Protein AF-0000000074647109 (afdb_homodimer)

Organism: NCBI:txid231223

pLDDT: mean 79.15, std 16.97, range [21.38, 97.0]

InterPro domains:
  IPR001054 Adenylyl cyclase class-3/4/guanylyl cyclase [PF00211] (406-588)
  IPR001054 Adenylyl cyclase class-3/4/guanylyl cyclase [PS50125] (413-542)
  IPR001054 Adenylyl cyclase class-3/4/guanylyl cyclase [SM00044] (377-570)
  IPR001054 Adenylyl cyclase class-3/4/guanylyl cyclase [cd07302] (411-587)
  IPR013587 Nitrate/nitrite sensing protein [PF08376] (88-318)
  IPR029787 Nucleotide cyclase [G3DSA:3.30.70.1230] (369-592)
  IPR029787 Nucleotide cyclase [SSF55073] (400-587)
  IPR050401 Cyclic nucleotide synthase [PTHR11920] (299-588)

Nearest PDB structures (foldseek):
  9bcv-assembly1_B  TM=9.354E-01  e=9.096E-21  Homo sapiens
  9bcs-assembly1_A  TM=8.540E-01  e=3.146E-21  Homo sapiens
  9bcs-assembly1_B  TM=8.545E-01  e=1.631E-20  Homo sapiens
  9bco-assembly1_B  TM=7.193E-01  e=1.409E-18  Homo sapiens
  9bco-assembly1_A  TM=6.436E-01  e=1.962E-16  Homo sapiens

Radius of gyration: 66.72 Å; Cα contacts (8 Å, |Δi|>4): 1628; chains: 2; bounding box: 81×179×122 Å

Secondary structure (DSSP, 8-state):
-HHHHHHHHHHHHHHHHHHHHTSHHHHHHHT-TTSHHHHHHHHHHHHHHHHHHHHHHHHHHHHHHHHHHHHHHHHHHHHHHHHHHHHHHHHHHHHHHHHHHHHHS-GGGHHHHHHHHHHHHHHHHHHHHT-SS--HHHHHHH--HHHHHHHHHHHHHHHHHT-S-HHHHHHHHHHHHHHHHHHHHHHHHT--S-TTHHHHHHHHHHHHHHHHHHHHHHHHHHHHHHSS--HHHHHHHHHHHHHHHHHHHHHHHH-HHHHHHHTSHHHHHHHHHHHHHHHHHHH------HHHHHHHHHHHHHHHHHHHHHHHHHHHHHHHHHHHHHHHHHHHHHHHHHHHHHHHHHHHHHHHHHHHHHHHHHHHHHHHHHHHHHHHHHHHHHHHHHHHHS-HHHHHHHHTT-----EEEEEEEEEEEEEETHHHHHTTS-HHHHHHHHHHHHHHHHHHHTTTT-EEEEE-SSEEEEEESSSS--TTHHHHHHHHHHHHHHHHHH---TTS-S-PPEEEEEEEEEEEEEEEE-SSS-EEEEESHHHHHHHHHHHTS-TT-EEE-HHHHHHHHHH--EEEEEPPPEEETTTEEE--EEEEEE---SS----------/-HHHHHHHHHHHHHHHHHHHHTTHHHHHHHT-TTSHHHHHHHHHHHHHHHHHHHHHHHHHHHHHHHHHHHHHHHHHHHHHHHHHHHHHHHHHHHHHHHHHHHHHS-GGGHHHHHHHHHHHHHHHHHHHHT-S---HHHHHHH-SHHHHHHHHHHHHHHHHHT-S-HHHHHHHHHHHHHHHHHHHHHHHHT--S-TTHHHHHHHHHHHHHHHHHHHHHHHHHHHHHHS---HHHHHHHHHHHHHHHHHHHHHHHH-HHHHHHHTSHHHHHHHHHHHHHHHHHHH------HHHHHHHHHHHHHHHHHHHHHHHHHHHHHHHHHHHHHHHHHHHHHHHHHHHHHHHHHHHHHHHHHHHHHHHHHHHHHHHHHHHHHHHHHHHHHHHHHHHHS-HHHHHHHHTT-----EEEEEEEEEEEEEETHHHHHTTS-HHHHHHHHHHHHHHHHHHHTTTT-EEEEE-SSEEEEEESSSS--TTHHHHHHHHHHHHHHHHHH---TTS-S-PPEEEEEEEEEEEEEEEE-SSS-EEEEESHHHHHHHHHHHTS-TT-EEE-HHHHHHHHHH--EEEEEPPPEEETTTEEE--EEEEEE---SS----------

Solvent-accessible surface area (backbone atoms only — not comparable to full-atom values): 62370 Å² total; per-residue (Å²): 118,74,64,60,58,51,49,57,54,48,52,61,48,49,66,48,42,64,49,43,70,77,61,47,25,58,55,40,60,57,35,23,77,86,41,72,64,10,46,47,47,51,52,47,46,51,46,44,64,54,42,45,56,42,49,51,52,50,50,52,49,48,53,53,38,51,53,52,47,51,54,40,54,50,46,49,50,49,53,52,51,46,52,44,50,49,49,30,44,51,34,43,46,49,36,40,44,37,51,44,45,45,73,68,48,55,82,86,53,36,64,64,36,45,55,55,34,54,54,36,51,51,50,30,50,52,39,56,68,66,46,90,69,82,57,71,71,36,32,76,78,52,39,51,71,71,56,33,53,51,53,52,52,54,50,51,50,32,56,74,71,58,78,52,53,63,69,56,50,51,51,53,46,50,48,54,43,49,46,54,50,51,48,45,48,50,51,53,55,64,53,65,74,44,85,52,55,42,48,48,50,14,52,50,26,38,52,51,12,46,51,24,42,42,52,26,33,48,47,49,28,51,28,26,51,63,12,44,56,56,74,67,52,45,52,52,40,48,42,24,45,40,42,13,53,52,27,38,53,50,14,31,64,36,17,69,66,41,39,55,53,60,65,30,68,69,42,48,54,46,49,52,55,49,50,53,51,50,55,57,57,71,65,50,72,50,74,57,28,66,66,57,16,49,50,50,38,49,53,46,48,52,50,46,48,51,52,48,53,39,49,51,52,45,48,51,50,50,48,51,51,51,51,51,52,42,52,51,44,51,49,54,40,52,52,54,51,51,45,49,51,51,49,59,55,44,46,60,51,47,53,48,52,52,47,50,52,52,49,51,53,46,51,54,44,49,54,39,51,53,54,37,51,53,35,48,53,51,35,52,53,37,50,52,54,47,39,47,64,31,62,60,76,54,28,54,35,54,73,72,66,49,84,70,70,67,46,78,36,74,55,27,21,27,32,28,37,33,45,44,71,42,65,67,56,40,68,73,41,53,62,67,54,30,52,53,51,48,35,50,51,47,48,53,50,47,60,56,42,66,76,42,76,50,34,78,60,44,76,52,97,54,34,38,36,36,25,11,18,48,94,55,78,43,96,58,14,58,57,38,52,52,53,45,53,56,48,49,44,56,52,35,46,66,42,77,57,85,88,50,68,100,62,38,52,38,39,18,24,5,25,18,45,29,42,34,26,35,33,65,42,55,87,72,42,61,38,67,46,78,41,50,67,26,52,54,50,4,47,49,27,26,71,73,32,51,63,68,28,36,21,28,30,51,61,36,41,54,54,45,54,72,69,63,44,50,44,69,43,80,46,70,77,39,82,37,91,96,70,44,73,39,62,33,28,34,58,73,49,68,61,69,67,89,78,76,74,83,80,77,81,69,70,89,114,118,73,65,62,58,50,48,57,53,47,51,60,47,49,68,47,41,62,48,41,69,76,61,45,24,60,56,40,59,55,36,23,77,85,41,73,67,10,46,46,47,50,52,47,46,50,45,44,66,53,43,46,54,41,50,51,52,49,50,52,50,48,53,54,38,53,53,52,46,50,54,40,54,51,47,49,50,50,53,51,52,47,52,44,50,50,49,29,45,51,35,44,47,49,37,40,45,36,50,45,47,45,74,66,48,54,80,86,54,36,64,64,37,45,54,54,36,55,54,35,52,51,49,29,53,52,40,56,67,67,46,90,67,81,57,70,71,38,31,76,78,53,39,52,72,71,57,33,53,52,52,52,52,54,50,52,51,34,56,74,70,58,77,51,52,65,68,56,48,51,51,53,46,49,50,56,41,50,45,54,50,53,48,46,48,48,51,54,55,63,51,64,74,45,84,52,56,42,48,48,52,16,51,52,26,37,51,50,12,48,50,26,42,44,53,26,33,48,50,50,27,52,29,26,52,63,13,44,56,55,74,65,54,45,51,53,40,47,44,25,45,41,41,12,53,50,28,38,52,50,13,31,63,36,18,70,64,42,37,55,54,60,65,31,68,69,44,49,54,45,49,51,54,49,50,53,51,51,56,56,56,71,65,50,73,52,71,57,28,67,65,59,15,52,50,49,37,50,53,47,48,53,47,47,48,51,50,48,54,38,48,50,51,46,49,50,50,50,49,50,51,50,50,52,54,41,51,50,44,50,49,53,42,50,52,54,51,51,46,48,51,52,50,60,54,43,47,61,51,48,53,48,52,51,45,51,51,51,49,51,52,47,51,54,44,48,53,39,50,53,54,37,51,53,35,49,54,52,35,52,52,37,50,52,55,47,39,44,64,30,61,60,76,56,28,53,36,56,72,71,65,51,83,68,71,67,44,78,36,74,57,25,20,29,33,29,37,33,46,46,70,41,65,68,57,40,70,75,40,52,63,67,54,32,50,51,50,47,36,49,52,48,48,53,50,48,61,56,42,67,77,40,76,51,34,79,60,44,77,53,98,52,35,36,37,36,24,11,18,48,94,56,77,44,94,58,14,58,58,38,50,52,53,44,51,56,48,48,45,56,52,34,45,65,42,77,57,86,88,50,70,99,63,38,51,37,40,17,25,6,26,18,45,29,44,35,26,36,34,66,42,53,87,73,45,60,38,68,45,80,40,51,67,27,51,54,51,4,47,48,27,24,72,72,33,50,65,68,30,36,20,28,29,53,62,35,42,53,55,45,54,73,67,64,45,48,42,70,43,80,46,70,76,39,82,37,90,96,71,44,73,41,63,34,30,35,58,74,49,66,63,70,68,90,75,78,71,85,80,77,80,68,70,90,114

Structure (mmCIF, N/CA/C/O backbone):
data_AF-0000000074647109-model_v1
#
loop_
_entity.id
_entity.type
_entity.pdbx_description
1 polymer 'Guanylate cyclase domain-containing protein'
#
loop_
_atom_site.group_PDB
_atom_site.id
_atom_site.type_symbol
_atom_site.label_atom_id
_atom_site.label_alt_id
_atom_site.label_comp_id
_atom_site.label_asym_id
_atom_site.label_entity_id
_atom_site.label_seq_id
_atom_site.pdbx_PDB_ins_code
_atom_site.Cartn_x
_atom_site.Cartn_y
_atom_site.Cartn_z
_atom_site.occupancy
_atom_site.B_iso_or_equiv
_atom_site.auth_seq_id
_atom_site.auth_comp_id
_atom_site.auth_asym_id
_atom_site.auth_atom_id
_atom_site.pdbx_PDB_model_num
ATOM 1 N N . MET A 1 1 ? -15.461 57.188 13.109 1 23.77 1 MET A N 1
ATOM 2 C CA . MET A 1 1 ? -14.594 56.094 12.641 1 23.77 1 MET A CA 1
ATOM 3 C C . MET A 1 1 ? -14.773 54.844 13.5 1 23.77 1 MET A C 1
ATOM 5 O O . MET A 1 1 ? -14.578 53.75 13.016 1 23.77 1 MET A O 1
ATOM 9 N N . LEU A 1 2 ? -15.258 55.031 14.758 1 28.77 2 LEU A N 1
ATOM 10 C CA . LEU A 1 2 ? -15.562 53.906 15.656 1 28.77 2 LEU A CA 1
ATOM 11 C C . LEU A 1 2 ? -16.812 53.188 15.195 1 28.77 2 LEU A C 1
ATOM 13 O O . LEU A 1 2 ? -16.938 51.969 15.406 1 28.77 2 LEU A O 1
ATOM 17 N N . ARG A 1 3 ? -17.734 53.812 14.547 1 34.69 3 ARG A N 1
ATOM 18 C CA . ARG A 1 3 ? -18.984 53.156 14.133 1 34.69 3 ARG A CA 1
ATOM 19 C C . ARG A 1 3 ? -18.734 52.156 13.016 1 34.69 3 ARG A C 1
ATOM 21 O O . ARG A 1 3 ? -19.328 51.094 13 1 34.69 3 ARG A O 1
ATOM 28 N N . ARG A 1 4 ? -17.922 52.469 12.078 1 37.5 4 ARG A N 1
ATOM 29 C CA . ARG A 1 4 ? -17.766 51.625 10.898 1 37.5 4 ARG A CA 1
ATOM 30 C C . ARG A 1 4 ? -17 50.344 11.242 1 37.5 4 ARG A C 1
ATOM 32 O O . ARG A 1 4 ? -17.188 49.312 10.586 1 37.5 4 ARG A O 1
ATOM 39 N N . ALA A 1 5 ? -16.172 50.375 12.195 1 35.12 5 ALA A N 1
ATOM 40 C CA . ALA A 1 5 ? -15.477 49.156 12.609 1 35.12 5 ALA A CA 1
ATOM 41 C C . ALA A 1 5 ? -16.422 48.188 13.305 1 35.12 5 ALA A C 1
ATOM 43 O O . ALA A 1 5 ? -16.297 46.969 13.164 1 35.12 5 ALA A O 1
ATOM 44 N N . SER A 1 6 ? -17.531 48.719 13.898 1 33.69 6 SER A N 1
ATOM 45 C CA . SER A 1 6 ? -18.516 47.844 14.523 1 33.69 6 SER A CA 1
ATOM 46 C C . SER A 1 6 ? -19.328 47.094 13.469 1 33.69 6 SER A C 1
ATOM 48 O O . SER A 1 6 ? -19.672 45.938 13.656 1 33.69 6 SER A O 1
ATOM 50 N N . GLU A 1 7 ? -19.562 47.781 12.414 1 39.75 7 GLU A N 1
ATOM 51 C CA . GLU A 1 7 ? -20.438 47.156 11.414 1 39.75 7 GLU A CA 1
ATOM 52 C C . GLU A 1 7 ? -19.703 46.031 10.664 1 39.75 7 GLU A C 1
ATOM 54 O O . GLU A 1 7 ? -20.297 45 10.336 1 39.75 7 GLU A O 1
ATOM 59 N N . MET A 1 8 ? -18.484 46.219 10.391 1 35.53 8 MET A N 1
ATOM 60 C CA . MET A 1 8 ? -17.766 45.156 9.688 1 35.53 8 MET A CA 1
ATOM 61 C C . MET A 1 8 ? -17.609 43.906 10.586 1 35.53 8 MET A C 1
ATOM 63 O O . MET A 1 8 ? -17.656 42.781 10.102 1 35.53 8 MET A O 1
ATOM 67 N N . THR A 1 9 ? -17.578 44.188 11.945 1 33.75 9 THR A N 1
ATOM 68 C CA . THR A 1 9 ? -17.594 43.062 12.859 1 33.75 9 THR A CA 1
ATOM 69 C C . THR A 1 9 ? -18.953 42.375 12.859 1 33.75 9 THR A C 1
ATOM 71 O O . THR A 1 9 ? -19.031 41.125 12.922 1 33.75 9 THR A O 1
ATOM 74 N N . SER A 1 10 ? -19.938 43.156 12.656 1 37.31 10 SER A N 1
ATOM 75 C CA . SER A 1 10 ? -21.25 42.531 12.648 1 37.31 10 SER A CA 1
ATOM 76 C C . SER A 1 10 ? -21.453 41.688 11.391 1 37.31 10 SER A C 1
ATOM 78 O O . SER A 1 10 ? -22.109 40.656 11.422 1 37.31 10 SER A O 1
ATOM 80 N N . ARG A 1 11 ? -21.062 42.125 10.297 1 40.47 11 ARG A N 1
ATOM 81 C CA . ARG A 1 11 ? -21.281 41.406 9.062 1 40.47 11 ARG A CA 1
ATOM 82 C C . ARG A 1 11 ? -20.453 40.125 9.016 1 40.47 11 ARG A C 1
ATOM 84 O O . ARG A 1 11 ? -20.875 39.094 8.469 1 40.47 11 ARG A O 1
ATOM 91 N N . THR A 1 12 ? -19.281 40.188 9.484 1 34.88 12 THR A N 1
ATOM 92 C CA . THR A 1 12 ? -18.547 38.938 9.594 1 34.88 12 THR A CA 1
ATOM 93 C C . THR A 1 12 ? -19.234 37.969 10.57 1 34.88 12 THR A C 1
ATOM 95 O O . THR A 1 12 ? -19.25 36.75 10.352 1 34.88 12 THR A O 1
ATOM 98 N N . LEU A 1 13 ? -20.031 38.594 11.5 1 31.7 13 LEU A N 1
ATOM 99 C CA . LEU A 1 13 ? -20.812 37.75 12.383 1 31.7 13 LEU A CA 1
ATOM 100 C C . LEU A 1 13 ? -22 37.125 11.641 1 31.7 13 LEU A C 1
ATOM 102 O O . LEU A 1 13 ? -22.359 35.969 11.898 1 31.7 13 LEU A O 1
ATOM 106 N N . SER A 1 14 ? -22.516 37.875 10.781 1 36.59 14 SER A N 1
ATOM 107 C CA . SER A 1 14 ? -23.672 37.281 10.094 1 36.59 14 SER A CA 1
ATOM 108 C C . SER A 1 14 ? -23.25 36.156 9.195 1 36.59 14 SER A C 1
ATOM 110 O O . SER A 1 14 ? -23.984 35.156 9.039 1 36.59 14 SER A O 1
ATOM 112 N N . ARG A 1 15 ? -22.297 36.219 8.398 1 35.88 15 ARG A N 1
ATOM 113 C CA . ARG A 1 15 ? -21.859 35.094 7.57 1 35.88 15 ARG A CA 1
ATOM 114 C C . ARG A 1 15 ? -21.438 33.906 8.438 1 35.88 15 ARG A C 1
ATOM 116 O O . ARG A 1 15 ? -21.453 32.781 7.98 1 35.88 15 ARG A O 1
ATOM 123 N N . LEU A 1 16 ? -21.281 34.219 9.688 1 32.5 16 LEU A N 1
ATOM 124 C CA . LEU A 1 16 ? -21.156 33.156 10.672 1 32.5 16 LEU A CA 1
ATOM 125 C C . LEU A 1 16 ? -22.516 32.531 10.992 1 32.5 16 LEU A C 1
ATOM 127 O O . LEU A 1 16 ? -22.594 31.438 11.531 1 32.5 16 LEU A O 1
ATOM 131 N N . SER A 1 17 ? -23.531 33.188 10.594 1 32.94 17 SER A N 1
ATOM 132 C CA . SER A 1 17 ? -24.844 32.625 10.844 1 32.94 17 SER A CA 1
ATOM 133 C C . SER A 1 17 ? -25.078 31.391 9.984 1 32.94 17 SER A C 1
ATOM 135 O O . SER A 1 17 ? -25.734 30.438 10.422 1 32.94 17 SER A O 1
ATOM 137 N N . ILE A 1 18 ? -24.812 31.391 8.742 1 31.98 18 ILE A N 1
ATOM 138 C CA . ILE A 1 18 ? -25.094 30.219 7.93 1 31.98 18 ILE A CA 1
ATOM 139 C C . ILE A 1 18 ? -24.359 29 8.492 1 31.98 18 ILE A C 1
ATOM 141 O O . ILE A 1 18 ? -24.891 27.891 8.508 1 31.98 18 ILE A O 1
ATOM 145 N N . LEU A 1 19 ? -23.203 29.125 8.992 1 31.59 19 LEU A N 1
ATOM 146 C CA . LEU A 1 19 ? -22.594 28.016 9.711 1 31.59 19 LEU A CA 1
ATOM 147 C C . LEU A 1 19 ? -23.375 27.688 10.977 1 31.59 19 LEU A C 1
ATOM 149 O O . LEU A 1 19 ? -23.312 26.562 11.477 1 31.59 19 LEU A O 1
ATOM 153 N N . GLN A 1 20 ? -24.203 28.562 11.477 1 34.06 20 GLN A N 1
ATOM 154 C CA . GLN A 1 20 ? -25.141 28.312 12.562 1 34.06 20 GLN A CA 1
ATOM 155 C C . GLN A 1 20 ? -26.156 27.25 12.172 1 34.06 20 GLN A C 1
ATOM 157 O O . GLN A 1 20 ? -26.5 26.375 12.977 1 34.06 20 GLN A O 1
ATOM 162 N N . HIS A 1 21 ? -26.766 27.297 11.102 1 34.94 21 HIS A N 1
ATOM 163 C CA . HIS A 1 21 ? -27.859 26.391 10.812 1 34.94 21 HIS A CA 1
ATOM 164 C C . HIS A 1 21 ? -27.359 24.969 10.555 1 34.94 21 HIS A C 1
ATOM 166 O O . HIS A 1 21 ? -28.141 24.016 10.602 1 34.94 21 HIS A O 1
ATOM 172 N N . MET A 1 22 ? -26.406 24.703 9.727 1 32.34 22 MET A N 1
ATOM 173 C CA . MET A 1 22 ? -26.062 23.328 9.391 1 32.34 22 MET A CA 1
ATOM 174 C C . MET A 1 22 ? -25.484 22.594 10.594 1 32.34 22 MET A C 1
ATOM 176 O O . MET A 1 22 ? -24.984 21.469 10.461 1 32.34 22 MET A O 1
ATOM 180 N N . GLY A 1 23 ? -25.969 22.766 11.859 1 35.16 23 GLY A N 1
ATOM 181 C CA . GLY A 1 23 ? -25.609 22.188 13.141 1 35.16 23 GLY A CA 1
ATOM 182 C C . GLY A 1 23 ? -24.125 22.312 13.461 1 35.16 23 GLY A C 1
ATOM 183 O O . GLY A 1 23 ? -23.641 21.719 14.43 1 35.16 23 GLY A O 1
ATOM 184 N N . LEU A 1 24 ? -23.422 22.469 12.562 1 33.03 24 LEU A N 1
ATOM 185 C CA . LEU A 1 24 ? -22 22.734 12.75 1 33.03 24 LEU A CA 1
ATOM 186 C C . LEU A 1 24 ? -21.781 23.938 13.656 1 33.03 24 LEU A C 1
ATOM 188 O O . LEU A 1 24 ? -20.641 24.359 13.883 1 33.03 24 LEU A O 1
ATOM 192 N N . ASP A 1 25 ? -22.75 24.594 14.109 1 35.84 25 ASP A N 1
ATOM 193 C CA . ASP A 1 25 ? -22.719 25.75 14.992 1 35.84 25 ASP A CA 1
ATOM 194 C C . ASP A 1 25 ? -22.156 25.375 16.359 1 35.84 25 ASP A C 1
ATOM 196 O O . ASP A 1 25 ? -21.375 26.125 16.953 1 35.84 25 ASP A O 1
ATOM 200 N N . THR A 1 26 ? -22.766 24.266 16.875 1 37.16 26 THR A N 1
ATOM 201 C CA . THR A 1 26 ? -22.234 23.812 18.156 1 37.16 26 THR A CA 1
ATOM 202 C C . THR A 1 26 ? -20.766 23.391 18.016 1 37.16 26 THR A C 1
ATOM 204 O O . THR A 1 26 ? -19.969 23.625 18.922 1 37.16 26 THR A O 1
ATOM 207 N N . PHE A 1 27 ? -20.516 22.547 17.016 1 36.62 27 PHE A N 1
ATOM 208 C CA . PHE A 1 27 ? -19.109 22.266 16.75 1 36.62 27 PHE A CA 1
ATOM 209 C C . PHE A 1 27 ? -18.344 23.547 16.453 1 36.62 27 PHE A C 1
ATOM 211 O O . PHE A 1 27 ? -17.219 23.719 16.922 1 36.62 27 PHE A O 1
ATOM 218 N N . TYR A 1 28 ? -18.844 24.438 15.727 1 37.44 28 TYR A N 1
ATOM 219 C CA . TYR A 1 28 ? -18.266 25.75 15.5 1 37.44 28 TYR A CA 1
ATOM 220 C C . TYR A 1 28 ? -18.203 26.562 16.797 1 37.44 28 TYR A C 1
ATOM 222 O O . TYR A 1 28 ? -17.219 27.25 17.062 1 37.44 28 TYR A O 1
ATOM 230 N N . ASN A 1 29 ? -19.281 26.672 17.516 1 40.53 29 ASN A N 1
ATOM 231 C CA . ASN A 1 29 ? -19.281 27.375 18.781 1 40.53 29 ASN A CA 1
ATOM 232 C C . ASN A 1 29 ? -18.328 26.734 19.781 1 40.53 29 ASN A C 1
ATOM 234 O O . ASN A 1 29 ? -17.703 27.422 20.594 1 40.53 29 ASN A O 1
ATOM 238 N N . ARG A 1 30 ? -18.375 25.453 19.797 1 41.72 30 ARG A N 1
ATOM 239 C CA . ARG A 1 30 ? -17.422 24.734 20.625 1 41.72 30 ARG A CA 1
ATOM 240 C C . ARG A 1 30 ? -16.031 24.766 20 1 41.72 30 ARG A C 1
ATOM 242 O O . ARG A 1 30 ? -15.016 24.703 20.719 1 41.72 30 ARG A O 1
ATOM 249 N N . CYS A 1 31 ? -15.906 24.625 18.75 1 40.91 31 CYS A N 1
ATOM 250 C CA . CYS A 1 31 ? -14.695 24.922 18 1 40.91 31 CYS A CA 1
ATOM 251 C C . CYS A 1 31 ? -14.477 26.422 17.891 1 40.91 31 CYS A C 1
ATOM 253 O O . CYS A 1 31 ? -14.172 26.938 16.812 1 40.91 31 CYS A O 1
ATOM 255 N N . ASN A 1 32 ? -15.156 27.25 18.5 1 38.47 32 ASN A N 1
ATOM 256 C CA . ASN A 1 32 ? -14.922 28.688 18.594 1 38.47 32 ASN A CA 1
ATOM 257 C C . ASN A 1 32 ? -13.438 29.016 18.656 1 38.47 32 ASN A C 1
ATOM 259 O O . ASN A 1 32 ? -12.742 28.578 19.578 1 38.47 32 ASN A O 1
ATOM 263 N N . PHE A 1 33 ? -12.922 29.344 17.469 1 44.5 33 PHE A N 1
ATOM 264 C CA . PHE A 1 33 ? -11.547 29.781 17.297 1 44.5 33 PHE A CA 1
ATOM 265 C C . PHE A 1 33 ? -11.086 30.625 18.484 1 44.5 33 PHE A C 1
ATOM 267 O O . PHE A 1 33 ? -9.898 30.906 18.625 1 44.5 33 PHE A O 1
ATOM 274 N N . GLY A 1 34 ? -12.117 31.094 19.172 1 44.75 34 GLY A N 1
ATOM 275 C CA . GLY A 1 34 ? -11.75 31.938 20.297 1 44.75 34 GLY A CA 1
ATOM 276 C C . GLY A 1 34 ? -11.258 31.156 21.5 1 44.75 34 GLY A C 1
ATOM 277 O O . GLY A 1 34 ? -10.516 31.688 22.328 1 44.75 34 GLY A O 1
ATOM 278 N N . THR A 1 35 ? -11.828 29.828 21.484 1 46.91 35 THR A N 1
ATOM 279 C CA . THR A 1 35 ? -11.406 29.078 22.656 1 46.91 35 THR A CA 1
ATOM 280 C C . THR A 1 35 ? -10.25 28.141 22.328 1 46.91 35 THR A C 1
ATOM 282 O O . THR A 1 35 ? -10.055 27.781 21.156 1 46.91 35 THR A O 1
ATOM 285 N N . ARG A 1 36 ? -9.391 27.828 23.219 1 52.31 36 ARG A N 1
ATOM 286 C CA . ARG A 1 36 ? -8.25 26.906 23.141 1 52.31 36 ARG A CA 1
ATOM 287 C C . ARG A 1 36 ? -8.664 25.562 22.594 1 52.31 36 ARG A C 1
ATOM 289 O O . ARG A 1 36 ? -7.961 24.969 21.766 1 52.31 36 ARG A O 1
ATOM 296 N N . PHE A 1 37 ? -9.711 25.109 23.047 1 53.22 37 PHE A N 1
ATOM 297 C CA . PHE A 1 37 ? -10.156 23.766 22.703 1 53.22 37 PHE A CA 1
ATOM 298 C C . PHE A 1 37 ? -10.562 23.688 21.234 1 53.22 37 PHE A C 1
ATOM 300 O O . PHE A 1 37 ? -10.25 22.703 20.547 1 53.22 37 PHE A O 1
ATOM 307 N N . GLY A 1 38 ? -11.148 24.656 20.828 1 50.62 38 GLY A N 1
ATOM 308 C CA . GLY A 1 38 ? -11.562 24.656 19.438 1 50.62 38 GLY A CA 1
ATOM 309 C C . GLY A 1 38 ? -10.398 24.688 18.469 1 50.62 38 GLY A C 1
ATOM 310 O O . GLY A 1 38 ? -10.422 24 17.438 1 50.62 38 GLY A O 1
ATOM 311 N N . GLN A 1 39 ? -9.43 25.406 18.812 1 53.94 39 GLN A N 1
ATOM 312 C CA . GLN A 1 39 ? -8.242 25.469 17.969 1 53.94 39 GLN A CA 1
ATOM 313 C C . GLN A 1 39 ? -7.543 24.125 17.906 1 53.94 39 GLN A C 1
ATOM 315 O O . GLN A 1 39 ? -7.121 23.688 16.828 1 53.94 39 GLN A O 1
ATOM 320 N N . ILE A 1 40 ? -7.531 23.547 18.984 1 56.59 40 ILE A N 1
ATOM 321 C CA . ILE A 1 40 ? -6.902 22.234 19.047 1 56.59 40 ILE A CA 1
ATOM 322 C C . ILE A 1 40 ? -7.699 21.234 18.203 1 56.59 40 ILE A C 1
ATOM 324 O O . ILE A 1 40 ? -7.121 20.422 17.484 1 56.59 40 ILE A O 1
ATOM 328 N N . LEU A 1 41 ? -8.883 21.375 18.297 1 55.28 41 LEU A N 1
ATOM 329 C CA . LEU A 1 41 ? -9.742 20.453 17.578 1 55.28 41 LEU A CA 1
ATOM 330 C C . LEU A 1 41 ? -9.586 20.609 16.062 1 55.28 41 LEU A C 1
ATOM 332 O O . LEU A 1 41 ? -9.539 19.609 15.336 1 55.28 41 LEU A O 1
ATOM 336 N N . ILE A 1 42 ? -9.477 21.812 15.68 1 55.88 42 ILE A N 1
ATOM 337 C CA . ILE A 1 42 ? -9.344 22.031 14.242 1 55.88 42 ILE A CA 1
ATOM 338 C C . ILE A 1 42 ? -7.992 21.516 13.758 1 55.88 42 ILE A C 1
ATOM 340 O O . ILE A 1 42 ? -7.906 20.891 12.695 1 55.88 42 ILE A O 1
ATOM 344 N N . LEU A 1 43 ? -7.113 21.781 14.633 1 57.25 43 LEU A N 1
ATOM 345 C CA . LEU A 1 43 ? -5.797 21.281 14.242 1 57.25 43 LEU A CA 1
ATOM 346 C C . LEU A 1 43 ? -5.785 19.75 14.195 1 57.25 43 LEU A C 1
ATOM 348 O O . LEU A 1 43 ? -5.184 19.156 13.297 1 57.25 43 LEU A O 1
ATOM 352 N N . SER A 1 44 ? -6.453 19.312 15.172 1 55.5 44 SER A N 1
ATOM 353 C CA . SER A 1 44 ? -6.512 17.844 15.219 1 55.5 44 SER A CA 1
ATOM 354 C C . SER A 1 44 ? -7.281 17.297 14.023 1 55.5 44 SER A C 1
ATOM 356 O O . SER A 1 44 ? -6.895 16.281 13.453 1 55.5 44 SER A O 1
ATOM 358 N N . MET A 1 45 ? -8.281 17.953 13.742 1 55.53 45 MET A N 1
ATOM 359 C CA . MET A 1 45 ? -9.086 17.484 12.617 1 55.53 45 MET A CA 1
ATOM 360 C C . MET A 1 45 ? -8.297 17.562 11.312 1 55.53 45 MET A C 1
ATOM 362 O O . MET A 1 45 ? -8.406 16.672 10.461 1 55.53 45 MET A O 1
ATOM 366 N N . LEU A 1 46 ? -7.578 18.609 11.273 1 57.22 46 LEU A N 1
ATOM 367 C CA . LEU A 1 46 ? -6.766 18.75 10.062 1 57.22 46 LEU A CA 1
ATOM 368 C C . LEU A 1 46 ? -5.75 17.609 9.969 1 57.22 46 LEU A C 1
ATOM 370 O O . LEU A 1 46 ? -5.496 17.094 8.875 1 57.22 46 LEU A O 1
ATOM 374 N N . LEU A 1 47 ? -5.355 17.328 11.109 1 57.84 47 LEU A N 1
ATOM 375 C CA . LEU A 1 47 ? -4.375 16.25 11.141 1 57.84 47 LEU A CA 1
ATOM 376 C C . LEU A 1 47 ? -5.027 14.906 10.797 1 57.84 47 LEU A C 1
ATOM 378 O O . LEU A 1 47 ? -4.453 14.102 10.07 1 57.84 47 LEU A O 1
ATOM 382 N N . VAL A 1 48 ? -6.145 14.828 11.344 1 58.78 48 VAL A N 1
ATOM 383 C CA . VAL A 1 48 ? -6.848 13.562 11.117 1 58.78 48 VAL A CA 1
ATOM 384 C C . VAL A 1 48 ? -7.199 13.43 9.633 1 58.78 48 VAL A C 1
ATOM 386 O O . VAL A 1 48 ? -7.051 12.359 9.055 1 58.78 48 VAL A O 1
ATOM 389 N N . VAL A 1 49 ? -7.633 14.477 9.109 1 58.81 49 VAL A N 1
ATOM 390 C CA . VAL A 1 49 ? -8.039 14.422 7.711 1 58.81 49 VAL A CA 1
ATOM 391 C C . VAL A 1 49 ? -6.816 14.148 6.836 1 58.81 49 VAL A C 1
ATOM 393 O O . VAL A 1 49 ? -6.914 13.43 5.836 1 58.81 49 VAL A O 1
ATOM 396 N N . GLY A 1 50 ? -5.691 14.703 7.293 1 59.03 50 GLY A N 1
ATOM 397 C CA . GLY A 1 50 ? -4.496 14.477 6.496 1 59.03 50 GLY A CA 1
ATOM 398 C C . GLY A 1 50 ? -3.914 13.086 6.664 1 59.03 50 GLY A C 1
ATOM 399 O O . GLY A 1 50 ? -3.465 12.477 5.695 1 59.03 50 GLY A O 1
ATOM 400 N N . PHE A 1 51 ? -4.168 12.57 7.898 1 63.09 51 PHE A N 1
ATOM 401 C CA . PHE A 1 51 ? -3.436 11.344 8.203 1 63.09 51 PHE A CA 1
ATOM 402 C C . PHE A 1 51 ? -4.32 10.117 8.008 1 63.09 51 PHE A C 1
ATOM 404 O O . PHE A 1 51 ? -3.82 9 7.855 1 63.09 51 PHE A O 1
ATOM 411 N N . LEU A 1 52 ? -5.586 10.383 7.914 1 65.44 52 LEU A N 1
ATOM 412 C CA . LEU A 1 52 ? -6.496 9.25 7.891 1 65.44 52 LEU A CA 1
ATOM 413 C C . LEU A 1 52 ? -6.324 8.438 6.613 1 65.44 52 LEU A C 1
ATOM 415 O O . LEU A 1 52 ? -6.203 7.211 6.664 1 65.44 52 LEU A O 1
ATOM 419 N N . PRO A 1 53 ? -6.262 9.078 5.461 1 65.06 53 PRO A N 1
ATOM 420 C CA . PRO A 1 53 ? -6.094 8.266 4.254 1 65.06 53 PRO A CA 1
ATOM 421 C C . PRO A 1 53 ? -4.766 7.512 4.227 1 65.06 53 PRO A C 1
ATOM 423 O O . PRO A 1 53 ? -4.707 6.367 3.77 1 65.06 53 PRO A O 1
ATOM 426 N N . SER A 1 54 ? -3.799 8.117 4.812 1 66.31 54 SER A N 1
ATOM 427 C CA . SER A 1 54 ? -2.496 7.465 4.836 1 66.31 54 SER A CA 1
ATOM 428 C C . SER A 1 54 ? -2.494 6.27 5.781 1 66.31 54 SER A C 1
ATOM 430 O O . SER A 1 54 ? -1.882 5.238 5.492 1 66.31 54 SER A O 1
ATOM 432 N N . SER A 1 55 ? -3.238 6.48 6.801 1 67.38 55 SER A N 1
ATOM 433 C CA . SER A 1 55 ? -3.311 5.383 7.758 1 67.38 55 SER A CA 1
ATOM 434 C C . SER A 1 55 ? -4.086 4.199 7.184 1 67.38 55 SER A C 1
ATOM 436 O O . SER A 1 55 ? -3.721 3.043 7.414 1 67.38 55 SER A O 1
ATOM 438 N N . ILE A 1 56 ? -5.012 4.523 6.426 1 69.5 56 ILE A N 1
ATOM 439 C CA . ILE A 1 56 ? -5.82 3.465 5.828 1 69.5 56 ILE A CA 1
ATOM 440 C C . ILE A 1 56 ? -4.992 2.701 4.801 1 69.5 56 ILE A C 1
ATOM 442 O O . ILE A 1 56 ? -5.031 1.47 4.754 1 69.5 56 ILE A O 1
ATOM 446 N N . LEU A 1 57 ? -4.207 3.406 4.082 1 70.44 57 LEU A N 1
ATOM 447 C CA . LEU A 1 57 ? -3.363 2.779 3.07 1 70.44 57 LEU A CA 1
ATOM 448 C C . LEU A 1 57 ? -2.293 1.909 3.717 1 70.44 57 LEU A C 1
ATOM 450 O O . LEU A 1 57 ? -1.971 0.833 3.209 1 70.44 57 LEU A O 1
ATOM 454 N N . THR A 1 58 ? -1.893 2.322 4.828 1 70.19 58 THR A N 1
ATOM 455 C CA . THR A 1 58 ? -0.859 1.561 5.52 1 70.19 58 THR A CA 1
ATOM 456 C C . THR A 1 58 ? -1.437 0.278 6.109 1 70.19 58 THR A C 1
ATOM 458 O O . THR A 1 58 ? -0.81 -0.782 6.035 1 70.19 58 THR A O 1
ATOM 461 N N . VAL A 1 59 ? -2.607 0.451 6.547 1 69 59 VAL A N 1
ATOM 462 C CA . VAL A 1 59 ? -3.236 -0.727 7.133 1 69 59 VAL A CA 1
ATOM 463 C C . VAL A 1 59 ? -3.539 -1.752 6.043 1 69 59 VAL A C 1
ATOM 465 O O . VAL A 1 59 ? -3.326 -2.951 6.234 1 69 59 VAL A O 1
ATOM 468 N N . GLN A 1 60 ? -3.957 -1.324 4.938 1 72 60 GLN A N 1
ATOM 469 C CA . GLN A 1 60 ? -4.234 -2.219 3.818 1 72 60 GLN A CA 1
ATOM 470 C C . GLN A 1 60 ? -2.961 -2.912 3.34 1 72 60 GLN A C 1
ATOM 472 O O . GLN A 1 60 ? -2.979 -4.105 3.025 1 72 60 GLN A O 1
ATOM 477 N N . ASN A 1 61 ? -1.914 -2.148 3.381 1 72.81 61 ASN A N 1
ATOM 478 C CA . ASN A 1 61 ? -0.636 -2.717 2.965 1 72.81 61 ASN A CA 1
ATOM 479 C C . ASN A 1 61 ? -0.14 -3.764 3.957 1 72.81 61 ASN A C 1
ATOM 481 O O . ASN A 1 61 ? 0.402 -4.797 3.557 1 72.81 61 ASN A O 1
ATOM 485 N N . ILE A 1 62 ? -0.447 -3.477 5.125 1 70.69 62 ILE A N 1
ATOM 486 C CA . ILE A 1 62 ? -0.025 -4.426 6.152 1 70.69 62 ILE A CA 1
ATOM 487 C C . ILE A 1 62 ? -0.823 -5.719 6.02 1 70.69 62 ILE A C 1
ATOM 489 O O . ILE A 1 62 ? -0.259 -6.812 6.094 1 70.69 62 ILE A O 1
ATOM 493 N N . LEU A 1 63 ? -2.027 -5.613 5.766 1 74.75 63 LEU A N 1
ATOM 494 C CA . LEU A 1 63 ? -2.873 -6.797 5.648 1 74.75 63 LEU A CA 1
ATOM 495 C C . LEU A 1 63 ? -2.484 -7.625 4.426 1 74.75 63 LEU A C 1
ATOM 497 O O . LEU A 1 63 ? -2.457 -8.852 4.492 1 74.75 63 LEU A O 1
ATOM 501 N N . LYS A 1 64 ? -2.127 -6.961 3.369 1 75.56 64 LYS A N 1
ATOM 502 C CA . LYS A 1 64 ? -1.701 -7.652 2.154 1 75.56 64 LYS A CA 1
ATOM 503 C C . LYS A 1 64 ? -0.368 -8.359 2.365 1 75.56 64 LYS A C 1
ATOM 505 O O . LYS A 1 64 ? -0.178 -9.484 1.898 1 75.56 64 LYS A O 1
ATOM 510 N N . VAL A 1 65 ? 0.447 -7.699 3.145 1 73.62 65 VAL A N 1
ATOM 511 C CA . VAL A 1 65 ? 1.765 -8.273 3.387 1 73.62 65 VAL A CA 1
ATOM 512 C C . VAL A 1 65 ? 1.642 -9.461 4.34 1 73.62 65 VAL A C 1
ATOM 514 O O . VAL A 1 65 ? 2.326 -10.477 4.176 1 73.62 65 VAL A O 1
ATOM 517 N N . LEU A 1 66 ? 0.73 -9.352 5.238 1 74.88 66 LEU A N 1
ATOM 518 C CA . LEU A 1 66 ? 0.506 -10.461 6.164 1 74.88 66 LEU A CA 1
ATOM 519 C C . LEU A 1 66 ? -0.082 -11.664 5.438 1 74.88 66 LEU A C 1
ATOM 521 O O . LEU A 1 66 ? 0.327 -12.805 5.676 1 74.88 66 LEU A O 1
ATOM 525 N N . ALA A 1 67 ? -0.972 -11.453 4.57 1 76.19 67 ALA A N 1
ATOM 526 C CA . ALA A 1 67 ? -1.568 -12.531 3.785 1 76.19 67 ALA A CA 1
ATOM 527 C C . ALA A 1 67 ? -0.528 -13.203 2.891 1 76.19 67 ALA A C 1
ATOM 529 O O . ALA A 1 67 ? -0.5 -14.43 2.771 1 76.19 67 ALA A O 1
ATOM 530 N N . SER A 1 68 ? 0.332 -12.391 2.332 1 75.06 68 SER A N 1
ATOM 531 C CA . SER A 1 68 ? 1.377 -12.93 1.467 1 75.06 68 SER A CA 1
ATOM 532 C C . SER A 1 68 ? 2.393 -13.742 2.264 1 75.06 68 SER A C 1
ATOM 534 O O . SER A 1 68 ? 2.92 -14.742 1.771 1 75.06 68 SER A O 1
ATOM 536 N N . SER A 1 69 ? 2.619 -13.344 3.484 1 75.75 69 SER A N 1
ATOM 537 C CA . SER A 1 69 ? 3.559 -14.07 4.336 1 75.75 69 SER A CA 1
ATOM 538 C C . SER A 1 69 ? 3.014 -15.445 4.719 1 75.75 69 SER A C 1
ATOM 540 O O . SER A 1 69 ? 3.768 -16.406 4.805 1 75.75 69 SER A O 1
ATOM 542 N N . LYS A 1 70 ? 1.765 -15.547 4.922 1 78.25 70 LYS A N 1
ATOM 543 C CA . LYS A 1 70 ? 1.152 -16.828 5.238 1 78.25 70 LYS A CA 1
ATOM 544 C C . LYS A 1 70 ? 1.224 -17.781 4.047 1 78.25 70 LYS A C 1
ATOM 546 O O . LYS A 1 70 ? 1.53 -18.969 4.207 1 78.25 70 LYS A O 1
ATOM 551 N N . VAL A 1 71 ? 0.905 -17.234 2.912 1 77.12 71 VAL A N 1
ATOM 552 C CA . VAL A 1 71 ? 0.969 -18.047 1.696 1 77.12 71 VAL A CA 1
ATOM 553 C C . VAL A 1 71 ? 2.393 -18.562 1.493 1 77.12 71 VAL A C 1
ATOM 555 O O . VAL A 1 71 ? 2.592 -19.719 1.13 1 77.12 71 VAL A O 1
ATOM 558 N N . TYR A 1 72 ? 3.344 -17.812 1.81 1 78.38 72 TYR A N 1
ATOM 559 C CA . TYR A 1 72 ? 4.742 -18.203 1.653 1 78.38 72 TYR A CA 1
ATOM 560 C C . TYR A 1 72 ? 5.113 -19.297 2.643 1 78.38 72 TYR A C 1
ATOM 562 O O . TYR A 1 72 ? 5.801 -20.25 2.285 1 78.38 72 TYR A O 1
ATOM 570 N N . SER A 1 73 ? 4.668 -19.094 3.814 1 79.12 73 SER A N 1
ATOM 571 C CA . SER A 1 73 ? 4.953 -20.125 4.812 1 79.12 73 SER A CA 1
ATOM 572 C C . SER A 1 73 ? 4.328 -21.453 4.426 1 79.12 73 SER A C 1
ATOM 574 O O . SER A 1 73 ? 4.953 -22.516 4.582 1 79.12 73 SER A O 1
ATOM 576 N N . ASP A 1 74 ? 3.18 -21.406 3.885 1 81.69 74 ASP A N 1
ATOM 577 C CA . ASP A 1 74 ? 2.502 -22.625 3.43 1 81.69 74 ASP A CA 1
ATOM 578 C C . ASP A 1 74 ? 3.248 -23.266 2.26 1 81.69 74 ASP A C 1
ATOM 580 O O . ASP A 1 74 ? 3.361 -24.484 2.186 1 81.69 74 ASP A O 1
ATOM 584 N N . ASN A 1 75 ? 3.779 -22.453 1.398 1 81.94 75 ASN A N 1
ATOM 585 C CA . ASN A 1 75 ? 4.52 -22.953 0.246 1 81.94 75 ASN A CA 1
ATOM 586 C C . ASN A 1 75 ? 5.812 -23.641 0.667 1 81.94 75 ASN A C 1
ATOM 588 O O . ASN A 1 75 ? 6.211 -24.641 0.072 1 81.94 75 ASN A O 1
ATOM 592 N N . VAL A 1 76 ? 6.457 -23.109 1.659 1 82.19 76 VAL A N 1
ATOM 593 C CA . VAL A 1 76 ? 7.676 -23.734 2.166 1 82.19 76 VAL A CA 1
ATOM 594 C C . VAL A 1 76 ? 7.352 -25.094 2.752 1 82.19 76 VAL A C 1
ATOM 596 O O . VAL A 1 76 ? 8.078 -26.062 2.525 1 82.19 76 VAL A O 1
ATOM 599 N N . TRP A 1 77 ? 6.238 -25.125 3.379 1 83.56 77 TRP A N 1
ATOM 600 C CA . TRP A 1 77 ? 5.812 -26.375 3.998 1 83.56 77 TRP A CA 1
ATOM 601 C C . TRP A 1 77 ? 5.473 -27.422 2.939 1 83.56 77 TRP A C 1
ATOM 603 O O . TRP A 1 77 ? 5.863 -28.578 3.059 1 83.56 77 TRP A O 1
ATOM 613 N N . VAL A 1 78 ? 4.789 -27.031 1.938 1 84.62 78 VAL A N 1
ATOM 614 C CA . VAL A 1 78 ? 4.434 -27.938 0.851 1 84.62 78 VAL A CA 1
ATOM 615 C C . VAL A 1 78 ? 5.703 -28.453 0.168 1 84.62 78 VAL A C 1
ATOM 617 O O . VAL A 1 78 ? 5.824 -29.641 -0.118 1 84.62 78 VAL A O 1
ATOM 620 N N . THR A 1 79 ? 6.645 -27.594 -0.078 1 84.75 79 THR A N 1
ATOM 621 C CA . THR A 1 79 ? 7.891 -27.969 -0.743 1 84.75 79 THR A CA 1
ATOM 622 C C . THR A 1 79 ? 8.68 -28.969 0.106 1 84.75 79 THR A C 1
ATOM 624 O O . THR A 1 79 ? 9.227 -29.938 -0.417 1 84.75 79 THR A O 1
ATOM 627 N N . GLN A 1 80 ? 8.719 -28.719 1.351 1 86.62 80 GLN A N 1
ATOM 628 C CA . GLN A 1 80 ? 9.422 -29.625 2.254 1 86.62 80 GLN A CA 1
ATOM 629 C C . GLN A 1 80 ? 8.758 -31 2.285 1 86.62 80 GLN A C 1
ATOM 631 O O . GLN A 1 80 ? 9.43 -32.031 2.197 1 86.62 80 GLN A O 1
ATOM 636 N N . LYS A 1 81 ? 7.465 -31.047 2.359 1 88.12 81 LYS A N 1
ATOM 637 C CA . LYS A 1 81 ? 6.727 -32.312 2.383 1 88.12 81 LYS A CA 1
ATOM 638 C C . LYS A 1 81 ? 6.957 -33.094 1.102 1 88.12 81 LYS A C 1
ATOM 640 O O . LYS A 1 81 ? 7.152 -34.312 1.146 1 88.12 81 LYS A O 1
ATOM 645 N N . LEU A 1 82 ? 6.91 -32.406 0.023 1 87.75 82 LEU A N 1
ATOM 646 C CA . LEU A 1 82 ? 7.082 -33.062 -1.269 1 87.75 82 LEU A CA 1
ATOM 647 C C . LEU A 1 82 ? 8.477 -33.688 -1.393 1 87.75 82 LEU A C 1
ATOM 649 O O . LEU A 1 82 ? 8.633 -34.812 -1.874 1 87.75 82 LEU A O 1
ATOM 653 N N . THR A 1 83 ? 9.453 -32.969 -0.926 1 87.69 83 THR A N 1
ATOM 654 C CA . THR A 1 83 ? 10.82 -33.438 -1.021 1 87.69 83 THR A CA 1
ATOM 655 C C . THR A 1 83 ? 11.031 -34.656 -0.115 1 87.69 83 THR A C 1
ATOM 657 O O . THR A 1 83 ? 11.703 -35.625 -0.5 1 87.69 83 THR A O 1
ATOM 660 N N . GLU A 1 84 ? 10.445 -34.594 1.016 1 90.81 84 GLU A N 1
ATOM 661 C CA . GLU A 1 84 ? 10.562 -35.719 1.944 1 90.81 84 GLU A CA 1
ATOM 662 C C . GLU A 1 84 ? 9.867 -36.969 1.404 1 90.81 84 GLU A C 1
ATOM 664 O O . GLU A 1 84 ? 10.422 -38.062 1.441 1 90.81 84 GLU A O 1
ATOM 669 N N . ILE A 1 85 ? 8.711 -36.75 0.924 1 90.69 85 ILE A N 1
ATOM 670 C CA . ILE A 1 85 ? 7.961 -37.875 0.38 1 90.69 85 ILE A CA 1
ATOM 671 C C . ILE A 1 85 ? 8.664 -38.406 -0.867 1 90.69 85 ILE A C 1
ATOM 673 O O . ILE A 1 85 ? 8.672 -39.594 -1.113 1 90.69 85 ILE A O 1
ATOM 677 N N . GLY A 1 86 ? 9.188 -37.5 -1.686 1 89.25 86 GLY A N 1
ATOM 678 C CA . GLY A 1 86 ? 9.969 -37.906 -2.842 1 89.25 86 GLY A CA 1
ATOM 679 C C . GLY A 1 86 ? 11.125 -38.812 -2.486 1 89.25 86 GLY A C 1
ATOM 680 O O . GLY A 1 86 ? 11.398 -39.781 -3.195 1 89.25 86 GLY A O 1
ATOM 681 N N . ARG A 1 87 ? 11.742 -38.562 -1.419 1 89.94 87 ARG A N 1
ATOM 682 C CA . ARG A 1 87 ? 12.852 -39.406 -0.956 1 89.94 87 ARG A CA 1
ATOM 683 C C . ARG A 1 87 ? 12.367 -40.781 -0.539 1 89.94 87 ARG A C 1
ATOM 685 O O . ARG A 1 87 ? 13.008 -41.781 -0.85 1 89.94 87 ARG A O 1
ATOM 692 N N . VAL A 1 88 ? 11.297 -40.781 0.182 1 93.25 88 VAL A N 1
ATOM 693 C CA . VAL A 1 88 ? 10.734 -42.062 0.621 1 93.25 88 VAL A CA 1
ATOM 694 C C . VAL A 1 88 ? 10.352 -42.906 -0.594 1 93.25 88 VAL A C 1
ATOM 696 O O . VAL A 1 88 ? 10.664 -44.094 -0.655 1 93.25 88 VAL A O 1
ATOM 699 N N . VAL A 1 89 ? 9.672 -42.312 -1.527 1 93 89 VAL A N 1
ATOM 700 C CA . VAL A 1 89 ? 9.25 -43 -2.74 1 93 89 VAL A CA 1
ATOM 701 C C . VAL A 1 89 ? 10.469 -43.562 -3.463 1 93 89 VAL A C 1
ATOM 703 O O . VAL A 1 89 ? 10.453 -44.719 -3.908 1 93 89 VAL A O 1
ATOM 706 N N . HIS A 1 90 ? 11.484 -42.812 -3.539 1 90.12 90 HIS A N 1
ATOM 707 C CA . HIS A 1 90 ? 12.711 -43.25 -4.211 1 90.12 90 HIS A CA 1
ATOM 708 C C . HIS A 1 90 ? 13.305 -44.5 -3.527 1 90.12 90 HIS A C 1
ATOM 710 O O . HIS A 1 90 ? 13.68 -45.469 -4.195 1 90.12 90 HIS A O 1
ATOM 716 N N . GLU A 1 91 ? 13.406 -44.438 -2.258 1 91.69 91 GLU A N 1
ATOM 717 C CA . GLU A 1 91 ? 13.984 -45.531 -1.512 1 91.69 91 GLU A CA 1
ATOM 718 C C . GLU A 1 91 ? 13.133 -46.812 -1.648 1 91.69 91 GLU A C 1
ATOM 720 O O . GLU A 1 91 ? 13.664 -47.906 -1.735 1 91.69 91 GLU A O 1
ATOM 725 N N . ILE A 1 92 ? 11.859 -46.625 -1.633 1 93.69 92 ILE A N 1
ATOM 726 C CA . ILE A 1 92 ? 10.961 -47.781 -1.793 1 93.69 92 ILE A CA 1
ATOM 727 C C . ILE A 1 92 ? 11.125 -48.375 -3.188 1 93.69 92 ILE A C 1
ATOM 729 O O . ILE A 1 92 ? 11.062 -49.594 -3.359 1 93.69 92 ILE A O 1
ATOM 733 N N . GLN A 1 93 ? 11.305 -47.531 -4.133 1 90.75 93 GLN A N 1
ATOM 734 C CA . GLN A 1 93 ? 11.539 -48 -5.492 1 90.75 93 GLN A CA 1
ATOM 735 C C . GLN A 1 93 ? 12.766 -48.906 -5.559 1 90.75 93 GLN A C 1
ATOM 737 O O . GLN A 1 93 ? 12.75 -49.938 -6.238 1 90.75 93 GLN A O 1
ATOM 742 N N . ILE A 1 94 ? 13.781 -48.531 -4.879 1 87.56 94 ILE A N 1
ATOM 743 C CA . ILE A 1 94 ? 15.008 -49.312 -4.875 1 87.56 94 ILE A CA 1
ATOM 744 C C . ILE A 1 94 ? 14.766 -50.625 -4.125 1 87.56 94 ILE A C 1
ATOM 746 O O . ILE A 1 94 ? 15.211 -51.688 -4.57 1 87.56 94 ILE A O 1
ATOM 750 N N . GLU A 1 95 ? 14.094 -50.531 -3.025 1 91.81 95 GLU A N 1
ATOM 751 C CA . GLU A 1 95 ? 13.812 -51.75 -2.289 1 91.81 95 GLU A CA 1
ATOM 752 C C . GLU A 1 95 ? 13.008 -52.75 -3.133 1 91.81 95 GLU A C 1
ATOM 754 O O . GLU A 1 95 ? 13.219 -53.938 -3.066 1 91.81 95 GLU A O 1
ATOM 759 N N . ARG A 1 96 ? 12.055 -52.188 -3.807 1 91.56 96 ARG A N 1
ATOM 760 C CA . ARG A 1 96 ? 11.297 -53.031 -4.719 1 91.56 96 ARG A CA 1
ATOM 761 C C . ARG A 1 96 ? 12.219 -53.781 -5.68 1 91.56 96 ARG A C 1
ATOM 763 O O . ARG A 1 96 ? 12.109 -55 -5.84 1 91.56 96 ARG A O 1
ATOM 770 N N . GLY A 1 97 ? 13.117 -53.031 -6.316 1 84.44 97 GLY A N 1
ATOM 771 C CA . GLY A 1 97 ? 14.047 -53.625 -7.266 1 84.44 97 GLY A CA 1
ATOM 772 C C . GLY A 1 97 ? 14.953 -54.688 -6.645 1 84.44 97 GLY A C 1
ATOM 773 O O . GLY A 1 97 ? 15.141 -55.75 -7.207 1 84.44 97 GLY A O 1
ATOM 774 N N . ARG A 1 98 ? 15.461 -54.406 -5.5 1 84.44 98 ARG A N 1
ATOM 775 C CA . ARG A 1 98 ? 16.375 -55.312 -4.812 1 84.44 98 ARG A CA 1
ATOM 776 C C . ARG A 1 98 ? 15.648 -56.562 -4.332 1 84.44 98 ARG A C 1
ATOM 778 O O . ARG A 1 98 ? 16.203 -57.656 -4.34 1 84.44 98 ARG A O 1
ATOM 785 N N . SER A 1 99 ? 14.438 -56.406 -3.893 1 89.44 99 SER A N 1
ATOM 786 C CA . SER A 1 99 ? 13.641 -57.531 -3.465 1 89.44 99 SER A CA 1
ATOM 787 C C . SER A 1 99 ? 13.359 -58.5 -4.625 1 89.44 99 SER A C 1
ATOM 789 O O . SER A 1 99 ? 13.453 -59.719 -4.477 1 89.44 99 SER A O 1
ATOM 791 N N . THR A 1 100 ? 12.984 -57.938 -5.695 1 84.06 100 THR A N 1
ATOM 792 C CA . THR A 1 100 ? 12.711 -58.75 -6.875 1 84.06 100 THR A CA 1
ATOM 793 C C . THR A 1 100 ? 13.977 -59.438 -7.348 1 84.06 100 THR A C 1
ATOM 795 O O . THR A 1 100 ? 13.93 -60.594 -7.77 1 84.06 100 THR A O 1
ATOM 798 N N . LEU A 1 101 ? 15.07 -58.719 -7.316 1 78 101 LEU A N 1
ATOM 799 C CA . LEU A 1 101 ? 16.344 -59.312 -7.691 1 78 101 LEU A CA 1
ATOM 800 C C . LEU A 1 101 ? 16.703 -60.469 -6.758 1 78 101 LEU A C 1
ATOM 802 O O . LEU A 1 101 ? 17.188 -61.531 -7.203 1 78 101 LEU A O 1
ATOM 806 N N . PHE A 1 102 ? 16.5 -60.312 -5.516 1 83.25 102 PHE A N 1
ATOM 807 C CA . PHE A 1 102 ? 16.797 -61.344 -4.516 1 83.25 102 PHE A CA 1
ATOM 808 C C . PHE A 1 102 ? 15.984 -62.594 -4.77 1 83.25 102 PHE A C 1
ATOM 810 O O . PHE A 1 102 ? 16.5 -63.719 -4.602 1 83.25 102 PHE A O 1
ATOM 817 N N . LEU A 1 103 ? 14.773 -62.469 -5.18 1 83.12 103 LEU A N 1
ATOM 818 C CA . LEU A 1 103 ? 13.883 -63.594 -5.398 1 83.12 103 LEU A CA 1
ATOM 819 C C . LEU A 1 103 ? 14.258 -64.312 -6.68 1 83.12 103 LEU A C 1
ATOM 821 O O . LEU A 1 103 ? 13.906 -65.5 -6.844 1 83.12 103 LEU A O 1
ATOM 825 N N . THR A 1 104 ? 14.938 -63.656 -7.609 1 73.56 104 THR A N 1
ATOM 826 C CA . THR A 1 104 ? 15.148 -64.25 -8.922 1 73.56 104 THR A CA 1
ATOM 827 C C . THR A 1 104 ? 16.594 -64.688 -9.086 1 73.56 104 THR A C 1
ATOM 829 O O . THR A 1 104 ? 16.922 -65.438 -10.039 1 73.56 104 THR A O 1
ATOM 832 N N . VAL A 1 105 ? 17.484 -64.25 -8.266 1 71.75 105 VAL A N 1
ATOM 833 C CA . VAL A 1 105 ? 18.906 -64.562 -8.445 1 71.75 105 VAL A CA 1
ATOM 834 C C . VAL A 1 105 ? 19.188 -66 -8.102 1 71.75 105 VAL A C 1
ATOM 836 O O . VAL A 1 105 ? 18.469 -66.625 -7.312 1 71.75 105 VAL A O 1
ATOM 839 N N . SER A 1 106 ? 20.203 -66.438 -8.883 1 64.06 106 SER A N 1
ATOM 840 C CA . SER A 1 106 ? 20.672 -67.812 -8.672 1 64.06 106 SER A CA 1
ATOM 841 C C . SER A 1 106 ? 21.312 -68 -7.301 1 64.06 106 SER A C 1
ATOM 843 O O . SER A 1 106 ? 21.734 -67 -6.691 1 64.06 106 SER A O 1
ATOM 845 N N . SER A 1 107 ? 21.359 -69.188 -6.785 1 64.62 107 SER A N 1
ATOM 846 C CA . SER A 1 107 ? 21.828 -69.562 -5.457 1 64.62 107 SER A CA 1
ATOM 847 C C . SER A 1 107 ? 23.219 -69 -5.18 1 64.62 107 SER A C 1
ATOM 849 O O . SER A 1 107 ? 23.516 -68.562 -4.055 1 64.62 107 SER A O 1
ATOM 851 N N . GLY A 1 108 ? 24.047 -68.875 -6.148 1 63.5 108 GLY A N 1
ATOM 852 C CA . GLY A 1 108 ? 25.406 -68.375 -5.922 1 63.5 108 GLY A CA 1
ATOM 853 C C . GLY A 1 108 ? 25.469 -66.875 -5.586 1 63.5 108 GLY A C 1
ATOM 854 O O . GLY A 1 108 ? 26.344 -66.438 -4.836 1 63.5 108 GLY A O 1
ATOM 855 N N . ASP A 1 109 ? 24.625 -66.062 -6.039 1 72.44 109 ASP A N 1
ATOM 856 C CA . ASP A 1 109 ? 24.656 -64.625 -5.859 1 72.44 109 ASP A CA 1
ATOM 857 C C . ASP A 1 109 ? 23.625 -64.125 -4.812 1 72.44 109 ASP A C 1
ATOM 859 O O . ASP A 1 109 ? 23.422 -62.969 -4.609 1 72.44 109 ASP A O 1
ATOM 863 N N . ALA A 1 110 ? 23.078 -65.125 -4.145 1 77.81 110 ALA A N 1
ATOM 864 C CA . ALA A 1 110 ? 21.984 -64.812 -3.217 1 77.81 110 ALA A CA 1
ATOM 865 C C . ALA A 1 110 ? 22.5 -64.062 -1.988 1 77.81 110 ALA A C 1
ATOM 867 O O . ALA A 1 110 ? 21.812 -63.219 -1.454 1 77.81 110 ALA A O 1
ATOM 868 N N . GLY A 1 111 ? 23.719 -64.438 -1.594 1 81.31 111 GLY A N 1
ATOM 869 C CA . GLY A 1 111 ? 24.281 -63.781 -0.423 1 81.31 111 GLY A CA 1
ATOM 870 C C . GLY A 1 111 ? 24.5 -62.281 -0.617 1 81.31 111 GLY A C 1
ATOM 871 O O . GLY A 1 111 ? 24.109 -61.469 0.23 1 81.31 111 GLY A O 1
ATOM 872 N N . ASP A 1 112 ? 25.141 -61.906 -1.668 1 82.44 112 ASP A N 1
ATOM 873 C CA . ASP A 1 112 ? 25.391 -60.5 -1.972 1 82.44 112 ASP A CA 1
ATOM 874 C C . ASP A 1 112 ? 24.078 -59.75 -2.172 1 82.44 112 ASP A C 1
ATOM 876 O O . ASP A 1 112 ? 23.938 -58.594 -1.727 1 82.44 112 ASP A O 1
ATOM 880 N N . ALA A 1 113 ? 23.094 -60.344 -2.846 1 83.06 113 ALA A N 1
ATOM 881 C CA . ALA A 1 113 ? 21.797 -59.719 -3.07 1 83.06 113 ALA A CA 1
ATOM 882 C C . ALA A 1 113 ? 21.062 -59.5 -1.75 1 83.06 113 ALA A C 1
ATOM 884 O O . ALA A 1 113 ? 20.391 -58.469 -1.582 1 83.06 113 ALA A O 1
ATOM 885 N N . TRP A 1 114 ? 21.328 -60.438 -0.868 1 88.88 114 TRP A N 1
ATOM 886 C CA . TRP A 1 114 ? 20.688 -60.312 0.436 1 88.88 114 TRP A CA 1
ATOM 887 C C . TRP A 1 114 ? 21.266 -59.156 1.229 1 88.88 114 TRP A C 1
ATOM 889 O O . TRP A 1 114 ? 20.516 -58.375 1.819 1 88.88 114 TRP A O 1
ATOM 899 N N . GLN A 1 115 ? 22.531 -59 1.229 1 90.19 115 GLN A N 1
ATOM 900 C CA . GLN A 1 115 ? 23.172 -57.906 1.961 1 90.19 115 GLN A CA 1
ATOM 901 C C . GLN A 1 115 ? 22.75 -56.562 1.414 1 90.19 115 GLN A C 1
ATOM 903 O O . GLN A 1 115 ? 22.484 -55.625 2.182 1 90.19 115 GLN A O 1
ATOM 908 N N . GLN A 1 116 ? 22.656 -56.406 0.161 1 87.31 116 GLN A N 1
ATOM 909 C CA . GLN A 1 116 ? 22.234 -55.156 -0.461 1 87.31 116 GLN A CA 1
ATOM 910 C C . GLN A 1 116 ? 20.781 -54.875 -0.134 1 87.31 116 GLN A C 1
ATOM 912 O O . GLN A 1 116 ? 20.406 -53.719 0.052 1 87.31 116 GLN A O 1
ATOM 917 N N . LEU A 1 117 ? 19.969 -55.875 -0.113 1 91.44 117 LEU A N 1
ATOM 918 C CA . LEU A 1 117 ? 18.562 -55.719 0.224 1 91.44 117 LEU A CA 1
ATOM 919 C C . LEU A 1 117 ? 18.391 -55.25 1.662 1 91.44 117 LEU A C 1
ATOM 921 O O . LEU A 1 117 ? 17.594 -54.344 1.937 1 91.44 117 LEU A O 1
ATOM 925 N N . LEU A 1 118 ? 19.203 -55.812 2.543 1 93.5 118 LEU A N 1
ATOM 926 C CA . LEU A 1 118 ? 19.125 -55.438 3.947 1 93.5 118 LEU A CA 1
ATOM 927 C C . LEU A 1 118 ? 19.531 -53.969 4.125 1 93.5 118 LEU A C 1
ATOM 929 O O . LEU A 1 118 ? 18.922 -53.25 4.902 1 93.5 118 LEU A O 1
ATOM 933 N N . GLU A 1 119 ? 20.531 -53.562 3.439 1 93.25 119 GLU A N 1
ATOM 934 C CA . GLU A 1 119 ? 20.969 -52.188 3.498 1 93.25 119 GLU A CA 1
ATOM 935 C C . GLU A 1 119 ? 19.875 -51.219 2.98 1 93.25 119 GLU A C 1
ATOM 937 O O . GLU A 1 119 ? 19.656 -50.156 3.547 1 93.25 119 GLU A O 1
ATOM 942 N N . GLN A 1 120 ? 19.25 -51.625 1.927 1 92.19 120 GLN A N 1
ATOM 943 C CA . GLN A 1 120 ? 18.203 -50.812 1.339 1 92.19 120 GLN A CA 1
ATOM 944 C C . GLN A 1 120 ? 17 -50.688 2.273 1 92.19 120 GLN A C 1
ATOM 946 O O . GLN A 1 120 ? 16.375 -49.625 2.35 1 92.19 120 GLN A O 1
ATOM 951 N N . ARG A 1 121 ? 16.641 -51.812 2.928 1 95.69 121 ARG A N 1
ATOM 952 C CA . ARG A 1 121 ? 15.523 -51.781 3.869 1 95.69 121 ARG A CA 1
ATOM 953 C C . ARG A 1 121 ? 15.773 -50.781 4.996 1 95.69 121 ARG A C 1
ATOM 955 O O . ARG A 1 121 ? 14.852 -50.062 5.418 1 95.69 121 ARG A O 1
ATOM 962 N N . THR A 1 122 ? 17 -50.688 5.387 1 95.38 122 THR A N 1
ATOM 963 C CA . THR A 1 122 ? 17.375 -49.719 6.406 1 95.38 122 THR A CA 1
ATOM 964 C C . THR A 1 122 ? 17.219 -48.281 5.875 1 95.38 122 THR A C 1
ATOM 966 O O . THR A 1 122 ? 16.812 -47.375 6.602 1 95.38 122 THR A O 1
ATOM 969 N N . SER A 1 123 ? 17.594 -48.094 4.668 1 93.62 123 SER A N 1
ATOM 970 C CA . SER A 1 123 ? 17.469 -46.781 4.047 1 93.62 123 SER A CA 1
ATOM 971 C C . SER A 1 123 ? 16 -46.344 3.957 1 93.62 123 SER A C 1
ATOM 973 O O . SER A 1 123 ? 15.688 -45.156 4.102 1 93.62 123 SER A O 1
ATOM 975 N N . VAL A 1 124 ? 15.117 -47.25 3.588 1 95.25 124 VAL A N 1
ATOM 976 C CA . VAL A 1 124 ? 13.695 -46.938 3.512 1 95.25 124 VAL A CA 1
ATOM 977 C C . VAL A 1 124 ? 13.164 -46.562 4.898 1 95.25 124 VAL A C 1
ATOM 979 O O . VAL A 1 124 ? 12.406 -45.594 5.043 1 95.25 124 VAL A O 1
ATOM 982 N N . ASP A 1 125 ? 13.617 -47.375 5.879 1 95.31 125 ASP A N 1
ATOM 983 C CA . ASP A 1 125 ? 13.188 -47.094 7.246 1 95.31 125 ASP A CA 1
ATOM 984 C C . ASP A 1 125 ? 13.68 -45.719 7.711 1 95.31 125 ASP A C 1
ATOM 986 O O . ASP A 1 125 ? 12.938 -45 8.359 1 95.31 125 ASP A O 1
ATOM 990 N N . SER A 1 126 ? 14.859 -45.438 7.387 1 94.75 126 SER A N 1
ATOM 991 C CA . SER A 1 126 ? 15.414 -44.125 7.754 1 94.75 126 SER A CA 1
ATOM 992 C C . SER A 1 126 ? 14.656 -43 7.074 1 94.75 126 SER A C 1
ATOM 994 O O . SER A 1 126 ? 14.32 -42 7.715 1 94.75 126 SER A O 1
ATOM 996 N N . ALA A 1 127 ? 14.383 -43.094 5.801 1 93.44 127 ALA A N 1
ATOM 997 C CA . ALA A 1 127 ? 13.664 -42.062 5.059 1 93.44 127 ALA A CA 1
ATOM 998 C C . ALA A 1 127 ? 12.242 -41.906 5.59 1 93.44 127 ALA A C 1
ATOM 1000 O O . ALA A 1 127 ? 11.727 -40.781 5.684 1 93.44 127 ALA A O 1
ATOM 1001 N N . THR A 1 128 ? 11.617 -43 5.941 1 93.5 128 THR A N 1
ATOM 1002 C CA . THR A 1 128 ? 10.242 -42.969 6.441 1 93.5 128 THR A CA 1
ATOM 1003 C C . THR A 1 128 ? 10.18 -42.344 7.816 1 93.5 128 THR A C 1
ATOM 1005 O O . THR A 1 128 ? 9.234 -41.594 8.125 1 93.5 128 THR A O 1
ATOM 1008 N N . ASN A 1 129 ? 11.211 -42.531 8.594 1 91.56 129 ASN A N 1
ATOM 1009 C CA . ASN A 1 129 ? 11.258 -41.969 9.938 1 91.56 129 ASN A CA 1
ATOM 1010 C C . ASN A 1 129 ? 11.539 -40.469 9.898 1 91.56 129 ASN A C 1
ATOM 1012 O O . ASN A 1 129 ? 11.227 -39.75 10.852 1 91.56 129 ASN A O 1
ATOM 1016 N N . GLN A 1 130 ? 12.094 -39.969 8.867 1 90.31 130 GLN A N 1
ATOM 1017 C CA . GLN A 1 130 ? 12.445 -38.562 8.75 1 90.31 130 GLN A CA 1
ATOM 1018 C C . GLN A 1 130 ? 11.273 -37.75 8.227 1 90.31 130 GLN A C 1
ATOM 1020 O O . GLN A 1 130 ? 11.352 -36.531 8.148 1 90.31 130 GLN A O 1
ATOM 1025 N N . LEU A 1 131 ? 10.195 -38.469 7.934 1 89.38 131 LEU A N 1
ATOM 1026 C CA . LEU A 1 131 ? 9.016 -37.75 7.453 1 89.38 131 LEU A CA 1
ATOM 1027 C C . LEU A 1 131 ? 8.43 -36.844 8.547 1 89.38 131 LEU A C 1
ATOM 1029 O O . LEU A 1 131 ? 8.234 -37.312 9.68 1 89.38 131 LEU A O 1
ATOM 1033 N N . THR A 1 132 ? 8.211 -35.625 8.258 1 84.31 132 THR A N 1
ATOM 1034 C CA . THR A 1 132 ? 7.609 -34.656 9.188 1 84.31 132 THR A CA 1
ATOM 1035 C C . THR A 1 132 ? 6.141 -35.031 9.438 1 84.31 132 THR A C 1
ATOM 1037 O O . THR A 1 132 ? 5.645 -34.875 10.555 1 84.31 132 THR A O 1
ATOM 1040 N N . GLN A 1 133 ? 5.457 -35.438 8.336 1 85.25 133 GLN A N 1
ATOM 1041 C CA . GLN A 1 133 ? 4.043 -35.781 8.445 1 85.25 133 GLN A CA 1
ATOM 1042 C C . GLN A 1 133 ? 3.68 -36.938 7.5 1 85.25 133 GLN A C 1
ATOM 1044 O O . GLN A 1 133 ? 4.094 -36.938 6.336 1 85.25 133 GLN A O 1
ATOM 1049 N N . TRP A 1 134 ? 3.016 -37.875 8.133 1 87.75 134 TRP A N 1
ATOM 1050 C CA . TRP A 1 134 ? 2.453 -38.969 7.324 1 87.75 134 TRP A CA 1
ATOM 1051 C C . TRP A 1 134 ? 1.194 -38.5 6.598 1 87.75 134 TRP A C 1
ATOM 1053 O O . TRP A 1 134 ? 0.29 -37.938 7.211 1 87.75 134 TRP A O 1
ATOM 1063 N N . PRO A 1 135 ? 1.146 -38.688 5.254 1 83.12 135 PRO A N 1
ATOM 1064 C CA . PRO A 1 135 ? 0.033 -38.156 4.469 1 83.12 135 PRO A CA 1
ATOM 1065 C C . PRO A 1 135 ? -1.324 -38.688 4.922 1 83.12 135 PRO A C 1
ATOM 1067 O O . PRO A 1 135 ? -1.462 -39.875 5.188 1 83.12 135 PRO A O 1
ATOM 1070 N N . ASP A 1 136 ? -2.307 -37.812 4.945 1 76.88 136 ASP A N 1
ATOM 1071 C CA . ASP A 1 136 ? -3.65 -38.156 5.395 1 76.88 136 ASP A CA 1
ATOM 1072 C C . ASP A 1 136 ? -4.316 -39.156 4.434 1 76.88 136 ASP A C 1
ATOM 1074 O O . ASP A 1 136 ? -4.949 -40.125 4.863 1 76.88 136 ASP A O 1
ATOM 1078 N N . GLN A 1 137 ? -4.164 -38.906 3.217 1 75.06 137 GLN A N 1
ATOM 1079 C CA . GLN A 1 137 ? -4.766 -39.781 2.227 1 75.06 137 GLN A CA 1
ATOM 1080 C C . GLN A 1 137 ? -4.129 -41.188 2.275 1 75.06 137 GLN A C 1
ATOM 1082 O O . GLN A 1 137 ? -4.797 -42.188 2.016 1 75.06 137 GLN A O 1
ATOM 1087 N N . ALA A 1 138 ? -2.844 -41.156 2.6 1 72.5 138 ALA A N 1
ATOM 1088 C CA . ALA A 1 138 ? -2.141 -42.438 2.73 1 72.5 138 ALA A CA 1
ATOM 1089 C C . ALA A 1 138 ? -2.68 -43.25 3.908 1 72.5 138 ALA A C 1
ATOM 1091 O O . ALA A 1 138 ? -2.707 -44.469 3.865 1 72.5 138 ALA A O 1
ATOM 1092 N N . ARG A 1 139 ? -3.219 -42.562 4.812 1 78.31 139 ARG A N 1
ATOM 1093 C CA . ARG A 1 139 ? -3.768 -43.219 5.996 1 78.31 139 ARG A CA 1
ATOM 1094 C C . ARG A 1 139 ? -4.973 -44.062 5.633 1 78.31 139 ARG A C 1
ATOM 1096 O O . ARG A 1 139 ? -5.168 -45.156 6.203 1 78.31 139 ARG A O 1
ATOM 1103 N N . LEU A 1 140 ? -5.641 -43.688 4.645 1 78.12 140 LEU A N 1
ATOM 1104 C CA . LEU A 1 140 ? -6.855 -44.375 4.25 1 78.12 140 LEU A CA 1
ATOM 1105 C C . LEU A 1 140 ? -6.527 -45.688 3.547 1 78.12 140 LEU A C 1
ATOM 1107 O O . LEU A 1 140 ? -7.195 -46.688 3.768 1 78.12 140 LEU A O 1
ATOM 1111 N N . GLU A 1 141 ? -5.465 -45.625 2.812 1 84.69 141 GLU A N 1
ATOM 1112 C CA . GLU A 1 141 ? -5.156 -46.812 2.02 1 84.69 141 GLU A CA 1
ATOM 1113 C C . GLU A 1 141 ? -4.039 -47.625 2.658 1 84.69 141 GLU A C 1
ATOM 1115 O O . GLU A 1 141 ? -4.016 -48.875 2.547 1 84.69 141 GLU A O 1
ATOM 1120 N N . LEU A 1 142 ? -3.078 -46.969 3.385 1 87.44 142 LEU A N 1
ATOM 1121 C CA . LEU A 1 142 ? -1.913 -47.656 3.922 1 87.44 142 LEU A CA 1
ATOM 1122 C C . LEU A 1 142 ? -1.988 -47.75 5.441 1 87.44 142 LEU A C 1
ATOM 1124 O O . LEU A 1 142 ? -1.17 -48.438 6.07 1 87.44 142 LEU A O 1
ATOM 1128 N N . GLY A 1 143 ? -3.016 -47.125 5.984 1 86.75 143 GLY A N 1
ATOM 1129 C CA . GLY A 1 143 ? -3.133 -47.094 7.434 1 86.75 143 GLY A CA 1
ATOM 1130 C C . GLY A 1 143 ? -2.227 -46.062 8.078 1 86.75 143 GLY A C 1
ATOM 1131 O O . GLY A 1 143 ? -1.611 -45.25 7.387 1 86.75 143 GLY A O 1
ATOM 1132 N N . THR A 1 144 ? -2.193 -46.125 9.461 1 89.19 144 THR A N 1
ATOM 1133 C CA . THR A 1 144 ? -1.291 -45.25 10.195 1 89.19 144 THR A CA 1
ATOM 1134 C C . THR A 1 144 ? 0.162 -45.656 9.977 1 89.19 144 THR A C 1
ATOM 1136 O O . THR A 1 144 ? 0.435 -46.781 9.539 1 89.19 144 THR A O 1
ATOM 1139 N N . LEU A 1 145 ? 1.094 -44.719 10.25 1 90 145 LEU A N 1
ATOM 1140 C CA . LEU A 1 145 ? 2.504 -45 9.984 1 90 145 LEU A CA 1
ATOM 1141 C C . LEU A 1 145 ? 2.967 -46.219 10.742 1 90 145 LEU A C 1
ATOM 1143 O O . LEU A 1 145 ? 3.627 -47.094 10.172 1 90 145 LEU A O 1
ATOM 1147 N N . PRO A 1 146 ? 2.58 -46.375 12.016 1 89.69 146 PRO A N 1
ATOM 1148 C CA . PRO A 1 146 ? 2.99 -47.594 12.711 1 89.69 146 PRO A CA 1
ATOM 1149 C C . PRO A 1 146 ? 2.373 -48.875 12.102 1 89.69 146 PRO A C 1
ATOM 1151 O O . PRO A 1 146 ? 3.045 -49.875 11.984 1 89.69 146 PRO A O 1
ATOM 1154 N N . ASP A 1 147 ? 1.124 -48.812 11.695 1 91.44 147 ASP A N 1
ATOM 1155 C CA . ASP A 1 147 ? 0.475 -49.938 11.047 1 91.44 147 ASP A CA 1
ATOM 1156 C C . ASP A 1 147 ? 1.164 -50.281 9.727 1 91.44 147 ASP A C 1
ATOM 1158 O O . ASP A 1 147 ? 1.324 -51.469 9.391 1 91.44 147 ASP A O 1
ATOM 1162 N N . HIS A 1 148 ? 1.476 -49.25 9.039 1 92.44 148 HIS A N 1
ATOM 1163 C CA . HIS A 1 148 ? 2.152 -49.438 7.758 1 92.44 148 HIS A CA 1
ATOM 1164 C C . HIS A 1 148 ? 3.51 -50.094 7.945 1 92.44 148 HIS A C 1
ATOM 1166 O O . HIS A 1 148 ? 3.885 -50.969 7.168 1 92.44 148 HIS A O 1
ATOM 1172 N N . LYS A 1 149 ? 4.281 -49.781 8.953 1 92.31 149 LYS A N 1
ATOM 1173 C CA . LYS A 1 149 ? 5.59 -50.344 9.227 1 92.31 149 LYS A CA 1
ATOM 1174 C C . LYS A 1 149 ? 5.469 -51.844 9.547 1 92.31 149 LYS A C 1
ATOM 1176 O O . LYS A 1 149 ? 6.301 -52.656 9.117 1 92.31 149 LYS A O 1
ATOM 1181 N N . VAL A 1 150 ? 4.418 -52.188 10.219 1 93.44 150 VAL A N 1
ATOM 1182 C CA . VAL A 1 150 ? 4.176 -53.594 10.57 1 93.44 150 VAL A CA 1
ATOM 1183 C C . VAL A 1 150 ? 3.879 -54.375 9.305 1 93.44 150 VAL A C 1
ATOM 1185 O O . VAL A 1 150 ? 4.375 -55.5 9.133 1 93.44 150 VAL A O 1
ATOM 1188 N N . LYS A 1 151 ? 3.072 -53.812 8.484 1 93.88 151 LYS A N 1
ATOM 1189 C CA . LYS A 1 151 ? 2.717 -54.469 7.234 1 93.88 151 LYS A CA 1
ATOM 1190 C C . LYS A 1 151 ? 3.943 -54.688 6.352 1 93.88 151 LYS A C 1
ATOM 1192 O O . LYS A 1 151 ? 4.094 -55.719 5.715 1 93.88 151 LYS A O 1
ATOM 1197 N N . VAL A 1 152 ? 4.773 -53.656 6.293 1 95.44 152 VAL A N 1
ATOM 1198 C CA . VAL A 1 152 ? 5.977 -53.75 5.469 1 95.44 152 VAL A CA 1
ATOM 1199 C C . VAL A 1 152 ? 6.918 -54.812 6.027 1 95.44 152 VAL A C 1
ATOM 1201 O O . VAL A 1 152 ? 7.496 -55.594 5.273 1 95.44 152 VAL A O 1
ATOM 1204 N N . GLU A 1 153 ? 7.035 -54.875 7.305 1 95.12 153 GLU A N 1
ATOM 1205 C CA . GLU A 1 153 ? 7.898 -55.875 7.934 1 95.12 153 GLU A CA 1
ATOM 1206 C C . GLU A 1 153 ? 7.375 -57.312 7.699 1 95.12 153 GLU A C 1
ATOM 1208 O O . GLU A 1 153 ? 8.156 -58.219 7.488 1 95.12 153 GLU A O 1
ATOM 1213 N N . ALA A 1 154 ? 6.102 -57.406 7.781 1 95.31 154 ALA A N 1
ATOM 1214 C CA . ALA A 1 154 ? 5.5 -58.719 7.512 1 95.31 154 ALA A CA 1
ATOM 1215 C C . ALA A 1 154 ? 5.773 -59.156 6.082 1 95.31 154 ALA A C 1
ATOM 1217 O O . ALA A 1 154 ? 6.062 -60.344 5.836 1 95.31 154 ALA A O 1
ATOM 1218 N N . PHE A 1 155 ? 5.66 -58.25 5.215 1 96.12 155 PHE A N 1
ATOM 1219 C CA . PHE A 1 155 ? 5.902 -58.594 3.816 1 96.12 155 PHE A CA 1
ATOM 1220 C C . PHE A 1 155 ? 7.371 -58.906 3.582 1 96.12 155 PHE A C 1
ATOM 1222 O O . PHE A 1 155 ? 7.695 -59.812 2.816 1 96.12 155 PHE A O 1
ATOM 1229 N N . ARG A 1 156 ? 8.273 -58.156 4.195 1 96 156 ARG A N 1
ATOM 1230 C CA . ARG A 1 156 ? 9.703 -58.406 4.105 1 96 156 ARG A CA 1
ATOM 1231 C C . ARG A 1 156 ? 10.055 -59.812 4.562 1 96 156 ARG A C 1
ATOM 1233 O O . ARG A 1 156 ? 10.914 -60.469 3.969 1 96 156 ARG A O 1
ATOM 1240 N N . ARG A 1 157 ? 9.383 -60.312 5.535 1 94.5 157 ARG A N 1
ATOM 1241 C CA . ARG A 1 157 ? 9.594 -61.656 6.008 1 94.5 157 ARG A CA 1
ATOM 1242 C C . ARG A 1 157 ? 9.164 -62.688 4.957 1 94.5 157 ARG A C 1
ATOM 1244 O O . ARG A 1 157 ? 9.82 -63.719 4.781 1 94.5 157 ARG A O 1
ATOM 1251 N N . ASN A 1 158 ? 8.102 -62.344 4.316 1 94.88 158 ASN A N 1
ATOM 1252 C CA . ASN A 1 158 ? 7.641 -63.25 3.244 1 94.88 158 ASN A CA 1
ATOM 1253 C C . ASN A 1 158 ? 8.641 -63.281 2.094 1 94.88 158 ASN A C 1
ATOM 1255 O O . ASN A 1 158 ? 8.805 -64.312 1.453 1 94.88 158 ASN A O 1
ATOM 1259 N N . VAL A 1 159 ? 9.273 -62.188 1.813 1 92.81 159 VAL A N 1
ATOM 1260 C CA . VAL A 1 159 ? 10.289 -62.125 0.763 1 92.81 159 VAL A CA 1
ATOM 1261 C C . VAL A 1 159 ? 11.5 -62.969 1.173 1 92.81 159 VAL A C 1
ATOM 1263 O O . VAL A 1 159 ? 12.055 -63.719 0.359 1 92.81 159 VAL A O 1
ATOM 1266 N N . GLU A 1 160 ? 11.875 -62.906 2.441 1 89.88 160 GLU A N 1
ATOM 1267 C CA . GLU A 1 160 ? 13.023 -63.625 2.969 1 89.88 160 GLU A CA 1
ATOM 1268 C C . GLU A 1 160 ? 12.805 -65.125 2.879 1 89.88 160 GLU A C 1
ATOM 1270 O O . GLU A 1 160 ? 13.734 -65.875 2.564 1 89.88 160 GLU A O 1
ATOM 1275 N N . THR A 1 161 ? 11.555 -65.562 3.107 1 88.81 161 THR A N 1
ATOM 1276 C CA . THR A 1 161 ? 11.258 -67 3.146 1 88.81 161 THR A CA 1
ATOM 1277 C C . THR A 1 161 ? 10.938 -67.5 1.749 1 88.81 161 THR A C 1
ATOM 1279 O O . THR A 1 161 ? 10.828 -68.688 1.543 1 88.81 161 THR A O 1
ATOM 1282 N N . GLY A 1 162 ? 10.805 -66.625 0.778 1 85.56 162 GLY A N 1
ATOM 1283 C CA . GLY A 1 162 ? 10.461 -67.062 -0.576 1 85.56 162 GLY A CA 1
ATOM 1284 C C . GLY A 1 162 ? 9 -67.375 -0.741 1 85.56 162 GLY A C 1
ATOM 1285 O O . GLY A 1 162 ? 8.633 -68.125 -1.677 1 85.56 162 GLY A O 1
ATOM 1286 N N . SER A 1 163 ? 8.141 -66.938 0.146 1 89.5 163 SER A N 1
ATOM 1287 C CA . SER A 1 163 ? 6.723 -67.312 0.136 1 89.5 163 SER A CA 1
ATOM 1288 C C . SER A 1 163 ? 5.965 -66.438 -0.879 1 89.5 163 SER A C 1
ATOM 1290 O O . SER A 1 163 ? 4.797 -66.688 -1.165 1 89.5 163 SER A O 1
ATO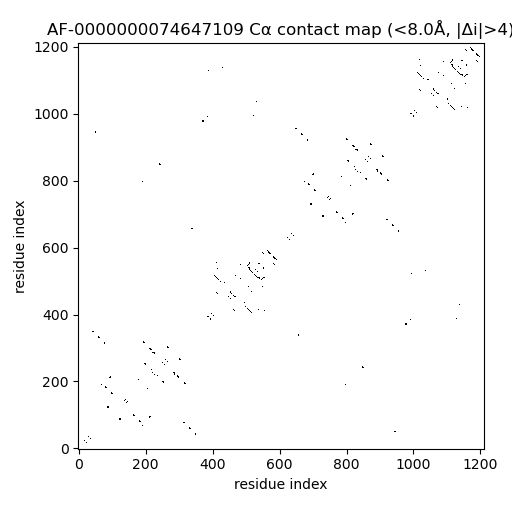M 1292 N N . VAL A 1 164 ? 6.598 -65.375 -1.338 1 90.69 164 VAL A N 1
ATOM 1293 C CA . VAL A 1 164 ? 5.965 -64.5 -2.32 1 90.69 164 VAL A CA 1
ATOM 1294 C C . VAL A 1 164 ? 6.719 -64.562 -3.646 1 90.69 164 VAL A C 1
ATOM 1296 O O . VAL A 1 164 ? 7.918 -64.875 -3.67 1 90.69 164 VAL A O 1
ATOM 1299 N N . ASN A 1 165 ? 5.91 -64.438 -4.652 1 86.25 165 ASN A N 1
ATOM 1300 C CA . ASN A 1 165 ? 6.527 -64.5 -5.973 1 86.25 165 ASN A CA 1
ATOM 1301 C C . ASN A 1 165 ? 6.898 -63.062 -6.461 1 86.25 165 ASN A C 1
ATOM 1303 O O . ASN A 1 165 ? 6.633 -62.094 -5.777 1 86.25 165 ASN A O 1
ATOM 1307 N N . TYR A 1 166 ? 7.582 -63.062 -7.539 1 82.69 166 TYR A N 1
ATOM 1308 C CA . TYR A 1 166 ? 8.078 -61.844 -8.172 1 82.69 166 TYR A CA 1
ATOM 1309 C C . TYR A 1 166 ? 6.945 -60.875 -8.406 1 82.69 166 TYR A C 1
ATOM 1311 O O . TYR A 1 166 ? 7.07 -59.688 -8.102 1 82.69 166 TYR A O 1
ATOM 1319 N N . SER A 1 167 ? 5.801 -61.281 -8.93 1 84.44 167 SER A N 1
ATOM 1320 C CA . SER A 1 167 ? 4.668 -60.438 -9.281 1 84.44 167 SER A CA 1
ATOM 1321 C C . SER A 1 167 ? 4.027 -59.812 -8.047 1 84.44 167 SER A C 1
ATOM 1323 O O . SER A 1 167 ? 3.615 -58.656 -8.062 1 84.44 167 SER A O 1
ATOM 1325 N N . ASP A 1 168 ? 3.996 -60.625 -7.035 1 89.94 168 ASP A N 1
ATOM 1326 C CA . ASP A 1 168 ? 3.422 -60.125 -5.785 1 89.94 168 ASP A CA 1
ATOM 1327 C C . ASP A 1 168 ? 4.305 -59.062 -5.164 1 89.94 168 ASP A C 1
ATOM 1329 O O . ASP A 1 168 ? 3.801 -58.094 -4.609 1 89.94 168 ASP A O 1
ATOM 1333 N N . THR A 1 169 ? 5.547 -59.281 -5.203 1 91.44 169 THR A N 1
ATOM 1334 C CA . THR A 1 169 ? 6.496 -58.312 -4.648 1 91.44 169 THR A CA 1
ATOM 1335 C C . THR A 1 169 ? 6.43 -57 -5.402 1 91.44 169 THR A C 1
ATOM 1337 O O . THR A 1 169 ? 6.398 -55.906 -4.789 1 91.44 169 THR A O 1
ATOM 1340 N N . LEU A 1 170 ? 6.359 -57.031 -6.656 1 90.88 170 LEU A N 1
ATOM 1341 C CA . LEU A 1 170 ? 6.223 -55.844 -7.477 1 90.88 170 LEU A CA 1
ATOM 1342 C C . LEU A 1 170 ? 4.938 -55.094 -7.137 1 90.88 170 LEU A C 1
ATOM 1344 O O . LEU A 1 170 ? 4.945 -53.844 -6.992 1 90.88 170 LEU A O 1
ATOM 1348 N N . ALA A 1 171 ? 3.891 -55.781 -7.02 1 91.62 171 ALA A N 1
ATOM 1349 C CA . ALA A 1 171 ? 2.582 -55.188 -6.77 1 91.62 171 ALA A CA 1
ATOM 1350 C C . ALA A 1 171 ? 2.539 -54.531 -5.402 1 91.62 171 ALA A C 1
ATOM 1352 O O . ALA A 1 171 ? 1.95 -53.438 -5.246 1 91.62 171 ALA A O 1
ATOM 1353 N N . PHE A 1 172 ? 3.172 -55.156 -4.469 1 94.25 172 PHE A N 1
ATOM 1354 C CA . PHE A 1 172 ? 3.145 -54.625 -3.104 1 94.25 172 PHE A CA 1
ATOM 1355 C C . PHE A 1 172 ? 3.824 -53.281 -3.027 1 94.25 172 PHE A C 1
ATOM 1357 O O . PHE A 1 172 ? 3.221 -52.281 -2.578 1 94.25 172 PHE A O 1
ATOM 1364 N N . TYR A 1 173 ? 5.023 -53.188 -3.418 1 94.81 173 TYR A N 1
ATOM 1365 C CA . TYR A 1 173 ? 5.789 -51.938 -3.324 1 94.81 173 TYR A CA 1
ATOM 1366 C C . TYR A 1 173 ? 5.227 -50.875 -4.266 1 94.81 173 TYR A C 1
ATOM 1368 O O . TYR A 1 173 ? 5.211 -49.688 -3.932 1 94.81 173 TYR A O 1
ATOM 1376 N N . SER A 1 174 ? 4.789 -51.25 -5.438 1 94.19 174 SER A N 1
ATOM 1377 C CA . SER A 1 174 ? 4.219 -50.281 -6.387 1 94.19 174 SER A CA 1
ATOM 1378 C C . SER A 1 174 ? 2.941 -49.656 -5.84 1 94.19 174 SER A C 1
ATOM 1380 O O . SER A 1 174 ? 2.65 -48.5 -6.113 1 94.19 174 SER A O 1
ATOM 1382 N N . ASN A 1 175 ? 2.209 -50.469 -5.113 1 93.06 175 ASN A N 1
ATOM 1383 C CA . ASN A 1 175 ? 0.996 -49.906 -4.512 1 93.06 175 ASN A CA 1
ATOM 1384 C C . ASN A 1 175 ? 1.318 -48.844 -3.475 1 93.06 175 ASN A C 1
ATOM 1386 O O . ASN A 1 175 ? 0.636 -47.812 -3.404 1 93.06 175 ASN A O 1
ATOM 1390 N N . ILE A 1 176 ? 2.275 -49.094 -2.652 1 93.81 176 ILE A N 1
ATOM 1391 C CA . ILE A 1 176 ? 2.693 -48.094 -1.666 1 93.81 176 ILE A CA 1
ATOM 1392 C C . ILE A 1 176 ? 3.09 -46.812 -2.371 1 93.81 176 ILE A C 1
ATOM 1394 O O . ILE A 1 176 ? 2.631 -45.719 -2.002 1 93.81 176 ILE A O 1
ATOM 1398 N N . ASN A 1 177 ? 3.938 -46.938 -3.379 1 94.81 177 ASN A N 1
ATOM 1399 C CA . ASN A 1 177 ? 4.402 -45.75 -4.113 1 94.81 177 ASN A CA 1
ATOM 1400 C C . ASN A 1 177 ? 3.25 -45.062 -4.824 1 94.81 177 ASN A C 1
ATOM 1402 O O . ASN A 1 177 ? 3.24 -43.844 -4.926 1 94.81 177 ASN A O 1
ATOM 1406 N N . ARG A 1 178 ? 2.303 -45.844 -5.348 1 91.88 178 ARG A N 1
ATOM 1407 C CA . ARG A 1 178 ? 1.137 -45.25 -5.996 1 91.88 178 ARG A CA 1
ATOM 1408 C C . ARG A 1 178 ? 0.395 -44.312 -5.039 1 91.88 178 ARG A C 1
ATOM 1410 O O . ARG A 1 178 ? 0.041 -43.188 -5.406 1 91.88 178 ARG A O 1
ATOM 1417 N N . VAL A 1 179 ? 0.189 -44.719 -3.871 1 92.44 179 VAL A N 1
ATOM 1418 C CA . VAL A 1 179 ? -0.551 -43.969 -2.877 1 92.44 179 VAL A CA 1
ATOM 1419 C C . VAL A 1 179 ? 0.23 -42.688 -2.514 1 92.44 179 VAL A C 1
ATOM 1421 O O . VAL A 1 179 ? -0.336 -41.594 -2.455 1 92.44 179 VAL A O 1
ATOM 1424 N N . LEU A 1 180 ? 1.493 -42.844 -2.27 1 93.19 180 LEU A N 1
ATOM 1425 C CA . LEU A 1 180 ? 2.328 -41.719 -1.872 1 93.19 180 LEU A CA 1
ATOM 1426 C C . LEU A 1 180 ? 2.443 -40.688 -3.004 1 93.19 180 LEU A C 1
ATOM 1428 O O . LEU A 1 180 ? 2.396 -39.5 -2.766 1 93.19 180 LEU A O 1
ATOM 1432 N N . ILE A 1 181 ? 2.557 -41.125 -4.215 1 93.25 181 ILE A N 1
ATOM 1433 C CA . ILE A 1 181 ? 2.697 -40.25 -5.363 1 93.25 181 ILE A CA 1
ATOM 1434 C C . ILE A 1 181 ? 1.377 -39.531 -5.621 1 93.25 181 ILE A C 1
ATOM 1436 O O . ILE A 1 181 ? 1.366 -38.344 -5.988 1 93.25 181 ILE A O 1
ATOM 1440 N N . ASN A 1 182 ? 0.284 -40.25 -5.488 1 89.06 182 ASN A N 1
ATOM 1441 C CA . ASN A 1 182 ? -1.015 -39.594 -5.609 1 89.06 182 ASN A CA 1
ATOM 1442 C C . ASN A 1 182 ? -1.173 -38.469 -4.598 1 89.06 182 ASN A C 1
ATOM 1444 O O . ASN A 1 182 ? -1.722 -37.406 -4.918 1 89.06 182 ASN A O 1
ATOM 1448 N N . TRP A 1 183 ? -0.791 -38.75 -3.426 1 90.12 183 TRP A N 1
ATOM 1449 C CA . TRP A 1 183 ? -0.815 -37.688 -2.408 1 90.12 183 TRP A CA 1
ATOM 1450 C C . TRP A 1 183 ? 0.05 -36.5 -2.822 1 90.12 183 TRP A C 1
ATOM 1452 O O . TRP A 1 183 ? -0.333 -35.344 -2.625 1 90.12 183 TRP A O 1
ATOM 1462 N N . MET A 1 184 ? 1.234 -36.812 -3.324 1 90.56 184 MET A N 1
ATOM 1463 C CA . MET A 1 184 ? 2.129 -35.75 -3.807 1 90.56 184 MET A CA 1
ATOM 1464 C C . MET A 1 184 ? 1.432 -34.875 -4.84 1 90.56 184 MET A C 1
ATOM 1466 O O . MET A 1 184 ? 1.542 -33.656 -4.793 1 90.56 184 MET A O 1
ATOM 1470 N N . GLY A 1 185 ? 0.77 -35.5 -5.754 1 87.5 185 GLY A N 1
ATOM 1471 C CA . GLY A 1 185 ? 0.037 -34.781 -6.766 1 87.5 185 GLY A CA 1
ATOM 1472 C C . GLY A 1 185 ? -1.007 -33.844 -6.18 1 87.5 185 GLY A C 1
ATOM 1473 O O . GLY A 1 185 ? -1.139 -32.688 -6.617 1 87.5 185 GLY A O 1
ATOM 1474 N N . ASN A 1 186 ? -1.697 -34.281 -5.199 1 86 186 ASN A N 1
ATOM 1475 C CA . ASN A 1 186 ? -2.707 -33.469 -4.531 1 86 186 ASN A CA 1
ATOM 1476 C C . ASN A 1 186 ? -2.078 -32.281 -3.803 1 86 186 ASN A C 1
ATOM 1478 O O . ASN A 1 186 ? -2.676 -31.219 -3.729 1 86 186 ASN A O 1
ATOM 1482 N N . GLU A 1 187 ? -0.961 -32.594 -3.223 1 86 187 GLU A N 1
ATOM 1483 C CA . GLU A 1 187 ? -0.266 -31.531 -2.506 1 86 187 GLU A CA 1
ATOM 1484 C C . GLU A 1 187 ? 0.236 -30.453 -3.467 1 86 187 GLU A C 1
ATOM 1486 O O . GLU A 1 187 ? 0.236 -29.266 -3.135 1 86 187 GLU A O 1
ATOM 1491 N N . VAL A 1 188 ? 0.746 -30.844 -4.578 1 86.94 188 VAL A N 1
ATOM 1492 C CA . VAL A 1 188 ? 1.18 -29.891 -5.594 1 86.94 188 VAL A CA 1
ATOM 1493 C C . VAL A 1 188 ? 0.003 -29.016 -6.016 1 86.94 188 VAL A C 1
ATOM 1495 O O . VAL A 1 188 ? 0.151 -27.797 -6.172 1 86.94 188 VAL A O 1
ATOM 1498 N N . ASN A 1 189 ? -1.136 -29.625 -6.121 1 81.69 189 ASN A N 1
ATOM 1499 C CA . ASN A 1 189 ? -2.352 -28.922 -6.512 1 81.69 189 ASN A CA 1
ATOM 1500 C C . ASN A 1 189 ? -2.744 -27.875 -5.473 1 81.69 189 ASN A C 1
ATOM 1502 O O . ASN A 1 189 ? -3.375 -26.875 -5.809 1 81.69 189 ASN A O 1
ATOM 1506 N N . SER A 1 190 ? -2.373 -28.078 -4.277 1 77.94 190 SER A N 1
ATOM 1507 C CA . SER A 1 190 ? -2.742 -27.172 -3.201 1 77.94 190 SER A CA 1
ATOM 1508 C C . SER A 1 190 ? -1.773 -26 -3.113 1 77.94 190 SER A C 1
ATOM 1510 O O . SER A 1 190 ? -1.985 -25.062 -2.336 1 77.94 190 SER A O 1
ATOM 1512 N N . PHE A 1 191 ? -0.718 -26.109 -3.924 1 77.31 191 PHE A N 1
ATOM 1513 C CA . PHE A 1 191 ? 0.249 -25.016 -3.953 1 77.31 191 PHE A CA 1
ATOM 1514 C C . PHE A 1 191 ? -0.406 -23.734 -4.434 1 77.31 191 PHE A C 1
ATOM 1516 O O . PHE A 1 191 ? -1.017 -23.703 -5.504 1 77.31 191 PHE A O 1
ATOM 1523 N N . ALA A 1 192 ? -0.508 -22.844 -3.492 1 69.12 192 ALA A N 1
ATOM 1524 C CA . ALA A 1 192 ? -1.224 -21.594 -3.744 1 69.12 192 ALA A CA 1
ATOM 1525 C C . ALA A 1 192 ? -0.512 -20.766 -4.805 1 69.12 192 ALA A C 1
ATOM 1527 O O . ALA A 1 192 ? 0.111 -21.297 -5.719 1 69.12 192 ALA A O 1
ATOM 1528 N N . THR A 1 193 ? -0.337 -19.438 -4.586 1 67.5 193 THR A N 1
ATOM 1529 C CA . THR A 1 193 ? 0.185 -18.453 -5.523 1 67.5 193 THR A CA 1
ATOM 1530 C C . THR A 1 193 ? 1.704 -18.359 -5.418 1 67.5 193 THR A C 1
ATOM 1532 O O . THR A 1 193 ? 2.264 -18.469 -4.324 1 67.5 193 THR A O 1
ATOM 1535 N N . GLY A 1 194 ? 2.463 -18.781 -6.543 1 70.12 194 GLY A N 1
ATOM 1536 C CA . GLY A 1 194 ? 3.91 -18.641 -6.57 1 70.12 194 GLY A CA 1
ATOM 1537 C C . GLY A 1 194 ? 4.52 -18.984 -7.914 1 70.12 194 GLY A C 1
ATOM 1538 O O . GLY A 1 194 ? 3.844 -19.562 -8.781 1 70.12 194 GLY A O 1
ATOM 1539 N N . ASP A 1 195 ? 5.801 -18.656 -8.055 1 74.25 195 ASP A N 1
ATOM 1540 C CA . ASP A 1 195 ? 6.48 -18.875 -9.328 1 74.25 195 ASP A CA 1
ATOM 1541 C C . ASP A 1 195 ? 7.125 -20.25 -9.391 1 74.25 195 ASP A C 1
ATOM 1543 O O . ASP A 1 195 ? 7.691 -20.625 -10.414 1 74.25 195 ASP A O 1
ATOM 1547 N N . ALA A 1 196 ? 6.883 -21.016 -8.297 1 83 196 ALA A N 1
ATOM 1548 C CA . ALA A 1 196 ? 7.586 -22.297 -8.273 1 83 196 ALA A CA 1
ATOM 1549 C C . ALA A 1 196 ? 6.637 -23.438 -8.625 1 83 196 ALA A C 1
ATOM 1551 O O . ALA A 1 196 ? 7.012 -24.609 -8.531 1 83 196 ALA A O 1
ATOM 1552 N N . TRP A 1 197 ? 5.449 -23.188 -9.039 1 85.94 197 TRP A N 1
ATOM 1553 C CA . TRP A 1 197 ? 4.453 -24.234 -9.266 1 85.94 197 TRP A CA 1
ATOM 1554 C C . TRP A 1 197 ? 4.875 -25.141 -10.414 1 85.94 197 TRP A C 1
ATOM 1556 O O . TRP A 1 197 ? 4.672 -26.359 -10.352 1 85.94 197 TRP A O 1
ATOM 1566 N N . ALA A 1 198 ? 5.461 -24.578 -11.43 1 88.69 198 ALA A N 1
ATOM 1567 C CA . ALA A 1 198 ? 5.867 -25.375 -12.586 1 88.69 198 ALA A CA 1
ATOM 1568 C C . ALA A 1 198 ? 6.941 -26.391 -12.211 1 88.69 198 ALA A C 1
ATOM 1570 O O . ALA A 1 198 ? 6.867 -27.562 -12.594 1 88.69 198 ALA A O 1
ATOM 1571 N N . ASP A 1 199 ? 7.879 -25.953 -11.438 1 90.69 199 ASP A N 1
ATOM 1572 C CA . ASP A 1 199 ? 8.945 -26.844 -10.969 1 90.69 199 ASP A CA 1
ATOM 1573 C C . ASP A 1 199 ? 8.398 -27.906 -10.031 1 90.69 199 ASP A C 1
ATOM 1575 O O . ASP A 1 199 ? 8.875 -29.047 -10.031 1 90.69 199 ASP A O 1
ATOM 1579 N N . LEU A 1 200 ? 7.434 -27.578 -9.25 1 90.25 200 LEU A N 1
ATOM 1580 C CA . LEU A 1 200 ? 6.812 -28.547 -8.359 1 90.25 200 LEU A CA 1
ATOM 1581 C C . LEU A 1 200 ? 6.059 -29.609 -9.164 1 90.25 200 LEU A C 1
ATOM 1583 O O . LEU A 1 200 ? 6.078 -30.797 -8.812 1 90.25 200 LEU A O 1
ATOM 1587 N N . THR A 1 201 ? 5.391 -29.188 -10.172 1 90.94 201 THR A N 1
ATOM 1588 C CA . THR A 1 201 ? 4.707 -30.109 -11.062 1 90.94 201 THR A CA 1
ATOM 1589 C C . THR A 1 201 ? 5.711 -31.031 -11.75 1 90.94 201 THR A C 1
ATOM 1591 O O . THR A 1 201 ? 5.477 -32.25 -11.859 1 90.94 201 THR A O 1
ATOM 1594 N N . ALA A 1 202 ? 6.746 -30.375 -12.18 1 93.94 202 ALA A N 1
ATOM 1595 C CA . ALA A 1 202 ? 7.805 -31.172 -12.797 1 93.94 202 ALA A CA 1
ATOM 1596 C C . ALA A 1 202 ? 8.352 -32.219 -11.812 1 93.94 202 ALA A C 1
ATOM 1598 O O . ALA A 1 202 ? 8.656 -33.344 -12.203 1 93.94 202 ALA A O 1
ATOM 1599 N N . PHE A 1 203 ? 8.5 -31.828 -10.57 1 94.19 203 PHE A N 1
ATOM 1600 C CA . PHE A 1 203 ? 8.961 -32.719 -9.516 1 94.19 203 PHE A CA 1
ATOM 1601 C C . PHE A 1 203 ? 8.031 -33.938 -9.383 1 94.19 203 PHE A C 1
ATOM 1603 O O . PHE A 1 203 ? 8.492 -35.062 -9.281 1 94.19 203 PHE A O 1
ATOM 1610 N N . HIS A 1 204 ? 6.809 -33.688 -9.414 1 92.75 204 HIS A N 1
ATOM 1611 C CA . HIS A 1 204 ? 5.801 -34.75 -9.328 1 92.75 204 HIS A CA 1
ATOM 1612 C C . HIS A 1 204 ? 5.883 -35.656 -10.531 1 92.75 204 HIS A C 1
ATOM 1614 O O . HIS A 1 204 ? 5.879 -36.906 -10.375 1 92.75 204 HIS A O 1
ATOM 1620 N N . PHE A 1 205 ? 6.043 -35.156 -11.672 1 94.5 205 PHE A N 1
ATOM 1621 C CA . PHE A 1 205 ? 6.082 -35.969 -12.891 1 94.5 205 PHE A CA 1
ATOM 1622 C C . PHE A 1 205 ? 7.367 -36.781 -12.953 1 94.5 205 PHE A C 1
ATOM 1624 O O . PHE A 1 205 ? 7.367 -37.906 -13.453 1 94.5 205 PHE A O 1
ATOM 1631 N N . LEU A 1 206 ? 8.406 -36.188 -12.523 1 96.31 206 LEU A N 1
ATOM 1632 C CA . LEU A 1 206 ? 9.648 -36.969 -12.508 1 96.31 206 LEU A CA 1
ATOM 1633 C C . LEU A 1 206 ? 9.531 -38.156 -11.555 1 96.31 206 LEU A C 1
ATOM 1635 O O . LEU A 1 206 ? 10.078 -39.219 -11.828 1 96.31 206 LEU A O 1
ATOM 1639 N N . THR A 1 207 ? 8.859 -37.906 -10.461 1 95.06 207 THR A N 1
ATOM 1640 C CA . THR A 1 207 ? 8.633 -38.969 -9.516 1 95.06 207 THR A CA 1
ATOM 1641 C C . THR A 1 207 ? 7.832 -40.094 -10.164 1 95.06 207 THR A C 1
ATOM 1643 O O . THR A 1 207 ? 8.125 -41.281 -9.961 1 95.06 207 THR A O 1
ATOM 1646 N N . LEU A 1 208 ? 6.852 -39.75 -10.922 1 94.31 208 LEU A N 1
ATOM 1647 C CA . LEU A 1 208 ? 6.066 -40.75 -11.648 1 94.31 208 LEU A CA 1
ATOM 1648 C C . LEU A 1 208 ? 6.922 -41.469 -12.68 1 94.31 208 LEU A C 1
ATOM 1650 O O . LEU A 1 208 ? 6.801 -42.688 -12.852 1 94.31 208 LEU A O 1
ATOM 1654 N N . ALA A 1 209 ? 7.715 -40.688 -13.336 1 96.56 209 ALA A N 1
ATOM 1655 C CA . ALA A 1 209 ? 8.602 -41.281 -14.328 1 96.56 209 ALA A CA 1
ATOM 1656 C C . ALA A 1 209 ? 9.531 -42.312 -13.688 1 96.56 209 ALA A C 1
ATOM 1658 O O . ALA A 1 209 ? 9.68 -43.438 -14.188 1 96.56 209 ALA A O 1
ATOM 1659 N N . LYS A 1 210 ? 10.148 -41.969 -12.609 1 96 210 LYS A N 1
ATOM 1660 C CA . LYS A 1 210 ? 11.055 -42.844 -11.898 1 96 210 LYS A CA 1
ATOM 1661 C C . LYS A 1 210 ? 10.328 -44.125 -11.438 1 96 210 LYS A C 1
ATOM 1663 O O . LYS A 1 210 ? 10.891 -45.219 -11.5 1 96 210 LYS A O 1
ATOM 1668 N N . GLU A 1 211 ? 9.117 -43.906 -11 1 95.12 211 GLU A N 1
ATOM 1669 C CA . GLU A 1 211 ? 8.328 -45.031 -10.539 1 95.12 211 GLU A CA 1
ATOM 1670 C C . GLU A 1 211 ? 8.086 -46.031 -11.672 1 95.12 211 GLU A C 1
ATOM 1672 O O . GLU A 1 211 ? 8.312 -47.219 -11.516 1 95.12 211 GLU A O 1
ATOM 1677 N N . ASN A 1 212 ? 7.605 -45.594 -12.75 1 95.31 212 ASN A N 1
ATOM 1678 C CA . ASN A 1 212 ? 7.305 -46.469 -13.875 1 95.31 212 ASN A CA 1
ATOM 1679 C C . ASN A 1 212 ? 8.57 -47.094 -14.445 1 95.31 212 ASN A C 1
ATOM 1681 O O . ASN A 1 212 ? 8.562 -48.25 -14.844 1 95.31 212 ASN A O 1
ATOM 1685 N N . MET A 1 213 ? 9.617 -46.375 -14.469 1 95.12 213 MET A N 1
ATOM 1686 C CA . MET A 1 213 ? 10.875 -46.938 -14.984 1 95.12 213 MET A CA 1
ATOM 1687 C C . MET A 1 213 ? 11.469 -47.938 -14.016 1 95.12 213 MET A C 1
ATOM 1689 O O . MET A 1 213 ? 12.148 -48.875 -14.43 1 95.12 213 MET A O 1
ATOM 1693 N N . GLY A 1 214 ? 11.219 -47.719 -12.742 1 92.25 214 GLY A N 1
ATOM 1694 C CA . GLY A 1 214 ? 11.602 -48.719 -11.773 1 92.25 214 GLY A CA 1
ATOM 1695 C C . GLY A 1 214 ? 10.898 -50.062 -11.992 1 92.25 214 GLY A C 1
ATOM 1696 O O . GLY A 1 214 ? 11.516 -51.125 -11.883 1 92.25 214 GLY A O 1
ATOM 1697 N N . VAL A 1 215 ? 9.633 -50 -12.234 1 93.56 215 VAL A N 1
ATOM 1698 C CA . VAL A 1 215 ? 8.867 -51.188 -12.531 1 93.56 215 VAL A CA 1
ATOM 1699 C C . VAL A 1 215 ? 9.367 -51.812 -13.836 1 93.56 215 VAL A C 1
ATOM 1701 O O . VAL A 1 215 ? 9.484 -53.031 -13.945 1 93.56 215 VAL A O 1
ATOM 1704 N N . GLU A 1 216 ? 9.648 -50.906 -14.766 1 94.62 216 GLU A N 1
ATOM 1705 C CA . GLU A 1 216 ? 10.211 -51.375 -16.031 1 94.62 216 GLU A CA 1
ATOM 1706 C C . GLU A 1 216 ? 11.516 -52.156 -15.797 1 94.62 216 GLU A C 1
ATOM 1708 O O . GLU A 1 216 ? 11.75 -53.188 -16.438 1 94.62 216 GLU A O 1
ATOM 1713 N N . ARG A 1 217 ? 12.305 -51.625 -15 1 91.69 217 ARG A N 1
ATOM 1714 C CA . ARG A 1 217 ? 13.578 -52.25 -14.672 1 91.69 217 ARG A CA 1
ATOM 1715 C C . ARG A 1 217 ? 13.367 -53.688 -14.164 1 91.69 217 ARG A C 1
ATOM 1717 O O . ARG A 1 217 ? 14.055 -54.594 -14.594 1 91.69 217 ARG A O 1
ATOM 1724 N N . ALA A 1 218 ? 12.438 -53.812 -13.258 1 87.12 218 ALA A N 1
ATOM 1725 C CA . ALA A 1 218 ? 12.164 -55.125 -12.672 1 87.12 218 ALA A CA 1
ATOM 1726 C C . ALA A 1 218 ? 11.633 -56.094 -13.727 1 87.12 218 ALA A C 1
ATOM 1728 O O . ALA A 1 218 ? 12.078 -57.25 -13.805 1 87.12 218 ALA A O 1
ATOM 1729 N N . ARG A 1 219 ? 10.742 -55.625 -14.492 1 90.06 219 ARG A N 1
ATOM 1730 C CA . ARG A 1 219 ? 10.133 -56.5 -15.508 1 90.06 219 ARG A CA 1
ATOM 1731 C C . ARG A 1 219 ? 11.133 -56.844 -16.594 1 90.06 219 ARG A C 1
ATOM 1733 O O . ARG A 1 219 ? 11.109 -57.969 -17.125 1 90.06 219 ARG A O 1
ATOM 1740 N N . GLY A 1 220 ? 11.969 -55.875 -16.969 1 91.12 220 GLY A N 1
ATOM 1741 C CA . GLY A 1 220 ? 12.992 -56.156 -17.953 1 91.12 220 GLY A CA 1
ATOM 1742 C C . GLY A 1 220 ? 13.977 -57.219 -17.5 1 91.12 220 GLY A C 1
ATOM 1743 O O . GLY A 1 220 ? 14.391 -58.062 -18.281 1 91.12 220 GLY A O 1
ATOM 1744 N N . SER A 1 221 ? 14.352 -57.156 -16.297 1 87 221 SER A N 1
ATOM 1745 C CA . SER A 1 221 ? 15.234 -58.188 -15.742 1 87 221 SER A CA 1
ATOM 1746 C C . SER A 1 221 ? 14.586 -59.562 -15.812 1 87 221 SER A C 1
ATOM 1748 O O . SER A 1 221 ? 15.25 -60.562 -16.125 1 87 221 SER A O 1
ATOM 1750 N N . ALA A 1 222 ? 13.281 -59.594 -15.477 1 85.31 222 ALA A N 1
ATOM 1751 C CA . ALA A 1 222 ? 12.547 -60.844 -15.547 1 85.31 222 ALA A CA 1
ATOM 1752 C C . ALA A 1 222 ? 12.523 -61.375 -16.984 1 85.31 222 ALA A C 1
ATOM 1754 O O . ALA A 1 222 ? 12.578 -62.594 -17.188 1 85.31 222 ALA A O 1
ATOM 1755 N N . PHE A 1 223 ? 12.484 -60.531 -17.938 1 90.81 223 PHE A N 1
ATOM 1756 C CA . PHE A 1 223 ? 12.508 -60.938 -19.344 1 90.81 223 PHE A CA 1
ATOM 1757 C C . PHE A 1 223 ? 13.812 -61.656 -19.688 1 90.81 223 PHE A C 1
ATOM 1759 O O . PHE A 1 223 ? 13.805 -62.719 -20.281 1 90.81 223 PHE A O 1
ATOM 1766 N N . TRP A 1 224 ? 14.883 -61.031 -19.344 1 89.44 224 TRP A N 1
ATOM 1767 C CA . TRP A 1 224 ? 16.188 -61.562 -19.719 1 89.44 224 TRP A CA 1
ATOM 1768 C C . TRP A 1 224 ? 16.469 -62.875 -19.016 1 89.44 224 TRP A C 1
ATOM 1770 O O . TRP A 1 224 ? 17.156 -63.75 -19.547 1 89.44 224 TRP A O 1
ATOM 1780 N N . ASN A 1 225 ? 15.852 -63.062 -17.875 1 83.38 225 ASN A N 1
ATOM 1781 C CA . ASN A 1 225 ? 16.016 -64.312 -17.156 1 83.38 225 ASN A CA 1
ATOM 1782 C C . ASN A 1 225 ? 15.203 -65.438 -17.781 1 83.38 225 ASN A C 1
ATOM 1784 O O . ASN A 1 225 ? 15.625 -66.562 -17.797 1 83.38 225 ASN A O 1
ATOM 1788 N N . ALA A 1 226 ? 14.031 -65.125 -18.25 1 86.69 226 ALA A N 1
ATOM 1789 C CA . ALA A 1 226 ? 13.125 -66.125 -18.812 1 86.69 226 ALA A CA 1
ATOM 1790 C C . ALA A 1 226 ? 13.367 -66.312 -20.312 1 86.69 226 ALA A C 1
ATOM 1792 O O . ALA A 1 226 ? 13.156 -67.375 -20.859 1 86.69 226 ALA A O 1
ATOM 1793 N N . GLY A 1 227 ? 13.719 -65.25 -20.938 1 90.31 227 GLY A N 1
ATOM 1794 C CA . GLY A 1 227 ? 13.945 -65.25 -22.375 1 90.31 227 GLY A CA 1
ATOM 1795 C C . GLY A 1 227 ? 12.719 -64.812 -23.172 1 90.31 227 GLY A C 1
ATOM 1796 O O . GLY A 1 227 ? 12.805 -64.625 -24.375 1 90.31 227 GLY A O 1
ATOM 1797 N N . TYR A 1 228 ? 11.57 -64.812 -22.516 1 91.88 228 TYR A N 1
ATOM 1798 C CA . TYR A 1 228 ? 10.352 -64.375 -23.203 1 91.88 228 TYR A CA 1
ATOM 1799 C C . TYR A 1 228 ? 9.336 -63.844 -22.219 1 91.88 228 TYR A C 1
ATOM 1801 O O . TYR A 1 228 ? 9.43 -64.062 -21.016 1 91.88 228 TYR A O 1
ATOM 1809 N N . PHE A 1 229 ? 8.469 -62.969 -22.766 1 90.44 229 PHE A N 1
ATOM 1810 C CA . PHE A 1 229 ? 7.305 -62.5 -22.031 1 90.44 229 PHE A CA 1
ATOM 1811 C C . PHE A 1 229 ? 6.047 -63.25 -22.469 1 90.44 229 PHE A C 1
ATOM 1813 O O . PHE A 1 229 ? 5.867 -63.531 -23.656 1 90.44 229 PHE A O 1
ATOM 1820 N N . SER A 1 230 ? 5.289 -63.656 -21.422 1 87.94 230 SER A N 1
ATOM 1821 C CA . SER A 1 230 ? 3.914 -63.969 -21.781 1 87.94 230 SER A CA 1
ATOM 1822 C C . SER A 1 230 ? 3.211 -62.75 -22.375 1 87.94 230 SER A C 1
ATOM 1824 O O . SER A 1 230 ? 3.719 -61.625 -22.281 1 87.94 230 SER A O 1
ATOM 1826 N N . LYS A 1 231 ? 2.17 -62.875 -23.047 1 83.88 231 LYS A N 1
ATOM 1827 C CA . LYS A 1 231 ? 1.442 -61.75 -23.672 1 83.88 231 LYS A CA 1
ATOM 1828 C C . LYS A 1 231 ? 1.135 -60.656 -22.656 1 83.88 231 LYS A C 1
ATOM 1830 O O . LYS A 1 231 ? 1.347 -59.469 -22.938 1 83.88 231 LYS A O 1
ATOM 1835 N N . ARG A 1 232 ? 0.713 -61.062 -21.531 1 83.56 232 ARG A N 1
ATOM 1836 C CA . ARG A 1 232 ? 0.363 -60.094 -20.5 1 83.56 232 ARG A CA 1
ATOM 1837 C C . ARG A 1 232 ? 1.605 -59.375 -19.969 1 83.56 232 ARG A C 1
ATOM 1839 O O . ARG A 1 232 ? 1.589 -58.156 -19.766 1 83.56 232 ARG A O 1
ATOM 1846 N N . GLU A 1 233 ? 2.639 -60.125 -19.766 1 88.25 233 GLU A N 1
ATOM 1847 C CA . GLU A 1 233 ? 3.881 -59.531 -19.281 1 88.25 233 GLU A CA 1
ATOM 1848 C C . GLU A 1 233 ? 4.453 -58.531 -20.281 1 88.25 233 GLU A C 1
ATOM 1850 O O . GLU A 1 233 ? 5.035 -57.531 -19.891 1 88.25 233 GLU A O 1
ATOM 1855 N N . PHE A 1 234 ? 4.273 -58.938 -21.484 1 90 234 PHE A N 1
ATOM 1856 C CA . PHE A 1 234 ? 4.742 -58.062 -22.562 1 90 234 PHE A CA 1
ATOM 1857 C C . PHE A 1 234 ? 4.004 -56.719 -22.547 1 90 234 PHE A C 1
ATOM 1859 O O . PHE A 1 234 ? 4.629 -55.656 -22.609 1 90 234 PHE A O 1
ATOM 1866 N N . ILE A 1 235 ? 2.732 -56.781 -22.375 1 86.19 235 ILE A N 1
ATOM 1867 C CA . ILE A 1 235 ? 1.898 -55.594 -22.344 1 86.19 235 ILE A CA 1
ATOM 1868 C C . ILE A 1 235 ? 2.252 -54.75 -21.109 1 86.19 235 ILE A C 1
ATOM 1870 O O . ILE A 1 235 ? 2.391 -53.531 -21.203 1 86.19 235 ILE A O 1
ATOM 1874 N N . ASP A 1 236 ? 2.451 -55.375 -20.031 1 88.19 236 ASP A N 1
ATOM 1875 C CA . ASP A 1 236 ? 2.771 -54.688 -18.781 1 88.19 236 ASP A CA 1
ATOM 1876 C C . ASP A 1 236 ? 4.109 -53.969 -18.891 1 88.19 236 ASP A C 1
ATOM 1878 O O . ASP A 1 236 ? 4.258 -52.844 -18.391 1 88.19 236 ASP A O 1
ATOM 1882 N N . PHE A 1 237 ? 5.082 -54.594 -19.484 1 90.75 237 PHE A N 1
ATOM 1883 C CA . PHE A 1 237 ? 6.398 -54 -19.672 1 90.75 237 PHE A CA 1
ATOM 1884 C C . PHE A 1 237 ? 6.309 -52.719 -20.5 1 90.75 237 PHE A C 1
ATOM 1886 O O . PHE A 1 237 ? 6.855 -51.688 -20.141 1 90.75 237 PHE A O 1
ATOM 1893 N N . PHE A 1 238 ? 5.562 -52.844 -21.531 1 88.88 238 PHE A N 1
ATOM 1894 C CA . PHE A 1 238 ? 5.453 -51.688 -22.438 1 88.88 238 PHE A CA 1
ATOM 1895 C C . PHE A 1 238 ? 4.652 -50.562 -21.797 1 88.88 238 PHE A C 1
ATOM 1897 O O . PHE A 1 238 ? 4.926 -49.375 -22.047 1 88.88 238 PHE A O 1
ATOM 1904 N N . GLU A 1 239 ? 3.68 -50.906 -21.062 1 89.75 239 GLU A N 1
ATOM 1905 C CA . GLU A 1 239 ? 2.877 -49.906 -20.391 1 89.75 239 GLU A CA 1
ATOM 1906 C C . GLU A 1 239 ? 3.736 -49.062 -19.453 1 89.75 239 GLU A C 1
ATOM 1908 O O . GLU A 1 239 ? 3.629 -47.844 -19.453 1 89.75 239 GLU A O 1
ATOM 1913 N N . CYS A 1 240 ? 4.555 -49.656 -18.719 1 91.94 240 CYS A N 1
ATOM 1914 C CA . CYS A 1 240 ? 5.41 -48.938 -17.781 1 91.94 240 CYS A CA 1
ATOM 1915 C C . CYS A 1 240 ? 6.434 -48.062 -18.516 1 91.94 240 CYS A C 1
ATOM 1917 O O . CYS A 1 240 ? 6.719 -46.938 -18.125 1 91.94 240 CYS A O 1
ATOM 1919 N N . GLN A 1 241 ? 6.941 -48.688 -19.578 1 93.69 241 GLN A N 1
ATOM 1920 C CA . GLN A 1 241 ? 7.902 -47.969 -20.391 1 93.69 241 GLN A CA 1
ATOM 1921 C C . GLN A 1 241 ? 7.277 -46.688 -20.969 1 93.69 241 GLN A C 1
ATOM 1923 O O . GLN A 1 241 ? 7.875 -45.625 -20.891 1 93.69 241 GLN A O 1
ATOM 1928 N N . THR A 1 242 ? 6.113 -46.812 -21.469 1 92.62 242 THR A N 1
ATOM 1929 C CA . THR A 1 242 ? 5.426 -45.688 -22.109 1 92.62 242 THR A CA 1
ATOM 1930 C C . THR A 1 242 ? 5.055 -44.625 -21.094 1 92.62 242 THR A C 1
ATOM 1932 O O . THR A 1 242 ? 5.246 -43.438 -21.344 1 92.62 242 THR A O 1
ATOM 1935 N N . ARG A 1 243 ? 4.547 -45.062 -20 1 91.69 243 ARG A N 1
ATOM 1936 C CA . ARG A 1 243 ? 4.195 -44.094 -18.953 1 91.69 243 ARG A CA 1
ATOM 1937 C C . ARG A 1 243 ? 5.434 -43.375 -18.438 1 91.69 243 ARG A C 1
ATOM 1939 O O . ARG A 1 243 ? 5.414 -42.156 -18.281 1 91.69 243 ARG A O 1
ATOM 1946 N N . GLY A 1 244 ? 6.441 -44.125 -18.188 1 94.75 244 GLY A N 1
ATOM 1947 C CA . GLY A 1 244 ? 7.676 -43.531 -17.719 1 94.75 244 GLY A CA 1
ATOM 1948 C C . GLY A 1 244 ? 8.242 -42.469 -18.656 1 94.75 244 GLY A C 1
ATOM 1949 O O . GLY A 1 244 ? 8.562 -41.375 -18.25 1 94.75 244 GLY A O 1
ATOM 1950 N N . ASN A 1 245 ? 8.266 -42.812 -19.953 1 93.38 245 ASN A N 1
ATOM 1951 C CA . ASN A 1 245 ? 8.766 -41.875 -20.953 1 93.38 245 ASN A CA 1
ATOM 1952 C C . ASN A 1 245 ? 7.855 -40.656 -21.078 1 93.38 245 ASN A C 1
ATOM 1954 O O . ASN A 1 245 ? 8.336 -39.562 -21.281 1 93.38 245 ASN A O 1
ATOM 1958 N N . GLY A 1 246 ? 6.582 -40.906 -21.016 1 90.12 246 GLY A N 1
ATOM 1959 C CA . GLY A 1 246 ? 5.633 -39.781 -21.109 1 90.12 246 GLY A CA 1
ATOM 1960 C C . GLY A 1 246 ? 5.777 -38.781 -19.969 1 90.12 246 GLY A C 1
ATOM 1961 O O . GLY A 1 246 ? 5.84 -37.594 -20.203 1 90.12 246 GLY A O 1
ATOM 1962 N N . PHE A 1 247 ? 5.852 -39.281 -18.797 1 94.44 247 PHE A N 1
ATOM 1963 C CA . PHE A 1 247 ? 5.969 -38.438 -17.641 1 94.44 247 PHE A CA 1
ATOM 1964 C C . PHE A 1 247 ? 7.32 -37.719 -17.625 1 94.44 247 PHE A C 1
ATOM 1966 O O . PHE A 1 247 ? 7.426 -36.562 -17.188 1 94.44 247 PHE A O 1
ATOM 1973 N N . LEU A 1 248 ? 8.359 -38.438 -18.047 1 95.62 248 LEU A N 1
ATOM 1974 C CA . LEU A 1 248 ? 9.672 -37.812 -18.109 1 95.62 248 LEU A CA 1
ATOM 1975 C C . LEU A 1 248 ? 9.672 -36.625 -19.078 1 95.62 248 LEU A C 1
ATOM 1977 O O . LEU A 1 248 ? 10.234 -35.562 -18.781 1 95.62 248 LEU A O 1
ATOM 1981 N N . LYS A 1 249 ? 9.039 -36.781 -20.188 1 92.06 249 LYS A N 1
ATOM 1982 C CA . LYS A 1 249 ? 8.961 -35.719 -21.172 1 92.06 249 LYS A CA 1
ATOM 1983 C C . LYS A 1 249 ? 8.25 -34.5 -20.609 1 92.06 249 LYS A C 1
ATOM 1985 O O . LYS A 1 249 ? 8.68 -33.344 -20.828 1 92.06 249 LYS A O 1
ATOM 1990 N N . GLU A 1 250 ? 7.203 -34.75 -19.922 1 90.94 250 GLU A N 1
ATOM 1991 C CA . GLU A 1 250 ? 6.461 -33.656 -19.328 1 90.94 250 GLU A CA 1
ATOM 1992 C C . GLU A 1 250 ? 7.27 -32.969 -18.219 1 90.94 250 GLU A C 1
ATOM 1994 O O . GLU A 1 250 ? 7.238 -31.766 -18.078 1 90.94 250 GLU A O 1
ATOM 1999 N N . ALA A 1 251 ? 7.934 -33.75 -17.406 1 94.88 251 ALA A N 1
ATOM 2000 C CA . ALA A 1 251 ? 8.766 -33.188 -16.344 1 94.88 251 ALA A CA 1
ATOM 2001 C C . ALA A 1 251 ? 9.812 -32.25 -16.922 1 94.88 251 ALA A C 1
ATOM 2003 O O . ALA A 1 251 ? 10.016 -31.141 -16.406 1 94.88 251 ALA A O 1
ATOM 2004 N N . VAL A 1 252 ? 10.438 -32.656 -17.984 1 94.62 252 VAL A N 1
ATOM 2005 C CA . VAL A 1 252 ? 11.484 -31.875 -18.625 1 94.62 252 VAL A CA 1
ATOM 2006 C C . VAL A 1 252 ? 10.883 -30.625 -19.25 1 94.62 252 VAL A C 1
ATOM 2008 O O . VAL A 1 252 ? 11.508 -29.562 -19.266 1 94.62 252 VAL A O 1
ATOM 2011 N N . LEU A 1 253 ? 9.672 -30.688 -19.703 1 89.81 253 LEU A N 1
ATOM 2012 C CA . LEU A 1 253 ? 8.984 -29.547 -20.312 1 89.81 253 LEU A CA 1
ATOM 2013 C C . LEU A 1 253 ? 8.664 -28.484 -19.281 1 89.81 253 LEU A C 1
ATOM 2015 O O . LEU A 1 253 ? 8.75 -27.281 -19.562 1 89.81 253 LEU A O 1
ATOM 2019 N N . PHE A 1 254 ? 8.391 -28.906 -18.094 1 90.88 254 PHE A N 1
ATOM 2020 C CA . PHE A 1 254 ? 7.898 -27.969 -17.078 1 90.88 254 PHE A CA 1
ATOM 2021 C C . PHE A 1 254 ? 9.047 -27.406 -16.266 1 90.88 254 PHE A C 1
ATOM 2023 O O . PHE A 1 254 ? 8.859 -26.484 -15.469 1 90.88 254 PHE A O 1
ATOM 2030 N N . SER A 1 255 ? 10.25 -27.938 -16.438 1 93.25 255 SER A N 1
ATOM 2031 C CA . SER A 1 255 ? 11.359 -27.469 -15.609 1 93.25 255 SER A CA 1
ATOM 2032 C C . SER A 1 255 ? 12.625 -27.281 -16.438 1 93.25 255 SER A C 1
ATOM 2034 O O . SER A 1 255 ? 13.102 -28.234 -17.078 1 93.25 255 SER A O 1
ATOM 2036 N N . ASN A 1 256 ? 13.219 -26.188 -16.359 1 90.94 256 ASN A N 1
ATOM 2037 C CA . ASN A 1 256 ? 14.477 -25.922 -17.047 1 90.94 256 ASN A CA 1
ATOM 2038 C C . ASN A 1 256 ? 15.633 -26.688 -16.422 1 90.94 256 ASN A C 1
ATOM 2040 O O . ASN A 1 256 ? 16.562 -27.094 -17.109 1 90.94 256 ASN A O 1
ATOM 2044 N N . VAL A 1 257 ? 15.594 -26.875 -15.148 1 94 257 VAL A N 1
ATOM 2045 C CA . VAL A 1 257 ? 16.625 -27.609 -14.43 1 94 257 VAL A CA 1
ATOM 2046 C C . VAL A 1 257 ? 16.656 -29.047 -14.93 1 94 257 VAL A C 1
ATOM 2048 O O . VAL A 1 257 ? 17.734 -29.578 -15.242 1 94 257 VAL A O 1
ATOM 2051 N N . LEU A 1 258 ? 15.461 -29.656 -15.008 1 95.94 258 LEU A N 1
ATOM 2052 C CA . LEU A 1 258 ? 15.391 -31.047 -15.477 1 95.94 258 LEU A CA 1
ATOM 2053 C C . LEU A 1 258 ? 15.773 -31.141 -16.953 1 95.94 258 LEU A C 1
ATOM 2055 O O . LEU A 1 258 ? 16.391 -32.125 -17.359 1 95.94 258 LEU A O 1
ATOM 2059 N N . ASN A 1 259 ? 15.352 -30.141 -17.719 1 93.75 259 ASN A N 1
ATOM 2060 C CA . ASN A 1 259 ? 15.727 -30.125 -19.125 1 93.75 259 ASN A CA 1
ATOM 2061 C C . ASN A 1 259 ? 17.25 -30.109 -19.297 1 93.75 259 ASN A C 1
ATOM 2063 O O . ASN A 1 259 ? 17.781 -30.859 -20.125 1 93.75 259 ASN A O 1
ATOM 2067 N N . THR A 1 260 ? 17.891 -29.359 -18.5 1 94.44 260 THR A N 1
ATOM 2068 C CA . THR A 1 260 ? 19.344 -29.25 -18.578 1 94.44 260 THR A CA 1
ATOM 2069 C C . THR A 1 260 ? 20.016 -30.531 -18.094 1 94.44 260 THR A C 1
ATOM 2071 O O . THR A 1 260 ? 20.922 -31.047 -18.75 1 94.44 260 THR A O 1
ATOM 2074 N N . GLU A 1 261 ? 19.531 -31.109 -17 1 95.56 261 GLU A N 1
ATOM 2075 C CA . GLU A 1 261 ? 20.156 -32.281 -16.391 1 95.56 261 GLU A CA 1
ATOM 2076 C C . GLU A 1 261 ? 19.922 -33.531 -17.25 1 95.56 261 GLU A C 1
ATOM 2078 O O . GLU A 1 261 ? 20.812 -34.375 -17.391 1 95.56 261 GLU A O 1
ATOM 2083 N N . MET A 1 262 ? 18.734 -33.625 -17.844 1 95.5 262 MET A N 1
ATOM 2084 C CA . MET A 1 262 ? 18.391 -34.844 -18.578 1 95.5 262 MET A CA 1
ATOM 2085 C C . MET A 1 262 ? 18.891 -34.75 -20.016 1 95.5 262 MET A C 1
ATOM 2087 O O . MET A 1 262 ? 18.844 -35.719 -20.766 1 95.5 262 MET A O 1
ATOM 2091 N N . SER A 1 263 ? 19.344 -33.562 -20.406 1 93.31 263 SER A N 1
ATOM 2092 C CA . SER A 1 263 ? 19.969 -33.406 -21.719 1 93.31 263 SER A CA 1
ATOM 2093 C C . SER A 1 263 ? 21.484 -33.531 -21.641 1 93.31 263 SER A C 1
ATOM 2095 O O . SER A 1 263 ? 22.188 -33.281 -22.609 1 93.31 263 SER A O 1
ATOM 2097 N N . SER A 1 264 ? 21.984 -33.938 -20.531 1 94.31 264 SER A N 1
ATOM 2098 C CA . SER A 1 264 ? 23.422 -34.125 -20.344 1 94.31 264 SER A CA 1
ATOM 2099 C C . SER A 1 264 ? 23.938 -35.281 -21.188 1 94.31 264 SER A C 1
ATOM 2101 O O . SER A 1 264 ? 23.172 -36.156 -21.594 1 94.31 264 SER A O 1
ATOM 2103 N N . ARG A 1 265 ? 25.25 -35.375 -21.391 1 91.44 265 ARG A N 1
ATOM 2104 C CA . ARG A 1 265 ? 25.875 -36.438 -22.172 1 91.44 265 ARG A CA 1
ATOM 2105 C C . ARG A 1 265 ? 25.688 -37.781 -21.5 1 91.44 265 ARG A C 1
ATOM 2107 O O . ARG A 1 265 ? 25.375 -38.781 -22.172 1 91.44 265 ARG A O 1
ATOM 2114 N N . ALA A 1 266 ? 25.875 -37.75 -20.219 1 92.38 266 ALA A N 1
ATOM 2115 C CA . ALA A 1 266 ? 25.703 -38.969 -19.469 1 92.38 266 ALA A CA 1
ATOM 2116 C C . ALA A 1 266 ? 24.281 -39.531 -19.609 1 92.38 266 ALA A C 1
ATOM 2118 O O . ALA A 1 266 ? 24.094 -40.719 -19.812 1 92.38 266 ALA A O 1
ATOM 2119 N N . ALA A 1 267 ? 23.281 -38.688 -19.531 1 94.5 267 ALA A N 1
ATOM 2120 C CA . ALA A 1 267 ? 21.891 -39.094 -19.656 1 94.5 267 ALA A CA 1
ATOM 2121 C C . ALA A 1 267 ? 21.594 -39.625 -21.062 1 94.5 267 ALA A C 1
ATOM 2123 O O . ALA A 1 267 ? 20.891 -40.594 -21.234 1 94.5 267 ALA A O 1
ATOM 2124 N N . THR A 1 268 ? 22.156 -39 -22.031 1 94.19 268 THR A N 1
ATOM 2125 C CA . THR A 1 268 ? 21.922 -39.375 -23.422 1 94.19 268 THR A CA 1
ATOM 2126 C C . THR A 1 268 ? 22.531 -40.75 -23.734 1 94.19 268 THR A C 1
ATOM 2128 O O . THR A 1 268 ? 21.922 -41.562 -24.422 1 94.19 268 THR A O 1
ATOM 2131 N N . ILE A 1 269 ? 23.688 -40.969 -23.203 1 95.06 269 ILE A N 1
ATOM 2132 C CA . ILE A 1 269 ? 24.375 -42.25 -23.422 1 95.06 269 ILE A CA 1
ATOM 2133 C C . ILE A 1 269 ? 23.562 -43.375 -22.797 1 95.06 269 ILE A C 1
ATOM 2135 O O . ILE A 1 269 ? 23.344 -44.406 -23.438 1 95.06 269 ILE A O 1
ATOM 2139 N N . LEU A 1 270 ? 23.125 -43.156 -21.625 1 95.19 270 LEU A N 1
ATOM 2140 C CA . LEU A 1 270 ? 22.344 -44.156 -20.922 1 95.19 270 LEU A CA 1
ATOM 2141 C C . LEU A 1 270 ? 21 -44.375 -21.609 1 95.19 270 LEU A C 1
ATOM 2143 O O . LEU A 1 270 ? 20.547 -45.531 -21.719 1 95.19 270 LEU A O 1
ATOM 2147 N N . GLU A 1 271 ? 20.375 -43.344 -22.031 1 95.06 271 GLU A N 1
ATOM 2148 C CA . GLU A 1 271 ? 19.094 -43.438 -22.719 1 95.06 271 GLU A CA 1
ATOM 2149 C C . GLU A 1 271 ? 19.234 -44.281 -23.984 1 95.06 271 GLU A C 1
ATOM 2151 O O . GLU A 1 271 ? 18.359 -45.094 -24.297 1 95.06 271 GLU A O 1
ATOM 2156 N N . ASN A 1 272 ? 20.281 -44.062 -24.719 1 94.62 272 ASN A N 1
ATOM 2157 C CA . ASN A 1 272 ? 20.5 -44.812 -25.953 1 94.62 272 ASN A CA 1
ATOM 2158 C C . ASN A 1 272 ? 20.766 -46.312 -25.672 1 94.62 272 ASN A C 1
ATOM 2160 O O . ASN A 1 272 ? 20.266 -47.188 -26.391 1 94.62 272 ASN A O 1
ATOM 2164 N N . ALA A 1 273 ? 21.531 -46.5 -24.625 1 95.88 273 ALA A N 1
ATOM 2165 C CA . ALA A 1 273 ? 21.812 -47.906 -24.234 1 95.88 273 ALA A CA 1
ATOM 2166 C C . ALA A 1 273 ? 20.531 -48.625 -23.828 1 95.88 273 ALA A C 1
ATOM 2168 O O . ALA A 1 273 ? 20.344 -49.781 -24.172 1 95.88 273 ALA A O 1
ATOM 2169 N N . ILE A 1 274 ? 19.703 -47.938 -23.125 1 96.44 274 ILE A N 1
ATOM 2170 C CA . ILE A 1 274 ? 18.453 -48.531 -22.656 1 96.44 274 ILE A CA 1
ATOM 2171 C C . ILE A 1 274 ? 17.516 -48.75 -23.844 1 96.44 274 ILE A C 1
ATOM 2173 O O . ILE A 1 274 ? 16.859 -49.781 -23.953 1 96.44 274 ILE A O 1
ATOM 2177 N N . GLN A 1 275 ? 17.531 -47.75 -24.75 1 94.69 275 GLN A N 1
ATOM 2178 C CA . GLN A 1 275 ? 16.656 -47.844 -25.906 1 94.69 275 GLN A CA 1
ATOM 2179 C C . GLN A 1 275 ? 17.047 -49.062 -26.781 1 94.69 275 GLN A C 1
ATOM 2181 O O . GLN A 1 275 ? 16.172 -49.719 -27.328 1 94.69 275 GLN A O 1
ATOM 2186 N N . TYR A 1 276 ? 18.297 -49.281 -26.859 1 94.31 276 TYR A N 1
ATOM 2187 C CA . TYR A 1 276 ? 18.781 -50.438 -27.609 1 94.31 276 TYR A CA 1
ATOM 2188 C C . TYR A 1 276 ? 18.25 -51.719 -27.016 1 94.31 276 TYR A C 1
ATOM 2190 O O . TYR A 1 276 ? 17.734 -52.594 -27.734 1 94.31 276 TYR A O 1
ATOM 2198 N N . ARG A 1 277 ? 18.344 -51.812 -25.781 1 94.94 277 ARG A N 1
ATOM 2199 C CA . ARG A 1 277 ? 17.906 -53.031 -25.094 1 94.94 277 ARG A CA 1
ATOM 2200 C C . ARG A 1 277 ? 16.375 -53.156 -25.094 1 94.94 277 ARG A C 1
ATOM 2202 O O . ARG A 1 277 ? 15.836 -54.25 -25.141 1 94.94 277 ARG A O 1
ATOM 2209 N N . ARG A 1 278 ? 15.688 -52.031 -25 1 94.12 278 ARG A N 1
ATOM 2210 C CA . ARG A 1 278 ? 14.234 -52.031 -25.125 1 94.12 278 ARG A CA 1
ATOM 2211 C C . ARG A 1 278 ? 13.812 -52.625 -26.469 1 94.12 278 ARG A C 1
ATOM 2213 O O . ARG A 1 278 ? 12.859 -53.406 -26.516 1 94.12 278 ARG A O 1
ATOM 2220 N N . ASN A 1 279 ? 14.547 -52.281 -27.516 1 91.19 279 ASN A N 1
ATOM 2221 C CA . ASN A 1 279 ? 14.234 -52.781 -28.844 1 91.19 279 ASN A CA 1
ATOM 2222 C C . ASN A 1 279 ? 14.422 -54.312 -28.906 1 91.19 279 ASN A C 1
ATOM 2224 O O . ASN A 1 279 ? 13.656 -55 -29.578 1 91.19 279 ASN A O 1
ATOM 2228 N N . LEU A 1 280 ? 15.414 -54.781 -28.172 1 92.75 280 LEU A N 1
ATOM 2229 C CA . LEU A 1 280 ? 15.633 -56.219 -28.109 1 92.75 280 LEU A CA 1
ATOM 2230 C C . LEU A 1 280 ? 14.508 -56.938 -27.375 1 92.75 280 LEU A C 1
ATOM 2232 O O . LEU A 1 280 ? 14.062 -58 -27.766 1 92.75 280 LEU A O 1
ATOM 2236 N N . ILE A 1 281 ? 14.07 -56.312 -26.328 1 92.62 281 ILE A N 1
ATOM 2237 C CA . ILE A 1 281 ? 12.992 -56.875 -25.531 1 92.62 281 ILE A CA 1
ATOM 2238 C C . ILE A 1 281 ? 11.703 -56.906 -26.359 1 92.62 281 ILE A C 1
ATOM 2240 O O . ILE A 1 281 ? 10.898 -57.844 -26.234 1 92.62 281 ILE A O 1
ATOM 2244 N N . LEU A 1 282 ? 11.547 -56 -27.266 1 86.88 282 LEU A N 1
ATOM 2245 C CA . LEU A 1 282 ? 10.344 -55.875 -28.094 1 86.88 282 LEU A CA 1
ATOM 2246 C C . LEU A 1 282 ? 10.242 -57.062 -29.062 1 86.88 282 LEU A C 1
ATOM 2248 O O . LEU A 1 282 ? 9.148 -57.438 -29.484 1 86.88 282 LEU A O 1
ATOM 2252 N N . LEU A 1 283 ? 11.359 -57.688 -29.312 1 87.62 283 LEU A N 1
ATOM 2253 C CA . LEU A 1 283 ? 11.344 -58.844 -30.172 1 87.62 283 LEU A CA 1
ATOM 2254 C C . LEU A 1 283 ? 10.758 -60.062 -29.453 1 87.62 283 LEU A C 1
ATOM 2256 O O . LEU A 1 283 ? 10.219 -60.969 -30.078 1 87.62 283 LEU A O 1
ATOM 2260 N N . ASN A 1 284 ? 10.82 -60.062 -28.156 1 91.12 284 ASN A N 1
ATOM 2261 C CA . ASN A 1 284 ? 10.273 -61.062 -27.234 1 91.12 284 ASN A CA 1
ATOM 2262 C C . ASN A 1 284 ? 10.75 -62.469 -27.578 1 91.12 284 ASN A C 1
ATOM 2264 O O . ASN A 1 284 ? 9.945 -63.406 -27.641 1 91.12 284 ASN A O 1
ATOM 2268 N N . ASP A 1 285 ? 11.875 -62.562 -28.078 1 90.19 285 ASP A N 1
ATOM 2269 C CA . ASP A 1 285 ? 12.516 -63.812 -28.422 1 90.19 285 ASP A CA 1
ATOM 2270 C C . ASP A 1 285 ? 14.016 -63.781 -28.141 1 90.19 285 ASP A C 1
ATOM 2272 O O . ASP A 1 285 ? 14.812 -63.438 -29.016 1 90.19 285 ASP A O 1
ATOM 2276 N N . ALA A 1 286 ? 14.312 -64.125 -26.859 1 91.5 286 ALA A N 1
ATOM 2277 C CA . ALA A 1 286 ? 15.719 -64.125 -26.453 1 91.5 286 ALA A CA 1
ATOM 2278 C C . ALA A 1 286 ? 16.078 -65.375 -25.688 1 91.5 286 ALA A C 1
ATOM 2280 O O . ALA A 1 286 ? 15.188 -66.125 -25.25 1 91.5 286 ALA A O 1
ATOM 2281 N N . SER A 1 287 ? 17.375 -65.625 -25.656 1 93 287 SER A N 1
ATOM 2282 C CA . SER A 1 287 ? 17.859 -66.75 -24.797 1 93 287 SER A CA 1
ATOM 2283 C C . SER A 1 287 ? 18.016 -66.25 -23.344 1 93 287 SER A C 1
ATOM 2285 O O . SER A 1 287 ? 18.484 -65.125 -23.094 1 93 287 SER A O 1
ATOM 2287 N N . PRO A 1 288 ? 17.5 -67.125 -22.5 1 90.5 288 PRO A N 1
ATOM 2288 C CA . PRO A 1 288 ? 17.688 -66.75 -21.094 1 90.5 288 PRO A CA 1
ATOM 2289 C C . PRO A 1 288 ? 19.141 -66.438 -20.75 1 90.5 288 PRO A C 1
ATOM 2291 O O . PRO A 1 288 ? 20.031 -67.188 -21.125 1 90.5 288 PRO A O 1
ATOM 2294 N N . SER A 1 289 ? 19.391 -65.312 -20.141 1 89.06 289 SER A N 1
ATOM 2295 C CA . SER A 1 289 ? 20.75 -64.875 -19.797 1 89.06 289 SER A CA 1
ATOM 2296 C C . SER A 1 289 ? 20.766 -64.062 -18.516 1 89.06 289 SER A C 1
ATOM 2298 O O . SER A 1 289 ? 20.25 -62.938 -18.484 1 89.06 289 SER A O 1
ATOM 2300 N N . VAL A 1 290 ? 21.422 -64.562 -17.578 1 82.25 290 VAL A N 1
ATOM 2301 C CA . VAL A 1 290 ? 21.547 -63.844 -16.297 1 82.25 290 VAL A CA 1
ATOM 2302 C C . VAL A 1 290 ? 22.438 -62.625 -16.484 1 82.25 290 VAL A C 1
ATOM 2304 O O . VAL A 1 290 ? 22.219 -61.594 -15.836 1 82.25 290 VAL A O 1
ATOM 2307 N N . ASP A 1 291 ? 23.328 -62.719 -17.312 1 85 291 ASP A N 1
ATOM 2308 C CA . ASP A 1 291 ? 24.25 -61.625 -17.578 1 85 291 ASP A CA 1
ATOM 2309 C C . ASP A 1 291 ? 23.5 -60.438 -18.219 1 85 291 ASP A C 1
ATOM 2311 O O . ASP A 1 291 ? 23.703 -59.281 -17.812 1 85 291 ASP A O 1
ATOM 2315 N N . ASN A 1 292 ? 22.641 -60.75 -19.172 1 90.38 292 ASN A N 1
ATOM 2316 C CA . ASN A 1 292 ? 21.859 -59.688 -19.797 1 90.38 292 ASN A CA 1
ATOM 2317 C C . ASN A 1 292 ? 20.875 -59.062 -18.812 1 90.38 292 ASN A C 1
ATOM 2319 O O . ASN A 1 292 ? 20.594 -57.875 -18.891 1 90.38 292 ASN A O 1
ATOM 2323 N N . ALA A 1 293 ? 20.375 -59.875 -17.953 1 87.25 293 ALA A N 1
ATOM 2324 C CA . ALA A 1 293 ? 19.484 -59.375 -16.906 1 87.25 293 ALA A CA 1
ATOM 2325 C C . ALA A 1 293 ? 20.203 -58.406 -15.977 1 87.25 293 ALA A C 1
ATOM 2327 O O . ALA A 1 293 ? 19.672 -57.344 -15.633 1 87.25 293 ALA A O 1
ATOM 2328 N N . SER A 1 294 ? 21.391 -58.75 -15.664 1 83.38 294 SER A N 1
ATOM 2329 C CA . SER A 1 294 ? 22.188 -57.906 -14.781 1 83.38 294 SER A CA 1
ATOM 2330 C C . SER A 1 294 ? 22.594 -56.625 -15.469 1 83.38 294 SER A C 1
ATOM 2332 O O . SER A 1 294 ? 22.656 -55.562 -14.836 1 83.38 294 SER A O 1
ATOM 2334 N N . GLN A 1 295 ? 22.938 -56.688 -16.641 1 89.25 295 GLN A N 1
ATOM 2335 C CA . GLN A 1 295 ? 23.297 -55.5 -17.406 1 89.25 295 GLN A CA 1
ATOM 2336 C C . GLN A 1 295 ? 22.125 -54.562 -17.547 1 89.25 295 GLN A C 1
ATOM 2338 O O . GLN A 1 295 ? 22.266 -53.344 -17.375 1 89.25 295 GLN A O 1
ATOM 2343 N N . TRP A 1 296 ? 20.969 -55.094 -17.891 1 92.19 296 TRP A N 1
ATOM 2344 C CA . TRP A 1 296 ? 19.75 -54.312 -17.984 1 92.19 296 TRP A CA 1
ATOM 2345 C C . TRP A 1 296 ? 19.453 -53.594 -16.656 1 92.19 296 TRP A C 1
ATOM 2347 O O . TRP A 1 296 ? 19.188 -52.406 -16.625 1 92.19 296 TRP A O 1
ATOM 2357 N N . PHE A 1 297 ? 19.562 -54.312 -15.664 1 86.19 297 PHE A N 1
ATOM 2358 C CA . PHE A 1 297 ? 19.297 -53.781 -14.336 1 86.19 297 PHE A CA 1
ATOM 2359 C C . PHE A 1 297 ? 20.266 -52.656 -14.016 1 86.19 297 PHE A C 1
ATOM 2361 O O . PHE A 1 297 ? 19.844 -51.625 -13.484 1 86.19 297 PHE A O 1
ATOM 2368 N N . SER A 1 298 ? 21.438 -52.844 -14.336 1 87.56 298 SER A N 1
ATOM 2369 C CA . SER A 1 298 ? 22.453 -51.844 -14.047 1 87.56 298 SER A CA 1
ATOM 2370 C C . SER A 1 298 ? 22.234 -50.562 -14.852 1 87.56 298 SER A C 1
ATOM 2372 O O . SER A 1 298 ? 22.344 -49.469 -14.32 1 87.56 298 SER A O 1
ATOM 2374 N N . TYR A 1 299 ? 21.906 -50.688 -16.156 1 92.75 299 TYR A N 1
ATOM 2375 C CA . TYR A 1 299 ? 21.672 -49.5 -17 1 92.75 299 TYR A CA 1
ATOM 2376 C C . TYR A 1 299 ? 20.469 -48.719 -16.5 1 92.75 299 TYR A C 1
ATOM 2378 O O . TYR A 1 299 ? 20.516 -47.5 -16.391 1 92.75 299 TYR A O 1
ATOM 2386 N N . MET A 1 300 ? 19.406 -49.438 -16.172 1 93.5 300 MET A N 1
ATOM 2387 C CA . MET A 1 300 ? 18.203 -48.781 -15.703 1 93.5 300 MET A CA 1
ATOM 2388 C C . MET A 1 300 ? 18.453 -48.125 -14.352 1 93.5 300 MET A C 1
ATOM 2390 O O . MET A 1 300 ? 17.953 -47 -14.102 1 93.5 300 MET A O 1
ATOM 2394 N N . THR A 1 301 ? 19.188 -48.75 -13.523 1 88.5 301 THR A N 1
ATOM 2395 C CA . THR A 1 301 ? 19.5 -48.188 -12.211 1 88.5 301 THR A CA 1
ATOM 2396 C C . THR A 1 301 ? 20.312 -46.906 -12.344 1 88.5 301 THR A C 1
ATOM 2398 O O . THR A 1 301 ? 20.047 -45.906 -11.664 1 88.5 301 THR A O 1
ATOM 2401 N N . LEU A 1 302 ? 21.266 -46.969 -13.164 1 92.25 302 LEU A N 1
ATOM 2402 C CA . LEU A 1 302 ? 22.094 -45.812 -13.375 1 92.25 302 LEU A CA 1
ATOM 2403 C C . LEU A 1 302 ? 21.266 -44.625 -13.906 1 92.25 302 LEU A C 1
ATOM 2405 O O . LEU A 1 302 ? 21.484 -43.5 -13.516 1 92.25 302 LEU A O 1
ATOM 2409 N N . TYR A 1 303 ? 20.375 -44.875 -14.82 1 95.38 303 TYR A N 1
ATOM 2410 C CA . TYR A 1 303 ? 19.531 -43.844 -15.391 1 95.38 303 TYR A CA 1
ATOM 2411 C C . TYR A 1 303 ? 18.594 -43.281 -14.344 1 95.38 303 TYR A C 1
ATOM 2413 O O . TYR A 1 303 ? 18.406 -42.062 -14.258 1 95.38 303 TYR A O 1
ATOM 2421 N N . ILE A 1 304 ? 17.984 -44.094 -13.531 1 93.94 304 ILE A N 1
ATOM 2422 C CA . ILE A 1 304 ? 17.078 -43.688 -12.477 1 93.94 304 ILE A CA 1
ATOM 2423 C C . ILE A 1 304 ? 17.844 -42.875 -11.43 1 93.94 304 ILE A C 1
ATOM 2425 O O . ILE A 1 304 ? 17.328 -41.906 -10.875 1 93.94 304 ILE A O 1
ATOM 2429 N N . ASP A 1 305 ? 19.078 -43.312 -11.219 1 90.94 305 ASP A N 1
ATOM 2430 C CA . ASP A 1 305 ? 19.922 -42.562 -10.289 1 90.94 305 ASP A CA 1
ATOM 2431 C C . ASP A 1 305 ? 20.203 -41.156 -10.82 1 90.94 305 ASP A C 1
ATOM 2433 O O . ASP A 1 305 ? 20.25 -40.188 -10.047 1 90.94 305 ASP A O 1
ATOM 2437 N N . LEU A 1 306 ? 20.438 -41.094 -12.062 1 95.31 306 LEU A N 1
ATOM 2438 C CA . LEU A 1 306 ? 20.625 -39.781 -12.664 1 95.31 306 LEU A CA 1
ATOM 2439 C C . LEU A 1 306 ? 19.375 -38.906 -12.508 1 95.31 306 LEU A C 1
ATOM 2441 O O . LEU A 1 306 ? 19.469 -37.719 -12.242 1 95.31 306 LEU A O 1
ATOM 2445 N N . MET A 1 307 ? 18.219 -39.5 -12.711 1 96.38 307 MET A N 1
ATOM 2446 C CA . MET A 1 307 ? 16.953 -38.781 -12.516 1 96.38 307 MET A CA 1
ATOM 2447 C C . MET A 1 307 ? 16.812 -38.344 -11.062 1 96.38 307 MET A C 1
ATOM 2449 O O . MET A 1 307 ? 16.312 -37.25 -10.805 1 96.38 307 MET A O 1
ATOM 2453 N N . ASP A 1 308 ? 17.25 -39.156 -10.211 1 93.56 308 ASP A N 1
ATOM 2454 C CA . ASP A 1 308 ? 17.172 -38.844 -8.789 1 93.56 308 ASP A CA 1
ATOM 2455 C C . ASP A 1 308 ? 18.078 -37.656 -8.453 1 93.56 308 ASP A C 1
ATOM 2457 O O . ASP A 1 308 ? 17.688 -36.781 -7.668 1 93.56 308 ASP A O 1
ATOM 2461 N N . LYS A 1 309 ? 19.234 -37.656 -8.969 1 94.25 309 LYS A N 1
ATOM 2462 C CA . LYS A 1 309 ? 20.141 -36.531 -8.773 1 94.25 309 LYS A CA 1
ATOM 2463 C C . LYS A 1 309 ? 19.547 -35.25 -9.328 1 94.25 309 LYS A C 1
ATOM 2465 O O . LYS A 1 309 ? 19.641 -34.188 -8.703 1 94.25 309 LYS A O 1
ATOM 2470 N N . ALA A 1 310 ? 18.969 -35.312 -10.492 1 96.19 310 ALA A N 1
ATOM 2471 C CA . ALA A 1 310 ? 18.297 -34.188 -11.094 1 96.19 310 ALA A CA 1
ATOM 2472 C C . ALA A 1 310 ? 17.125 -33.719 -10.227 1 96.19 310 ALA A C 1
ATOM 2474 O O . ALA A 1 310 ? 16.875 -32.5 -10.094 1 96.19 310 ALA A O 1
ATOM 2475 N N . GLN A 1 311 ? 16.438 -34.656 -9.703 1 95.06 311 GLN A N 1
ATOM 2476 C CA . GLN A 1 311 ? 15.305 -34.375 -8.836 1 95.06 311 GLN A CA 1
ATOM 2477 C C . GLN A 1 311 ? 15.758 -33.625 -7.578 1 95.06 311 GLN A C 1
ATOM 2479 O O . GLN A 1 311 ? 15.086 -32.688 -7.129 1 95.06 311 GLN A O 1
ATOM 2484 N N . ASN A 1 312 ? 16.828 -34.062 -7 1 93.06 312 ASN A N 1
ATOM 2485 C CA . ASN A 1 312 ? 17.375 -33.375 -5.82 1 93.06 312 ASN A CA 1
ATOM 2486 C C . ASN A 1 312 ? 17.812 -31.953 -6.133 1 93.06 312 ASN A C 1
ATOM 2488 O O . ASN A 1 312 ? 17.609 -31.047 -5.336 1 93.06 312 ASN A O 1
ATOM 2492 N N . LYS A 1 313 ? 18.438 -31.844 -7.238 1 94.94 313 LYS A N 1
ATOM 2493 C CA . LYS A 1 313 ? 18.828 -30.5 -7.656 1 94.94 313 LYS A CA 1
ATOM 2494 C C . LYS A 1 313 ? 17.594 -29.594 -7.832 1 94.94 313 LYS A C 1
ATOM 2496 O O . LYS A 1 313 ? 17.625 -28.422 -7.473 1 94.94 313 LYS A O 1
ATOM 2501 N N . LEU A 1 314 ? 16.578 -30.156 -8.422 1 94.88 314 LEU A N 1
ATOM 2502 C CA . LEU A 1 314 ? 15.328 -29.422 -8.602 1 94.88 314 LEU A CA 1
ATOM 2503 C C . LEU A 1 314 ? 14.727 -29.047 -7.254 1 94.88 314 LEU A C 1
ATOM 2505 O O . LEU A 1 314 ? 14.25 -27.922 -7.074 1 94.88 314 LEU A O 1
ATOM 2509 N N . ALA A 1 315 ? 14.719 -29.953 -6.336 1 91.75 315 ALA A N 1
ATOM 2510 C CA . ALA A 1 315 ? 14.211 -29.688 -4.996 1 91.75 315 ALA A CA 1
ATOM 2511 C C . ALA A 1 315 ? 14.969 -28.531 -4.336 1 91.75 315 ALA A C 1
ATOM 2513 O O . ALA A 1 315 ? 14.359 -27.672 -3.695 1 91.75 315 ALA A O 1
ATOM 2514 N N . ASP A 1 316 ? 16.25 -28.547 -4.512 1 90.94 316 ASP A N 1
ATOM 2515 C CA . ASP A 1 316 ? 17.078 -27.484 -3.947 1 90.94 316 ASP A CA 1
ATOM 2516 C C . ASP A 1 316 ? 16.734 -26.125 -4.574 1 90.94 316 ASP A C 1
ATOM 2518 O O . ASP A 1 316 ? 16.672 -25.109 -3.879 1 90.94 316 ASP A O 1
ATOM 2522 N N . GLU A 1 317 ? 16.562 -26.156 -5.832 1 91.88 317 GLU A N 1
ATOM 2523 C CA . GLU A 1 317 ? 16.219 -24.922 -6.527 1 91.88 317 GLU A CA 1
ATOM 2524 C C . GLU A 1 317 ? 14.852 -24.406 -6.078 1 91.88 317 GLU A C 1
ATOM 2526 O O . GLU A 1 317 ? 14.664 -23.188 -5.91 1 91.88 317 GLU A O 1
ATOM 2531 N N . ILE A 1 318 ? 13.898 -25.281 -5.949 1 89.44 318 ILE A N 1
ATOM 2532 C CA . ILE A 1 318 ? 12.562 -24.906 -5.492 1 89.44 318 ILE A CA 1
ATOM 2533 C C . ILE A 1 318 ? 12.648 -24.312 -4.09 1 89.44 318 ILE A C 1
ATOM 2535 O O . ILE A 1 318 ? 12.039 -23.281 -3.811 1 89.44 318 ILE A O 1
ATOM 2539 N N . PHE A 1 319 ? 13.469 -24.938 -3.26 1 85.5 319 PHE A N 1
ATOM 2540 C CA . PHE A 1 319 ? 13.625 -24.469 -1.888 1 85.5 319 PHE A CA 1
ATOM 2541 C C . PHE A 1 319 ? 14.258 -23.078 -1.857 1 85.5 319 PHE A C 1
ATOM 2543 O O . PHE A 1 319 ? 13.82 -22.203 -1.117 1 85.5 319 PHE A O 1
ATOM 2550 N N . GLN A 1 320 ? 15.258 -22.922 -2.625 1 86.56 320 GLN A N 1
ATOM 2551 C CA . GLN A 1 320 ? 15.953 -21.641 -2.656 1 86.56 320 GLN A CA 1
ATOM 2552 C C . GLN A 1 320 ? 15.039 -20.531 -3.17 1 86.56 320 GLN A C 1
ATOM 2554 O O . GLN A 1 320 ? 15.031 -19.422 -2.629 1 86.56 320 GLN A O 1
ATOM 2559 N N . ARG A 1 321 ? 14.281 -20.812 -4.133 1 85 321 ARG A N 1
ATOM 2560 C CA . ARG A 1 321 ? 13.359 -19.828 -4.699 1 85 321 ARG A CA 1
ATOM 2561 C C . ARG A 1 321 ? 12.258 -19.484 -3.709 1 85 321 ARG A C 1
ATOM 2563 O O . ARG A 1 321 ? 11.859 -18.312 -3.588 1 85 321 ARG A O 1
ATOM 2570 N N . THR A 1 322 ? 11.75 -20.516 -3.086 1 81.62 322 THR A N 1
ATOM 2571 C CA . THR A 1 322 ? 10.688 -20.297 -2.105 1 81.62 322 THR A CA 1
ATOM 2572 C C . THR A 1 322 ? 11.211 -19.5 -0.915 1 81.62 322 THR A C 1
ATOM 2574 O O . THR A 1 322 ? 10.523 -18.594 -0.417 1 81.62 322 THR A O 1
ATOM 2577 N N . MET A 1 323 ? 12.469 -19.75 -0.522 1 79.81 323 MET A N 1
ATOM 2578 C CA . MET A 1 323 ? 13.07 -19.016 0.593 1 79.81 323 MET A CA 1
ATOM 2579 C C . MET A 1 323 ? 13.367 -17.578 0.202 1 79.81 323 MET A C 1
ATOM 2581 O O . MET A 1 323 ? 13.164 -16.656 1 1 79.81 323 MET A O 1
ATOM 2585 N N . SER A 1 324 ? 13.781 -17.391 -0.974 1 82.69 324 SER A N 1
ATOM 2586 C CA . SER A 1 324 ? 14.078 -16.047 -1.442 1 82.69 324 SER A CA 1
ATOM 2587 C C . SER A 1 324 ? 12.812 -15.195 -1.521 1 82.69 324 SER A C 1
ATOM 2589 O O . SER A 1 324 ? 12.836 -14.016 -1.183 1 82.69 324 SER A O 1
ATOM 2591 N N . THR A 1 325 ? 11.734 -15.789 -2.006 1 77.94 325 THR A N 1
ATOM 2592 C CA . THR A 1 325 ? 10.461 -15.094 -2.061 1 77.94 325 THR A CA 1
ATOM 2593 C C . THR A 1 325 ? 9.961 -14.758 -0.656 1 77.94 325 THR A C 1
ATOM 2595 O O . THR A 1 325 ? 9.391 -13.688 -0.43 1 77.94 325 THR A O 1
ATOM 2598 N N . GLY A 1 326 ? 10.172 -15.727 0.23 1 75.19 326 GLY A N 1
ATOM 2599 C CA . GLY A 1 326 ? 9.805 -15.484 1.619 1 75.19 326 GLY A CA 1
ATOM 2600 C C . GLY A 1 326 ? 10.602 -14.359 2.258 1 75.19 326 GLY A C 1
ATOM 2601 O O . GLY A 1 326 ? 10.039 -13.516 2.959 1 75.19 326 GLY A O 1
ATOM 2602 N N . ASP A 1 327 ? 11.852 -14.25 1.991 1 77.81 327 ASP A N 1
ATOM 2603 C CA . ASP A 1 327 ? 12.711 -13.195 2.531 1 77.81 327 ASP A CA 1
ATOM 2604 C C . ASP A 1 327 ? 12.305 -11.828 1.998 1 77.81 327 ASP A C 1
ATOM 2606 O O . ASP A 1 327 ? 12.32 -10.836 2.736 1 77.81 327 ASP A O 1
ATOM 2610 N N . ARG A 1 328 ? 11.914 -11.727 0.817 1 77.19 328 ARG A N 1
ATOM 2611 C CA . ARG A 1 328 ? 11.469 -10.477 0.219 1 77.19 328 ARG A CA 1
ATOM 2612 C C . ARG A 1 328 ? 10.148 -10.016 0.834 1 77.19 328 ARG A C 1
ATOM 2614 O O . ARG A 1 328 ? 9.961 -8.828 1.097 1 77.19 328 ARG A O 1
ATOM 2621 N N . ALA A 1 329 ? 9.32 -11.07 0.987 1 73.31 329 ALA A N 1
ATOM 2622 C CA . ALA A 1 329 ? 8.039 -10.742 1.608 1 73.31 329 ALA A CA 1
ATOM 2623 C C . ALA A 1 329 ? 8.234 -10.234 3.035 1 73.31 329 ALA A C 1
ATOM 2625 O O . ALA A 1 329 ? 7.582 -9.281 3.457 1 73.31 329 ALA A O 1
ATOM 2626 N N . ASP A 1 330 ? 9.172 -10.781 3.775 1 76.44 330 ASP A N 1
ATOM 2627 C CA . ASP A 1 330 ? 9.453 -10.359 5.145 1 76.44 330 ASP A CA 1
ATOM 2628 C C . ASP A 1 330 ? 10.094 -8.969 5.168 1 76.44 330 ASP A C 1
ATOM 2630 O O . ASP A 1 330 ? 9.781 -8.156 6.043 1 76.44 330 ASP A O 1
ATOM 2634 N N . SER A 1 331 ? 10.93 -8.719 4.25 1 79.75 331 SER A N 1
ATOM 2635 C CA . SER A 1 331 ? 11.555 -7.406 4.164 1 79.75 331 SER A CA 1
ATOM 2636 C C . SER A 1 331 ? 10.531 -6.328 3.834 1 79.75 331 SER A C 1
ATOM 2638 O O . SER A 1 331 ? 10.562 -5.238 4.414 1 79.75 331 SER A O 1
ATOM 2640 N N . ASP A 1 332 ? 9.648 -6.668 2.902 1 74.5 332 ASP A N 1
ATOM 2641 C CA . ASP A 1 332 ? 8.586 -5.734 2.555 1 74.5 332 ASP A CA 1
ATOM 2642 C C . ASP A 1 332 ? 7.695 -5.445 3.762 1 74.5 332 ASP A C 1
ATOM 2644 O O . ASP A 1 332 ? 7.27 -4.305 3.969 1 74.5 332 ASP A O 1
ATOM 2648 N N . MET A 1 333 ? 7.477 -6.441 4.531 1 74.31 333 MET A N 1
ATOM 2649 C CA . MET A 1 333 ? 6.68 -6.281 5.746 1 74.31 333 MET A CA 1
ATOM 2650 C C . MET A 1 333 ? 7.395 -5.395 6.758 1 74.31 333 MET A C 1
ATOM 2652 O O . MET A 1 333 ? 6.785 -4.496 7.344 1 74.31 333 MET A O 1
ATOM 2656 N N . MET A 1 334 ? 8.656 -5.551 6.934 1 80.12 334 MET A N 1
ATOM 2657 C CA . MET A 1 334 ? 9.43 -4.766 7.891 1 80.12 334 MET A CA 1
ATOM 2658 C C . MET A 1 334 ? 9.469 -3.299 7.484 1 80.12 334 MET A C 1
ATOM 2660 O O . MET A 1 334 ? 9.328 -2.412 8.328 1 80.12 334 MET A O 1
ATOM 2664 N N . ILE A 1 335 ? 9.609 -3.09 6.246 1 77.19 335 ILE A N 1
ATOM 2665 C CA . ILE A 1 335 ? 9.68 -1.722 5.746 1 77.19 335 ILE A CA 1
ATOM 2666 C C . ILE A 1 335 ? 8.328 -1.038 5.934 1 77.19 335 ILE A C 1
ATOM 2668 O O . ILE A 1 335 ? 8.258 0.113 6.371 1 77.19 335 ILE A O 1
ATOM 2672 N N . THR A 1 336 ? 7.23 -1.762 5.578 1 73.5 336 THR A N 1
ATOM 2673 C CA . THR A 1 336 ? 5.895 -1.195 5.719 1 73.5 336 THR A CA 1
ATOM 2674 C C . THR A 1 336 ? 5.586 -0.895 7.184 1 73.5 336 THR A C 1
ATOM 2676 O O . THR A 1 336 ? 5.02 0.154 7.504 1 73.5 336 THR A O 1
ATOM 2679 N N . CYS A 1 337 ? 6.012 -1.724 8.094 1 72.12 337 CYS A N 1
ATOM 2680 C CA . CYS A 1 337 ? 5.805 -1.52 9.523 1 72.12 337 CYS A CA 1
ATOM 2681 C C . CYS A 1 337 ? 6.633 -0.344 10.031 1 72.12 337 CYS A C 1
ATOM 2683 O O . CYS A 1 337 ? 6.152 0.455 10.836 1 72.12 337 CYS A O 1
ATOM 2685 N N . PHE A 1 338 ? 7.824 -0.175 9.539 1 80.19 338 PHE A N 1
ATOM 2686 C CA . PHE A 1 338 ? 8.703 0.92 9.93 1 80.19 338 PHE A CA 1
ATOM 2687 C C . PHE A 1 338 ? 8.109 2.264 9.523 1 80.19 338 PHE A C 1
ATOM 2689 O O . PHE A 1 338 ? 8.125 3.219 10.297 1 80.19 338 PHE A O 1
ATOM 2696 N N . LEU A 1 339 ? 7.605 2.258 8.367 1 73.06 339 LEU A N 1
ATOM 2697 C CA . LEU A 1 339 ? 7.012 3.492 7.867 1 73.06 339 LEU A CA 1
ATOM 2698 C C . LEU A 1 339 ? 5.746 3.842 8.641 1 73.06 339 LEU A C 1
ATOM 2700 O O . LEU A 1 339 ? 5.465 5.02 8.883 1 73.06 339 LEU A O 1
ATOM 2704 N N . LEU A 1 340 ? 5.02 2.824 9.055 1 71.62 340 LEU A N 1
ATOM 2705 C CA . LEU A 1 340 ? 3.832 3.047 9.875 1 71.62 340 LEU A CA 1
ATOM 2706 C C . LEU A 1 340 ? 4.211 3.641 11.227 1 71.62 340 LEU A C 1
ATOM 2708 O O . LEU A 1 340 ? 3.541 4.555 11.711 1 71.62 340 LEU A O 1
ATOM 2712 N N . VAL A 1 341 ? 5.254 3.16 11.82 1 72.06 341 VAL A N 1
ATOM 2713 C CA . VAL A 1 341 ? 5.703 3.645 13.125 1 72.06 341 VAL A CA 1
ATOM 2714 C C . VAL A 1 341 ? 6.156 5.098 13.008 1 72.06 341 VAL A C 1
ATOM 2716 O O . VAL A 1 341 ? 5.855 5.922 13.875 1 72.06 341 VAL A O 1
ATOM 2719 N N . ILE A 1 342 ? 6.809 5.363 11.945 1 72.81 342 ILE A N 1
ATOM 2720 C CA . ILE A 1 342 ? 7.273 6.727 11.727 1 72.81 342 ILE A CA 1
ATOM 2721 C C . ILE A 1 342 ? 6.078 7.664 11.57 1 72.81 342 ILE A C 1
ATOM 2723 O O . ILE A 1 342 ? 6.074 8.773 12.117 1 72.81 342 ILE A O 1
ATOM 2727 N N . GLU A 1 343 ? 5.094 7.172 10.859 1 69.88 343 GLU A N 1
ATOM 2728 C CA . GLU A 1 343 ? 3.887 7.965 10.656 1 69.88 343 GLU A CA 1
ATOM 2729 C C . GLU A 1 343 ? 3.145 8.195 11.969 1 69.88 343 GLU A C 1
ATOM 2731 O O . GLU A 1 343 ? 2.662 9.297 12.234 1 69.88 343 GLU A O 1
ATOM 2736 N N . LEU A 1 344 ? 3.1 7.211 12.812 1 69 344 LEU A N 1
ATOM 2737 C CA . LEU A 1 344 ? 2.396 7.305 14.094 1 69 344 LEU A CA 1
ATOM 2738 C C . LEU A 1 344 ? 3.156 8.203 15.062 1 69 344 LEU A C 1
ATOM 2740 O O . LEU A 1 344 ? 2.549 8.859 15.906 1 69 344 LEU A O 1
ATOM 2744 N N . ALA A 1 345 ? 4.441 8.258 14.93 1 70.44 345 ALA A N 1
ATOM 2745 C CA . ALA A 1 345 ? 5.27 9.078 15.812 1 70.44 345 ALA A CA 1
ATOM 2746 C C . ALA A 1 345 ? 5.215 10.547 15.406 1 70.44 345 ALA A C 1
ATOM 2748 O O . ALA A 1 345 ? 5.285 11.438 16.25 1 70.44 345 ALA A O 1
ATOM 2749 N N . ILE A 1 346 ? 5.055 10.766 14.188 1 66.81 346 ILE A N 1
ATOM 2750 C CA . ILE A 1 346 ? 5.074 12.125 13.664 1 66.81 346 ILE A CA 1
ATOM 2751 C C . ILE A 1 346 ? 3.762 12.828 14.008 1 66.81 346 ILE A C 1
ATOM 2753 O O . ILE A 1 346 ? 3.744 14.039 14.25 1 66.81 346 ILE A O 1
ATOM 2757 N N . TYR A 1 347 ? 2.715 12.023 14.305 1 64.12 347 TYR A N 1
ATOM 2758 C CA . TYR A 1 347 ? 1.398 12.602 14.547 1 64.12 347 TYR A CA 1
ATOM 2759 C C . TYR A 1 347 ? 1.349 13.297 15.898 1 64.12 347 TYR A C 1
ATOM 2761 O O . TYR A 1 347 ? 0.939 14.453 15.992 1 64.12 347 TYR A O 1
ATOM 2769 N N . PRO A 1 348 ? 1.687 12.633 16.922 1 62.09 348 PRO A N 1
ATOM 2770 C CA . PRO A 1 348 ? 1.665 13.328 18.203 1 62.09 348 PRO A CA 1
ATOM 2771 C C . PRO A 1 348 ? 2.633 14.508 18.25 1 62.09 348 PRO A C 1
ATOM 2773 O O . PRO A 1 348 ? 2.338 15.531 18.891 1 62.09 348 PRO A O 1
ATOM 2776 N N . LEU A 1 349 ? 3.684 14.367 17.562 1 63.94 349 LEU A N 1
ATOM 2777 C CA . LEU A 1 349 ? 4.656 15.453 17.516 1 63.94 349 LEU A CA 1
ATOM 2778 C C . LEU A 1 349 ? 4.078 16.672 16.797 1 63.94 349 LEU A C 1
ATOM 2780 O O . LEU A 1 349 ? 4.258 17.797 17.234 1 63.94 349 LEU A O 1
ATOM 2784 N N . PHE A 1 350 ? 3.359 16.422 15.805 1 63.62 350 PHE A N 1
ATOM 2785 C CA . PHE A 1 350 ? 2.723 17.484 15.031 1 63.62 350 PHE A CA 1
ATOM 2786 C C . PHE A 1 350 ? 1.628 18.156 15.852 1 63.62 350 PHE A C 1
ATOM 2788 O O . PHE A 1 350 ? 1.496 19.375 15.82 1 63.62 350 PHE A O 1
ATOM 2795 N N . VAL A 1 351 ? 0.906 17.422 16.453 1 60.78 351 VAL A N 1
ATOM 2796 C CA . VAL A 1 351 ? -0.157 17.969 17.297 1 60.78 351 VAL A CA 1
ATOM 2797 C C . VAL A 1 351 ? 0.447 18.828 18.406 1 60.78 351 VAL A C 1
ATOM 2799 O O . VAL A 1 351 ? -0.042 19.922 18.672 1 60.78 351 VAL A O 1
ATOM 2802 N N . TYR A 1 352 ? 1.471 18.312 18.906 1 60.53 352 TYR A N 1
ATOM 2803 C CA . TYR A 1 352 ? 2.141 19.047 19.969 1 60.53 352 TYR A CA 1
ATOM 2804 C C . TYR A 1 352 ? 2.676 20.375 19.469 1 60.53 352 TYR A C 1
ATOM 2806 O O . TYR A 1 352 ? 2.471 21.422 20.109 1 60.53 352 TYR A O 1
ATOM 2814 N N . LEU A 1 353 ? 3.307 20.344 18.453 1 60.41 353 LEU A N 1
ATOM 2815 C CA . LEU A 1 353 ? 3.9 21.547 17.891 1 60.41 353 LEU A CA 1
ATOM 2816 C C . LEU A 1 353 ? 2.822 22.547 17.484 1 60.41 353 LEU A C 1
ATOM 2818 O O . LEU A 1 353 ? 2.99 23.766 17.672 1 60.41 353 LEU A O 1
ATOM 2822 N N . SER A 1 354 ? 1.779 22.016 16.953 1 58.75 354 SER A N 1
ATOM 2823 C CA . SER A 1 354 ? 0.682 22.891 16.531 1 58.75 354 SER A CA 1
ATOM 2824 C C . SER A 1 354 ? 0.021 23.562 17.734 1 58.75 354 SER A C 1
ATOM 2826 O O . SER A 1 354 ? -0.296 24.75 17.688 1 58.75 354 SER A O 1
ATOM 2828 N N . VAL A 1 355 ? -0.132 22.828 18.734 1 58.88 355 VAL A N 1
ATOM 2829 C CA . VAL A 1 355 ? -0.742 23.375 19.938 1 58.88 355 VAL A CA 1
ATOM 2830 C C . VAL A 1 355 ? 0.194 24.406 20.562 1 58.88 355 VAL A C 1
ATOM 2832 O O . VAL A 1 355 ? -0.247 25.484 21 1 58.88 355 VAL A O 1
ATOM 2835 N N . ARG A 1 356 ? 1.386 24.031 20.625 1 58.91 356 ARG A N 1
ATOM 2836 C CA . ARG A 1 356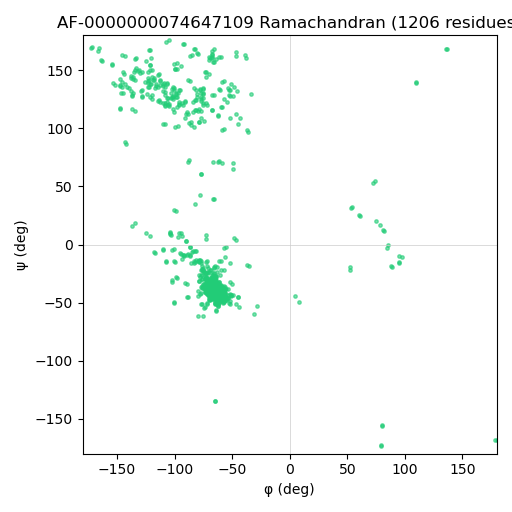 ? 2.369 24.938 21.203 1 58.91 356 ARG A CA 1
ATOM 2837 C C . ARG A 1 356 ? 2.432 26.25 20.422 1 58.91 356 ARG A C 1
ATOM 2839 O O . ARG A 1 356 ? 2.576 27.328 21.016 1 58.91 356 ARG A O 1
ATOM 2846 N N . LEU A 1 357 ? 2.326 26.094 19.203 1 56.91 357 LEU A N 1
ATOM 2847 C CA . LEU A 1 357 ? 2.348 27.281 18.359 1 56.91 357 LEU A CA 1
ATOM 2848 C C . LEU A 1 357 ? 1.122 28.156 18.609 1 56.91 357 LEU A C 1
ATOM 2850 O O . LEU A 1 357 ? 1.232 29.375 18.703 1 56.91 357 LEU A O 1
ATOM 2854 N N . VAL A 1 358 ? 0.014 27.531 18.797 1 56 358 VAL A N 1
ATOM 2855 C CA . VAL A 1 358 ? -1.23 28.266 19 1 56 358 VAL A CA 1
ATOM 2856 C C . VAL A 1 358 ? -1.206 28.938 20.375 1 56 358 VAL A C 1
ATOM 2858 O O . VAL A 1 358 ? -1.633 30.078 20.531 1 56 358 VAL A O 1
ATOM 2861 N N . THR A 1 359 ? -0.681 28.219 21.234 1 58.31 359 THR A N 1
ATOM 2862 C CA . THR A 1 359 ? -0.634 28.766 22.594 1 58.31 359 THR A CA 1
ATOM 2863 C C . THR A 1 359 ? 0.321 29.953 22.672 1 58.31 359 THR A C 1
ATOM 2865 O O . THR A 1 359 ? 0.044 30.922 23.359 1 58.31 359 THR A O 1
ATOM 2868 N N . ARG A 1 360 ? 1.429 29.75 22.016 1 57.69 360 ARG A N 1
ATOM 2869 C CA . ARG A 1 360 ? 2.4 30.844 22 1 57.69 360 ARG A CA 1
ATOM 2870 C C . ARG A 1 360 ? 1.806 32.094 21.375 1 57.69 360 ARG A C 1
ATOM 2872 O O . ARG A 1 360 ? 1.996 33.188 21.875 1 57.69 360 ARG A O 1
ATOM 2879 N N . ILE A 1 361 ? 1.107 31.922 20.453 1 56 361 ILE A N 1
ATOM 2880 C CA . ILE A 1 361 ? 0.494 33.062 19.75 1 56 361 ILE A CA 1
ATOM 2881 C C . ILE A 1 361 ? -0.563 33.688 20.656 1 56 361 ILE A C 1
ATOM 2883 O O . ILE A 1 361 ? -0.674 34.938 20.703 1 56 361 ILE A O 1
ATOM 2887 N N . LYS A 1 362 ? -1.188 32.906 21.391 1 57 362 LYS A N 1
ATOM 2888 C CA . LYS A 1 362 ? -2.219 33.406 22.281 1 57 362 LYS A CA 1
ATOM 2889 C C . LYS A 1 362 ? -1.604 34.188 23.438 1 57 362 LYS A C 1
ATOM 2891 O O . LYS A 1 362 ? -2.129 35.25 23.828 1 57 362 LYS A O 1
ATOM 2896 N N . THR A 1 363 ? -0.603 33.688 23.891 1 60.16 363 THR A N 1
ATOM 2897 C CA . THR A 1 363 ? 0.051 34.344 25 1 60.16 363 THR A CA 1
ATOM 2898 C C . THR A 1 363 ? 0.576 35.719 24.594 1 60.16 363 THR A C 1
ATOM 2900 O O . THR A 1 363 ? 0.469 36.688 25.344 1 60.16 363 THR A O 1
ATOM 2903 N N . ILE A 1 364 ? 1.136 35.688 23.422 1 58.97 364 ILE A N 1
ATOM 2904 C CA . ILE A 1 364 ? 1.639 36.969 22.922 1 58.97 364 ILE A CA 1
ATOM 2905 C C . ILE A 1 364 ? 0.478 37.938 22.719 1 58.97 364 ILE A C 1
ATOM 2907 O O . ILE A 1 364 ? 0.584 39.125 23.062 1 58.97 364 ILE A O 1
ATOM 2911 N N . GLY A 1 365 ? -0.577 37.375 22.266 1 58.31 365 GLY A N 1
ATOM 2912 C CA . GLY A 1 365 ? -1.759 38.219 22.078 1 58.31 365 GLY A CA 1
ATOM 2913 C C . GLY A 1 365 ? -2.332 38.75 23.359 1 58.31 365 GLY A C 1
ATOM 2914 O O . GLY A 1 365 ? -2.699 39.938 23.438 1 58.31 365 GLY A O 1
ATOM 2915 N N . SER A 1 366 ? -2.32 38 24.375 1 62.78 366 SER A N 1
ATOM 2916 C CA . SER A 1 366 ? -2.879 38.406 25.656 1 62.78 366 SER A CA 1
ATOM 2917 C C . SER A 1 366 ? -1.981 39.438 26.344 1 62.78 366 SER A C 1
ATOM 2919 O O . SER A 1 366 ? -2.473 40.375 26.984 1 62.78 366 SER A O 1
ATOM 2921 N N . SER A 1 367 ? -0.753 39.125 26.203 1 66.25 367 SER A N 1
ATOM 2922 C CA . SER A 1 367 ? 0.192 40.062 26.797 1 66.25 367 SER A CA 1
ATOM 2923 C C . SER A 1 367 ? 0.08 41.438 26.141 1 66.25 367 SER A C 1
ATOM 2925 O O . SER A 1 367 ? 0.147 42.469 26.828 1 66.25 367 SER A O 1
ATOM 2927 N N . LEU A 1 368 ? -0.174 41.438 24.938 1 65.5 368 LEU A N 1
ATOM 2928 C CA . LEU A 1 368 ? -0.323 42.688 24.219 1 65.5 368 LEU A CA 1
ATOM 2929 C C . LEU A 1 368 ? -1.622 43.406 24.594 1 65.5 368 LEU A C 1
ATOM 2931 O O . LEU A 1 368 ? -1.657 44.625 24.719 1 65.5 368 LEU A O 1
ATOM 2935 N N . ALA A 1 369 ? -2.605 42.656 24.891 1 64.81 369 ALA A N 1
ATOM 2936 C CA . ALA A 1 369 ? -3.896 43.219 25.281 1 64.81 369 ALA A CA 1
ATOM 2937 C C . ALA A 1 369 ? -3.824 43.844 26.688 1 64.81 369 ALA A C 1
ATOM 2939 O O . ALA A 1 369 ? -4.402 44.875 26.938 1 64.81 369 ALA A O 1
ATOM 2940 N N . SER A 1 370 ? -3.162 43.156 27.531 1 70.69 370 SER A N 1
ATOM 2941 C CA . SER A 1 370 ? -3.045 43.656 28.891 1 70.69 370 SER A CA 1
ATOM 2942 C C . SER A 1 370 ? -2.238 44.938 28.953 1 70.69 370 SER A C 1
ATOM 2944 O O . SER A 1 370 ? -2.582 45.875 29.688 1 70.69 370 SER A O 1
ATOM 2946 N N . LYS A 1 371 ? -1.198 44.969 28.219 1 71.5 371 LYS A N 1
ATOM 2947 C CA . LYS A 1 371 ? -0.376 46.188 28.172 1 71.5 371 LYS A CA 1
ATOM 2948 C C . LYS A 1 371 ? -1.154 47.344 27.594 1 71.5 371 LYS A C 1
ATOM 2950 O O . LYS A 1 371 ? -1.025 48.5 28.078 1 71.5 371 LYS A O 1
ATOM 2955 N N . SER A 1 372 ? -1.977 47.031 26.672 1 69.38 372 SER A N 1
ATOM 2956 C CA . SER A 1 372 ? -2.805 48.062 26.047 1 69.38 372 SER A CA 1
ATOM 2957 C C . SER A 1 372 ? -3.828 48.625 27.047 1 69.38 372 SER A C 1
ATOM 2959 O O . SER A 1 372 ? -4.098 49.812 27.062 1 69.38 372 SER A O 1
ATOM 2961 N N . ARG A 1 373 ? -4.336 47.781 27.875 1 70 373 ARG A N 1
ATOM 2962 C CA . ARG A 1 373 ? -5.324 48.219 28.859 1 70 373 ARG A CA 1
ATOM 2963 C C . ARG A 1 373 ? -4.691 49.125 29.922 1 70 373 ARG A C 1
ATOM 2965 O O . ARG A 1 373 ? -5.297 50.094 30.359 1 70 373 ARG A O 1
ATOM 2972 N N . HIS A 1 374 ? -3.539 48.719 30.266 1 73.19 374 HIS A N 1
ATOM 2973 C CA . HIS A 1 374 ? -2.822 49.5 31.234 1 73.19 374 HIS A CA 1
ATOM 2974 C C . HIS A 1 374 ? -2.498 50.906 30.688 1 73.19 374 HIS A C 1
ATOM 2976 O O . HIS A 1 374 ? -2.625 51.906 31.406 1 73.19 374 HIS A O 1
ATOM 2982 N N . LEU A 1 375 ? -2.176 50.938 29.453 1 71.44 375 LEU A N 1
ATOM 2983 C CA . LEU A 1 375 ? -1.826 52.219 28.828 1 71.44 375 LEU A CA 1
ATOM 2984 C C . LEU A 1 375 ? -3.051 53.125 28.703 1 71.44 375 LEU A C 1
ATOM 2986 O O . LEU A 1 375 ? -2.947 54.344 28.859 1 71.44 375 LEU A O 1
ATOM 2990 N N . PHE A 1 376 ? -4.152 52.469 28.594 1 70.56 376 PHE A N 1
ATOM 2991 C CA . PHE A 1 376 ? -5.391 53.219 28.469 1 70.56 376 PHE A CA 1
ATOM 2992 C C . PHE A 1 376 ? -5.797 53.844 29.812 1 70.56 376 PHE A C 1
ATOM 2994 O O . PHE A 1 376 ? -6.285 54.969 29.875 1 70.56 376 PHE A O 1
ATOM 3001 N N . LYS A 1 377 ? -5.602 53.188 30.828 1 73.56 377 LYS A N 1
ATOM 3002 C CA . LYS A 1 377 ? -5.941 53.688 32.156 1 73.56 377 LYS A CA 1
ATOM 3003 C C . LYS A 1 377 ? -5.059 54.875 32.562 1 73.56 377 LYS A C 1
ATOM 3005 O O . LYS A 1 377 ? -5.543 55.844 33.125 1 73.56 377 LYS A O 1
ATOM 3010 N N . GLU A 1 378 ? -3.852 54.625 32.156 1 72.44 378 GLU A N 1
ATOM 3011 C CA . GLU A 1 378 ? -2.908 55.688 32.469 1 72.44 378 GLU A CA 1
ATOM 3012 C C . GLU A 1 378 ? -3.217 56.969 31.672 1 72.44 378 GLU A C 1
ATOM 3014 O O . GLU A 1 378 ? -3.09 58.062 32.188 1 72.44 378 GLU A O 1
ATOM 3019 N N . GLN A 1 379 ? -3.623 56.781 30.5 1 73.94 379 GLN A N 1
ATOM 3020 C CA . GLN A 1 379 ? -3.998 57.906 29.656 1 73.94 379 GLN A CA 1
ATOM 3021 C C . GLN A 1 379 ? -5.219 58.656 30.203 1 73.94 379 GLN A C 1
ATOM 3023 O O . GLN A 1 379 ? -5.27 59.875 30.188 1 73.94 379 GLN A O 1
ATOM 3028 N N . ARG A 1 380 ? -6.129 57.906 30.703 1 71.25 380 ARG A N 1
ATOM 3029 C CA . ARG A 1 380 ? -7.34 58.5 31.25 1 71.25 380 ARG A CA 1
ATOM 3030 C C . ARG A 1 380 ? -7.023 59.312 32.5 1 71.25 380 ARG A C 1
ATOM 3032 O O . ARG A 1 380 ? -7.594 60.406 32.719 1 71.25 380 ARG A O 1
ATOM 3039 N N . ARG A 1 381 ? -6.113 58.844 33.25 1 73.06 381 ARG A N 1
ATOM 3040 C CA . ARG A 1 381 ? -5.719 59.531 34.469 1 73.06 381 ARG A CA 1
ATOM 3041 C C . ARG A 1 381 ? -5.031 60.875 34.156 1 73.06 381 ARG A C 1
ATOM 3043 O O . ARG A 1 381 ? -5.289 61.875 34.812 1 73.06 381 ARG A O 1
ATOM 3050 N N . ASN A 1 382 ? -4.188 60.781 33.156 1 71.19 382 ASN A N 1
ATOM 3051 C CA . ASN A 1 382 ? -3.461 61.969 32.781 1 71.19 382 ASN A CA 1
ATOM 3052 C C . ASN A 1 382 ? -4.398 63.031 32.219 1 71.19 382 ASN A C 1
ATOM 3054 O O . ASN A 1 382 ? -4.234 64.25 32.469 1 71.19 382 ASN A O 1
ATOM 3058 N N . THR A 1 383 ? -5.359 62.562 31.516 1 70.38 383 THR A N 1
ATOM 3059 C CA . THR A 1 383 ? -6.328 63.469 30.938 1 70.38 383 THR A CA 1
ATOM 3060 C C . THR A 1 383 ? -7.207 64.125 32 1 70.38 383 THR A C 1
ATOM 3062 O O . THR A 1 383 ? -7.547 65.312 31.922 1 70.38 383 THR A O 1
ATOM 3065 N N . GLU A 1 384 ? -7.535 63.438 33 1 72.75 384 GLU A N 1
ATOM 3066 C CA . GLU A 1 384 ? -8.344 63.938 34.125 1 72.75 384 GLU A CA 1
ATOM 3067 C C . GLU A 1 384 ? -7.602 65 34.906 1 72.75 384 GLU A C 1
ATOM 3069 O O . GLU A 1 384 ? -8.195 66 35.344 1 72.75 384 GLU A O 1
ATOM 3074 N N . MET A 1 385 ? -6.418 64.812 35 1 70.62 385 MET A N 1
ATOM 3075 C CA . MET A 1 385 ? -5.609 65.75 35.75 1 70.62 385 MET A CA 1
ATOM 3076 C C . MET A 1 385 ? -5.539 67.125 35.031 1 70.62 385 MET A C 1
ATOM 3078 O O . MET A 1 385 ? -5.668 68.188 35.625 1 70.62 385 MET A O 1
ATOM 3082 N N . VAL A 1 386 ? -5.41 67 33.719 1 71.94 386 VAL A N 1
ATOM 3083 C CA . VAL A 1 386 ? -5.355 68.25 32.906 1 71.94 386 VAL A CA 1
ATOM 3084 C C . VAL A 1 386 ? -6.707 68.938 32.938 1 71.94 386 VAL A C 1
ATOM 3086 O O . VAL A 1 386 ? -6.773 70.188 33.031 1 71.94 386 VAL A O 1
ATOM 3089 N N . SER A 1 387 ? -7.672 68.188 33.031 1 69.81 387 SER A N 1
ATOM 3090 C CA . SER A 1 387 ? -9.023 68.75 33 1 69.81 387 SER A CA 1
ATOM 3091 C C . SER A 1 387 ? -9.367 69.438 34.344 1 69.81 387 SER A C 1
ATOM 3093 O O . SER A 1 387 ? -10.266 70.25 34.406 1 69.81 387 SER A O 1
ATOM 3095 N N . GLN A 1 388 ? -8.695 69.062 35.344 1 67 388 GLN A N 1
ATOM 3096 C CA . GLN A 1 388 ? -8.914 69.625 36.656 1 67 388 GLN A CA 1
ATOM 3097 C C . GLN A 1 388 ? -8.219 71 36.75 1 67 388 GLN A C 1
ATOM 3099 O O . GLN A 1 388 ? -8.594 71.875 37.562 1 67 388 GLN A O 1
ATOM 3104 N N . MET A 1 389 ? -7.371 71.188 35.812 1 64.5 389 MET A N 1
ATOM 3105 C CA . MET A 1 389 ? -6.562 72.438 35.875 1 64.5 389 MET A CA 1
ATOM 3106 C C . MET A 1 389 ? -7.125 73.5 35 1 64.5 389 MET A C 1
ATOM 3108 O O . MET A 1 389 ? -6.93 74.688 35.25 1 64.5 389 MET A O 1
ATOM 3112 N N . TYR A 1 390 ? -7.824 73.062 33.875 1 67.44 390 TYR A N 1
ATOM 3113 C CA . TYR A 1 390 ? -8.383 74 32.906 1 67.44 390 TYR A CA 1
ATOM 3114 C C . TYR A 1 390 ? -9.859 73.688 32.656 1 67.44 390 TYR A C 1
ATOM 3116 O O . TYR A 1 390 ? -10.32 72.562 32.906 1 67.44 390 TYR A O 1
ATOM 3124 N N . PRO A 1 391 ? -10.539 74.812 32.375 1 64.81 391 PRO A N 1
ATOM 3125 C CA . PRO A 1 391 ? -11.867 74.5 31.875 1 64.81 391 PRO A CA 1
ATOM 3126 C C . PRO A 1 391 ? -11.828 73.438 30.766 1 64.81 391 PRO A C 1
ATOM 3128 O O . PRO A 1 391 ? -10.906 73.375 29.953 1 64.81 391 PRO A O 1
ATOM 3131 N N . LYS A 1 392 ? -12.742 72.5 30.875 1 70.69 392 LYS A N 1
ATOM 3132 C CA . LYS A 1 392 ? -12.797 71.312 30 1 70.69 392 LYS A CA 1
ATOM 3133 C C . LYS A 1 392 ? -12.578 71.75 28.547 1 70.69 392 LYS A C 1
ATOM 3135 O O . LYS A 1 392 ? -11.852 71.062 27.812 1 70.69 392 LYS A O 1
ATOM 3140 N N . SER A 1 393 ? -13.219 72.812 28.062 1 72 393 SER A N 1
ATOM 3141 C CA . SER A 1 393 ? -13.109 73.25 26.688 1 72 393 SER A CA 1
ATOM 3142 C C . SER A 1 393 ? -11.688 73.625 26.344 1 72 393 SER A C 1
ATOM 3144 O O . SER A 1 393 ? -11.195 73.375 25.25 1 72 393 SER A O 1
ATOM 3146 N N . ILE A 1 394 ? -11.031 74.25 27.328 1 72.81 394 ILE A N 1
ATOM 3147 C CA . ILE A 1 394 ? -9.672 74.75 27.125 1 72.81 394 ILE A CA 1
ATOM 3148 C C . ILE A 1 394 ? -8.68 73.625 27.25 1 72.81 394 ILE A C 1
ATOM 3150 O O . ILE A 1 394 ? -7.719 73.5 26.484 1 72.81 394 ILE A O 1
ATOM 3154 N N . ALA A 1 395 ? -8.953 72.75 28.234 1 73.38 395 ALA A N 1
ATOM 3155 C CA . ALA A 1 395 ? -8.094 71.625 28.453 1 73.38 395 ALA A CA 1
ATOM 3156 C C . ALA A 1 395 ? -8 70.75 27.203 1 73.38 395 ALA A C 1
ATOM 3158 O O . ALA A 1 395 ? -6.918 70.25 26.828 1 73.38 395 ALA A O 1
ATOM 3159 N N . LEU A 1 396 ? -9.133 70.5 26.547 1 73.38 396 LEU A N 1
ATOM 3160 C CA . LEU A 1 396 ? -9.203 69.688 25.344 1 73.38 396 LEU A CA 1
ATOM 3161 C C . LEU A 1 396 ? -8.398 70.312 24.219 1 73.38 396 LEU A C 1
ATOM 3163 O O . LEU A 1 396 ? -7.727 69.625 23.453 1 73.38 396 LEU A O 1
ATOM 3167 N N . LYS A 1 397 ? -8.43 71.625 24.203 1 73.19 397 LYS A N 1
ATOM 3168 C CA . LYS A 1 397 ? -7.699 72.375 23.172 1 73.19 397 LYS A CA 1
ATOM 3169 C C . LYS A 1 397 ? -6.195 72.312 23.406 1 73.19 397 LYS A C 1
ATOM 3171 O O . LYS A 1 397 ? -5.41 72.188 22.469 1 73.19 397 LYS A O 1
ATOM 3176 N N . LEU A 1 398 ? -5.871 72.312 24.656 1 70.75 398 LEU A N 1
ATOM 3177 C CA . LEU A 1 398 ? -4.461 72.312 25.031 1 70.75 398 LEU A CA 1
ATOM 3178 C C . LEU A 1 398 ? -3.871 70.938 24.766 1 70.75 398 LEU A C 1
ATOM 3180 O O . LEU A 1 398 ? -2.74 70.812 24.281 1 70.75 398 LEU A O 1
ATOM 3184 N N . LEU A 1 399 ? -4.711 69.938 25.062 1 70.69 399 LEU A N 1
ATOM 3185 C CA . LEU A 1 399 ? -4.273 68.562 24.891 1 70.69 399 LEU A CA 1
ATOM 3186 C C . LEU A 1 399 ? -4.129 68.188 23.406 1 70.69 399 LEU A C 1
ATOM 3188 O O . LEU A 1 399 ? -3.271 67.438 23.047 1 70.69 399 LEU A O 1
ATOM 3192 N N . SER A 1 400 ? -4.945 68.812 22.609 1 71.5 400 SER A N 1
ATOM 3193 C CA . SER A 1 400 ? -4.895 68.562 21.172 1 71.5 400 SER A CA 1
ATOM 3194 C C . SER A 1 400 ? -3.791 69.375 20.516 1 71.5 400 SER A C 1
ATOM 3196 O O . SER A 1 400 ? -3.465 69.125 19.344 1 71.5 400 SER A O 1
ATOM 3198 N N . GLY A 1 401 ? -3.133 70.25 21.281 1 67.38 401 GLY A N 1
ATOM 3199 C CA . GLY A 1 401 ? -2.039 71.062 20.766 1 67.38 401 GLY A CA 1
ATOM 3200 C C . GLY A 1 401 ? -2.51 72.312 20 1 67.38 401 GLY A C 1
ATOM 3201 O O . GLY A 1 401 ? -1.744 72.875 19.25 1 67.38 401 GLY A O 1
ATOM 3202 N N . GLU A 1 402 ? -3.768 72.625 20.109 1 69.69 402 GLU A N 1
ATOM 3203 C CA . GLU A 1 402 ? -4.316 73.75 19.375 1 69.69 402 GLU A CA 1
ATOM 3204 C C . GLU A 1 402 ? -3.941 75.062 20.047 1 69.69 402 GLU A C 1
ATOM 3206 O O . GLU A 1 402 ? -3.834 75.125 21.281 1 69.69 402 GLU A O 1
ATOM 3211 N N . ASN A 1 403 ? -3.484 76 19.219 1 66.88 403 ASN A N 1
ATOM 3212 C CA . ASN A 1 403 ? -3.211 77.312 19.719 1 66.88 403 ASN A CA 1
ATOM 3213 C C . ASN A 1 403 ? -4.492 78.062 20.141 1 66.88 403 ASN A C 1
ATOM 3215 O O . ASN A 1 403 ? -5.473 78.062 19.406 1 66.88 403 ASN A O 1
ATOM 3219 N N . ILE A 1 404 ? -4.652 78.375 21.375 1 69.62 404 ILE A N 1
ATOM 3220 C CA . ILE A 1 404 ? -5.852 79.062 21.859 1 69.62 404 ILE A CA 1
ATOM 3221 C C . ILE A 1 404 ? -5.699 80.562 21.688 1 69.62 404 ILE A C 1
ATOM 3223 O O . ILE A 1 404 ? -4.848 81.188 22.312 1 69.62 404 ILE A O 1
ATOM 3227 N N . GLU A 1 405 ? -6.387 81.125 20.703 1 74.38 405 GLU A N 1
ATOM 3228 C CA . GLU A 1 405 ? -6.418 82.562 20.469 1 74.38 405 GLU A CA 1
ATOM 3229 C C . GLU A 1 405 ? -7.25 83.312 21.516 1 74.38 405 GLU A C 1
ATOM 3231 O O . GLU A 1 405 ? -8.227 82.75 22.031 1 74.38 405 GLU A O 1
ATOM 3236 N N . PRO A 1 406 ? -6.789 84.5 21.844 1 78 406 PRO A N 1
ATOM 3237 C CA . PRO A 1 406 ? -7.586 85.312 22.781 1 78 406 PRO A CA 1
ATOM 3238 C C . PRO A 1 406 ? -8.992 85.625 22.25 1 78 406 PRO A C 1
ATOM 3240 O O . PRO A 1 406 ? -9.172 85.875 21.062 1 78 406 PRO A O 1
ATOM 3243 N N . GLU A 1 407 ? -9.922 85.438 23.062 1 82.88 407 GLU A N 1
ATOM 3244 C CA . GLU A 1 407 ? -11.312 85.688 22.719 1 82.88 407 GLU A CA 1
ATOM 3245 C C . GLU A 1 407 ? -11.867 86.938 23.484 1 82.88 407 GLU A C 1
ATOM 3247 O O . GLU A 1 407 ? -11.562 87.062 24.672 1 82.88 407 GLU A O 1
ATOM 3252 N N . ILE A 1 408 ? -12.633 87.812 22.734 1 84.81 408 ILE A N 1
ATOM 3253 C CA . ILE A 1 408 ? -13.281 88.938 23.359 1 84.81 408 ILE A CA 1
ATOM 3254 C C . ILE A 1 408 ? -14.734 88.625 23.672 1 84.81 408 ILE A C 1
ATOM 3256 O O . ILE A 1 408 ? -15.461 88.125 22.812 1 84.81 408 ILE A O 1
ATOM 3260 N N . PHE A 1 409 ? -15.086 88.812 24.844 1 89.5 409 PHE A N 1
ATOM 3261 C CA . PHE A 1 409 ? -16.469 88.625 25.297 1 89.5 409 PHE A CA 1
ATOM 3262 C C . PHE A 1 409 ? -17.125 90 25.516 1 89.5 409 PHE A C 1
ATOM 3264 O O . PHE A 1 409 ? -16.656 90.812 26.312 1 89.5 409 PHE A O 1
ATOM 3271 N N . GLU A 1 410 ? -18.125 90.188 24.812 1 89 410 GLU A N 1
ATOM 3272 C CA . GLU A 1 410 ? -18.797 91.5 24.828 1 89 410 GLU A CA 1
ATOM 3273 C C . GLU A 1 410 ? -19.375 91.812 26.203 1 89 410 GLU A C 1
ATOM 3275 O O . GLU A 1 410 ? -19.375 92.938 26.656 1 89 410 GLU A O 1
ATOM 3280 N N . GLN A 1 411 ? -19.984 90.875 26.844 1 93.56 411 GLN A N 1
ATOM 3281 C CA . GLN A 1 411 ? -20.578 91.062 28.156 1 93.56 411 GLN A CA 1
ATOM 3282 C C . GLN A 1 411 ? -20.25 89.938 29.094 1 93.56 411 GLN A C 1
ATOM 3284 O O . GLN A 1 411 ? -20.594 88.812 28.812 1 93.56 411 GLN A O 1
ATOM 3289 N N . ALA A 1 412 ? -19.5 90.25 30.141 1 94.94 412 ALA A N 1
ATOM 3290 C CA . ALA A 1 412 ? -19.172 89.375 31.219 1 94.94 412 ALA A CA 1
ATOM 3291 C C . ALA A 1 412 ? -19.109 90.062 32.562 1 94.94 412 ALA A C 1
ATOM 3293 O O . ALA A 1 412 ? -18.938 91.312 32.594 1 94.94 412 ALA A O 1
ATOM 3294 N N . THR A 1 413 ? -19.453 89.438 33.594 1 97 413 THR A N 1
ATOM 3295 C CA . THR A 1 413 ? -19.344 90 34.938 1 97 413 THR A CA 1
ATOM 3296 C C . THR A 1 413 ? -18.156 89.375 35.688 1 97 413 THR A C 1
ATOM 3298 O O . THR A 1 413 ? -18.016 88.188 35.781 1 97 413 THR A O 1
ATOM 3301 N N . VAL A 1 414 ? -17.25 90.25 36.094 1 95.88 414 VAL A N 1
ATOM 3302 C CA . VAL A 1 414 ? -16.047 89.812 36.812 1 95.88 414 VAL A CA 1
ATOM 3303 C C . VAL A 1 414 ? -16.188 90.25 38.281 1 95.88 414 VAL A C 1
ATOM 3305 O O . VAL A 1 414 ? -16.672 91.312 38.594 1 95.88 414 VAL A O 1
ATOM 3308 N N . CYS A 1 415 ? -15.82 89.25 39.094 1 96.81 415 CYS A N 1
ATOM 3309 C CA . CYS A 1 415 ? -15.969 89.5 40.531 1 96.81 415 CYS A CA 1
ATOM 3310 C C . CYS A 1 415 ? -14.672 89.188 41.281 1 96.81 415 CYS A C 1
ATOM 3312 O O . CYS A 1 415 ? -14.016 88.125 40.969 1 96.81 415 CYS A O 1
ATOM 3314 N N . PHE A 1 416 ? -14.266 90.062 42.125 1 93.75 416 PHE A N 1
ATOM 3315 C CA . PHE A 1 416 ? -13.188 89.75 43.062 1 93.75 416 PHE A CA 1
ATOM 3316 C C . PHE A 1 416 ? -13.742 89.562 44.469 1 93.75 416 PHE A C 1
ATOM 3318 O O . PHE A 1 416 ? -14.516 90.438 44.969 1 93.75 416 PHE A O 1
ATOM 3325 N N . SER A 1 417 ? -13.453 88.5 45.031 1 92.69 417 SER A N 1
ATOM 3326 C CA . SER A 1 417 ? -13.82 88.188 46.406 1 92.69 417 SER A CA 1
ATOM 3327 C C . SER A 1 417 ? -12.594 87.938 47.281 1 92.69 417 SER A C 1
ATOM 3329 O O . SER A 1 417 ? -11.742 87.125 46.906 1 92.69 417 SER A O 1
ATOM 3331 N N . VAL A 1 418 ? -12.469 88.625 48.344 1 87.25 418 VAL A N 1
ATOM 3332 C CA . VAL A 1 418 ? -11.297 88.562 49.219 1 87.25 418 VAL A CA 1
ATOM 3333 C C . VAL A 1 418 ? -11.734 88.188 50.625 1 87.25 418 VAL A C 1
ATOM 3335 O O . VAL A 1 418 ? -12.742 88.75 51.125 1 87.25 418 VAL A O 1
ATOM 3338 N N . LEU A 1 419 ? -10.945 87.375 51.219 1 85.69 419 LEU A N 1
ATOM 3339 C CA . LEU A 1 419 ? -11.125 87.125 52.656 1 85.69 419 LEU A CA 1
ATOM 3340 C C . LEU A 1 419 ? -10.547 88.25 53.5 1 85.69 419 LEU A C 1
ATOM 3342 O O . LEU A 1 419 ? -9.336 88.438 53.5 1 85.69 419 LEU A O 1
ATOM 3346 N N . THR A 1 420 ? -11.461 88.875 54.188 1 82.44 420 THR A N 1
ATOM 3347 C CA . THR A 1 420 ? -11.047 90 54.969 1 82.44 420 THR A CA 1
ATOM 3348 C C . THR A 1 420 ? -10.305 89.625 56.25 1 82.44 420 THR A C 1
ATOM 3350 O O . THR A 1 420 ? -10.789 88.75 57 1 82.44 420 THR A O 1
ATOM 3353 N N . ASP A 1 421 ? -9.133 90.188 56.531 1 73.56 421 ASP A N 1
ATOM 3354 C CA . ASP A 1 421 ? -8.305 90 57.719 1 73.56 421 ASP A CA 1
ATOM 3355 C C . ASP A 1 421 ? -7.887 88.5 57.844 1 73.56 421 ASP A C 1
ATOM 3357 O O . ASP A 1 421 ? -7.785 88 58.938 1 73.56 421 ASP A O 1
ATOM 3361 N N . PHE A 1 422 ? -7.852 87.812 56.719 1 75.25 422 PHE A N 1
ATOM 3362 C CA . PHE A 1 422 ? -7.512 86.438 56.719 1 75.25 422 PHE A CA 1
ATOM 3363 C C . PHE A 1 422 ? -6.035 86.188 57.062 1 75.25 422 PHE A C 1
ATOM 3365 O O . PHE A 1 422 ? -5.668 85.25 57.719 1 75.25 422 PHE A O 1
ATOM 3372 N N . ASP A 1 423 ? -5.309 87.125 56.562 1 69.12 423 ASP A N 1
ATOM 3373 C CA . ASP A 1 423 ? -3.879 87.062 56.844 1 69.12 423 ASP A CA 1
ATOM 3374 C C . ASP A 1 423 ? -3.623 87.062 58.375 1 69.12 423 ASP A C 1
ATOM 3376 O O . ASP A 1 423 ? -2.723 86.375 58.844 1 69.12 423 ASP A O 1
ATOM 3380 N N . ASP A 1 424 ? -4.418 87.875 58.938 1 69.69 424 ASP A N 1
ATOM 3381 C CA . ASP A 1 424 ? -4.281 88 60.406 1 69.69 424 ASP A CA 1
ATOM 3382 C C . ASP A 1 424 ? -4.633 86.688 61.094 1 69.69 424 ASP A C 1
ATOM 3384 O O . ASP A 1 424 ? -4.066 86.375 62.125 1 69.69 424 ASP A O 1
ATOM 3388 N N . ILE A 1 425 ? -5.488 86 60.469 1 71.06 425 ILE A N 1
ATOM 3389 C CA . ILE A 1 425 ? -5.945 84.688 61.031 1 71.06 425 ILE A CA 1
ATOM 3390 C C . ILE A 1 425 ? -4.887 83.625 60.781 1 71.06 425 ILE A C 1
ATOM 3392 O O . ILE A 1 425 ? -4.562 82.875 61.719 1 71.06 425 ILE A O 1
ATOM 3396 N N . ILE A 1 426 ? -4.312 83.625 59.625 1 71.06 426 ILE A N 1
ATOM 3397 C CA . ILE A 1 426 ? -3.414 82.562 59.219 1 71.06 426 ILE A CA 1
ATOM 3398 C C . ILE A 1 426 ? -2.043 82.75 59.875 1 71.06 426 ILE A C 1
ATOM 3400 O O . ILE A 1 426 ? -1.311 81.812 60.125 1 71.06 426 ILE A O 1
ATOM 3404 N N . ASN A 1 427 ? -1.724 83.938 60.156 1 66.5 427 ASN A N 1
ATOM 3405 C CA . ASN A 1 427 ? -0.393 84.25 60.688 1 66.5 427 ASN A CA 1
ATOM 3406 C C . ASN A 1 427 ? -0.208 83.75 62.125 1 66.5 427 ASN A C 1
ATOM 3408 O O . ASN A 1 427 ? 0.921 83.625 62.562 1 66.5 427 ASN A O 1
ATOM 3412 N N . VAL A 1 428 ? -1.331 83.562 62.656 1 68.56 428 VAL A N 1
ATOM 3413 C CA . VAL A 1 428 ? -1.222 83.125 64.062 1 68.56 428 VAL A CA 1
ATOM 3414 C C . VAL A 1 428 ? -1.199 81.562 64.062 1 68.56 428 VAL A C 1
ATOM 3416 O O . VAL A 1 428 ? -0.878 81 65.125 1 68.56 428 VAL A O 1
ATOM 3419 N N . LEU A 1 429 ? -1.433 81 63 1 74.44 429 LEU A N 1
ATOM 3420 C CA . LEU A 1 429 ? -1.503 79.562 62.906 1 74.44 429 LEU A CA 1
ATOM 3421 C C . LEU A 1 429 ? -0.189 78.938 62.406 1 74.44 429 LEU A C 1
ATOM 3423 O O . LEU A 1 429 ? 0.614 79.688 61.781 1 74.44 429 LEU A O 1
ATOM 3427 N N . SER A 1 430 ? 0.016 77.625 62.75 1 71.88 430 SER A N 1
ATOM 3428 C CA . SER A 1 430 ? 1.134 76.938 62.156 1 71.88 430 SER A CA 1
ATOM 3429 C C . SER A 1 430 ? 0.926 76.75 60.656 1 71.88 430 SER A C 1
ATOM 3431 O O . SER A 1 430 ? -0.195 76.875 60.156 1 71.88 430 SER A O 1
ATOM 3433 N N . ALA A 1 431 ? 1.949 76.5 59.969 1 69.25 431 ALA A N 1
ATOM 3434 C CA . ALA A 1 431 ? 1.86 76.25 58.531 1 69.25 431 ALA A CA 1
ATOM 3435 C C . ALA A 1 431 ? 0.847 75.188 58.188 1 69.25 431 ALA A C 1
ATOM 3437 O O . ALA A 1 431 ? 0.064 75.312 57.25 1 69.25 431 ALA A O 1
ATOM 3438 N N . GLU A 1 432 ? 0.923 74.062 58.906 1 73.81 432 GLU A N 1
ATOM 3439 C CA . GLU A 1 432 ? 0.02 72.938 58.688 1 73.81 432 GLU A CA 1
ATOM 3440 C C . GLU A 1 432 ? -1.434 73.375 58.906 1 73.81 432 GLU A C 1
ATOM 3442 O O . GLU A 1 432 ? -2.32 73 58.156 1 73.81 432 GLU A O 1
ATOM 3447 N N . GLU A 1 433 ? -1.521 74.062 60.062 1 76.12 433 GLU A N 1
ATOM 3448 C CA . GLU A 1 433 ? -2.865 74.562 60.406 1 76.12 433 GLU A CA 1
ATOM 3449 C C . GLU A 1 433 ? -3.391 75.562 59.406 1 76.12 433 GLU A C 1
ATOM 3451 O O . GLU A 1 433 ? -4.578 75.562 59.062 1 76.12 433 GLU A O 1
ATOM 3456 N N . ALA A 1 434 ? -2.527 76.438 58.969 1 74.38 434 ALA A N 1
ATOM 3457 C CA . ALA A 1 434 ? -2.906 77.438 57.969 1 74.38 434 ALA A CA 1
ATOM 3458 C C . ALA A 1 434 ? -3.395 76.75 56.688 1 74.38 434 ALA A C 1
ATOM 3460 O O . ALA A 1 434 ? -4.402 77.188 56.094 1 74.38 434 ALA A O 1
ATOM 3461 N N . ILE A 1 435 ? -2.695 75.75 56.281 1 73.69 435 ILE A N 1
ATOM 3462 C CA . ILE A 1 435 ? -3.035 75.062 55.031 1 73.69 435 ILE A CA 1
ATOM 3463 C C . ILE A 1 435 ? -4.383 74.375 55.188 1 73.69 435 ILE A C 1
ATOM 3465 O O . ILE A 1 435 ? -5.199 74.375 54.25 1 73.69 435 ILE A O 1
ATOM 3469 N N . THR A 1 436 ? -4.582 73.75 56.312 1 77.44 436 THR A N 1
ATOM 3470 C CA . THR A 1 436 ? -5.832 73.062 56.594 1 77.44 436 THR A CA 1
ATOM 3471 C C . THR A 1 436 ? -7.016 74 56.531 1 77.44 436 THR A C 1
ATOM 3473 O O . THR A 1 436 ? -8.055 73.688 55.938 1 77.44 436 THR A O 1
ATOM 3476 N N . VAL A 1 437 ? -6.766 75.125 57.188 1 78.12 437 VAL A N 1
ATOM 3477 C CA . VAL A 1 437 ? -7.824 76.125 57.25 1 78.12 437 VAL A CA 1
ATOM 3478 C C . VAL A 1 437 ? -8.078 76.688 55.844 1 78.12 437 VAL A C 1
ATOM 3480 O O . VAL A 1 437 ? -9.234 76.875 55.438 1 78.12 437 VAL A O 1
ATOM 3483 N N . LEU A 1 438 ? -7.059 76.938 55.188 1 77.38 438 LEU A N 1
ATOM 3484 C CA . LEU A 1 438 ? -7.195 77.438 53.812 1 77.38 438 LEU A CA 1
ATOM 3485 C C . LEU A 1 438 ? -7.918 76.5 52.938 1 77.38 438 LEU A C 1
ATOM 3487 O O . LEU A 1 438 ? -8.789 76.875 52.125 1 77.38 438 LEU A O 1
ATOM 3491 N N . ASN A 1 439 ? -7.57 75.25 53.031 1 76.31 439 ASN A N 1
ATOM 3492 C CA . ASN A 1 439 ? -8.203 74.25 52.219 1 76.31 439 ASN A CA 1
ATOM 3493 C C . ASN A 1 439 ? -9.688 74.125 52.5 1 76.31 439 ASN A C 1
ATOM 3495 O O . ASN A 1 439 ? -10.5 73.938 51.594 1 76.31 439 ASN A O 1
ATOM 3499 N N . ARG A 1 440 ? -9.93 74.25 53.719 1 81.12 440 ARG A N 1
ATOM 3500 C CA . ARG A 1 440 ? -11.328 74.125 54.125 1 81.12 440 ARG A CA 1
ATOM 3501 C C . ARG A 1 440 ? -12.133 75.312 53.562 1 81.12 440 ARG A C 1
ATOM 3503 O O . ARG A 1 440 ? -13.25 75.125 53.094 1 81.12 440 ARG A O 1
ATOM 3510 N N . VAL A 1 441 ? -11.57 76.438 53.719 1 82.12 441 VAL A N 1
ATOM 3511 C CA . VAL A 1 441 ? -12.234 77.625 53.25 1 82.12 441 VAL A CA 1
ATOM 3512 C C . VAL A 1 441 ? -12.414 77.562 51.75 1 82.12 441 VAL A C 1
ATOM 3514 O O . VAL A 1 441 ? -13.484 77.875 51.219 1 82.12 441 VAL A O 1
ATOM 3517 N N . LEU A 1 442 ? -11.391 77.125 51.125 1 79.44 442 LEU A N 1
ATOM 3518 C CA . LEU A 1 442 ? -11.453 77.062 49.656 1 79.44 442 LEU A CA 1
ATOM 3519 C C . LEU A 1 442 ? -12.453 76 49.219 1 79.44 442 LEU A C 1
ATOM 3521 O O . LEU A 1 442 ? -13.133 76.188 48.188 1 79.44 442 LEU A O 1
ATOM 3525 N N . GLU A 1 443 ? -12.477 75 49.875 1 81.38 443 GLU A N 1
ATOM 3526 C CA . GLU A 1 443 ? -13.438 73.938 49.594 1 81.38 443 GLU A CA 1
ATOM 3527 C C . GLU A 1 443 ? -14.875 74.5 49.688 1 81.38 443 GLU A C 1
ATOM 3529 O O . GLU A 1 443 ? -15.719 74.188 48.844 1 81.38 443 GLU A O 1
ATOM 3534 N N . ILE A 1 444 ? -15.055 75.125 50.75 1 84.94 444 ILE A N 1
ATOM 3535 C CA . ILE A 1 444 ? -16.391 75.688 50.969 1 84.94 444 ILE A CA 1
ATOM 3536 C C . ILE A 1 444 ? -16.734 76.625 49.844 1 84.94 444 ILE A C 1
ATOM 3538 O O . ILE A 1 444 ? -17.844 76.625 49.312 1 84.94 444 ILE A O 1
ATOM 3542 N N . MET A 1 445 ? -15.812 77.438 49.5 1 85.31 445 MET A N 1
ATOM 3543 C CA . MET A 1 445 ? -16.031 78.438 48.438 1 85.31 445 MET A CA 1
ATOM 3544 C C . MET A 1 445 ? -16.297 77.688 47.094 1 85.31 445 MET A C 1
ATOM 3546 O O . MET A 1 445 ? -17.203 78.062 46.375 1 85.31 445 MET A O 1
ATOM 3550 N N . GLU A 1 446 ? -15.516 76.75 46.906 1 81.5 446 GLU A N 1
ATOM 3551 C CA . GLU A 1 446 ? -15.648 76 45.656 1 81.5 446 GLU A CA 1
ATOM 3552 C C . GLU A 1 446 ? -17.016 75.312 45.562 1 81.5 446 GLU A C 1
ATOM 3554 O O . GLU A 1 446 ? -17.625 75.25 44.5 1 81.5 446 GLU A O 1
ATOM 3559 N N . ASP A 1 447 ? -17.375 74.688 46.562 1 86.62 447 ASP A N 1
ATOM 3560 C CA . ASP A 1 447 ? -18.688 74.062 46.625 1 86.62 447 ASP A CA 1
ATOM 3561 C C . ASP A 1 447 ? -19.797 75.062 46.281 1 86.62 447 ASP A C 1
ATOM 3563 O O . ASP A 1 447 ? -20.781 74.688 45.656 1 86.62 447 ASP A O 1
ATOM 3567 N N . GLU A 1 448 ? -19.625 76.188 46.812 1 89.19 448 GLU A N 1
ATOM 3568 C CA . GLU A 1 448 ? -20.625 77.188 46.562 1 89.19 448 GLU A CA 1
ATOM 3569 C C . GLU A 1 448 ? -20.578 77.688 45.094 1 89.19 448 GLU A C 1
ATOM 3571 O O . GLU A 1 448 ? -21.609 78 44.5 1 89.19 448 GLU A O 1
ATOM 3576 N N . ILE A 1 449 ? -19.438 77.875 44.625 1 88.38 449 ILE A N 1
ATOM 3577 C CA . ILE A 1 449 ? -19.234 78.375 43.25 1 88.38 449 ILE A CA 1
ATOM 3578 C C . ILE A 1 449 ? -19.859 77.375 42.25 1 88.38 449 ILE A C 1
ATOM 3580 O O . ILE A 1 449 ? -20.453 77.812 41.25 1 88.38 449 ILE A O 1
ATOM 3584 N N . LEU A 1 450 ? -19.766 76.188 42.531 1 85.31 450 LEU A N 1
ATOM 3585 C CA . LEU A 1 450 ? -20.219 75.125 41.625 1 85.31 450 LEU A CA 1
ATOM 3586 C C . LEU A 1 450 ? -21.734 75.188 41.469 1 85.31 450 LEU A C 1
ATOM 3588 O O . LEU A 1 450 ? -22.266 74.688 40.469 1 85.31 450 LEU A O 1
ATOM 3592 N N . LYS A 1 451 ? -22.375 75.75 42.281 1 90.94 451 LYS A N 1
ATOM 3593 C CA . LYS A 1 451 ? -23.828 75.812 42.25 1 90.94 451 LYS A CA 1
ATOM 3594 C C . LYS A 1 451 ? -24.297 76.812 41.219 1 90.94 451 LYS A C 1
ATOM 3596 O O . LYS A 1 451 ? -25.453 76.812 40.812 1 90.94 451 LYS A O 1
ATOM 3601 N N . TYR A 1 452 ? -23.422 77.688 40.75 1 89.69 452 TYR A N 1
ATOM 3602 C CA . TYR A 1 452 ? -23.766 78.75 39.812 1 89.69 452 TYR A CA 1
ATOM 3603 C C . TYR A 1 452 ? -22.969 78.625 38.531 1 89.69 452 TYR A C 1
ATOM 3605 O O . TYR A 1 452 ? -22.016 77.875 38.438 1 89.69 452 TYR A O 1
ATOM 3613 N N . ASP A 1 453 ? -23.438 79.25 37.469 1 91.06 453 ASP A N 1
ATOM 3614 C CA . ASP A 1 453 ? -22.703 79.312 36.219 1 91.06 453 ASP A CA 1
ATOM 3615 C C . ASP A 1 453 ? -21.578 80.312 36.25 1 91.06 453 ASP A C 1
ATOM 3617 O O . ASP A 1 453 ? -21.656 81.375 35.594 1 91.06 453 ASP A O 1
ATOM 3621 N N . VAL A 1 454 ? -20.688 80.062 37.156 1 90.31 454 VAL A N 1
ATOM 3622 C CA . VAL A 1 454 ? -19.547 80.938 37.406 1 90.31 454 VAL A CA 1
ATOM 3623 C C . VAL A 1 454 ? -18.25 80.188 37.25 1 90.31 454 VAL A C 1
ATOM 3625 O O . VAL A 1 454 ? -18.172 79 37.625 1 90.31 454 VAL A O 1
ATOM 3628 N N . PHE A 1 455 ? -17.344 80.812 36.594 1 86.75 455 PHE A N 1
ATOM 3629 C CA . PHE A 1 455 ? -16.031 80.188 36.344 1 86.75 455 PHE A CA 1
ATOM 3630 C C . PHE A 1 455 ? -15 80.812 37.312 1 86.75 455 PHE A C 1
ATOM 3632 O O . PHE A 1 455 ? -14.883 82 37.438 1 86.75 455 PHE A O 1
ATOM 3639 N N . LYS A 1 456 ? -14.359 79.875 38 1 84.75 456 LYS A N 1
ATOM 3640 C CA . LYS A 1 456 ? -13.25 80.312 38.844 1 84.75 456 LYS A CA 1
ATOM 3641 C C . LYS A 1 456 ? -11.984 80.562 38.031 1 84.75 456 LYS A C 1
ATOM 3643 O O . LYS A 1 456 ? -11.391 79.562 37.531 1 84.75 456 LYS A O 1
ATOM 3648 N N . VAL A 1 457 ? -11.641 81.75 37.812 1 80.56 457 VAL A N 1
ATOM 3649 C CA . VAL A 1 457 ? -10.523 82.125 36.938 1 80.56 457 VAL A CA 1
ATOM 3650 C C . VAL A 1 457 ? -9.203 81.875 37.688 1 80.56 457 VAL A C 1
ATOM 3652 O O . VAL A 1 457 ? -8.266 81.312 37.125 1 80.56 457 VAL A O 1
ATOM 3655 N N . GLU A 1 458 ? -9.133 82.375 38.844 1 75.81 458 GLU A N 1
ATOM 3656 C CA . GLU A 1 458 ? -7.891 82.312 39.594 1 75.81 458 GLU A CA 1
ATOM 3657 C C . GLU A 1 458 ? -8.156 82.312 41.094 1 75.81 458 GLU A C 1
ATOM 3659 O O . GLU A 1 458 ? -9.102 82.938 41.531 1 75.81 458 GLU A O 1
ATOM 3664 N N . THR A 1 459 ? -7.461 81.5 41.75 1 74 459 THR A N 1
ATOM 3665 C CA . THR A 1 459 ? -7.461 81.562 43.219 1 74 459 THR A CA 1
ATOM 3666 C C . THR A 1 459 ? -6.105 82 43.75 1 74 459 THR A C 1
ATOM 3668 O O . THR A 1 459 ? -5.062 81.5 43.281 1 74 459 THR A O 1
ATOM 3671 N N . ARG A 1 460 ? -6.164 83 44.438 1 69.31 460 ARG A N 1
ATOM 3672 C CA . ARG A 1 460 ? -4.977 83.438 45.156 1 69.31 460 ARG A CA 1
ATOM 3673 C C . ARG A 1 460 ? -5.082 83.125 46.625 1 69.31 460 ARG A C 1
ATOM 3675 O O . ARG A 1 460 ? -6.059 82.562 47.094 1 69.31 460 ARG A O 1
ATOM 3682 N N . GLU A 1 461 ? -4.059 83.375 47.438 1 64.5 461 GLU A N 1
ATOM 3683 C CA . GLU A 1 461 ? -4.023 83.062 48.844 1 64.5 461 GLU A CA 1
ATOM 3684 C C . GLU A 1 461 ? -5.309 83.5 49.531 1 64.5 461 GLU A C 1
ATOM 3686 O O . GLU A 1 461 ? -5.91 82.75 50.312 1 64.5 461 GLU A O 1
ATOM 3691 N N . ASP A 1 462 ? -5.703 84.812 49.312 1 71.75 462 ASP A N 1
ATOM 3692 C CA . ASP A 1 462 ? -6.867 85.312 50.062 1 71.75 462 ASP A CA 1
ATOM 3693 C C . ASP A 1 462 ? -7.93 85.875 49.094 1 71.75 462 ASP A C 1
ATOM 3695 O O . ASP A 1 462 ? -8.883 86.5 49.531 1 71.75 462 ASP A O 1
ATOM 3699 N N . MET A 1 463 ? -7.715 85.625 47.844 1 79.88 463 MET A N 1
ATOM 3700 C CA . MET A 1 463 ? -8.617 86.25 46.875 1 79.88 463 MET A CA 1
ATOM 3701 C C . MET A 1 463 ? -9 85.25 45.781 1 79.88 463 MET A C 1
ATOM 3703 O O . MET A 1 463 ? -8.188 84.438 45.375 1 79.88 463 MET A O 1
ATOM 3707 N N . VAL A 1 464 ? -10.266 85.375 45.375 1 85.12 464 VAL A N 1
ATOM 3708 C CA . VAL A 1 464 ? -10.727 84.5 44.25 1 85.12 464 VAL A CA 1
ATOM 3709 C C . VAL A 1 464 ? -11.281 85.438 43.156 1 85.12 464 VAL A C 1
ATOM 3711 O O . VAL A 1 464 ? -12.008 86.375 43.406 1 85.12 464 VAL A O 1
ATOM 3714 N N . LEU A 1 465 ? -10.773 85.188 41.969 1 89.44 465 LEU A N 1
ATOM 3715 C CA . LEU A 1 465 ? -11.312 85.875 40.812 1 89.44 465 LEU A CA 1
ATOM 3716 C C . LEU A 1 465 ? -12.352 85 40.125 1 89.44 465 LEU A C 1
ATOM 3718 O O . LEU A 1 465 ? -12.062 83.875 39.719 1 89.44 465 LEU A O 1
ATOM 3722 N N . LEU A 1 466 ? -13.547 85.5 40.031 1 92.69 466 LEU A N 1
ATOM 3723 C CA . LEU A 1 466 ? -14.672 84.75 39.438 1 92.69 466 LEU A CA 1
ATOM 3724 C C . LEU A 1 466 ? -15.227 85.5 38.219 1 92.69 466 LEU A C 1
ATOM 3726 O O . LEU A 1 466 ? -15.141 86.75 38.156 1 92.69 466 LEU A O 1
ATOM 3730 N N . ALA A 1 467 ? -15.711 84.75 37.375 1 94.12 467 ALA A N 1
ATOM 3731 C CA . ALA A 1 467 ? -16.312 85.375 36.188 1 94.12 467 ALA A CA 1
ATOM 3732 C C . ALA A 1 467 ? -17.484 84.562 35.688 1 94.12 467 ALA A C 1
ATOM 3734 O O . ALA A 1 467 ? -17.469 83.312 35.75 1 94.12 467 ALA A O 1
ATOM 3735 N N . SER A 1 468 ? -18.438 85.188 35.375 1 95.19 468 SER A N 1
ATOM 3736 C CA . SER A 1 468 ? -19.562 84.562 34.656 1 95.19 468 SER A CA 1
ATOM 3737 C C . SER A 1 468 ? -19.75 85.188 33.281 1 95.19 468 SER A C 1
ATOM 3739 O O . SER A 1 468 ? -19.562 86.375 33.094 1 95.19 468 SER A O 1
ATOM 3741 N N . GLY A 1 469 ? -20.094 84.438 32.312 1 92.12 469 GLY A N 1
ATOM 3742 C CA . GLY A 1 469 ? -20.141 84.875 30.922 1 92.12 469 GLY A CA 1
ATOM 3743 C C . GLY A 1 469 ? -18.875 84.562 30.141 1 92.12 469 GLY A C 1
ATOM 3744 O O . GLY A 1 469 ? -18.812 84.75 28.938 1 92.12 469 GLY A O 1
ATOM 3745 N N . VAL A 1 470 ? -17.828 84.125 30.812 1 88.62 470 VAL A N 1
ATOM 3746 C CA . VAL A 1 470 ? -16.547 83.688 30.266 1 88.62 470 VAL A CA 1
ATOM 3747 C C . VAL A 1 470 ? -16.109 82.375 31 1 88.62 470 VAL A C 1
ATOM 3749 O O . VAL A 1 470 ? -16.203 82.312 32.219 1 88.62 470 VAL A O 1
ATOM 3752 N N . PRO A 1 471 ? -15.727 81.312 30.391 1 82.94 471 PRO A N 1
ATOM 3753 C CA . PRO A 1 471 ? -15.516 81.125 28.953 1 82.94 471 PRO A CA 1
ATOM 3754 C C . PRO A 1 471 ? -16.812 80.812 28.203 1 82.94 471 PRO A C 1
ATOM 3756 O O . PRO A 1 471 ? -16.844 80.812 26.984 1 82.94 471 PRO A O 1
ATOM 3759 N N . ARG A 1 472 ? -17.75 80.5 28.953 1 85.75 472 ARG A N 1
ATOM 3760 C CA . ARG A 1 472 ? -19.047 80.188 28.359 1 85.75 472 ARG A CA 1
ATOM 3761 C C . ARG A 1 472 ? -19.953 81.438 28.406 1 85.75 472 ARG A C 1
ATOM 3763 O O . ARG A 1 472 ? -20.234 81.938 29.469 1 85.75 472 ARG A O 1
ATOM 3770 N N . ARG A 1 473 ? -20.531 81.75 27.312 1 90.81 473 ARG A N 1
ATOM 3771 C CA . ARG A 1 473 ? -21.391 82.938 27.203 1 90.81 473 ARG A CA 1
ATOM 3772 C C . ARG A 1 473 ? -22.75 82.688 27.828 1 90.81 473 ARG A C 1
ATOM 3774 O O . ARG A 1 473 ? -23.328 81.562 27.625 1 90.81 473 ARG A O 1
ATOM 3781 N N . THR A 1 474 ? -23.125 83.438 28.703 1 91.88 474 THR A N 1
ATOM 3782 C CA . THR A 1 474 ? -24.453 83.375 29.312 1 91.88 474 THR A CA 1
ATOM 3783 C C . THR A 1 474 ? -25.016 84.812 29.547 1 91.88 474 THR A C 1
ATOM 3785 O O . THR A 1 474 ? -24.297 85.688 29.984 1 91.88 474 THR A O 1
ATOM 3788 N N . PRO A 1 475 ? -26.297 84.938 29.156 1 90.12 475 PRO A N 1
ATOM 3789 C CA . PRO A 1 475 ? -26.922 86.25 29.344 1 90.12 475 PRO A CA 1
ATOM 3790 C C . PRO A 1 475 ? -27.203 86.562 30.812 1 90.12 475 PRO A C 1
ATOM 3792 O O . PRO A 1 475 ? -27.406 87.75 31.156 1 90.12 475 PRO A O 1
ATOM 3795 N N . ARG A 1 476 ? -27.172 85.688 31.734 1 94.25 476 ARG A N 1
ATOM 3796 C CA . ARG A 1 476 ? -27.484 85.875 33.156 1 94.25 476 ARG A CA 1
ATOM 3797 C C . ARG A 1 476 ? -26.203 86 33.969 1 94.25 476 ARG A C 1
ATOM 3799 O O . ARG A 1 476 ? -26.172 85.562 35.156 1 94.25 476 ARG A O 1
ATOM 3806 N N . ASN A 1 477 ? -25.172 86.5 33.375 1 95.25 477 ASN A N 1
ATOM 3807 C CA . ASN A 1 477 ? -23.875 86.562 34.031 1 95.25 477 ASN A CA 1
ATOM 3808 C C . ASN A 1 477 ? -23.906 87.438 35.281 1 95.25 477 ASN A C 1
ATOM 3810 O O . ASN A 1 477 ? -23.344 87.062 36.312 1 95.25 477 ASN A O 1
ATOM 3814 N N . CYS A 1 478 ? -24.562 88.5 35.25 1 96.44 478 CYS A N 1
ATOM 3815 C CA . CYS A 1 478 ? -24.609 89.438 36.375 1 96.44 478 CYS A CA 1
ATOM 3816 C C . CYS A 1 478 ? -25.406 88.875 37.531 1 96.44 478 CYS A C 1
ATOM 3818 O O . CYS A 1 478 ? -24.984 88.938 38.688 1 96.44 478 CYS A O 1
ATOM 3820 N N . GLU A 1 479 ? -26.453 88.25 37.219 1 95.88 479 GLU A N 1
ATOM 3821 C CA . GLU A 1 479 ? -27.297 87.625 38.25 1 95.88 479 GLU A CA 1
ATOM 3822 C C . GLU A 1 479 ? -26.562 86.5 38.938 1 95.88 479 GLU A C 1
ATOM 3824 O O . GLU A 1 479 ? -26.656 86.312 40.156 1 95.88 479 GLU A O 1
ATOM 3829 N N . GLU A 1 480 ? -25.922 85.75 38.125 1 95.69 480 GLU A N 1
ATOM 3830 C CA . GLU A 1 480 ? -25.188 84.625 38.656 1 95.69 480 GLU A CA 1
ATOM 3831 C C . GLU A 1 480 ? -24.141 85.062 39.688 1 95.69 480 GLU A C 1
ATOM 3833 O O . GLU A 1 480 ? -24 84.438 40.75 1 95.69 480 GLU A O 1
ATOM 3838 N N . ILE A 1 481 ? -23.406 86.062 39.344 1 97 481 ILE A N 1
ATOM 3839 C CA . ILE A 1 481 ? -22.359 86.562 40.25 1 97 481 ILE A CA 1
ATOM 3840 C C . ILE A 1 481 ? -22.984 87.188 41.469 1 97 481 ILE A C 1
ATOM 3842 O O . ILE A 1 481 ? -22.5 87 42.594 1 97 481 ILE A O 1
ATOM 3846 N N . ALA A 1 482 ? -24.016 87.938 41.281 1 96.62 482 ALA A N 1
ATOM 3847 C CA . ALA A 1 482 ? -24.703 88.562 42.406 1 96.62 482 ALA A CA 1
ATOM 3848 C C . ALA A 1 482 ? -25.219 87.562 43.406 1 96.62 482 ALA A C 1
ATOM 3850 O O . ALA A 1 482 ? -25.016 87.688 44.625 1 96.62 482 ALA A O 1
ATOM 3851 N N . ASP A 1 483 ? -25.844 86.562 42.844 1 96 483 ASP A N 1
ATOM 3852 C CA . ASP A 1 483 ? -26.375 85.5 43.719 1 96 483 ASP A CA 1
ATOM 3853 C C . ASP A 1 483 ? -25.266 84.75 44.438 1 96 483 ASP A C 1
ATOM 3855 O O . ASP A 1 483 ? -25.406 84.375 45.625 1 96 483 ASP A O 1
ATOM 3859 N N . LEU A 1 484 ? -24.203 84.5 43.75 1 96 484 LEU A N 1
ATOM 3860 C CA . LEU A 1 484 ? -23.062 83.812 44.344 1 96 484 LEU A CA 1
ATOM 3861 C C . LEU A 1 484 ? -22.469 84.625 45.5 1 96 484 LEU A C 1
ATOM 3863 O O . LEU A 1 484 ? -22.156 84.062 46.562 1 96 484 LEU A O 1
ATOM 3867 N N . CYS A 1 485 ? -22.281 85.875 45.25 1 95.62 485 CYS A N 1
ATOM 3868 C CA . CYS A 1 485 ? -21.688 86.75 46.281 1 95.62 485 CYS A CA 1
ATOM 3869 C C . CYS A 1 485 ? -22.531 86.75 47.531 1 95.62 485 CYS A C 1
ATOM 3871 O O . CYS A 1 485 ? -21.984 86.688 48.656 1 95.62 485 CYS A O 1
ATOM 3873 N N . LEU A 1 486 ? -23.812 86.875 47.375 1 95 486 LEU A N 1
ATOM 3874 C CA . LEU A 1 486 ? -24.719 86.875 48.5 1 95 486 LEU A CA 1
ATOM 3875 C C . LEU A 1 486 ? -24.641 85.562 49.25 1 95 486 LEU A C 1
ATOM 3877 O O . LEU A 1 486 ? -24.625 85.5 50.469 1 95 486 LEU A O 1
ATOM 3881 N N . SER A 1 487 ? -24.609 84.5 48.469 1 94 487 SER A N 1
ATOM 3882 C CA . SER A 1 487 ? -24.531 83.188 49.031 1 94 487 SER A CA 1
ATOM 3883 C C . SER A 1 487 ? -23.203 82.938 49.781 1 94 487 SER A C 1
ATOM 3885 O O . SER A 1 487 ? -23.188 82.375 50.875 1 94 487 SER A O 1
ATOM 3887 N N . LEU A 1 488 ? -22.109 83.375 49.188 1 93.12 488 LEU A N 1
ATOM 3888 C CA . LEU A 1 488 ? -20.781 83.25 49.781 1 93.12 488 LEU A CA 1
ATOM 3889 C C . LEU A 1 488 ? -20.703 84 51.094 1 93.12 488 LEU A C 1
ATOM 3891 O O . LEU A 1 488 ? -20.109 83.562 52.062 1 93.12 488 LEU A O 1
ATOM 3895 N N . ARG A 1 489 ? -21.219 85.125 51.094 1 90.62 489 ARG A N 1
ATOM 3896 C CA . ARG A 1 489 ? -21.203 85.938 52.281 1 90.62 489 ARG A CA 1
ATOM 3897 C C . ARG A 1 489 ? -21.922 85.25 53.438 1 90.62 489 ARG A C 1
ATOM 3899 O O . ARG A 1 489 ? -21.438 85.25 54.562 1 90.62 489 ARG A O 1
ATOM 3906 N N . THR A 1 490 ? -23.062 84.75 53.125 1 89 490 THR A N 1
ATOM 3907 C CA . THR A 1 490 ? -23.859 84.062 54.125 1 89 490 THR A CA 1
ATOM 3908 C C . THR A 1 490 ? -23.156 82.812 54.625 1 89 490 THR A C 1
ATOM 3910 O O . THR A 1 490 ? -23.078 82.562 55.812 1 89 490 THR A O 1
ATOM 3913 N N . ARG A 1 491 ? -22.656 82.062 53.688 1 88.44 491 ARG A N 1
ATOM 3914 C CA . ARG A 1 491 ? -22.047 80.75 54.031 1 88.44 491 ARG A CA 1
ATOM 3915 C C . ARG A 1 491 ? -20.75 81 54.812 1 88.44 491 ARG A C 1
ATOM 3917 O O . ARG A 1 491 ? -20.453 80.25 55.75 1 88.44 491 ARG A O 1
ATOM 3924 N N . MET A 1 492 ? -19.906 81.875 54.375 1 87.38 492 MET A N 1
ATOM 3925 C CA . MET A 1 492 ? -18.609 82.125 55 1 87.38 492 MET A CA 1
ATOM 3926 C C . MET A 1 492 ? -18.781 82.688 56.438 1 87.38 492 MET A C 1
ATOM 3928 O O . MET A 1 492 ? -17.969 82.375 57.312 1 87.38 492 MET A O 1
ATOM 3932 N N . ARG A 1 493 ? -19.797 83.312 56.625 1 81.5 493 ARG A N 1
ATOM 3933 C CA . ARG A 1 493 ? -20.062 83.875 57.938 1 81.5 493 ARG A CA 1
ATOM 3934 C C . ARG A 1 493 ? -20.438 82.75 58.938 1 81.5 493 ARG A C 1
ATOM 3936 O O . ARG A 1 493 ? -20.203 82.875 60.125 1 81.5 493 ARG A O 1
ATOM 3943 N N . SER A 1 494 ? -20.922 81.688 58.375 1 78.75 494 SER A N 1
ATOM 3944 C CA . SER A 1 494 ? -21.391 80.625 59.219 1 78.75 494 SER A CA 1
ATOM 3945 C C . SER A 1 494 ? -20.297 79.562 59.406 1 78.75 494 SER A C 1
ATOM 3947 O O . SER A 1 494 ? -20.469 78.625 60.219 1 78.75 494 SER A O 1
ATOM 3949 N N . VAL A 1 495 ? -19.266 79.688 58.719 1 76.25 495 VAL A N 1
ATOM 3950 C CA . VAL A 1 495 ? -18.219 78.625 58.781 1 76.25 495 VAL A CA 1
ATOM 3951 C C . VAL A 1 495 ? -17.438 78.75 60.094 1 76.25 495 VAL A C 1
ATOM 3953 O O . VAL A 1 495 ? -17.047 79.875 60.469 1 76.25 495 VAL A O 1
ATOM 3956 N N . CYS A 1 496 ? -17.469 77.75 60.875 1 70.5 496 CYS A N 1
ATOM 3957 C CA . CYS A 1 496 ? -16.672 77.625 62.094 1 70.5 496 CYS A CA 1
ATOM 3958 C C . CYS A 1 496 ? -15.398 76.812 61.844 1 70.5 496 CYS A C 1
ATOM 3960 O O . CYS A 1 496 ? -15.461 75.625 61.5 1 70.5 496 CYS A O 1
ATOM 3962 N N . LEU A 1 497 ? -14.242 77.562 61.719 1 69.44 497 LEU A N 1
ATOM 3963 C CA . LEU A 1 497 ? -12.977 76.875 61.5 1 69.44 497 LEU A CA 1
ATOM 3964 C C . LEU A 1 497 ? -12.328 76.5 62.812 1 69.44 497 LEU A C 1
ATOM 3966 O O . LEU A 1 497 ? -12.109 77.312 63.688 1 69.44 497 LEU A O 1
ATOM 3970 N N . GLY A 1 498 ? -12.836 75.562 63.531 1 62.81 498 GLY A N 1
ATOM 3971 C CA . GLY A 1 498 ? -12.398 75.062 64.812 1 62.81 498 GLY A CA 1
ATOM 3972 C C . GLY A 1 498 ? -11.234 75.812 65.438 1 62.81 498 GLY A C 1
ATOM 3973 O O . GLY A 1 498 ? -11.148 76 66.625 1 62.81 498 GLY A O 1
ATOM 3974 N N . LEU A 1 499 ? -10.242 76.125 64.688 1 62.88 499 LEU A N 1
ATOM 3975 C CA . LEU A 1 499 ? -9.016 76.688 65.188 1 62.88 499 LEU A CA 1
ATOM 3976 C C . LEU A 1 499 ? -9.148 78.25 65.312 1 62.88 499 LEU A C 1
ATOM 3978 O O . LEU A 1 499 ? -8.266 78.875 65.812 1 62.88 499 LEU A O 1
ATOM 3982 N N . LEU A 1 500 ? -10.117 78.812 64.688 1 58.31 500 LEU A N 1
ATOM 3983 C CA . LEU A 1 500 ? -10.305 80.25 64.688 1 58.31 500 LEU A CA 1
ATOM 3984 C C . LEU A 1 500 ? -11.391 80.688 65.688 1 58.31 500 LEU A C 1
ATOM 3986 O O . LEU A 1 500 ? -12.328 79.938 65.938 1 58.31 500 LEU A O 1
ATOM 3990 N N . PRO A 1 501 ? -11.047 81.75 66.5 1 56.41 501 PRO A N 1
ATOM 3991 C CA . PRO A 1 501 ? -12.086 82.25 67.375 1 56.41 501 PRO A CA 1
ATOM 3992 C C . PRO A 1 501 ? -13.469 82.25 66.75 1 56.41 501 PRO A C 1
ATOM 3994 O O . PRO A 1 501 ? -13.586 82.188 65.5 1 56.41 501 PRO A O 1
ATOM 3997 N N . SER A 1 502 ? -14.531 82.312 67.562 1 57.31 502 SER A N 1
ATOM 3998 C CA . SER A 1 502 ? -15.969 82.188 67.375 1 57.31 502 SER A CA 1
ATOM 3999 C C . SER A 1 502 ? -16.422 83.062 66.188 1 57.31 502 SER A C 1
ATOM 4001 O O . SER A 1 502 ? -17.609 83.188 65.875 1 57.31 502 SER A O 1
ATOM 4003 N N . ARG A 1 503 ? -15.469 83.688 65.438 1 62.25 503 ARG A N 1
ATOM 4004 C CA . ARG A 1 503 ? -15.969 84.625 64.438 1 62.25 503 ARG A CA 1
ATOM 4005 C C . ARG A 1 503 ? -15.797 84.062 63 1 62.25 503 ARG A C 1
ATOM 4007 O O . ARG A 1 503 ? -14.789 83.375 62.719 1 62.25 503 ARG A O 1
ATOM 4014 N N . GLY A 1 504 ? -16.781 83.875 62.25 1 74.69 504 GLY A N 1
ATOM 4015 C CA . GLY A 1 504 ? -16.828 83.438 60.844 1 74.69 504 GLY A CA 1
ATOM 4016 C C . GLY A 1 504 ? -15.836 84.188 59.969 1 74.69 504 GLY A C 1
ATOM 4017 O O . GLY A 1 504 ? -15.102 85.062 60.438 1 74.69 504 GLY A O 1
ATOM 4018 N N . VAL A 1 505 ? -15.523 83.812 58.812 1 81.62 505 VAL A N 1
ATOM 4019 C CA . VAL A 1 505 ? -14.641 84.438 57.844 1 81.62 505 VAL A CA 1
ATOM 4020 C C . VAL A 1 505 ? -15.414 85.5 57.062 1 81.62 505 VAL A C 1
ATOM 4022 O O . VAL A 1 505 ? -16.562 85.25 56.688 1 81.62 505 VAL A O 1
ATOM 4025 N N . ARG A 1 506 ? -14.891 86.625 57.156 1 87.06 506 ARG A N 1
ATOM 4026 C CA . ARG A 1 506 ? -15.516 87.75 56.406 1 87.06 506 ARG A CA 1
ATOM 4027 C C . ARG A 1 506 ? -14.969 87.812 55 1 87.06 506 ARG A C 1
ATOM 4029 O O . ARG A 1 506 ? -13.781 87.562 54.781 1 87.06 506 ARG A O 1
ATOM 4036 N N . ILE A 1 507 ? -16 88.125 54.125 1 89.12 507 ILE A N 1
ATOM 4037 C CA . ILE A 1 507 ? -15.641 88.188 52.719 1 89.12 507 ILE A CA 1
ATOM 4038 C C . ILE A 1 507 ? -16.125 89.5 52.156 1 89.12 507 ILE A C 1
ATOM 4040 O O . ILE A 1 507 ? -17.234 90 52.469 1 89.12 507 ILE A O 1
ATOM 4044 N N . LYS A 1 508 ? -15.328 90.188 51.562 1 92.88 508 LYS A N 1
ATOM 4045 C CA . LYS A 1 508 ? -15.711 91.375 50.781 1 92.88 508 LYS A CA 1
ATOM 4046 C C . LYS A 1 508 ? -15.617 91.125 49.281 1 92.88 508 LYS A C 1
ATOM 4048 O O . LYS A 1 508 ? -14.711 90.438 48.844 1 92.88 508 LYS A O 1
ATOM 4053 N N . SER A 1 509 ? -16.625 91.625 48.562 1 95.12 509 SER A N 1
ATOM 4054 C CA . SER A 1 509 ? -16.672 91.312 47.125 1 95.12 509 SER A CA 1
ATOM 4055 C C . SER A 1 509 ? -16.953 92.625 46.344 1 95.12 509 SER A C 1
ATOM 4057 O O . SER A 1 509 ? -17.5 93.562 46.875 1 95.12 509 SER A O 1
ATOM 4059 N N . GLY A 1 510 ? -16.484 92.625 45.188 1 95.81 510 GLY A N 1
ATOM 4060 C CA . GLY A 1 510 ? -16.75 93.625 44.219 1 95.81 510 GLY A CA 1
ATOM 4061 C C . GLY A 1 510 ? -16.828 93.125 42.812 1 95.81 510 GLY A C 1
ATOM 4062 O O . GLY A 1 510 ? -16.094 92.188 42.438 1 95.81 510 GLY A O 1
ATOM 4063 N N . PHE A 1 511 ? -17.812 93.562 42.062 1 96.31 511 PHE A N 1
ATOM 4064 C CA . PHE A 1 511 ? -17.891 93.062 40.719 1 96.31 511 PHE A CA 1
ATOM 4065 C C . PHE A 1 511 ? -18.344 94.125 39.75 1 96.31 511 PHE A C 1
ATOM 4067 O O . PHE A 1 511 ? -18.844 95.188 40.156 1 96.31 511 PHE A O 1
ATOM 4074 N N . CYS A 1 512 ? -18.094 93.875 38.5 1 96.19 512 CYS A N 1
ATOM 4075 C CA . CYS A 1 512 ? -18.375 94.75 37.406 1 96.19 512 CYS A CA 1
ATOM 4076 C C . CYS A 1 512 ? -18.766 94 36.125 1 96.19 512 CYS A C 1
ATOM 4078 O O . CYS A 1 512 ? -18.219 92.938 35.875 1 96.19 512 CYS A O 1
ATOM 4080 N N . THR A 1 513 ? -19.75 94.5 35.375 1 96.56 513 THR A N 1
ATOM 4081 C CA . THR A 1 513 ? -20.188 93.938 34.125 1 96.56 513 THR A CA 1
ATOM 4082 C C . THR A 1 513 ? -19.734 94.75 32.938 1 96.56 513 THR A C 1
ATOM 4084 O O . THR A 1 513 ? -19.859 96 32.938 1 96.56 513 THR A O 1
ATOM 4087 N N . GLY A 1 514 ? -19.094 94.062 32.062 1 93.19 514 GLY A N 1
ATOM 4088 C CA . GLY A 1 514 ? -18.641 94.75 30.844 1 93.19 514 GLY A CA 1
ATOM 4089 C C . GLY A 1 514 ? -17.891 93.812 29.906 1 93.19 514 GLY A C 1
ATOM 4090 O O . GLY A 1 514 ? -18 92.562 30 1 93.19 514 GLY A O 1
ATOM 4091 N N . SER A 1 515 ? -17.234 94.375 28.891 1 90.06 515 SER A N 1
ATOM 4092 C CA . SER A 1 515 ? -16.453 93.625 27.922 1 90.06 515 SER A CA 1
ATOM 4093 C C . SER A 1 515 ? -15.133 93.188 28.531 1 90.06 515 SER A C 1
ATOM 4095 O O . SER A 1 515 ? -14.5 93.938 29.297 1 90.06 515 SER A O 1
ATOM 4097 N N . VAL A 1 516 ? -14.789 91.875 28.312 1 87.88 516 VAL A N 1
ATOM 4098 C CA . VAL A 1 516 ? -13.539 91.312 28.828 1 87.88 516 VAL A CA 1
ATOM 4099 C C . VAL A 1 516 ? -12.844 90.5 27.75 1 87.88 516 VAL A C 1
ATOM 4101 O O . VAL A 1 516 ? -13.492 89.938 26.875 1 87.88 516 VAL A O 1
ATOM 4104 N N . ALA A 1 517 ? -11.602 90.562 27.688 1 83 517 ALA A N 1
ATOM 4105 C CA . ALA A 1 517 ? -10.781 89.688 26.828 1 83 517 ALA A CA 1
ATOM 4106 C C . ALA A 1 517 ? -10.156 88.562 27.641 1 83 517 ALA A C 1
ATOM 4108 O O . ALA A 1 517 ? -9.742 88.75 28.781 1 83 517 ALA A O 1
ATOM 4109 N N . ALA A 1 518 ? -10.367 87.375 27.156 1 83 518 ALA A N 1
ATOM 4110 C CA . ALA A 1 518 ? -9.812 86.188 27.844 1 83 518 ALA A CA 1
ATOM 4111 C C . ALA A 1 518 ? -8.836 85.438 26.938 1 83 518 ALA A C 1
ATOM 4113 O O . ALA A 1 518 ? -9.039 85.375 25.719 1 83 518 ALA A O 1
ATOM 4114 N N . GLY A 1 519 ? -7.777 84.938 27.438 1 77.38 519 GLY A N 1
ATOM 4115 C CA . GLY A 1 519 ? -6.797 84.125 26.688 1 77.38 519 GLY A CA 1
ATOM 4116 C C . GLY A 1 519 ? -5.82 83.375 27.562 1 77.38 519 GLY A C 1
ATOM 4117 O O . GLY A 1 519 ? -5.848 83.5 28.797 1 77.38 519 GLY A O 1
ATOM 4118 N N . ILE A 1 520 ? -5.109 82.5 26.938 1 76.38 520 ILE A N 1
ATOM 4119 C CA . ILE A 1 520 ? -4.074 81.75 27.625 1 76.38 520 ILE A CA 1
ATOM 4120 C C . ILE A 1 520 ? -2.736 82.5 27.516 1 76.38 520 ILE A C 1
ATOM 4122 O O . ILE A 1 520 ? -2.354 82.938 26.438 1 76.38 520 ILE A O 1
ATOM 4126 N N . VAL A 1 521 ? -2.229 82.75 28.641 1 72 521 VAL A N 1
ATOM 4127 C CA . VAL A 1 521 ? -0.956 83.438 28.656 1 72 521 VAL A CA 1
ATOM 4128 C C . VAL A 1 521 ? 0.125 82.562 29.266 1 72 521 VAL A C 1
ATOM 4130 O O . VAL A 1 521 ? -0.133 81.812 30.234 1 72 521 VAL A O 1
ATOM 4133 N N . GLY A 1 522 ? 1.278 82.5 28.719 1 67.88 522 GLY A N 1
ATOM 4134 C CA . GLY A 1 522 ? 2.418 81.812 29.266 1 67.88 522 GLY A CA 1
ATOM 4135 C C . GLY A 1 522 ? 2.793 80.562 28.484 1 67.88 522 GLY A C 1
ATOM 4136 O O . GLY A 1 522 ? 1.93 79.938 27.875 1 67.88 522 GLY A O 1
ATOM 4137 N N . VAL A 1 523 ? 4.066 80.312 28.297 1 63.91 523 VAL A N 1
ATOM 4138 C CA . VAL A 1 523 ? 4.559 79.125 27.609 1 63.91 523 VAL A CA 1
ATOM 4139 C C . VAL A 1 523 ? 4.738 78 28.625 1 63.91 523 VAL A C 1
ATOM 4141 O O . VAL A 1 523 ? 4.246 76.875 28.406 1 63.91 523 VAL A O 1
ATOM 4144 N N . LYS A 1 524 ? 5.363 78.438 29.75 1 63.72 524 LYS A N 1
ATOM 4145 C CA . LYS A 1 524 ? 5.496 77.5 30.859 1 63.72 524 LYS A CA 1
ATOM 4146 C C . LYS A 1 524 ? 4.445 77.75 31.938 1 63.72 524 LYS A C 1
ATOM 4148 O O . LYS A 1 524 ? 4.32 78.875 32.406 1 63.72 524 LYS A O 1
ATOM 4153 N N . MET A 1 525 ? 3.523 76.812 32.156 1 65.94 525 MET A N 1
ATOM 4154 C CA . MET A 1 525 ? 2.412 76.938 33.094 1 65.94 525 MET A CA 1
ATOM 4155 C C . MET A 1 525 ? 1.356 77.875 32.562 1 65.94 525 MET A C 1
ATOM 4157 O O . MET A 1 525 ? 1.07 78.875 33.188 1 65.94 525 MET A O 1
ATOM 4161 N N . PRO A 1 526 ? 0.949 77.5 31.344 1 69.25 526 PRO A N 1
ATOM 4162 C CA . PRO A 1 526 ? -0.036 78.375 30.734 1 69.25 526 PRO A CA 1
ATOM 4163 C C . PRO A 1 526 ? -1.24 78.625 31.641 1 69.25 526 PRO A C 1
ATOM 4165 O O . PRO A 1 526 ? -1.687 77.75 32.344 1 69.25 526 PRO A O 1
ATOM 4168 N N . ARG A 1 527 ? -1.648 79.938 31.766 1 71.88 527 ARG A N 1
ATOM 4169 C CA . ARG A 1 527 ? -2.787 80.312 32.594 1 71.88 527 ARG A CA 1
ATOM 4170 C C . ARG A 1 527 ? -3.855 81.062 31.797 1 71.88 527 ARG A C 1
ATOM 4172 O O . ARG A 1 527 ? -3.537 81.812 30.891 1 71.88 527 ARG A O 1
ATOM 4179 N N . TYR A 1 528 ? -5.043 80.688 32.125 1 77 528 TYR A N 1
ATOM 4180 C CA . TYR A 1 528 ? -6.188 81.375 31.562 1 77 528 TYR A CA 1
ATOM 4181 C C . TYR A 1 528 ? -6.43 82.688 32.312 1 77 528 TYR A C 1
ATOM 4183 O O . TYR A 1 528 ? -6.68 82.688 33.5 1 77 528 TYR A O 1
ATOM 4191 N N . LEU A 1 529 ? -6.258 83.812 31.609 1 77.75 529 LEU A N 1
ATOM 4192 C CA . LEU A 1 529 ? -6.352 85.125 32.25 1 77.75 529 LEU A CA 1
ATOM 4193 C C . LEU A 1 529 ? -7.434 86 31.609 1 77.75 529 LEU A C 1
ATOM 4195 O O . LEU A 1 529 ? -7.766 85.75 30.438 1 77.75 529 LEU A O 1
ATOM 4199 N N . LEU A 1 530 ? -7.969 86.938 32.375 1 82.25 530 LEU A N 1
ATOM 4200 C CA . LEU A 1 530 ? -8.93 87.938 31.906 1 82.25 530 LEU A CA 1
ATOM 4201 C C . LEU A 1 530 ? -8.305 89.312 31.844 1 82.25 530 LEU A C 1
ATOM 4203 O O . LEU A 1 530 ? -7.516 89.688 32.719 1 82.25 530 LEU A O 1
ATOM 4207 N N . PHE A 1 531 ? -8.672 90 30.734 1 75.88 531 PHE A N 1
ATOM 4208 C CA . PHE A 1 531 ? -8.148 91.312 30.531 1 75.88 531 PHE A CA 1
ATOM 4209 C C . PHE A 1 531 ? -9.273 92.312 30.188 1 75.88 531 PHE A C 1
ATOM 4211 O O . PHE A 1 531 ? -10.289 91.875 29.594 1 75.88 531 PHE A O 1
ATOM 4218 N N . GLY A 1 532 ? -8.984 93.562 30.609 1 77.56 532 GLY A N 1
ATOM 4219 C CA . GLY A 1 532 ? -9.93 94.562 30.234 1 77.56 532 GLY A CA 1
ATOM 4220 C C . GLY A 1 532 ? -10.273 95.562 31.375 1 77.56 532 GLY A C 1
ATOM 4221 O O . GLY A 1 532 ? -9.914 95.312 32.531 1 77.56 532 GLY A O 1
ATOM 4222 N N . ASP A 1 533 ? -10.914 96.562 31.016 1 78.88 533 ASP A N 1
ATOM 4223 C CA . ASP A 1 533 ? -11.328 97.625 31.969 1 78.88 533 ASP A CA 1
ATOM 4224 C C . ASP A 1 533 ? -12.312 97.062 33 1 78.88 533 ASP A C 1
ATOM 4226 O O . ASP A 1 533 ? -12.336 97.438 34.156 1 78.88 533 ASP A O 1
ATOM 4230 N N . THR A 1 534 ? -13.055 96.188 32.531 1 88.62 534 THR A N 1
ATOM 4231 C CA . THR A 1 534 ? -14.031 95.562 33.406 1 88.62 534 THR A CA 1
ATOM 4232 C C . THR A 1 534 ? -13.336 94.875 34.594 1 88.62 534 THR A C 1
ATOM 4234 O O . THR A 1 534 ? -13.812 94.938 35.719 1 88.62 534 THR A O 1
ATOM 4237 N N . VAL A 1 535 ? -12.242 94.25 34.375 1 87.25 535 VAL A N 1
ATOM 4238 C CA . VAL A 1 535 ? -11.492 93.5 35.406 1 87.25 535 VAL A CA 1
ATOM 4239 C C . VAL A 1 535 ? -10.914 94.5 36.406 1 87.25 535 VAL A C 1
ATOM 4241 O O . VAL A 1 535 ? -11 94.312 37.625 1 87.25 535 VAL A O 1
ATOM 4244 N N . ASN A 1 536 ? -10.43 95.562 35.938 1 79.75 536 ASN A N 1
ATOM 4245 C CA . ASN A 1 536 ? -9.828 96.562 36.781 1 79.75 536 ASN A CA 1
ATOM 4246 C C . ASN A 1 536 ? -10.883 97.25 37.656 1 79.75 536 ASN A C 1
ATOM 4248 O O . ASN A 1 536 ? -10.633 97.562 38.812 1 79.75 536 ASN A O 1
ATOM 4252 N N . THR A 1 537 ? -11.922 97.5 37 1 88.5 537 THR A N 1
ATOM 4253 C CA . THR A 1 537 ? -13.008 98.188 37.719 1 88.5 537 THR A CA 1
ATOM 4254 C C . THR A 1 537 ? -13.523 97.25 38.812 1 88.5 537 THR A C 1
ATOM 4256 O O . THR A 1 537 ? -13.82 97.688 39.938 1 88.5 537 THR A O 1
ATOM 4259 N N . ALA A 1 538 ? -13.641 96.062 38.531 1 93.31 538 ALA A N 1
ATOM 4260 C CA . ALA A 1 538 ? -14.078 95.062 39.531 1 93.31 538 ALA A CA 1
ATOM 4261 C C . ALA A 1 538 ? -13.109 95 40.688 1 93.31 538 ALA A C 1
ATOM 4263 O O . ALA A 1 538 ? -13.523 94.938 41.844 1 93.31 538 ALA A O 1
ATOM 4264 N N . ALA A 1 539 ? -11.852 94.938 40.406 1 87.25 539 ALA A N 1
ATOM 4265 C CA . ALA A 1 539 ? -10.828 94.938 41.438 1 87.25 539 ALA A CA 1
ATOM 4266 C C . ALA A 1 539 ? -10.953 96.188 42.344 1 87.25 539 ALA A C 1
ATOM 4268 O O . ALA A 1 539 ? -10.797 96.062 43.562 1 87.25 539 ALA A O 1
ATOM 4269 N N . ARG A 1 540 ? -11.273 97.25 41.75 1 86.31 540 ARG A N 1
ATOM 4270 C CA . ARG A 1 540 ? -11.422 98.5 42.5 1 86.31 540 ARG A CA 1
ATOM 4271 C C . ARG A 1 540 ? -12.688 98.438 43.344 1 86.31 540 ARG A C 1
ATOM 4273 O O . ARG A 1 540 ? -12.711 99 44.438 1 86.31 540 ARG A O 1
ATOM 4280 N N . MET A 1 541 ? -13.656 97.812 42.781 1 92.12 541 MET A N 1
ATOM 4281 C CA . MET A 1 541 ? -14.875 97.688 43.562 1 92.12 541 MET A CA 1
ATOM 4282 C C . MET A 1 541 ? -14.609 96.875 44.812 1 92.12 541 MET A C 1
ATOM 4284 O O . MET A 1 541 ? -15.148 97.188 45.906 1 92.12 541 MET A O 1
ATOM 4288 N N . GLN A 1 542 ? -13.828 95.875 44.656 1 90.94 542 GLN A N 1
ATOM 4289 C CA . GLN A 1 542 ? -13.492 95.062 45.781 1 90.94 542 GLN A CA 1
ATOM 4290 C C . GLN A 1 542 ? -12.586 95.812 46.781 1 90.94 542 GLN A C 1
ATOM 4292 O O . GLN A 1 542 ? -12.789 95.75 48 1 90.94 542 GLN A O 1
ATOM 4297 N N . SER A 1 543 ? -11.578 96.438 46.312 1 84.25 543 SER A N 1
ATOM 4298 C CA . SER A 1 543 ? -10.586 97.062 47.156 1 84.25 543 SER A CA 1
ATOM 4299 C C . SER A 1 543 ? -11.195 98.188 47.969 1 84.25 543 SER A C 1
ATOM 4301 O O . SER A 1 543 ? -10.75 98.5 49.094 1 84.25 543 SER A O 1
ATOM 4303 N N . THR A 1 544 ? -12.141 98.875 47.406 1 85.81 544 THR A N 1
ATOM 4304 C CA . THR A 1 544 ? -12.758 100 48.094 1 85.81 544 THR A CA 1
ATOM 4305 C C . THR A 1 544 ? -14.008 99.562 48.844 1 85.81 544 THR A C 1
ATOM 4307 O O . THR A 1 544 ? -14.734 100.438 49.375 1 85.81 544 THR A O 1
ATOM 4310 N N . SER A 1 545 ? -14.188 98.312 48.844 1 85.88 545 SER A N 1
ATOM 4311 C CA . SER A 1 545 ? -15.352 97.812 49.562 1 85.88 545 SER A CA 1
ATOM 4312 C C . SER A 1 545 ? -15.109 97.75 51.062 1 85.88 545 SER A C 1
ATOM 4314 O O . SER A 1 545 ? -13.992 98 51.531 1 85.88 545 SER A O 1
ATOM 4316 N N . ASN A 1 546 ? -16.203 97.625 51.844 1 82.19 546 ASN A N 1
ATOM 4317 C CA . ASN A 1 546 ? -16.125 97.438 53.281 1 82.19 546 ASN A CA 1
ATOM 4318 C C . ASN A 1 546 ? -15.867 95.938 53.625 1 82.19 546 ASN A C 1
ATOM 4320 O O . ASN A 1 546 ? -15.938 95.062 52.75 1 82.19 546 ASN A O 1
ATOM 4324 N N . ALA A 1 547 ? -15.555 95.625 54.812 1 79.62 547 ALA A N 1
ATOM 4325 C CA . ALA A 1 547 ? -15.086 94.312 55.281 1 79.62 547 ALA A CA 1
ATOM 4326 C C . ALA A 1 547 ? -16.109 93.25 55 1 79.62 547 ALA A C 1
ATOM 4328 O O . ALA A 1 547 ? -15.758 92.062 54.875 1 79.62 547 ALA A O 1
ATOM 4329 N N . ILE A 1 548 ? -17.359 93.5 54.812 1 79.5 548 ILE A N 1
ATOM 4330 C CA . ILE A 1 548 ? -18.344 92.5 54.531 1 79.5 548 ILE A CA 1
ATOM 4331 C C . ILE A 1 548 ? -19.266 92.938 53.375 1 79.5 548 ILE A C 1
ATOM 4333 O O . ILE A 1 548 ? -20.328 92.375 53.156 1 79.5 548 ILE A O 1
ATOM 4337 N N . GLY A 1 549 ? -18.812 93.812 52.719 1 89.25 549 GLY A N 1
ATOM 4338 C CA . GLY A 1 549 ? -19.688 94.438 51.719 1 89.25 549 GLY A CA 1
ATOM 4339 C C . GLY A 1 549 ? -19.484 93.938 50.312 1 89.25 549 GLY A C 1
ATOM 4340 O O . GLY A 1 549 ? -18.453 93.312 50.031 1 89.25 549 GLY A O 1
ATOM 4341 N N . ILE A 1 550 ? -20.609 94 49.562 1 95.38 550 ILE A N 1
ATOM 4342 C CA . ILE A 1 550 ? -20.578 93.75 48.125 1 95.38 550 ILE A CA 1
ATOM 4343 C C . ILE A 1 550 ? -20.781 95.062 47.344 1 95.38 550 ILE A C 1
ATOM 4345 O O . ILE A 1 550 ? -21.891 95.562 47.25 1 95.38 550 ILE A O 1
ATOM 4349 N N . GLN A 1 551 ? -19.672 95.5 46.844 1 95.5 551 GLN A N 1
ATOM 4350 C CA . GLN A 1 551 ? -19.719 96.688 46.094 1 95.5 551 GLN A CA 1
ATOM 4351 C C . GLN A 1 551 ? -19.844 96.438 44.594 1 95.5 551 GLN A C 1
ATOM 4353 O O . GLN A 1 551 ? -19.141 95.562 44.031 1 95.5 551 GLN A O 1
ATOM 4358 N N . VAL A 1 552 ? -20.75 97.125 43.906 1 95.31 552 VAL A N 1
ATOM 4359 C CA . VAL A 1 552 ? -21.078 96.875 42.5 1 95.31 552 VAL A CA 1
ATOM 4360 C C . VAL A 1 552 ? -20.828 98.125 41.656 1 95.31 552 VAL A C 1
ATOM 4362 O O . VAL A 1 552 ? -21.125 99.188 42.125 1 95.31 552 VAL A O 1
ATOM 4365 N N . ALA A 1 553 ? -20.281 97.875 40.531 1 94.69 553 ALA A N 1
ATOM 4366 C CA . ALA A 1 553 ? -20.062 98.938 39.594 1 94.69 553 ALA A CA 1
ATOM 4367 C C . ALA A 1 553 ? -21.375 99.438 39 1 94.69 553 ALA A C 1
ATOM 4369 O O . ALA A 1 553 ? -22.375 98.75 39.031 1 94.69 553 ALA A O 1
ATOM 4370 N N . PRO A 1 554 ? -21.438 100.688 38.438 1 93.12 554 PRO A N 1
ATOM 4371 C CA . PRO A 1 554 ? -22.672 101.188 37.875 1 93.12 554 PRO A CA 1
ATOM 4372 C C . PRO A 1 554 ? -23.266 100.312 36.781 1 93.12 554 PRO A C 1
ATOM 4374 O O . PRO A 1 554 ? -24.484 100.125 36.719 1 93.12 554 PRO A O 1
ATOM 4377 N N . SER A 1 555 ? -22.438 99.812 35.969 1 94.12 555 SER A N 1
ATOM 4378 C CA . SER A 1 555 ? -22.922 98.938 34.906 1 94.12 555 SER A CA 1
ATOM 4379 C C . SER A 1 555 ? -23.688 97.75 35.438 1 94.12 555 SER A C 1
ATOM 4381 O O . SER A 1 555 ? -24.75 97.375 34.906 1 94.12 555 SER A O 1
ATOM 4383 N N . SER A 1 556 ? -23.188 97.125 36.438 1 95.88 556 SER A N 1
ATOM 4384 C CA . SER A 1 556 ? -23.828 95.938 37.062 1 95.88 556 SER A CA 1
ATOM 4385 C C . SER A 1 556 ? -25.062 96.375 37.844 1 95.88 556 SER A C 1
ATOM 4387 O O . SER A 1 556 ? -26.062 95.688 37.906 1 95.88 556 SER A O 1
ATOM 4389 N N . GLY A 1 557 ? -24.906 97.438 38.531 1 94.25 557 GLY A N 1
ATOM 4390 C CA . GLY A 1 557 ? -26.016 97.938 39.312 1 94.25 557 GLY A CA 1
ATOM 4391 C C . GLY A 1 557 ? -27.25 98.188 38.5 1 94.25 557 GLY A C 1
ATOM 4392 O O . GLY A 1 557 ? -28.375 97.938 38.938 1 94.25 557 GLY A O 1
ATOM 4393 N N . GLU A 1 558 ? -27.016 98.812 37.375 1 93.88 558 GLU A N 1
ATOM 4394 C CA . GLU A 1 558 ? -28.125 99.125 36.469 1 93.88 558 GLU A CA 1
ATOM 4395 C C . GLU A 1 558 ? -28.828 97.812 36.031 1 93.88 558 GLU A C 1
ATOM 4397 O O . GLU A 1 558 ? -30.062 97.812 36 1 93.88 558 GLU A O 1
ATOM 4402 N N . ILE A 1 559 ? -28.047 96.875 35.781 1 94.94 559 ILE A N 1
ATOM 4403 C CA . ILE A 1 559 ? -28.594 95.625 35.344 1 94.94 559 ILE A CA 1
ATOM 4404 C C . ILE A 1 559 ? -29.406 95 36.469 1 94.94 559 ILE A C 1
ATOM 4406 O O . ILE A 1 559 ? -30.516 94.5 36.25 1 94.94 559 ILE A O 1
ATOM 4410 N N . LEU A 1 560 ? -28.906 94.938 37.625 1 94.75 560 LEU A N 1
ATOM 4411 C CA . LEU A 1 560 ? -29.562 94.375 38.781 1 94.75 560 LEU A CA 1
ATOM 4412 C C . LEU A 1 560 ? -30.812 95.125 39.188 1 94.75 560 LEU A C 1
ATOM 4414 O O . LEU A 1 560 ? -31.797 94.562 39.656 1 94.75 560 LEU A O 1
ATOM 4418 N N . SER A 1 561 ? -30.703 96.438 39.031 1 91.75 561 SER A N 1
ATOM 4419 C CA . SER A 1 561 ? -31.859 97.25 39.344 1 91.75 561 SER A CA 1
ATOM 4420 C C . SER A 1 561 ? -33 97 38.406 1 91.75 561 SER A C 1
ATOM 4422 O O . SER A 1 561 ? -34.188 97.062 38.812 1 91.75 561 SER A O 1
ATOM 4424 N N . ASP A 1 562 ? -32.688 96.812 37.219 1 92.69 562 ASP A N 1
ATOM 4425 C CA . ASP A 1 562 ? -33.688 96.562 36.188 1 92.69 562 ASP A CA 1
ATOM 4426 C C . ASP A 1 562 ? -34.406 95.25 36.469 1 92.69 562 ASP A C 1
ATOM 4428 O O . ASP A 1 562 ? -35.594 95.062 36.125 1 92.69 562 ASP A O 1
ATOM 4432 N N . LEU A 1 563 ? -33.719 94.312 37.031 1 90.75 563 LEU A N 1
ATOM 4433 C CA . LEU A 1 563 ? -34.281 93 37.344 1 90.75 563 LEU A CA 1
ATOM 4434 C C . LEU A 1 563 ? -35.281 93.125 38.5 1 90.75 563 LEU A C 1
ATOM 4436 O O . LEU A 1 563 ? -36.188 92.312 38.625 1 90.75 563 LEU A O 1
ATOM 4440 N N . GLY A 1 564 ? -35.094 94 39.469 1 87.31 564 GLY A N 1
ATOM 4441 C CA . GLY A 1 564 ? -36.062 94.312 40.5 1 87.31 564 GLY A CA 1
ATOM 4442 C C . GLY A 1 564 ? -36.031 93.375 41.656 1 87.31 564 GLY A C 1
ATOM 4443 O O . GLY A 1 564 ? -36.812 93.5 42.625 1 87.31 564 GLY A O 1
ATOM 4444 N N . VAL A 1 565 ? -35.25 92.375 41.656 1 90.75 565 VAL A N 1
ATOM 4445 C CA . VAL A 1 565 ? -35.281 91.375 42.719 1 90.75 565 VAL A CA 1
ATOM 4446 C C . VAL A 1 565 ? -34.156 91.625 43.719 1 90.75 565 VAL A C 1
ATOM 4448 O O . VAL A 1 565 ? -34.156 91.062 44.812 1 90.75 565 VAL A O 1
ATOM 4451 N N . TYR A 1 566 ? -33.312 92.562 43.5 1 94.12 566 TYR A N 1
ATOM 4452 C CA . TYR A 1 566 ? -32.156 92.812 44.375 1 94.12 566 TYR A CA 1
ATOM 4453 C C . TYR A 1 566 ? -32.312 94.125 45.094 1 94.12 566 TYR A C 1
ATOM 4455 O O . TYR A 1 566 ? -32.844 95.125 44.531 1 94.12 566 TYR A O 1
ATOM 4463 N N . LYS A 1 567 ? -31.938 94.188 46.312 1 94.06 567 LYS A N 1
ATOM 4464 C CA . LYS A 1 567 ? -31.891 95.375 47.094 1 94.06 567 LYS A CA 1
ATOM 4465 C C . LYS A 1 567 ? -30.531 96.062 46.969 1 94.06 567 LYS A C 1
ATOM 4467 O O . LYS A 1 567 ? -29.531 95.562 47.469 1 94.06 567 LYS A O 1
ATOM 4472 N N . LEU A 1 568 ? -30.5 97.312 46.312 1 93.5 568 LEU A N 1
ATOM 4473 C CA . LEU A 1 568 ? -29.266 98.062 46.062 1 93.5 568 LEU A CA 1
ATOM 4474 C C . LEU A 1 568 ? -29.312 99.375 46.812 1 93.5 568 LEU A C 1
ATOM 4476 O O . LEU A 1 568 ? -30.359 100 46.906 1 93.5 568 LEU A O 1
ATOM 4480 N N . GLU A 1 569 ? -28.266 99.688 47.438 1 92.69 569 GLU A N 1
ATOM 4481 C CA . GLU A 1 569 ? -28.125 101 48.062 1 92.69 569 GLU A CA 1
ATOM 4482 C C . GLU A 1 569 ? -27.031 101.812 47.375 1 92.69 569 GLU A C 1
ATOM 4484 O O . GLU A 1 569 ? -25.891 101.375 47.25 1 92.69 569 GLU A O 1
ATOM 4489 N N . GLN A 1 570 ? -27.344 103 46.906 1 89.5 570 GLN A N 1
ATOM 4490 C CA . GLN A 1 570 ? -26.375 103.812 46.219 1 89.5 570 GLN A CA 1
ATOM 4491 C C . GLN A 1 570 ? -25.375 104.438 47.188 1 89.5 570 GLN A C 1
ATOM 4493 O O . GLN A 1 570 ? -25.75 104.875 48.281 1 89.5 570 GLN A O 1
ATOM 4498 N N . ARG A 1 571 ? -24.141 104.125 46.938 1 86.88 571 ARG A N 1
ATOM 4499 C CA . ARG A 1 571 ? -23.062 104.688 47.75 1 86.88 571 ARG A CA 1
ATOM 4500 C C . ARG A 1 571 ? -22.641 106.062 47.25 1 86.88 571 ARG A C 1
ATOM 4502 O O . ARG A 1 571 ? -22.969 106.438 46.125 1 86.88 571 ARG A O 1
ATOM 4509 N N . ASP A 1 572 ? -21.922 106.812 48.125 1 77.06 572 ASP A N 1
ATOM 4510 C CA . ASP A 1 572 ? -21.391 108.125 47.781 1 77.06 572 ASP A CA 1
ATOM 4511 C C . ASP A 1 572 ? -20.297 108.062 46.719 1 77.06 572 ASP A C 1
ATOM 4513 O O . ASP A 1 572 ? -19.844 106.938 46.406 1 77.06 572 ASP A O 1
ATOM 4517 N N . LEU A 1 573 ? -19.875 109.125 46.094 1 82.19 573 LEU A N 1
ATOM 4518 C CA . LEU A 1 573 ? -18.828 109.188 45.094 1 82.19 573 LEU A CA 1
ATOM 4519 C C . LEU A 1 573 ? -17.5 108.688 45.625 1 82.19 573 LEU A C 1
ATOM 4521 O O . LEU A 1 573 ? -17.047 109.125 46.688 1 82.19 573 LEU A O 1
ATOM 4525 N N . VAL A 1 574 ? -17.047 107.625 44.969 1 82.69 574 VAL A N 1
ATOM 4526 C CA . VAL A 1 574 ? -15.797 107 45.406 1 82.69 574 VAL A CA 1
ATOM 4527 C C . VAL A 1 574 ? -14.703 107.312 44.375 1 82.69 574 VAL A C 1
ATOM 4529 O O . VAL A 1 574 ? -14.953 107.312 43.156 1 82.69 574 VAL A O 1
ATOM 4532 N N . GLN A 1 575 ? -13.578 107.75 44.844 1 82.44 575 GLN A N 1
ATOM 4533 C CA . GLN A 1 575 ? -12.43 108 44 1 82.44 575 GLN A CA 1
ATOM 4534 C C . GLN A 1 575 ? -11.781 106.688 43.562 1 82.44 575 GLN A C 1
ATOM 4536 O O . GLN A 1 575 ? -11.281 105.875 44.406 1 82.44 575 GLN A O 1
ATOM 4541 N N . ILE A 1 576 ? -12 106.375 42.312 1 78.88 576 ILE A N 1
ATOM 4542 C CA . ILE A 1 576 ? -11.43 105.188 41.781 1 78.88 576 ILE A CA 1
ATOM 4543 C C . ILE A 1 576 ? -10.156 105.5 41 1 78.88 576 ILE A C 1
ATOM 4545 O O . ILE A 1 576 ? -10.148 106.375 40.156 1 78.88 576 ILE A O 1
ATOM 4549 N N . LYS A 1 577 ? -9.156 104.812 41.375 1 72.19 577 LYS A N 1
ATOM 4550 C CA . LYS A 1 577 ? -7.867 105.062 40.719 1 72.19 577 LYS A CA 1
ATOM 4551 C C . LYS A 1 577 ? -7.969 104.875 39.219 1 72.19 577 LYS A C 1
ATOM 4553 O O . LYS A 1 577 ? -8.469 103.812 38.75 1 72.19 577 LYS A O 1
ATOM 4558 N N . GLY A 1 578 ? -7.613 105.812 38.375 1 68.69 578 GLY A N 1
ATOM 4559 C CA . GLY A 1 578 ? -7.551 105.75 36.938 1 68.69 578 GLY A CA 1
ATOM 4560 C C . GLY A 1 578 ? -8.867 106.125 36.25 1 68.69 578 GLY A C 1
ATOM 4561 O O . GLY A 1 578 ? -8.914 106.312 35.031 1 68.69 578 GLY A O 1
ATOM 4562 N N . LYS A 1 579 ? -9.992 106.062 37.031 1 76.19 579 LYS A N 1
ATOM 4563 C CA . LYS A 1 579 ? -11.297 106.25 36.406 1 76.19 579 LYS A CA 1
ATOM 4564 C C . LYS A 1 579 ? -11.992 107.5 36.969 1 76.19 579 LYS A C 1
ATOM 4566 O O . LYS A 1 579 ? -13.031 107.875 36.469 1 76.19 579 LYS A O 1
ATOM 4571 N N . GLY A 1 580 ? -11.359 108.062 38 1 78.69 580 GLY A N 1
ATOM 4572 C CA . GLY A 1 580 ? -11.969 109.25 38.594 1 78.69 580 GLY A CA 1
ATOM 4573 C C . GLY A 1 580 ? -13.094 108.938 39.531 1 78.69 580 GLY A C 1
ATOM 4574 O O . GLY A 1 580 ? -13.125 107.875 40.156 1 78.69 580 GLY A O 1
ATOM 4575 N N . GLU A 1 581 ? -14.016 109.938 39.719 1 83.31 581 GLU A N 1
ATOM 4576 C CA . GLU A 1 581 ? -15.133 109.812 40.656 1 83.31 581 GLU A CA 1
ATOM 4577 C C . GLU A 1 581 ? -16.281 109 40 1 83.31 581 GLU A C 1
ATOM 4579 O O . GLU A 1 581 ? -16.656 109.312 38.875 1 83.31 581 GLU A O 1
ATOM 4584 N N . MET A 1 582 ? -16.703 108 40.656 1 86.12 582 MET A N 1
ATOM 4585 C CA . MET A 1 582 ? -17.797 107.188 40.125 1 86.12 582 MET A CA 1
ATOM 4586 C C . MET A 1 582 ? -18.797 106.812 41.188 1 86.12 582 MET A C 1
ATOM 4588 O O . MET A 1 582 ? -18.438 106.688 42.375 1 86.12 582 MET A O 1
ATOM 4592 N N . TYR A 1 583 ? -20.094 106.75 40.75 1 88.12 583 TYR A N 1
ATOM 4593 C CA . TYR A 1 583 ? -21.125 106.188 41.656 1 88.12 583 TYR A CA 1
ATOM 4594 C C . TYR A 1 583 ? -21.094 104.688 41.719 1 88.12 583 TYR A C 1
ATOM 4596 O O . TYR A 1 583 ? -20.859 104 40.719 1 88.12 583 TYR A O 1
ATOM 4604 N N . THR A 1 584 ? -21.078 104.188 42.969 1 91.88 584 THR A N 1
ATOM 4605 C CA . THR A 1 584 ? -21.125 102.75 43.125 1 91.88 584 THR A CA 1
ATOM 4606 C C . THR A 1 584 ? -22.328 102.312 43.969 1 91.88 584 THR A C 1
ATOM 4608 O O . THR A 1 584 ? -23.078 103.188 44.438 1 91.88 584 THR A O 1
ATOM 4611 N N . TYR A 1 585 ? -22.672 101 44 1 94.31 585 TYR A N 1
ATOM 4612 C CA . TYR A 1 585 ? -23.828 100.5 44.719 1 94.31 585 TYR A CA 1
ATOM 4613 C C . TYR A 1 585 ? -23.406 99.438 45.719 1 94.31 585 TYR A C 1
ATOM 4615 O O . TYR A 1 585 ? -22.422 98.688 45.5 1 94.31 585 TYR A O 1
ATOM 4623 N N . TRP A 1 586 ? -24.156 99.375 46.844 1 94.56 586 TRP A N 1
ATOM 4624 C CA . TRP A 1 586 ? -24.094 98.25 47.75 1 94.56 586 TRP A CA 1
ATOM 4625 C C . TRP A 1 586 ? -25.188 97.25 47.469 1 94.56 586 TRP A C 1
ATOM 4627 O O . TRP A 1 586 ? -26.359 97.625 47.406 1 94.56 586 TRP A O 1
ATOM 4637 N N . LEU A 1 587 ? -24.75 96.062 47.219 1 94.5 587 LEU A N 1
ATOM 4638 C CA . LEU A 1 587 ? -25.719 94.938 47.125 1 94.5 587 LEU A CA 1
ATOM 4639 C C . LEU A 1 587 ? -26.047 94.375 48.5 1 94.5 587 LEU A C 1
ATOM 4641 O O . LEU A 1 587 ? -25.172 93.812 49.156 1 94.5 587 LEU A O 1
ATOM 4645 N N . MET A 1 588 ? -27.234 94.5 48.969 1 91.94 588 MET A N 1
ATOM 4646 C CA . MET A 1 588 ? -27.578 94.188 50.344 1 91.94 588 MET A CA 1
ATOM 4647 C C . MET A 1 588 ? -28.234 92.812 50.438 1 91.94 588 MET A C 1
ATOM 4649 O O . MET A 1 588 ? -27.922 92 51.312 1 91.94 588 MET A O 1
ATOM 4653 N N . ASP A 1 589 ? -29.219 92.5 49.656 1 90.81 589 ASP A N 1
ATOM 4654 C CA . ASP A 1 589 ? -29.969 91.25 49.75 1 90.81 589 ASP A CA 1
ATOM 4655 C C . ASP A 1 589 ? -30.766 91 48.469 1 90.81 589 ASP A C 1
ATOM 4657 O O . ASP A 1 589 ? -30.766 91.812 47.562 1 90.81 589 ASP A O 1
ATOM 4661 N N . LYS A 1 590 ? -31.078 89.688 48.312 1 88.5 590 LYS A N 1
ATOM 4662 C CA . LYS A 1 590 ? -32 89.312 47.25 1 88.5 590 LYS A CA 1
ATOM 4663 C C . LYS A 1 590 ? -33.438 89.188 47.812 1 88.5 590 LYS A C 1
ATOM 4665 O O . LYS A 1 590 ? -33.625 88.562 48.844 1 88.5 590 LYS A O 1
ATOM 4670 N N . ARG A 1 591 ? -34.406 89.938 47.344 1 75 591 ARG A N 1
ATOM 4671 C CA . ARG A 1 591 ? -35.781 89.812 47.781 1 75 591 ARG A CA 1
ATOM 4672 C C . ARG A 1 591 ? -36.406 88.5 47.375 1 75 591 ARG A C 1
ATOM 4674 O O . ARG A 1 591 ? -36.375 88.125 46.188 1 75 591 ARG A O 1
ATOM 4681 N N . ILE A 1 592 ? -36 87.25 48 1 56 592 ILE A N 1
ATOM 4682 C CA . ILE A 1 592 ? -36.688 86 47.656 1 56 592 ILE A CA 1
ATOM 4683 C C . ILE A 1 592 ? -38.219 86.25 47.594 1 56 592 ILE A C 1
ATOM 4685 O O . ILE A 1 592 ? -38.812 86.688 48.531 1 56 592 ILE A O 1
ATOM 4689 N N . PRO A 1 593 ? -38.781 86.25 46.531 1 47.75 593 PRO A N 1
ATOM 4690 C CA . PRO A 1 593 ? -40.25 86.125 46.719 1 47.75 593 PRO A CA 1
ATOM 4691 C C . PRO A 1 593 ? -40.625 85 47.656 1 47.75 593 PRO A C 1
ATOM 4693 O O . PRO A 1 593 ? -39.875 84 47.75 1 47.75 593 PRO A O 1
ATOM 4696 N N . HIS A 1 594 ? -41.406 85 48.75 1 38.47 594 HIS A N 1
ATOM 4697 C CA . HIS A 1 594 ? -41.844 83.938 49.594 1 38.47 594 HIS A CA 1
ATOM 4698 C C . HIS A 1 594 ? -41.938 82.625 48.844 1 38.47 594 HIS A C 1
ATOM 4700 O O . HIS A 1 594 ? -42.125 81.562 49.438 1 38.47 594 HIS A O 1
ATOM 4706 N N . GLY A 1 595 ? -42.594 82.375 47.719 1 35.84 595 GLY A N 1
ATOM 4707 C CA . GLY A 1 595 ? -42.969 81 47.344 1 35.84 595 GLY A CA 1
ATOM 4708 C C . GLY A 1 595 ? -41.812 80.188 46.844 1 35.84 595 GLY A C 1
ATOM 4709 O O . GLY A 1 595 ? -41.938 79 46.625 1 35.84 595 GLY A O 1
ATOM 4710 N N . ARG A 1 596 ? -41.031 80.438 45.75 1 37.66 596 ARG A N 1
ATOM 4711 C CA . ARG A 1 596 ? -40.438 79.438 44.906 1 37.66 596 ARG A CA 1
ATOM 4712 C C . ARG A 1 596 ? -39.094 79 45.438 1 37.66 596 ARG A C 1
ATOM 4714 O O . ARG A 1 596 ? -38.25 79.812 45.781 1 37.66 596 ARG A O 1
ATOM 4721 N N . SER A 1 597 ? -38.969 77.875 46.031 1 35.62 597 SER A N 1
ATOM 4722 C CA . SER A 1 597 ? -37.812 77.125 46.438 1 35.62 597 SER A CA 1
ATOM 4723 C C . SER A 1 597 ? -36.75 77.062 45.344 1 35.62 597 SER A C 1
ATOM 4725 O O . SER A 1 597 ? -37.094 77.062 44.156 1 35.62 597 SER A O 1
ATOM 4727 N N . PRO A 1 598 ? -35.531 77.312 45.594 1 36.16 598 PRO A N 1
ATOM 4728 C CA . PRO A 1 598 ? -34.406 77.312 44.656 1 36.16 598 PRO A CA 1
ATOM 4729 C C . PRO A 1 598 ? -34.344 76 43.844 1 36.16 598 PRO A C 1
ATOM 4731 O O . PRO A 1 598 ? -34.562 74.938 44.375 1 36.16 598 PRO A O 1
ATOM 4734 N N . VAL A 1 599 ? -34.656 76 42.562 1 29.52 599 VAL A N 1
ATOM 4735 C CA . VAL A 1 599 ? -34.5 74.875 41.625 1 29.52 599 VAL A CA 1
ATOM 4736 C C . VAL A 1 599 ? -33.031 74.438 41.625 1 29.52 599 VAL A C 1
ATOM 4738 O O . VAL A 1 599 ? -32.125 75.188 41.375 1 29.52 599 VAL A O 1
ATOM 4741 N N . LEU A 1 600 ? -32.625 73.375 42.344 1 32.47 600 LEU A N 1
ATOM 4742 C CA . LEU A 1 600 ? -31.406 72.562 42.281 1 32.47 600 LEU A CA 1
ATOM 4743 C C . LEU A 1 600 ? -31.141 72.125 40.844 1 32.47 600 LEU A C 1
ATOM 4745 O O . LEU A 1 600 ? -31.875 71.312 40.281 1 32.47 600 LEU A O 1
ATOM 4749 N N . SER A 1 601 ? -30.875 72.875 39.906 1 28.39 601 SER A N 1
ATOM 4750 C CA . SER A 1 601 ? -30.5 72.25 38.625 1 28.39 601 SER A CA 1
ATOM 4751 C C . SER A 1 601 ? -29.297 71.375 38.75 1 28.39 601 SER A C 1
ATOM 4753 O O . SER A 1 601 ? -28.188 71.812 39.062 1 28.39 601 SER A O 1
ATOM 4755 N N . ALA A 1 602 ? -29.312 70.188 39.406 1 30.8 602 ALA A N 1
ATOM 4756 C CA . ALA A 1 602 ? -28.391 69.062 39.438 1 30.8 602 ALA A CA 1
ATOM 4757 C C . ALA A 1 602 ? -28.047 68.562 38.031 1 30.8 602 ALA A C 1
ATOM 4759 O O . ALA A 1 602 ? -27.375 67.5 37.875 1 30.8 602 ALA A O 1
ATOM 4760 N N . GLU A 1 603 ? -28.734 68.875 36.969 1 26.75 603 GLU A N 1
ATOM 4761 C CA . GLU A 1 603 ? -28.578 67.938 35.875 1 26.75 603 GLU A CA 1
ATOM 4762 C C . GLU A 1 603 ? -27.109 67.812 35.438 1 26.75 603 GLU A C 1
ATOM 4764 O O . GLU A 1 603 ? -26.75 66.938 34.656 1 26.75 603 GLU A O 1
ATOM 4769 N N . LEU A 1 604 ? -26.344 68.875 35.312 1 23.75 604 LEU A N 1
ATOM 4770 C CA . LEU A 1 604 ? -25.203 68.688 34.438 1 23.75 604 LEU A CA 1
ATOM 4771 C C . LEU A 1 604 ? -24.094 67.938 35.094 1 23.75 604 LEU A C 1
ATOM 4773 O O . LEU A 1 604 ? -23.375 68.438 35.938 1 23.75 604 LEU A O 1
ATOM 4777 N N . TYR A 1 605 ? -24.453 66.812 35.875 1 21.38 605 TYR A N 1
ATOM 4778 C CA . TYR A 1 605 ? -23.406 65.812 35.969 1 21.38 605 TYR A CA 1
ATOM 4779 C C . TYR A 1 605 ? -22.984 65.312 34.594 1 21.38 605 TYR A C 1
ATOM 4781 O O . TYR A 1 605 ? -23.828 65.125 33.719 1 21.38 605 TYR A O 1
ATOM 4789 N N . MET B 1 1 ? 12.781 45.625 38 1 24.11 1 MET B N 1
ATOM 4790 C CA . MET B 1 1 ? 11.992 44.562 37.406 1 24.11 1 MET B CA 1
ATOM 4791 C C . MET B 1 1 ? 12.234 44.5 35.875 1 24.11 1 MET B C 1
ATOM 4793 O O . MET B 1 1 ? 12.148 43.406 35.281 1 24.11 1 MET B O 1
ATOM 4797 N N . LEU B 1 2 ? 12.688 45.625 35.281 1 29.44 2 LEU B N 1
ATOM 4798 C CA . LEU B 1 2 ? 13.039 45.688 33.844 1 29.44 2 LEU B CA 1
ATOM 4799 C C . LEU B 1 2 ? 14.352 44.969 33.594 1 29.44 2 LEU B C 1
ATOM 4801 O O . LEU B 1 2 ? 14.547 44.438 32.5 1 29.44 2 LEU B O 1
ATOM 4805 N N . ARG B 1 3 ? 15.258 44.906 34.5 1 35.28 3 ARG B N 1
ATOM 4806 C CA . ARG B 1 3 ? 16.547 44.281 34.281 1 35.28 3 ARG B CA 1
ATOM 4807 C C . ARG B 1 3 ? 16.406 42.75 34.156 1 35.28 3 ARG B C 1
ATOM 4809 O O . ARG B 1 3 ? 17.062 42.125 33.312 1 35.28 3 ARG B O 1
ATOM 4816 N N . ARG B 1 4 ? 15.617 42.156 34.938 1 38.12 4 ARG B N 1
ATOM 4817 C CA . ARG B 1 4 ? 15.555 40.688 34.969 1 38.12 4 ARG B CA 1
ATOM 4818 C C . ARG B 1 4 ? 14.852 40.156 33.75 1 38.12 4 ARG B C 1
ATOM 4820 O O . ARG B 1 4 ? 15.117 39.031 33.312 1 38.12 4 ARG B O 1
ATOM 4827 N N . ALA B 1 5 ? 13.984 40.875 33.156 1 35.69 5 ALA B N 1
ATOM 4828 C CA . ALA B 1 5 ? 13.336 40.438 31.938 1 35.69 5 ALA B CA 1
ATOM 4829 C C . ALA B 1 5 ? 14.312 40.469 30.766 1 35.69 5 ALA B C 1
ATOM 4831 O O . ALA B 1 5 ? 14.242 39.625 29.875 1 35.69 5 ALA B O 1
ATOM 4832 N N . SER B 1 6 ? 15.383 41.312 30.875 1 33.81 6 SER B N 1
ATOM 4833 C CA . SER B 1 6 ? 16.391 41.344 29.812 1 33.81 6 SER B CA 1
ATOM 4834 C C . SER B 1 6 ? 17.281 40.125 29.875 1 33.81 6 SER B C 1
ATOM 4836 O O . SER B 1 6 ? 17.672 39.594 28.844 1 33.81 6 SER B O 1
ATOM 4838 N N . GLU B 1 7 ? 17.516 39.688 31.047 1 39.91 7 GLU B N 1
ATOM 4839 C CA . GLU B 1 7 ? 18.453 38.594 31.172 1 39.91 7 GLU B CA 1
ATOM 4840 C C . GLU B 1 7 ? 17.812 37.281 30.734 1 39.91 7 GLU B C 1
ATOM 4842 O O . GLU B 1 7 ? 18.469 36.438 30.125 1 39.91 7 GLU B O 1
ATOM 4847 N N . MET B 1 8 ? 16.578 37.062 31.016 1 35.91 8 MET B N 1
ATOM 4848 C CA . MET B 1 8 ? 15.945 35.844 30.562 1 35.91 8 MET B CA 1
ATOM 4849 C C . MET B 1 8 ? 15.82 35.781 29.047 1 35.91 8 MET B C 1
ATOM 4851 O O . MET B 1 8 ? 15.961 34.75 28.438 1 35.91 8 MET B O 1
ATOM 4855 N N . THR B 1 9 ? 15.734 37.062 28.453 1 34.03 9 THR B N 1
ATOM 4856 C CA . THR B 1 9 ? 15.766 37.094 27 1 34.03 9 THR B CA 1
ATOM 4857 C C . THR B 1 9 ? 17.156 36.781 26.484 1 34.03 9 THR B C 1
ATOM 4859 O O . THR B 1 9 ? 17.297 36.094 25.453 1 34.03 9 THR B O 1
ATOM 4862 N N . SER B 1 10 ? 18.109 37.188 27.25 1 37.47 10 SER B N 1
ATOM 4863 C CA . SER B 1 10 ? 19.453 36.875 26.781 1 37.47 10 SER B CA 1
ATOM 4864 C C . SER B 1 10 ? 19.75 35.406 26.875 1 37.47 10 SER B C 1
ATOM 4866 O O . SER B 1 10 ? 20.484 34.844 26.047 1 37.47 10 SER B O 1
ATOM 4868 N N . ARG B 1 11 ? 19.375 34.75 27.875 1 40.81 11 ARG B N 1
ATOM 4869 C CA . ARG B 1 11 ? 19.688 33.344 28.031 1 40.81 11 ARG B CA 1
ATOM 4870 C C . ARG B 1 11 ? 18.922 32.5 27.047 1 40.81 11 ARG B C 1
ATOM 4872 O O . ARG B 1 11 ? 19.422 31.469 26.562 1 40.81 11 ARG B O 1
ATOM 4879 N N . THR B 1 12 ? 17.719 32.812 26.812 1 35.19 12 THR B N 1
ATOM 4880 C CA . THR B 1 12 ? 17.031 32.125 25.734 1 35.19 12 THR B CA 1
ATOM 4881 C C . THR B 1 12 ? 17.719 32.344 24.391 1 35.19 12 THR B C 1
ATOM 4883 O O . THR B 1 12 ? 17.781 31.453 23.547 1 35.19 12 THR B O 1
ATOM 4886 N N . LEU B 1 13 ? 18.453 33.531 24.328 1 31.72 13 LEU B N 1
ATOM 4887 C CA . LEU B 1 13 ? 19.234 33.781 23.125 1 31.72 13 LEU B CA 1
ATOM 4888 C C . LEU B 1 13 ? 20.469 32.875 23.094 1 31.72 13 LEU B C 1
ATOM 4890 O O . LEU B 1 13 ? 20.891 32.406 22.031 1 31.72 13 LEU B O 1
ATOM 4894 N N . SER B 1 14 ? 21 32.688 24.203 1 37.12 14 SER B N 1
ATOM 4895 C CA . SER B 1 14 ? 22.203 31.875 24.172 1 37.12 14 SER B CA 1
ATOM 4896 C C . SER B 1 14 ? 21.891 30.438 23.812 1 37.12 14 SER B C 1
ATOM 4898 O O . SER B 1 14 ? 22.672 29.766 23.141 1 37.12 14 SER B O 1
ATOM 4900 N N . ARG B 1 15 ? 20.953 29.797 24.359 1 36.09 15 ARG B N 1
ATOM 4901 C CA . ARG B 1 15 ? 20.609 28.422 23.969 1 36.09 15 ARG B CA 1
ATOM 4902 C C . ARG B 1 15 ? 20.172 28.375 22.5 1 36.09 15 ARG B C 1
ATOM 4904 O O . ARG B 1 15 ? 20.312 27.328 21.859 1 36.09 15 ARG B O 1
ATOM 4911 N N . LEU B 1 16 ? 19.922 29.531 22 1 32.69 16 LEU B N 1
ATOM 4912 C CA . LEU B 1 16 ? 19.781 29.656 20.547 1 32.69 16 LEU B CA 1
ATOM 4913 C C . LEU B 1 16 ? 21.141 29.672 19.859 1 32.69 16 LEU B C 1
ATOM 4915 O O . LEU B 1 16 ? 21.234 29.438 18.656 1 32.69 16 LEU B O 1
ATOM 4919 N N . SER B 1 17 ? 22.141 29.844 20.609 1 33.06 17 SER B N 1
ATOM 4920 C CA . SER B 1 17 ? 23.469 29.797 20 1 33.06 17 SER B CA 1
ATOM 4921 C C . SER B 1 17 ? 23.812 28.391 19.531 1 33.06 17 SER B C 1
ATOM 4923 O O . SER B 1 17 ? 24.469 28.219 18.5 1 33.06 17 SER B O 1
ATOM 4925 N N . ILE B 1 18 ? 23.594 27.375 20.281 1 32.16 18 ILE B N 1
ATOM 4926 C CA . ILE B 1 18 ? 23.984 26.031 19.828 1 32.16 18 ILE B CA 1
ATOM 4927 C C . ILE B 1 18 ? 23.266 25.719 18.531 1 32.16 18 ILE B C 1
ATOM 4929 O O . ILE B 1 18 ? 23.844 25.109 17.625 1 32.16 18 ILE B O 1
ATOM 4933 N N . LEU B 1 19 ? 22.062 26.094 18.328 1 31.88 19 LEU B N 1
ATOM 4934 C CA . LEU B 1 19 ? 21.453 25.969 17.016 1 31.88 19 LEU B CA 1
ATOM 4935 C C . LEU B 1 19 ? 22.188 26.844 15.992 1 31.88 19 LEU B C 1
ATOM 4937 O O . LEU B 1 19 ? 22.172 26.562 14.797 1 31.88 19 LEU B O 1
ATOM 4941 N N . GLN B 1 20 ? 22.938 27.812 16.406 1 34.69 20 GLN B N 1
ATOM 4942 C CA . GLN B 1 20 ? 23.828 28.609 15.555 1 34.69 20 GLN B CA 1
ATOM 4943 C C . GLN B 1 20 ? 24.922 27.75 14.945 1 34.69 20 GLN B C 1
ATOM 4945 O O . GLN B 1 20 ? 25.266 27.906 13.773 1 34.69 20 GLN B O 1
ATOM 4950 N N . HIS B 1 21 ? 25.594 26.969 15.625 1 35.41 21 HIS B N 1
ATOM 4951 C CA . HIS B 1 21 ? 26.75 26.266 15.07 1 35.41 21 HIS B CA 1
ATOM 4952 C C . HIS B 1 21 ? 26.328 25.172 14.094 1 35.41 21 HIS B C 1
ATOM 4954 O O . HIS B 1 21 ? 27.141 24.688 13.305 1 35.41 21 HIS B O 1
ATOM 4960 N N . MET B 1 22 ? 25.453 24.281 14.398 1 32.5 22 MET B N 1
ATOM 4961 C CA . MET B 1 22 ? 25.188 23.156 13.5 1 32.5 22 MET B CA 1
ATOM 4962 C C . MET B 1 22 ? 24.562 23.641 12.195 1 32.5 22 MET B C 1
ATOM 4964 O O . MET B 1 22 ? 24.109 22.844 11.383 1 32.5 22 MET B O 1
ATOM 4968 N N . GLY B 1 23 ? 24.984 24.812 11.594 1 35.25 23 GLY B N 1
ATOM 4969 C CA . GLY B 1 23 ? 24.578 25.469 10.352 1 35.25 23 GLY B CA 1
ATOM 4970 C C . GLY B 1 23 ? 23.078 25.672 10.242 1 35.25 23 GLY B C 1
ATOM 4971 O O . GLY B 1 23 ? 22.578 26.047 9.188 1 35.25 23 GLY B O 1
ATOM 4972 N N . LEU B 1 24 ? 22.438 25 10.93 1 33.41 24 LEU B N 1
ATOM 4973 C CA . LEU B 1 24 ? 20.984 25.188 11.008 1 33.41 24 LEU B CA 1
ATOM 4974 C C . LEU B 1 24 ? 20.641 26.625 11.422 1 33.41 24 LEU B C 1
ATOM 4976 O O . LEU B 1 24 ? 19.469 26.953 11.602 1 33.41 24 LEU B O 1
ATOM 4980 N N . ASP B 1 25 ? 21.547 27.438 11.688 1 36.28 25 ASP B N 1
ATOM 4981 C CA . ASP B 1 25 ? 21.391 28.844 12.078 1 36.28 25 ASP B CA 1
ATOM 4982 C C . ASP B 1 25 ? 20.781 29.656 10.945 1 36.28 25 ASP B C 1
ATOM 4984 O O . ASP B 1 25 ? 19.922 30.516 11.18 1 36.28 25 ASP B O 1
ATOM 4988 N N . THR B 1 26 ? 21.422 29.469 9.75 1 37.69 26 THR B N 1
ATOM 4989 C CA . THR B 1 26 ? 20.844 30.172 8.609 1 37.69 26 THR B CA 1
ATOM 4990 C C . THR B 1 26 ? 19.422 29.688 8.344 1 37.69 26 THR B C 1
ATOM 4992 O O . THR B 1 26 ? 18.562 30.484 7.977 1 37.69 26 THR B O 1
ATOM 4995 N N . PHE B 1 27 ? 19.297 28.375 8.258 1 36.91 27 PHE B N 1
ATOM 4996 C CA . PHE B 1 27 ? 17.938 27.859 8.18 1 36.91 27 PHE B CA 1
ATOM 4997 C C . PHE B 1 27 ? 17.109 28.328 9.383 1 36.91 27 PHE B C 1
ATOM 4999 O O . PHE B 1 27 ? 15.953 28.719 9.227 1 36.91 27 PHE B O 1
ATOM 5006 N N . TYR B 1 28 ? 17.578 28.312 10.539 1 37.59 28 TYR B N 1
ATOM 5007 C CA . TYR B 1 28 ? 16.938 28.859 11.727 1 37.59 28 TYR B CA 1
ATOM 5008 C C . TYR B 1 28 ? 16.781 30.375 11.602 1 37.59 28 TYR B C 1
ATOM 5010 O O . TYR B 1 28 ? 15.742 30.922 11.984 1 37.59 28 TYR B O 1
ATOM 5018 N N . ASN B 1 29 ? 17.797 31.109 11.273 1 40.84 29 ASN B N 1
ATOM 5019 C CA . ASN B 1 29 ? 17.688 32.531 11.078 1 40.84 29 ASN B CA 1
ATOM 5020 C C . ASN B 1 29 ? 16.719 32.875 9.945 1 40.84 29 ASN B C 1
ATOM 5022 O O . ASN B 1 29 ? 16 33.875 10.008 1 40.84 29 ASN B O 1
ATOM 5026 N N . ARG B 1 30 ? 16.859 32.125 8.906 1 41.62 30 ARG B N 1
ATOM 5027 C CA . ARG B 1 30 ? 15.898 32.281 7.824 1 41.62 30 ARG B CA 1
ATOM 5028 C C . ARG B 1 30 ? 14.547 31.703 8.211 1 41.62 30 ARG B C 1
ATOM 5030 O O . ARG B 1 30 ? 13.508 32.156 7.723 1 41.62 30 ARG B O 1
ATOM 5037 N N . CYS B 1 31 ? 14.523 30.609 8.867 1 41.06 31 CYS B N 1
ATOM 5038 C CA . CYS B 1 31 ? 13.344 30.094 9.555 1 41.06 31 CYS B CA 1
ATOM 5039 C C . CYS B 1 31 ? 13.039 30.906 10.805 1 41.06 31 CYS B C 1
ATOM 5041 O O . CYS B 1 31 ? 12.594 30.359 11.812 1 41.06 31 CYS B O 1
ATOM 5043 N N . ASN B 1 32 ? 13.68 31.922 11.102 1 38.66 32 ASN B N 1
ATOM 5044 C CA . ASN B 1 32 ? 13.359 32.844 12.18 1 38.66 32 ASN B CA 1
ATOM 5045 C C . ASN B 1 32 ? 11.852 33.031 12.32 1 38.66 32 ASN B C 1
ATOM 5047 O O . ASN B 1 32 ? 11.18 33.469 11.383 1 38.66 32 ASN B O 1
ATOM 5051 N N . PHE B 1 33 ? 11.336 32.281 13.289 1 44.66 33 PHE B N 1
ATOM 5052 C CA . PHE B 1 33 ? 9.93 32.312 13.695 1 44.66 33 PHE B CA 1
ATOM 5053 C C . PHE B 1 33 ? 9.398 33.75 13.617 1 44.66 33 PHE B C 1
ATOM 5055 O O . PHE B 1 33 ? 8.188 33.969 13.703 1 44.66 33 PHE B O 1
ATOM 5062 N N . GLY B 1 34 ? 10.391 34.656 13.578 1 44.78 34 GLY B N 1
ATOM 5063 C CA . GLY B 1 34 ? 9.938 36.031 13.539 1 44.78 34 GLY B CA 1
ATOM 5064 C C . GLY B 1 34 ? 9.477 36.469 12.164 1 44.78 34 GLY B C 1
ATOM 5065 O O . GLY B 1 34 ? 8.688 37.406 12.039 1 44.78 34 GLY B O 1
ATOM 5066 N N . THR B 1 35 ? 10.148 35.688 11.148 1 47.16 35 THR B N 1
ATOM 5067 C CA . THR B 1 35 ? 9.758 36.125 9.82 1 47.16 35 THR B CA 1
ATOM 5068 C C . THR B 1 35 ? 8.664 35.219 9.242 1 47.16 35 THR B C 1
ATOM 5070 O O . THR B 1 35 ? 8.516 34.094 9.664 1 47.16 35 THR B O 1
ATOM 5073 N N . ARG B 1 36 ? 7.809 35.688 8.406 1 52.22 36 ARG B N 1
ATOM 5074 C CA . ARG B 1 36 ? 6.73 35.031 7.684 1 52.22 36 ARG B CA 1
ATOM 5075 C C . ARG B 1 36 ? 7.246 33.781 6.973 1 52.22 36 ARG B C 1
ATOM 5077 O O . ARG B 1 36 ? 6.598 32.719 7 1 52.22 36 ARG B O 1
ATOM 5084 N N . PHE B 1 37 ? 8.297 33.906 6.383 1 53.25 37 PHE B N 1
ATOM 5085 C CA . PHE B 1 37 ? 8.836 32.844 5.559 1 53.25 37 PHE B CA 1
ATOM 5086 C C . PHE B 1 37 ? 9.273 31.656 6.418 1 53.25 37 PHE B C 1
ATOM 5088 O O . PHE B 1 37 ? 9.047 30.5 6.059 1 53.25 37 PHE B O 1
ATOM 5095 N N . GLY B 1 38 ? 9.805 31.984 7.445 1 50.66 38 GLY B N 1
ATOM 5096 C CA . GLY B 1 38 ? 10.25 30.906 8.328 1 50.66 38 GLY B CA 1
ATOM 5097 C C . GLY B 1 38 ? 9.109 30.094 8.906 1 50.66 38 GLY B C 1
ATOM 5098 O O . GLY B 1 38 ? 9.195 28.875 8.992 1 50.66 38 GLY B O 1
ATOM 5099 N N . GLN B 1 39 ? 8.078 30.766 9.211 1 54.03 39 GLN B N 1
ATOM 5100 C CA . GLN B 1 39 ? 6.914 30.062 9.742 1 54.03 39 GLN B CA 1
ATOM 5101 C C . GLN B 1 39 ? 6.301 29.141 8.695 1 54.03 39 GLN B C 1
ATOM 5103 O O . GLN B 1 39 ? 5.93 28 9 1 54.03 39 GLN B O 1
ATOM 5108 N N . ILE B 1 40 ? 6.312 29.641 7.578 1 56.78 40 ILE B N 1
ATOM 5109 C CA . ILE B 1 40 ? 5.766 28.844 6.484 1 56.78 40 ILE B CA 1
ATOM 5110 C C . ILE B 1 40 ? 6.645 27.609 6.254 1 56.78 40 ILE B C 1
ATOM 5112 O O . ILE B 1 40 ? 6.133 26.516 6.02 1 56.78 40 ILE B O 1
ATOM 5116 N N . LEU B 1 41 ? 7.816 27.828 6.336 1 55.38 41 LEU B N 1
ATOM 5117 C CA . LEU B 1 41 ? 8.75 26.75 6.074 1 55.38 41 LEU B CA 1
ATOM 5118 C C . LEU B 1 41 ? 8.617 25.641 7.121 1 55.38 41 LEU B C 1
ATOM 5120 O O . LEU B 1 41 ? 8.656 24.453 6.789 1 55.38 41 LEU B O 1
ATOM 5124 N N . ILE B 1 42 ? 8.445 26.078 8.312 1 55.66 42 ILE B N 1
ATOM 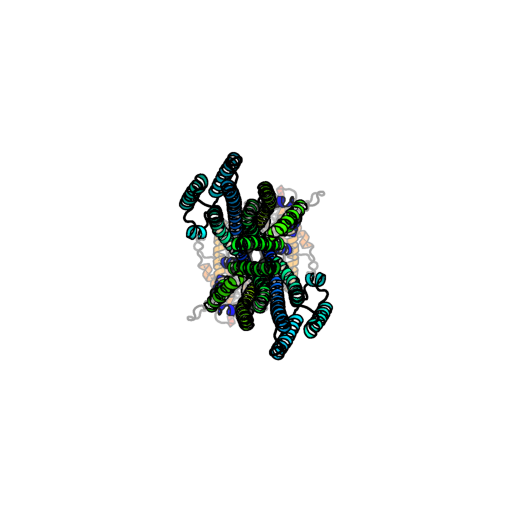5125 C CA . ILE B 1 42 ? 8.328 25.078 9.375 1 55.66 42 ILE B CA 1
ATOM 5126 C C . ILE B 1 42 ? 7.027 24.297 9.211 1 55.66 42 ILE B C 1
ATOM 5128 O O . ILE B 1 42 ? 7.004 23.078 9.375 1 55.66 42 ILE B O 1
ATOM 5132 N N . LEU B 1 43 ? 6.113 25.094 8.852 1 57.16 43 LEU B N 1
ATOM 5133 C CA . LEU B 1 43 ? 4.84 24.406 8.648 1 57.16 43 LEU B CA 1
ATOM 5134 C C . LEU B 1 43 ? 4.926 23.438 7.48 1 57.16 43 LEU B C 1
ATOM 5136 O O . LEU B 1 43 ? 4.387 22.328 7.551 1 57.16 43 LEU B O 1
ATOM 5140 N N . SER B 1 44 ? 5.594 23.969 6.547 1 55.31 44 SER B N 1
ATOM 5141 C CA . SER B 1 44 ? 5.742 23.109 5.375 1 55.31 44 SER B CA 1
ATOM 5142 C C . SER B 1 44 ? 6.574 21.875 5.699 1 55.31 44 SER B C 1
ATOM 5144 O O . SER B 1 44 ? 6.266 20.766 5.238 1 55.31 44 SER B O 1
ATOM 5146 N N . MET B 1 45 ? 7.539 22.109 6.426 1 55.47 45 MET B N 1
ATOM 5147 C CA . MET B 1 45 ? 8.398 20.984 6.781 1 55.47 45 MET B CA 1
ATOM 5148 C C . MET B 1 45 ? 7.633 19.953 7.617 1 55.47 45 MET B C 1
ATOM 5150 O O . MET B 1 45 ? 7.816 18.75 7.449 1 55.47 45 MET B O 1
ATOM 5154 N N . LEU B 1 46 ? 6.859 20.531 8.438 1 57.16 46 LEU B N 1
ATOM 5155 C CA . LEU B 1 46 ? 6.07 19.609 9.258 1 57.16 46 LEU B CA 1
ATOM 5156 C C . LEU B 1 46 ? 5.125 18.781 8.398 1 57.16 46 LEU B C 1
ATOM 5158 O O . LEU B 1 46 ? 4.926 17.594 8.656 1 57.16 46 LEU B O 1
ATOM 5162 N N . LEU B 1 47 ? 4.719 19.484 7.445 1 57.69 47 LEU B N 1
ATOM 5163 C CA . LEU B 1 47 ? 3.805 18.797 6.551 1 57.69 47 LEU B CA 1
ATOM 5164 C C . LEU B 1 47 ? 4.543 17.75 5.723 1 57.69 47 LEU B C 1
ATOM 5166 O O . LEU B 1 47 ? 4.039 16.641 5.52 1 57.69 47 LEU B O 1
ATOM 5170 N N . VAL B 1 48 ? 5.645 18.188 5.355 1 58.75 48 VAL B N 1
ATOM 5171 C CA . VAL B 1 48 ? 6.426 17.266 4.531 1 58.75 48 VAL B CA 1
ATOM 5172 C C . VAL B 1 48 ? 6.824 16.047 5.352 1 58.75 48 VAL B C 1
ATOM 5174 O O . VAL B 1 48 ? 6.754 14.914 4.859 1 58.75 48 VAL B O 1
ATOM 5177 N N . VAL B 1 49 ? 7.203 16.297 6.512 1 58.72 49 VAL B N 1
ATOM 5178 C CA . VAL B 1 49 ? 7.645 15.188 7.344 1 58.72 49 VAL B CA 1
ATOM 5179 C C . VAL B 1 49 ? 6.465 14.258 7.633 1 58.72 49 VAL B C 1
ATOM 5181 O O . VAL B 1 49 ? 6.629 13.039 7.691 1 58.72 49 VAL B O 1
ATOM 5184 N N . GLY B 1 50 ? 5.309 14.898 7.75 1 59.03 50 GLY B N 1
ATOM 5185 C CA . GLY B 1 50 ? 4.148 14.07 8.031 1 59.03 50 GLY B CA 1
ATOM 5186 C C . GLY B 1 50 ? 3.645 13.312 6.82 1 59.03 50 GLY B C 1
ATOM 5187 O O . GLY B 1 50 ? 3.25 12.148 6.93 1 59.03 50 GLY B O 1
ATOM 5188 N N . PHE B 1 51 ? 3.906 13.977 5.66 1 62.97 51 PHE B N 1
ATOM 5189 C CA . PHE B 1 51 ? 3.234 13.414 4.492 1 62.97 51 PHE B CA 1
ATOM 5190 C C . PHE B 1 51 ? 4.195 12.562 3.67 1 62.97 51 PHE B C 1
ATOM 5192 O O . PHE B 1 51 ? 3.766 11.727 2.871 1 62.97 51 PHE B O 1
ATOM 5199 N N . LEU B 1 52 ? 5.449 12.719 3.973 1 65.62 52 LEU B N 1
ATOM 5200 C CA . LEU B 1 52 ? 6.426 12.055 3.117 1 65.62 52 LEU B CA 1
ATOM 5201 C C . LEU B 1 52 ? 6.328 10.539 3.26 1 65.62 52 LEU B C 1
ATOM 5203 O O . LEU B 1 52 ? 6.277 9.82 2.26 1 65.62 52 LEU B O 1
ATOM 5207 N N . PRO B 1 53 ? 6.25 10.023 4.477 1 65.12 53 PRO B N 1
ATOM 5208 C CA . PRO B 1 53 ? 6.156 8.562 4.574 1 65.12 53 PRO B CA 1
ATOM 5209 C C . PRO B 1 53 ? 4.879 8.008 3.949 1 65.12 53 PRO B C 1
ATOM 5211 O O . PRO B 1 53 ? 4.902 6.945 3.326 1 65.12 53 PRO B O 1
ATOM 5214 N N . SER B 1 54 ? 3.855 8.781 4.027 1 66.5 54 SER B N 1
ATOM 5215 C CA . SER B 1 54 ? 2.594 8.328 3.455 1 66.5 54 SER B CA 1
ATOM 5216 C C . SER B 1 54 ? 2.643 8.344 1.93 1 66.5 54 SER B C 1
ATOM 5218 O O . SER B 1 54 ? 2.102 7.449 1.276 1 66.5 54 SER B O 1
ATOM 5220 N N . SER B 1 55 ? 3.35 9.312 1.497 1 67.5 55 SER B N 1
ATOM 5221 C CA . SER B 1 55 ? 3.465 9.398 0.045 1 67.5 55 SER B CA 1
ATOM 5222 C C . SER B 1 55 ? 4.32 8.266 -0.509 1 67.5 55 SER B C 1
ATOM 5224 O O . SER B 1 55 ? 4.023 7.715 -1.57 1 67.5 55 SER B O 1
ATOM 5226 N N . ILE B 1 56 ? 5.246 7.922 0.249 1 69.69 56 ILE B N 1
ATOM 5227 C CA . ILE B 1 56 ? 6.129 6.848 -0.19 1 69.69 56 ILE B CA 1
ATOM 5228 C C . ILE B 1 56 ? 5.371 5.523 -0.183 1 69.69 56 ILE B C 1
ATOM 5230 O O . ILE B 1 56 ? 5.48 4.734 -1.125 1 69.69 56 ILE B O 1
ATOM 5234 N N . LEU B 1 57 ? 4.562 5.34 0.778 1 70.62 57 LEU B N 1
ATOM 5235 C CA . LEU B 1 57 ? 3.785 4.113 0.883 1 70.62 57 LEU B CA 1
ATOM 5236 C C . LEU B 1 57 ? 2.754 4.027 -0.237 1 70.62 57 LEU B C 1
ATOM 5238 O O . LEU B 1 57 ? 2.51 2.947 -0.781 1 70.62 57 LEU B O 1
ATOM 5242 N N . THR B 1 58 ? 2.301 5.129 -0.608 1 70.12 58 THR B N 1
ATOM 5243 C CA . THR B 1 58 ? 1.298 5.145 -1.666 1 70.12 58 THR B CA 1
ATOM 5244 C C . THR B 1 58 ? 1.936 4.855 -3.021 1 70.12 58 THR B C 1
ATOM 5246 O O . THR B 1 58 ? 1.377 4.109 -3.83 1 70.12 58 THR B O 1
ATOM 5249 N N . VAL B 1 59 ? 3.08 5.367 -3.125 1 69.06 59 VAL B N 1
ATOM 5250 C CA . VAL B 1 59 ? 3.764 5.145 -4.395 1 69.06 59 VAL B CA 1
ATOM 5251 C C . VAL B 1 59 ? 4.156 3.674 -4.516 1 69.06 59 VAL B C 1
ATOM 5253 O O . VAL B 1 59 ? 4.012 3.072 -5.586 1 69.06 59 VAL B O 1
ATOM 5256 N N . GLN B 1 60 ? 4.578 3.098 -3.482 1 71.94 60 GLN B N 1
ATOM 5257 C CA . GLN B 1 60 ? 4.938 1.684 -3.486 1 71.94 60 GLN B CA 1
ATOM 5258 C C . GLN B 1 60 ? 3.723 0.807 -3.773 1 71.94 60 GLN B C 1
ATOM 5260 O O . GLN B 1 60 ? 3.816 -0.171 -4.52 1 71.94 60 GLN B O 1
ATOM 5265 N N . ASN B 1 61 ? 2.629 1.233 -3.238 1 72.88 61 ASN B N 1
ATOM 5266 C CA . ASN B 1 61 ? 1.399 0.481 -3.467 1 72.88 61 ASN B CA 1
ATOM 5267 C C . ASN B 1 61 ? 0.938 0.587 -4.918 1 72.88 61 ASN B C 1
ATOM 5269 O O . ASN B 1 61 ? 0.471 -0.394 -5.5 1 72.88 61 ASN B O 1
ATOM 5273 N N . ILE B 1 62 ? 1.19 1.69 -5.414 1 70.56 62 ILE B N 1
ATOM 5274 C CA . ILE B 1 62 ? 0.799 1.889 -6.805 1 70.56 62 ILE B CA 1
ATOM 5275 C C . ILE B 1 62 ? 1.675 1.032 -7.715 1 70.56 62 ILE B C 1
ATOM 5277 O O . ILE B 1 62 ? 1.175 0.386 -8.641 1 70.56 62 ILE B O 1
ATOM 5281 N N . LEU B 1 63 ? 2.887 0.978 -7.43 1 74.69 63 LEU B N 1
ATOM 5282 C CA . LEU B 1 63 ? 3.803 0.205 -8.266 1 74.69 63 LEU B CA 1
ATOM 5283 C C . LEU B 1 63 ? 3.496 -1.286 -8.172 1 74.69 63 LEU B C 1
ATOM 5285 O O . LEU B 1 63 ? 3.533 -1.995 -9.18 1 74.69 63 LEU B O 1
ATOM 5289 N N . LYS B 1 64 ? 3.121 -1.729 -7.012 1 75.62 64 LYS B N 1
ATOM 5290 C CA . LYS B 1 64 ? 2.77 -3.133 -6.816 1 75.62 64 LYS B CA 1
ATOM 5291 C C . LYS B 1 64 ? 1.476 -3.482 -7.547 1 75.62 64 LYS B C 1
ATOM 5293 O O . LYS B 1 64 ? 1.367 -4.551 -8.148 1 75.62 64 LYS B O 1
ATOM 5298 N N . VAL B 1 65 ? 0.605 -2.518 -7.52 1 73.56 65 VAL B N 1
ATOM 5299 C CA . VAL B 1 65 ? -0.683 -2.76 -8.164 1 73.56 65 VAL B CA 1
ATOM 5300 C C . VAL B 1 65 ? -0.519 -2.729 -9.68 1 73.56 65 VAL B C 1
ATOM 5302 O O . VAL B 1 65 ? -1.14 -3.52 -10.391 1 73.56 65 VAL B O 1
ATOM 5305 N N . LEU B 1 66 ? 0.356 -1.9 -10.133 1 74.88 66 LEU B N 1
ATOM 5306 C CA . LEU B 1 66 ? 0.618 -1.841 -11.562 1 74.88 66 LEU B CA 1
ATOM 5307 C C . LEU B 1 66 ? 1.295 -3.119 -12.047 1 74.88 66 LEU B C 1
ATOM 5309 O O . LEU B 1 66 ? 0.945 -3.65 -13.102 1 74.88 66 LEU B O 1
ATOM 5313 N N . ALA B 1 67 ? 2.197 -3.629 -11.312 1 76.25 67 ALA B N 1
ATOM 5314 C CA . ALA B 1 67 ? 2.877 -4.875 -11.664 1 76.25 67 ALA B CA 1
ATOM 5315 C C . ALA B 1 67 ? 1.901 -6.047 -11.664 1 76.25 67 ALA B C 1
ATOM 5317 O O . ALA B 1 67 ? 1.947 -6.898 -12.555 1 76.25 67 ALA B O 1
ATOM 5318 N N . SER B 1 68 ? 1.015 -6.031 -10.719 1 75.06 68 SER B N 1
ATOM 5319 C CA . SER B 1 68 ? 0.025 -7.102 -10.633 1 75.06 68 SER B CA 1
ATOM 5320 C C . SER B 1 68 ? -0.962 -7.035 -11.797 1 75.06 68 SER B C 1
ATOM 5322 O O . SER B 1 68 ? -1.419 -8.062 -12.289 1 75.06 68 SER B O 1
ATOM 5324 N N . SER B 1 69 ? -1.251 -5.848 -12.242 1 75.56 69 SER B N 1
ATOM 5325 C CA . SER B 1 69 ? -2.17 -5.676 -13.367 1 75.56 69 SER B CA 1
ATOM 5326 C C . SER B 1 69 ? -1.557 -6.188 -14.664 1 75.56 69 SER B C 1
ATOM 5328 O O . SER B 1 69 ? -2.256 -6.762 -15.5 1 75.56 69 SER B O 1
ATOM 5330 N N . LYS B 1 70 ? -0.307 -6.023 -14.836 1 78.31 70 LYS B N 1
ATOM 5331 C CA . LYS B 1 70 ? 0.371 -6.531 -16.031 1 78.31 70 LYS B CA 1
ATOM 5332 C C . LYS B 1 70 ? 0.387 -8.055 -16.047 1 78.31 70 LYS B C 1
ATOM 5334 O O . LYS B 1 70 ? 0.149 -8.68 -17.078 1 78.31 70 LYS B O 1
ATOM 5339 N N . VAL B 1 71 ? 0.697 -8.602 -14.898 1 77.19 71 VAL B N 1
ATOM 5340 C CA . VAL B 1 71 ? 0.713 -10.055 -14.781 1 77.19 71 VAL B CA 1
ATOM 5341 C C . VAL B 1 71 ? -0.67 -10.617 -15.102 1 77.19 71 VAL B C 1
ATOM 5343 O O . VAL B 1 71 ? -0.791 -11.625 -15.797 1 77.19 71 VAL B O 1
ATOM 5346 N N . TYR B 1 72 ? -1.672 -9.953 -14.742 1 78.25 72 TYR B N 1
ATOM 5347 C CA . TYR B 1 72 ? -3.037 -10.406 -14.992 1 78.25 72 TYR B CA 1
ATOM 5348 C C . TYR B 1 72 ? -3.375 -10.32 -16.484 1 78.25 72 TYR B C 1
ATOM 5350 O O . TYR B 1 72 ? -3.994 -11.227 -17.031 1 78.25 72 TYR B O 1
ATOM 5358 N N . SER B 1 73 ? -2.975 -9.25 -17.031 1 79 73 SER B N 1
ATOM 5359 C CA . SER B 1 73 ? -3.225 -9.109 -18.453 1 79 73 SER B CA 1
ATOM 5360 C C . SER B 1 73 ? -2.51 -10.195 -19.25 1 79 73 SER B C 1
ATOM 5362 O O . SER B 1 73 ? -3.076 -10.758 -20.188 1 79 73 SER B O 1
ATOM 5364 N N . ASP B 1 74 ? -1.348 -10.523 -18.859 1 81.88 74 ASP B N 1
ATOM 5365 C CA . ASP B 1 74 ? -0.586 -11.586 -19.5 1 81.88 74 ASP B CA 1
ATOM 5366 C C . ASP B 1 74 ? -1.259 -12.945 -19.312 1 81.88 74 ASP B C 1
ATOM 5368 O O . ASP B 1 74 ? -1.295 -13.766 -20.234 1 81.88 74 ASP B O 1
ATOM 5372 N N . ASN B 1 75 ? -1.821 -13.156 -18.156 1 82 75 ASN B N 1
ATOM 5373 C CA . ASN B 1 75 ? -2.496 -14.414 -17.859 1 82 75 ASN B CA 1
ATOM 5374 C C . ASN B 1 75 ? -3.758 -14.578 -18.703 1 82 75 ASN B C 1
ATOM 5376 O O . ASN B 1 75 ? -4.078 -15.688 -19.125 1 82 75 ASN B O 1
ATOM 5380 N N . VAL B 1 76 ? -4.457 -13.523 -18.922 1 82.06 76 VAL B N 1
ATOM 5381 C CA . VAL B 1 76 ? -5.652 -13.578 -19.766 1 82.06 76 VAL B CA 1
ATOM 5382 C C . VAL B 1 76 ? -5.262 -13.938 -21.188 1 82.06 76 VAL B C 1
ATOM 5384 O O . VAL B 1 76 ? -5.922 -14.75 -21.828 1 82.06 76 VAL B O 1
ATOM 5387 N N . TRP B 1 77 ? -4.176 -13.391 -21.547 1 83.56 77 TRP B N 1
ATOM 5388 C CA . TRP B 1 77 ? -3.693 -13.648 -22.906 1 83.56 77 TRP B CA 1
ATOM 5389 C C . TRP B 1 77 ? -3.262 -15.102 -23.062 1 83.56 77 TRP B C 1
ATOM 5391 O O . TRP B 1 77 ? -3.586 -15.75 -24.062 1 83.56 77 TRP B O 1
ATOM 5401 N N . VAL B 1 78 ? -2.572 -15.625 -22.125 1 84.88 78 VAL B N 1
ATOM 5402 C CA . VAL B 1 78 ? -2.135 -17.016 -22.156 1 84.88 78 VAL B CA 1
ATOM 5403 C C . VAL B 1 78 ? -3.352 -17.938 -22.188 1 84.88 78 VAL B C 1
ATOM 5405 O O . VAL B 1 78 ? -3.393 -18.906 -22.953 1 84.88 78 VAL B O 1
ATOM 5408 N N . THR B 1 79 ? -4.352 -17.656 -21.375 1 84.81 79 THR B N 1
ATOM 5409 C CA . THR B 1 79 ? -5.551 -18.484 -21.297 1 84.81 79 THR B CA 1
ATOM 5410 C C . THR B 1 79 ? -6.301 -18.469 -22.625 1 84.81 79 THR B C 1
ATOM 5412 O O . THR B 1 79 ? -6.781 -19.516 -23.078 1 84.81 79 THR B O 1
ATOM 5415 N N . GLN B 1 80 ? -6.379 -17.359 -23.219 1 86.5 80 GLN B N 1
ATOM 5416 C CA . GLN B 1 80 ? -7.055 -17.234 -24.5 1 86.5 80 GLN B CA 1
ATOM 5417 C C . GLN B 1 80 ? -6.312 -18.016 -25.578 1 86.5 80 GLN B C 1
ATOM 5419 O O . GLN B 1 80 ? -6.926 -18.766 -26.359 1 86.5 80 GLN B O 1
ATOM 5424 N N . LYS B 1 81 ? -5.02 -17.922 -25.625 1 87.88 81 LYS B N 1
ATOM 5425 C CA . LYS B 1 81 ? -4.211 -18.625 -26.609 1 87.88 81 LYS B CA 1
ATOM 5426 C C . LYS B 1 81 ? -4.352 -20.141 -26.453 1 87.88 81 LYS B C 1
ATOM 5428 O O . LYS B 1 81 ? -4.477 -20.875 -27.438 1 87.88 81 LYS B O 1
ATOM 5433 N N . LEU B 1 82 ? -4.328 -20.562 -25.25 1 87.81 82 LEU B N 1
ATOM 5434 C CA . LEU B 1 82 ? -4.422 -22 -24.969 1 87.81 82 LEU B CA 1
ATOM 5435 C C . LEU B 1 82 ? -5.777 -22.547 -25.406 1 87.81 82 LEU B C 1
ATOM 5437 O O . LEU B 1 82 ? -5.852 -23.625 -26 1 87.81 82 LEU B O 1
ATOM 5441 N N . THR B 1 83 ? -6.801 -21.797 -25.156 1 87.69 83 THR B N 1
ATOM 5442 C CA . THR B 1 83 ? -8.141 -22.25 -25.516 1 87.69 83 THR B CA 1
ATOM 5443 C C . THR B 1 83 ? -8.305 -22.297 -27.031 1 87.69 83 THR B C 1
ATOM 5445 O O . THR B 1 83 ? -8.898 -23.219 -27.578 1 87.69 83 THR B O 1
ATOM 5448 N N . GLU B 1 84 ? -7.754 -21.344 -27.688 1 90.81 84 GLU B N 1
ATOM 5449 C CA . GLU B 1 84 ? -7.832 -21.312 -29.141 1 90.81 84 GLU B CA 1
ATOM 5450 C C . GLU B 1 84 ? -7.043 -22.453 -29.766 1 90.81 84 GLU B C 1
ATOM 5452 O O . GLU B 1 84 ? -7.535 -23.141 -30.656 1 90.81 84 GLU B O 1
ATOM 5457 N N . ILE B 1 85 ? -5.891 -22.625 -29.25 1 90.69 85 ILE B N 1
ATOM 5458 C CA . ILE B 1 85 ? -5.059 -23.703 -29.781 1 90.69 85 ILE B CA 1
ATOM 5459 C C . ILE B 1 85 ? -5.691 -25.062 -29.453 1 90.69 85 ILE B C 1
ATOM 5461 O O . ILE B 1 85 ? -5.621 -26 -30.234 1 90.69 85 ILE B O 1
ATOM 5465 N N . GLY B 1 86 ? -6.25 -25.156 -28.234 1 89.19 86 GLY B N 1
ATOM 5466 C CA . GLY B 1 86 ? -6.965 -26.375 -27.875 1 89.19 86 GLY B CA 1
ATOM 5467 C C . GLY B 1 86 ? -8.078 -26.719 -28.828 1 89.19 86 GLY B C 1
ATOM 5468 O O . GLY B 1 86 ? -8.281 -27.891 -29.156 1 89.19 86 GLY B O 1
ATOM 5469 N N . ARG B 1 87 ? -8.742 -25.781 -29.328 1 89.81 87 ARG B N 1
ATOM 5470 C CA . ARG B 1 87 ? -9.812 -25.984 -30.297 1 89.81 87 ARG B CA 1
ATOM 5471 C C . ARG B 1 87 ? -9.258 -26.484 -31.625 1 89.81 87 ARG B C 1
ATOM 5473 O O . ARG B 1 87 ? -9.828 -27.391 -32.25 1 89.81 87 ARG B O 1
ATOM 5480 N N . VAL B 1 88 ? -8.211 -25.875 -32.062 1 93.19 88 VAL B N 1
ATOM 5481 C CA . VAL B 1 88 ? -7.586 -26.297 -33.312 1 93.19 88 VAL B CA 1
ATOM 5482 C C . VAL B 1 88 ? -7.121 -27.734 -33.188 1 93.19 88 VAL B C 1
ATOM 5484 O O . VAL B 1 88 ? -7.363 -28.547 -34.094 1 93.19 88 VAL B O 1
ATOM 5487 N N . VAL B 1 89 ? -6.449 -28.062 -32.125 1 93 89 VAL B N 1
ATOM 5488 C CA . VAL B 1 89 ? -5.953 -29.406 -31.906 1 93 89 VAL B CA 1
ATOM 5489 C C . VAL B 1 89 ? -7.113 -30.406 -31.938 1 93 89 VAL B C 1
ATOM 5491 O O . VAL B 1 89 ? -7.016 -31.469 -32.562 1 93 89 VAL B O 1
ATOM 5494 N N . HIS B 1 90 ? -8.18 -30.062 -31.344 1 90 90 HIS B N 1
ATOM 5495 C CA . HIS B 1 90 ? -9.352 -30.922 -31.312 1 90 90 HIS B CA 1
ATOM 5496 C C . HIS B 1 90 ? -9.891 -31.172 -32.719 1 90 90 HIS B C 1
ATOM 5498 O O . HIS B 1 90 ? -10.188 -32.312 -33.062 1 90 90 HIS B O 1
ATOM 5504 N N . GLU B 1 91 ? -10.031 -30.156 -33.469 1 91.69 91 GLU B N 1
ATOM 5505 C CA . GLU B 1 91 ? -10.562 -30.297 -34.812 1 91.69 91 GLU B CA 1
ATOM 5506 C C . GLU B 1 91 ? -9.633 -31.125 -35.688 1 91.69 91 GLU B C 1
ATOM 5508 O O . GLU B 1 91 ? -10.094 -31.906 -36.531 1 91.69 91 GLU B O 1
ATOM 5513 N N . ILE B 1 92 ? -8.367 -30.953 -35.531 1 93.69 92 ILE B N 1
ATOM 5514 C CA . ILE B 1 92 ? -7.395 -31.719 -36.281 1 93.69 92 ILE B CA 1
ATOM 5515 C C . ILE B 1 92 ? -7.492 -33.188 -35.906 1 93.69 92 ILE B C 1
ATOM 5517 O O . ILE B 1 92 ? -7.344 -34.062 -36.75 1 93.69 92 ILE B O 1
ATOM 5521 N N . GLN B 1 93 ? -7.695 -33.406 -34.656 1 90.62 93 GLN B N 1
ATOM 5522 C CA . GLN B 1 93 ? -7.867 -34.781 -34.188 1 90.62 93 GLN B CA 1
ATOM 5523 C C . GLN B 1 93 ? -9.031 -35.469 -34.906 1 90.62 93 GLN B C 1
ATOM 5525 O O . GLN B 1 93 ? -8.938 -36.625 -35.281 1 90.62 93 GLN B O 1
ATOM 5530 N N . ILE B 1 94 ? -10.078 -34.781 -35.062 1 87.62 94 ILE B N 1
ATOM 5531 C CA . ILE B 1 94 ? -11.258 -35.312 -35.719 1 87.62 94 ILE B CA 1
ATOM 5532 C C . ILE B 1 94 ? -10.961 -35.531 -37.219 1 87.62 94 ILE B C 1
ATOM 5534 O O . ILE B 1 94 ? -11.336 -36.562 -37.781 1 87.62 94 ILE B O 1
ATOM 5538 N N . GLU B 1 95 ? -10.328 -34.562 -37.781 1 91.81 95 GLU B N 1
ATOM 5539 C CA . GLU B 1 95 ? -10 -34.75 -39.188 1 91.81 95 GLU B CA 1
ATOM 5540 C C . GLU B 1 95 ? -9.109 -35.969 -39.438 1 91.81 95 GLU B C 1
ATOM 5542 O O . GLU B 1 95 ? -9.25 -36.656 -40.438 1 91.81 95 GLU B O 1
ATOM 5547 N N . ARG B 1 96 ? -8.172 -36.094 -38.562 1 91.62 96 ARG B N 1
ATOM 5548 C CA . ARG B 1 96 ? -7.336 -37.281 -38.625 1 91.62 96 ARG B CA 1
ATOM 5549 C C . ARG B 1 96 ? -8.18 -38.562 -38.656 1 91.62 96 ARG B C 1
ATOM 5551 O O . ARG B 1 96 ? -7.996 -39.438 -39.5 1 91.62 96 ARG B O 1
ATOM 5558 N N . GLY B 1 97 ? -9.109 -38.656 -37.688 1 84.62 97 GLY B N 1
ATOM 5559 C CA . GLY B 1 97 ? -9.969 -39.812 -37.594 1 84.62 97 GLY B CA 1
ATOM 5560 C C . GLY B 1 97 ? -10.836 -40.031 -38.812 1 84.62 97 GLY B C 1
ATOM 5561 O O . GLY B 1 97 ? -10.945 -41.156 -39.312 1 84.62 97 GLY B O 1
ATOM 5562 N N . ARG B 1 98 ? -11.391 -39 -39.344 1 84.56 98 ARG B N 1
ATOM 5563 C CA . ARG B 1 98 ? -12.266 -39.062 -40.5 1 84.56 98 ARG B CA 1
ATOM 5564 C C . ARG B 1 98 ? -11.477 -39.438 -41.75 1 84.56 98 ARG B C 1
ATOM 5566 O O . ARG B 1 98 ? -11.977 -40.125 -42.625 1 84.56 98 ARG B O 1
ATOM 5573 N N . SER B 1 99 ? -10.297 -38.906 -41.875 1 89.56 99 SER B N 1
ATOM 5574 C CA . SER B 1 99 ? -9.445 -39.219 -43 1 89.56 99 SER B CA 1
ATOM 5575 C C . SER B 1 99 ? -9.078 -40.719 -43.031 1 89.56 99 SER B C 1
ATOM 5577 O O . SER B 1 99 ? -9.102 -41.344 -44.062 1 89.56 99 SER B O 1
ATOM 5579 N N . THR B 1 100 ? -8.711 -41.188 -41.906 1 84.44 100 THR B N 1
ATOM 5580 C CA . THR B 1 100 ? -8.359 -42.594 -41.812 1 84.44 100 THR B CA 1
ATOM 5581 C C . THR B 1 100 ? -9.562 -43.469 -42.094 1 84.44 100 THR B C 1
ATOM 5583 O O . THR B 1 100 ? -9.43 -44.531 -42.75 1 84.44 100 THR B O 1
ATOM 5586 N N . LEU B 1 101 ? -10.688 -43.062 -41.594 1 78.12 101 LEU B N 1
ATOM 5587 C CA . LEU B 1 101 ? -11.906 -43.812 -41.875 1 78.12 101 LEU B CA 1
ATOM 5588 C C . LEU B 1 101 ? -12.219 -43.812 -43.344 1 78.12 101 LEU B C 1
ATOM 5590 O O . LEU B 1 101 ? -12.633 -44.844 -43.906 1 78.12 101 LEU B O 1
ATOM 5594 N N . PHE B 1 102 ? -12.07 -42.719 -44 1 83.25 102 PHE B N 1
ATOM 5595 C CA . PHE B 1 102 ? -12.336 -42.594 -45.406 1 83.25 102 PHE B CA 1
ATOM 5596 C C . PHE B 1 102 ? -11.445 -43.531 -46.219 1 83.25 102 PHE B C 1
ATOM 5598 O O . PHE B 1 102 ? -11.891 -44.125 -47.219 1 83.25 102 PHE B O 1
ATOM 5605 N N . LEU B 1 103 ? -10.234 -43.688 -45.812 1 83.38 103 LEU B N 1
ATOM 5606 C CA . LEU B 1 103 ? -9.273 -44.5 -46.562 1 83.38 103 LEU B CA 1
ATOM 5607 C C . LEU B 1 103 ? -9.555 -46 -46.344 1 83.38 103 LEU B C 1
ATOM 5609 O O . LEU B 1 103 ? -9.133 -46.812 -47.156 1 83.38 103 LEU B O 1
ATOM 5613 N N . THR B 1 104 ? -10.25 -46.344 -45.25 1 73.81 104 THR B N 1
ATOM 5614 C CA . THR B 1 104 ? -10.383 -47.75 -44.938 1 73.81 104 THR B CA 1
ATOM 5615 C C . THR B 1 104 ? -11.797 -48.25 -45.219 1 73.81 104 THR B C 1
ATOM 5617 O O . THR B 1 104 ? -12.062 -49.438 -45.188 1 73.81 104 THR B O 1
ATOM 5620 N N . VAL B 1 105 ? -12.727 -47.375 -45.406 1 71.75 105 VAL B N 1
ATOM 5621 C CA . VAL B 1 105 ? -14.125 -47.781 -45.531 1 71.75 105 VAL B CA 1
ATOM 5622 C C . VAL B 1 105 ? -14.336 -48.438 -46.906 1 71.75 105 VAL B C 1
ATOM 5624 O O . VAL B 1 105 ? -13.594 -48.156 -47.844 1 71.75 105 VAL B O 1
ATOM 5627 N N . SER B 1 106 ? -15.289 -49.375 -46.844 1 64.06 106 SER B N 1
ATOM 5628 C CA . SER B 1 106 ? -15.68 -50.062 -48.062 1 64.06 106 SER B CA 1
ATOM 5629 C C . SER B 1 106 ? -16.359 -49.125 -49.031 1 64.06 106 SER B C 1
ATOM 5631 O O . SER B 1 106 ? -16.844 -48.062 -48.656 1 64.06 106 SER B O 1
ATOM 5633 N N . SER B 1 107 ? -16.328 -49.5 -50.312 1 64.44 107 SER B N 1
ATOM 5634 C CA . SER B 1 107 ? -16.828 -48.719 -51.438 1 64.44 107 SER B CA 1
ATOM 5635 C C . SER B 1 107 ? -18.25 -48.219 -51.188 1 64.44 107 SER B C 1
ATOM 5637 O O . SER B 1 107 ? -18.609 -47.125 -51.594 1 64.44 107 SER B O 1
ATOM 5639 N N . GLY B 1 108 ? -19.047 -48.938 -50.531 1 63.31 108 GLY B N 1
ATOM 5640 C CA . GLY B 1 108 ? -20.438 -48.562 -50.344 1 63.31 108 GLY B CA 1
ATOM 5641 C C . GLY B 1 108 ? -20.609 -47.406 -49.375 1 63.31 108 GLY B C 1
ATOM 5642 O O . GLY B 1 108 ? -21.531 -46.594 -49.531 1 63.31 108 GLY B O 1
ATOM 5643 N N . ASP B 1 109 ? -19.797 -47.188 -48.406 1 72.38 109 ASP B N 1
ATOM 5644 C CA . ASP B 1 109 ? -19.922 -46.156 -47.406 1 72.38 109 ASP B CA 1
ATOM 5645 C C . ASP B 1 109 ? -18.969 -45 -47.656 1 72.38 109 ASP B C 1
ATOM 5647 O O . ASP B 1 109 ? -18.844 -44.062 -46.844 1 72.38 109 ASP B O 1
ATOM 5651 N N . ALA B 1 110 ? -18.375 -45.031 -48.812 1 77.75 110 ALA B N 1
ATOM 5652 C CA . ALA B 1 110 ? -17.328 -44.062 -49.125 1 77.75 110 ALA B CA 1
ATOM 5653 C C . ALA B 1 110 ? -17.922 -42.656 -49.312 1 77.75 110 ALA B C 1
ATOM 5655 O O . ALA B 1 110 ? -17.297 -41.656 -48.938 1 77.75 110 ALA B O 1
ATOM 5656 N N . GLY B 1 111 ? -19.125 -42.625 -49.844 1 81.31 111 GLY B N 1
ATOM 5657 C CA . GLY B 1 111 ? -19.766 -41.344 -50.094 1 81.31 111 GLY B CA 1
ATOM 5658 C C . GLY B 1 111 ? -20.062 -40.594 -48.812 1 81.31 111 GLY B C 1
ATOM 5659 O O . GLY B 1 111 ? -19.75 -39.406 -48.688 1 81.31 111 GLY B O 1
ATOM 5660 N N . ASP B 1 112 ? -20.703 -41.219 -47.875 1 82.44 112 ASP B N 1
ATOM 5661 C CA . ASP B 1 112 ? -21.031 -40.594 -46.594 1 82.44 112 ASP B CA 1
ATOM 5662 C C . ASP B 1 112 ? -19.75 -40.219 -45.844 1 82.44 112 ASP B C 1
ATOM 5664 O O . ASP B 1 112 ? -19.703 -39.156 -45.219 1 82.44 112 ASP B O 1
ATOM 5668 N N . ALA B 1 113 ? -18.734 -41.031 -45.844 1 83.19 113 ALA B N 1
ATOM 5669 C CA . ALA B 1 113 ? -17.469 -40.75 -45.188 1 83.19 113 ALA B CA 1
ATOM 5670 C C . ALA B 1 113 ? -16.781 -39.531 -45.812 1 83.19 113 ALA B C 1
ATOM 5672 O O . ALA B 1 113 ? -16.172 -38.75 -45.094 1 83.19 113 ALA B O 1
ATOM 5673 N N . TRP B 1 114 ? -17.016 -39.438 -47.094 1 88.88 114 TRP B N 1
ATOM 5674 C CA . TRP B 1 114 ? -16.422 -38.312 -47.812 1 88.88 114 TRP B CA 1
ATOM 5675 C C . TRP B 1 114 ? -17.078 -37 -47.406 1 88.88 114 TRP B C 1
ATOM 5677 O O . TRP B 1 114 ? -16.406 -36 -47.125 1 88.88 114 TRP B O 1
ATOM 5687 N N . GLN B 1 115 ? -18.375 -37 -47.312 1 90.19 115 GLN B N 1
ATOM 5688 C CA . GLN B 1 115 ? -19.094 -35.781 -46.938 1 90.19 115 GLN B CA 1
ATOM 5689 C C . GLN B 1 115 ? -18.734 -35.344 -45.531 1 90.19 115 GLN B C 1
ATOM 5691 O O . GLN B 1 115 ? -18.547 -34.156 -45.25 1 90.19 115 GLN B O 1
ATOM 5696 N N . GLN B 1 116 ? -18.625 -36.219 -44.625 1 87.19 116 GLN B N 1
ATOM 5697 C CA . GLN B 1 116 ? -18.25 -35.938 -43.25 1 87.19 116 GLN B CA 1
ATOM 5698 C C . GLN B 1 116 ? -16.828 -35.375 -43.188 1 87.19 116 GLN B C 1
ATOM 5700 O O . GLN B 1 116 ? -16.531 -34.5 -42.375 1 87.19 116 GLN B O 1
ATOM 5705 N N . LEU B 1 117 ? -15.945 -35.969 -43.969 1 91.38 117 LEU B N 1
ATOM 5706 C CA . LEU B 1 117 ? -14.562 -35.5 -44 1 91.38 117 LEU B CA 1
ATOM 5707 C C . LEU B 1 117 ? -14.469 -34.062 -44.531 1 91.38 117 LEU B C 1
ATOM 5709 O O . LEU B 1 117 ? -13.719 -33.25 -43.969 1 91.38 117 LEU B O 1
ATOM 5713 N N . LEU B 1 118 ? -15.266 -33.781 -45.531 1 93.44 118 LEU B N 1
ATOM 5714 C CA . LEU B 1 118 ? -15.266 -32.438 -46.094 1 93.44 118 LEU B CA 1
ATOM 5715 C C . LEU B 1 118 ? -15.758 -31.406 -45.094 1 93.44 118 LEU B C 1
ATOM 5717 O O . LEU B 1 118 ? -15.203 -30.312 -44.969 1 93.44 118 LEU B O 1
ATOM 5721 N N . GLU B 1 119 ? -16.75 -31.766 -44.375 1 93.19 119 GLU B N 1
ATOM 5722 C CA . GLU B 1 119 ? -17.266 -30.891 -43.312 1 93.19 119 GLU B CA 1
ATOM 5723 C C . GLU B 1 119 ? -16.219 -30.641 -42.219 1 93.19 119 GLU B C 1
ATOM 5725 O O . GLU B 1 119 ? -16.078 -29.531 -41.719 1 93.19 119 GLU B O 1
ATOM 5730 N N . GLN B 1 120 ? -15.547 -31.672 -41.875 1 92.19 120 GLN B N 1
ATOM 5731 C CA . GLN B 1 120 ? -14.531 -31.562 -40.812 1 92.19 120 GLN B CA 1
ATOM 5732 C C . GLN B 1 120 ? -13.367 -30.688 -41.281 1 92.19 120 GLN B C 1
ATOM 5734 O O . GLN B 1 120 ? -12.797 -29.953 -40.5 1 92.19 120 GLN B O 1
ATOM 5739 N N . ARG B 1 121 ? -12.953 -30.844 -42.562 1 95.62 121 ARG B N 1
ATOM 5740 C CA . ARG B 1 121 ? -11.867 -30.031 -43.094 1 95.62 121 ARG B CA 1
ATOM 5741 C C . ARG B 1 121 ? -12.211 -28.547 -43.031 1 95.62 121 ARG B C 1
ATOM 5743 O O . ARG B 1 121 ? -11.352 -27.719 -42.719 1 95.62 121 ARG B O 1
ATOM 5750 N N . THR B 1 122 ? -13.461 -28.234 -43.219 1 95.31 122 THR B N 1
ATOM 5751 C CA . THR B 1 122 ? -13.914 -26.859 -43.094 1 95.31 122 THR B CA 1
ATOM 5752 C C . THR B 1 122 ? -13.836 -26.391 -41.625 1 95.31 122 THR B C 1
ATOM 5754 O O . THR B 1 122 ? -13.5 -25.234 -41.375 1 95.31 122 THR B O 1
ATOM 5757 N N . SER B 1 123 ? -14.164 -27.234 -40.75 1 93.56 123 SER B N 1
ATOM 5758 C CA . SER B 1 123 ? -14.102 -26.906 -39.344 1 93.56 123 SER B CA 1
ATOM 5759 C C . SER B 1 123 ? -12.664 -26.625 -38.906 1 93.56 123 SER B C 1
ATOM 5761 O O . SER B 1 123 ? -12.43 -25.766 -38.031 1 93.56 123 SER B O 1
ATOM 5763 N N . VAL B 1 124 ? -11.727 -27.406 -39.344 1 95.25 124 VAL B N 1
ATOM 5764 C CA . VAL B 1 124 ? -10.32 -27.203 -39 1 95.25 124 VAL B CA 1
ATOM 5765 C C . VAL B 1 124 ? -9.859 -25.859 -39.562 1 95.25 124 VAL B C 1
ATOM 5767 O O . VAL B 1 124 ? -9.156 -25.109 -38.875 1 95.25 124 VAL B O 1
ATOM 5770 N N . ASP B 1 125 ? -10.281 -25.609 -40.812 1 95.25 125 ASP B N 1
ATOM 5771 C CA . ASP B 1 125 ? -9.898 -24.344 -41.438 1 95.25 125 ASP B CA 1
ATOM 5772 C C . ASP B 1 125 ? -10.492 -23.156 -40.688 1 95.25 125 ASP B C 1
ATOM 5774 O O . ASP B 1 125 ? -9.82 -22.141 -40.469 1 95.25 125 ASP B O 1
ATOM 5778 N N . SER B 1 126 ? -11.672 -23.297 -40.25 1 94.69 126 SER B N 1
ATOM 5779 C CA . SER B 1 126 ? -12.32 -22.234 -39.5 1 94.69 126 SER B CA 1
ATOM 5780 C C . SER B 1 126 ? -11.617 -22.016 -38.156 1 94.69 126 SER B C 1
ATOM 5782 O O . SER B 1 126 ? -11.359 -20.875 -37.75 1 94.69 126 SER B O 1
ATOM 5784 N N . ALA B 1 127 ? -11.305 -23.062 -37.438 1 93.44 127 ALA B N 1
ATOM 5785 C CA . ALA B 1 127 ? -10.625 -22.969 -36.156 1 93.44 127 ALA B CA 1
ATOM 5786 C C . ALA B 1 127 ? -9.234 -22.375 -36.312 1 93.44 127 ALA B C 1
ATOM 5788 O O . ALA B 1 127 ? -8.789 -21.578 -35.469 1 93.44 127 ALA B O 1
ATOM 5789 N N . THR B 1 128 ? -8.547 -22.734 -37.375 1 93.5 128 THR B N 1
ATOM 5790 C CA . THR B 1 128 ? -7.195 -22.25 -37.625 1 93.5 128 THR B CA 1
ATOM 5791 C C . THR B 1 128 ? -7.211 -20.766 -37.969 1 93.5 128 THR B C 1
ATOM 5793 O O . THR B 1 128 ? -6.316 -20.016 -37.562 1 93.5 128 THR B O 1
ATOM 5796 N N . ASN B 1 129 ? -8.242 -20.328 -38.625 1 91.56 129 ASN B N 1
ATOM 5797 C CA . ASN B 1 129 ? -8.359 -18.938 -39.031 1 91.56 129 ASN B CA 1
ATOM 5798 C C . ASN B 1 129 ? -8.734 -18.047 -37.844 1 91.56 129 ASN B C 1
ATOM 5800 O O . ASN B 1 129 ? -8.484 -16.844 -37.844 1 91.56 129 ASN B O 1
ATOM 5804 N N . GLN B 1 130 ? -9.289 -18.609 -36.844 1 90.31 130 GLN B N 1
ATOM 5805 C CA . GLN B 1 130 ? -9.727 -17.844 -35.656 1 90.31 130 GLN B CA 1
ATOM 5806 C C . GLN B 1 130 ? -8.586 -17.688 -34.656 1 90.31 130 GLN B C 1
ATOM 5808 O O . GLN B 1 130 ? -8.734 -16.984 -33.656 1 90.31 130 GLN B O 1
ATOM 5813 N N . LEU B 1 131 ? -7.457 -18.281 -35 1 89.25 131 LEU B N 1
ATOM 5814 C CA . LEU B 1 131 ? -6.312 -18.141 -34.094 1 89.25 131 LEU B CA 1
ATOM 5815 C C . LEU B 1 131 ? -5.816 -16.703 -34.062 1 89.25 131 LEU B C 1
ATOM 5817 O O . LEU B 1 131 ? -5.625 -16.078 -35.094 1 89.25 131 LEU B O 1
ATOM 5821 N N . THR B 1 132 ? -5.664 -16.156 -32.906 1 84.31 132 THR B N 1
ATOM 5822 C CA . THR B 1 132 ? -5.141 -14.805 -32.719 1 84.31 132 THR B CA 1
ATOM 5823 C C . THR B 1 132 ? -3.664 -14.734 -33.094 1 84.31 132 THR B C 1
ATOM 5825 O O . THR B 1 132 ? -3.207 -13.742 -33.656 1 84.31 132 THR B O 1
ATOM 5828 N N . GLN B 1 133 ? -2.924 -15.82 -32.75 1 85.25 133 GLN B N 1
ATOM 5829 C CA . GLN B 1 133 ? -1.496 -15.867 -33.031 1 85.25 133 GLN B CA 1
ATOM 5830 C C . GLN B 1 133 ? -1.037 -17.281 -33.344 1 85.25 133 GLN B C 1
ATOM 5832 O O . GLN B 1 133 ? -1.421 -18.234 -32.625 1 85.25 133 GLN B O 1
ATOM 5837 N N . TRP B 1 134 ? -0.33 -17.344 -34.438 1 87.75 134 TRP B N 1
ATOM 5838 C CA . TRP B 1 134 ? 0.321 -18.609 -34.781 1 87.75 134 TRP B CA 1
ATOM 5839 C C . TRP B 1 134 ? 1.57 -18.812 -33.938 1 87.75 134 TRP B C 1
ATOM 5841 O O . TRP B 1 134 ? 2.424 -17.938 -33.844 1 87.75 134 TRP B O 1
ATOM 5851 N N . PRO B 1 135 ? 1.66 -19.969 -33.219 1 83.25 135 PRO B N 1
ATOM 5852 C CA . PRO B 1 135 ? 2.762 -20.188 -32.281 1 83.25 135 PRO B CA 1
ATOM 5853 C C . PRO B 1 135 ? 4.133 -20.078 -32.969 1 83.25 135 PRO B C 1
ATOM 5855 O O . PRO B 1 135 ? 4.336 -20.609 -34.062 1 83.25 135 PRO B O 1
ATOM 5858 N N . ASP B 1 136 ? 5.059 -19.469 -32.25 1 77 136 ASP B N 1
ATOM 5859 C CA . ASP B 1 136 ? 6.406 -19.25 -32.781 1 77 136 ASP B CA 1
ATOM 5860 C C . ASP B 1 136 ? 7.16 -20.562 -32.906 1 77 136 ASP B C 1
ATOM 5862 O O . ASP B 1 136 ? 7.84 -20.797 -33.938 1 77 136 ASP B O 1
ATOM 5866 N N . GLN B 1 137 ? 7.027 -21.375 -31.984 1 75.12 137 GLN B N 1
ATOM 5867 C CA . GLN B 1 137 ? 7.711 -22.656 -32.031 1 75.12 137 GLN B CA 1
ATOM 5868 C C . GLN B 1 137 ? 7.16 -23.531 -33.156 1 75.12 137 GLN B C 1
ATOM 5870 O O . GLN B 1 137 ? 7.891 -24.312 -33.75 1 75.12 137 GLN B O 1
ATOM 5875 N N . ALA B 1 138 ? 5.871 -23.344 -33.375 1 72.62 138 ALA B N 1
ATOM 5876 C CA . ALA B 1 138 ? 5.246 -24.078 -34.469 1 72.62 138 ALA B CA 1
ATOM 5877 C C . ALA B 1 138 ? 5.793 -23.625 -35.844 1 72.62 138 ALA B C 1
ATOM 5879 O O . ALA B 1 138 ? 5.895 -24.422 -36.75 1 72.62 138 ALA B O 1
ATOM 5880 N N . ARG B 1 139 ? 6.262 -22.469 -35.844 1 78.12 139 ARG B N 1
ATOM 5881 C CA . ARG B 1 139 ? 6.812 -21.922 -37.094 1 78.12 139 ARG B CA 1
ATOM 5882 C C . ARG B 1 139 ? 8.078 -22.672 -37.5 1 78.12 139 ARG B C 1
ATOM 5884 O O . ARG B 1 139 ? 8.32 -22.875 -38.688 1 78.12 139 ARG B O 1
ATOM 5891 N N . LEU B 1 140 ? 8.75 -23.141 -36.562 1 77.81 140 LEU B N 1
ATOM 5892 C CA . LEU B 1 140 ? 10.016 -23.812 -36.812 1 77.81 140 LEU B CA 1
ATOM 5893 C C . LEU B 1 140 ? 9.781 -25.188 -37.438 1 77.81 140 LEU B C 1
ATOM 5895 O O . LEU B 1 140 ? 10.508 -25.594 -38.344 1 77.81 140 LEU B O 1
ATOM 5899 N N . GLU B 1 141 ? 8.727 -25.797 -36.969 1 84.5 141 GLU B N 1
ATOM 5900 C CA . GLU B 1 141 ? 8.516 -27.172 -37.406 1 84.5 141 GLU B CA 1
ATOM 5901 C C . GLU B 1 141 ? 7.43 -27.234 -38.5 1 84.5 141 GLU B C 1
ATOM 5903 O O . GLU B 1 141 ? 7.484 -28.078 -39.375 1 84.5 141 GLU B O 1
ATOM 5908 N N . LEU B 1 142 ? 6.414 -26.312 -38.438 1 87.38 142 LEU B N 1
ATOM 5909 C CA . LEU B 1 142 ? 5.277 -26.391 -39.375 1 87.38 142 LEU B CA 1
ATOM 5910 C C . LEU B 1 142 ? 5.32 -25.25 -40.375 1 87.38 142 LEU B C 1
ATOM 5912 O O . LEU B 1 142 ? 4.531 -25.219 -41.312 1 87.38 142 LEU B O 1
ATOM 5916 N N . GLY B 1 143 ? 6.297 -24.375 -40.188 1 86.62 143 GLY B N 1
ATOM 5917 C CA . GLY B 1 143 ? 6.371 -23.219 -41.062 1 86.62 143 GLY B CA 1
ATOM 5918 C C . GLY B 1 143 ? 5.387 -22.125 -40.688 1 86.62 143 GLY B C 1
ATOM 5919 O O . GLY B 1 143 ? 4.746 -22.203 -39.625 1 86.62 143 GLY B O 1
ATOM 5920 N N . THR B 1 144 ? 5.32 -21.078 -41.562 1 89.19 144 THR B N 1
ATOM 5921 C CA . THR B 1 144 ? 4.344 -20.016 -41.375 1 89.19 144 THR B CA 1
ATOM 5922 C C . THR B 1 144 ? 2.924 -20.531 -41.594 1 89.19 144 THR B C 1
ATOM 5924 O O . THR B 1 144 ? 2.732 -21.578 -42.219 1 89.19 144 THR B O 1
ATOM 5927 N N . LEU B 1 145 ? 1.923 -19.781 -41.062 1 89.94 145 LEU B N 1
ATOM 5928 C CA . LEU B 1 145 ? 0.542 -20.234 -41.156 1 89.94 145 LEU B CA 1
ATOM 5929 C C . LEU B 1 145 ? 0.131 -20.438 -42.625 1 89.94 145 LEU B C 1
ATOM 5931 O O . LEU B 1 145 ? -0.46 -21.469 -42.969 1 89.94 145 LEU B O 1
ATOM 5935 N N . PRO B 1 146 ? 0.494 -19.531 -43.531 1 89.56 146 PRO B N 1
ATOM 5936 C CA . PRO B 1 146 ? 0.136 -19.766 -44.906 1 89.56 146 PRO B CA 1
ATOM 5937 C C . PRO B 1 146 ? 0.844 -20.984 -45.5 1 89.56 146 PRO B C 1
ATOM 5939 O O . PRO B 1 146 ? 0.238 -21.75 -46.25 1 89.56 146 PRO B O 1
ATOM 5942 N N . ASP B 1 147 ? 2.102 -21.203 -45.188 1 91.44 147 ASP B N 1
ATOM 5943 C CA . ASP B 1 147 ? 2.836 -22.375 -45.656 1 91.44 147 ASP B CA 1
ATOM 5944 C C . ASP B 1 147 ? 2.205 -23.656 -45.125 1 91.44 147 ASP B C 1
ATOM 5946 O O . ASP B 1 147 ? 2.127 -24.656 -45.844 1 91.44 147 ASP B O 1
ATOM 5950 N N . HIS B 1 148 ? 1.841 -23.562 -43.875 1 92.31 148 HIS B N 1
ATOM 5951 C CA . HIS B 1 148 ? 1.211 -24.703 -43.25 1 92.31 148 HIS B CA 1
ATOM 5952 C C . HIS B 1 148 ? -0.11 -25.062 -43.938 1 92.31 148 HIS B C 1
ATOM 5954 O O . HIS B 1 148 ? -0.409 -26.234 -44.156 1 92.31 148 HIS B O 1
ATOM 5960 N N . LYS B 1 149 ? -0.921 -24.125 -44.312 1 92.25 149 LYS B N 1
ATOM 5961 C CA . LYS B 1 149 ? -2.199 -24.344 -45 1 92.25 149 LYS B CA 1
ATOM 5962 C C . LYS B 1 149 ? -1.997 -25.016 -46.344 1 92.25 149 LYS B C 1
ATOM 5964 O O . LYS B 1 149 ? -2.77 -25.891 -46.75 1 92.25 149 LYS B O 1
ATOM 5969 N N . VAL B 1 150 ? -0.945 -24.625 -47.031 1 93.38 150 VAL B N 1
ATOM 5970 C CA . VAL B 1 150 ? -0.631 -25.203 -48.312 1 93.38 150 VAL B CA 1
ATOM 5971 C C . VAL B 1 150 ? -0.249 -26.672 -48.156 1 93.38 150 VAL B C 1
ATOM 5973 O O . VAL B 1 150 ? -0.673 -27.531 -48.938 1 93.38 150 VAL B O 1
ATOM 5976 N N . LYS B 1 151 ? 0.539 -26.922 -47.156 1 93.88 151 LYS B N 1
ATOM 5977 C CA . LYS B 1 151 ? 0.967 -28.297 -46.906 1 93.88 151 LYS B CA 1
ATOM 5978 C C . LYS B 1 151 ? -0.222 -29.172 -46.531 1 93.88 151 LYS B C 1
ATOM 5980 O O . LYS B 1 151 ? -0.289 -30.328 -46.969 1 93.88 151 LYS B O 1
ATOM 5985 N N . VAL B 1 152 ? -1.114 -28.641 -45.75 1 95.5 152 VAL B N 1
ATOM 5986 C CA . VAL B 1 152 ? -2.287 -29.406 -45.312 1 95.5 152 VAL B CA 1
ATOM 5987 C C . VAL B 1 152 ? -3.18 -29.688 -46.531 1 95.5 152 VAL B C 1
ATOM 5989 O O . VAL B 1 152 ? -3.691 -30.797 -46.688 1 95.5 152 VAL B O 1
ATOM 5992 N N . GLU B 1 153 ? -3.316 -28.734 -47.406 1 95.06 153 GLU B N 1
ATOM 5993 C CA . GLU B 1 153 ? -4.137 -28.906 -48.594 1 95.06 153 GLU B CA 1
ATOM 5994 C C . GLU B 1 153 ? -3.521 -29.938 -49.531 1 95.06 153 GLU B C 1
ATOM 5996 O O . GLU B 1 153 ? -4.238 -30.719 -50.188 1 95.06 153 GLU B O 1
ATOM 6001 N N . ALA B 1 154 ? -2.244 -29.875 -49.656 1 95.31 154 ALA B N 1
ATOM 6002 C CA . ALA B 1 154 ? -1.555 -30.859 -50.469 1 95.31 154 ALA B CA 1
ATOM 6003 C C . ALA B 1 154 ? -1.766 -32.281 -49.938 1 95.31 154 ALA B C 1
ATOM 6005 O O . ALA B 1 154 ? -1.976 -33.219 -50.719 1 95.31 154 ALA B O 1
ATOM 6006 N N . PHE B 1 155 ? -1.689 -32.375 -48.688 1 96.12 155 PHE B N 1
ATOM 6007 C CA . PHE B 1 155 ? -1.871 -33.688 -48.094 1 96.12 155 PHE B CA 1
ATOM 6008 C C . PHE B 1 155 ? -3.312 -34.156 -48.25 1 96.12 155 PHE B C 1
ATOM 6010 O O . PHE B 1 155 ? -3.559 -35.344 -48.5 1 96.12 155 PHE B O 1
ATOM 6017 N N . ARG B 1 156 ? -4.266 -33.281 -48.062 1 96 156 ARG B N 1
ATOM 6018 C CA . ARG B 1 156 ? -5.684 -33.562 -48.25 1 96 156 ARG B CA 1
ATOM 6019 C C . ARG B 1 156 ? -5.957 -34.125 -49.625 1 96 156 ARG B C 1
ATOM 6021 O O . ARG B 1 156 ? -6.762 -35.031 -49.812 1 96 156 ARG B O 1
ATOM 6028 N N . ARG B 1 157 ? -5.285 -33.625 -50.625 1 94.5 157 ARG B N 1
ATOM 6029 C CA . ARG B 1 157 ? -5.434 -34.094 -51.969 1 94.5 157 ARG B CA 1
ATOM 6030 C C . ARG B 1 157 ? -4.914 -35.531 -52.125 1 94.5 157 ARG B C 1
ATOM 6032 O O . ARG B 1 157 ? -5.5 -36.344 -52.844 1 94.5 157 ARG B O 1
ATOM 6039 N N . ASN B 1 158 ? -3.846 -35.781 -51.438 1 94.94 158 ASN B N 1
ATOM 6040 C CA . ASN B 1 158 ? -3.307 -37.125 -51.438 1 94.94 158 ASN B CA 1
ATOM 6041 C C . ASN B 1 158 ? -4.27 -38.125 -50.812 1 94.94 158 ASN B C 1
ATOM 6043 O O . ASN B 1 158 ? -4.352 -39.281 -51.219 1 94.94 158 ASN B O 1
ATOM 6047 N N . VAL B 1 159 ? -4.969 -37.688 -49.781 1 92.88 159 VAL B N 1
ATOM 6048 C CA . VAL B 1 159 ? -5.949 -38.531 -49.125 1 92.88 159 VAL B CA 1
ATOM 6049 C C . VAL B 1 159 ? -7.117 -38.812 -50.062 1 92.88 159 VAL B C 1
ATOM 6051 O O . VAL B 1 159 ? -7.602 -39.938 -50.156 1 92.88 159 VAL B O 1
ATOM 6054 N N . GLU B 1 160 ? -7.531 -37.812 -50.812 1 89.88 160 GLU B N 1
ATOM 6055 C CA . GLU B 1 160 ? -8.648 -37.906 -51.75 1 89.88 160 GLU B CA 1
ATOM 6056 C C . GLU B 1 160 ? -8.336 -38.906 -52.875 1 89.88 160 GLU B C 1
ATOM 6058 O O . GLU B 1 160 ? -9.203 -39.656 -53.281 1 89.88 160 GLU B O 1
ATOM 6063 N N . THR B 1 161 ? -7.07 -38.906 -53.281 1 88.88 161 THR B N 1
ATOM 6064 C CA . THR B 1 161 ? -6.684 -39.719 -54.438 1 88.88 161 THR B CA 1
ATOM 6065 C C . THR B 1 161 ? -6.289 -41.125 -53.969 1 88.88 161 THR B C 1
ATOM 6067 O O . THR B 1 161 ? -6.098 -42.031 -54.781 1 88.88 161 THR B O 1
ATOM 6070 N N . GLY B 1 162 ? -6.176 -41.344 -52.656 1 85.56 162 GLY B N 1
ATOM 6071 C CA . GLY B 1 162 ? -5.773 -42.625 -52.125 1 85.56 162 GLY B CA 1
ATOM 6072 C C . GLY B 1 162 ? -4.285 -42.906 -52.281 1 85.56 162 GLY B C 1
ATOM 6073 O O . GLY B 1 162 ? -3.844 -44.062 -52.25 1 85.56 162 GLY B O 1
ATOM 6074 N N . SER B 1 163 ? -3.49 -41.875 -52.469 1 89.44 163 SER B N 1
ATOM 6075 C CA . SER B 1 163 ? -2.051 -42 -52.688 1 89.44 163 SER B CA 1
ATOM 6076 C C . SER B 1 163 ? -1.32 -42.219 -51.375 1 89.44 163 SER B C 1
ATOM 6078 O O . SER B 1 163 ? -0.127 -42.531 -51.344 1 89.44 163 SER B O 1
ATOM 6080 N N . VAL B 1 164 ? -2.014 -41.969 -50.25 1 90.81 164 VAL B N 1
ATOM 6081 C CA . VAL B 1 164 ? -1.405 -42.156 -48.938 1 90.81 164 VAL B CA 1
ATOM 6082 C C . VAL B 1 164 ? -2.113 -43.312 -48.188 1 90.81 164 VAL B C 1
ATOM 6084 O O . VAL B 1 164 ? -3.289 -43.562 -48.438 1 90.81 164 VAL B O 1
ATOM 6087 N N . ASN B 1 165 ? -1.28 -43.938 -47.438 1 86.38 165 ASN B N 1
ATOM 6088 C CA . ASN B 1 165 ? -1.851 -45.031 -46.656 1 86.38 165 ASN B CA 1
ATOM 6089 C C . ASN B 1 165 ? -2.293 -44.594 -45.281 1 86.38 165 ASN B C 1
ATOM 6091 O O . ASN B 1 165 ? -2.104 -43.438 -44.906 1 86.38 165 ASN B O 1
ATOM 6095 N N . TYR B 1 166 ? -2.938 -45.5 -44.625 1 82.81 166 TYR B N 1
ATOM 6096 C CA . TYR B 1 166 ? -3.482 -45.281 -43.281 1 82.81 166 TYR B CA 1
ATOM 6097 C C . TYR B 1 166 ? -2.402 -44.781 -42.344 1 82.81 166 TYR B C 1
ATOM 6099 O O . TYR B 1 166 ? -2.611 -43.812 -41.594 1 82.81 166 TYR B O 1
ATOM 6107 N N . SER B 1 167 ? -1.232 -45.344 -42.312 1 84.69 167 SER B N 1
ATOM 6108 C CA . SER B 1 167 ? -0.142 -45.031 -41.406 1 84.69 167 SER B CA 1
ATOM 6109 C C . SER B 1 167 ? 0.425 -43.656 -41.656 1 84.69 167 SER B C 1
ATOM 6111 O O . SER B 1 167 ? 0.777 -42.938 -40.719 1 84.69 167 SER B O 1
ATOM 6113 N N . ASP B 1 168 ? 0.476 -43.344 -42.938 1 90.06 168 ASP B N 1
ATOM 6114 C CA . ASP B 1 168 ? 0.981 -42.031 -43.312 1 90.06 168 ASP B CA 1
ATOM 6115 C C . ASP B 1 168 ? 0.017 -40.938 -42.875 1 90.06 168 ASP B C 1
ATOM 6117 O O . ASP B 1 168 ? 0.445 -39.875 -42.438 1 90.06 168 ASP B O 1
ATOM 6121 N N . THR B 1 169 ? -1.209 -41.188 -43.031 1 91.38 169 THR B N 1
ATOM 6122 C CA . THR B 1 169 ? -2.23 -40.219 -42.656 1 91.38 169 THR B CA 1
ATOM 6123 C C . THR B 1 169 ? -2.221 -39.969 -41.156 1 91.38 169 THR B C 1
ATOM 6125 O O . THR B 1 169 ? -2.271 -38.844 -40.688 1 91.38 169 THR B O 1
ATOM 6128 N N . LEU B 1 170 ? -2.107 -40.969 -40.406 1 90.94 170 LEU B N 1
ATOM 6129 C CA . LEU B 1 170 ? -2.018 -40.875 -38.938 1 90.94 170 LEU B CA 1
ATOM 6130 C C . LEU B 1 170 ? -0.792 -40.062 -38.531 1 90.94 170 LEU B C 1
ATOM 6132 O O . LEU B 1 170 ? -0.88 -39.188 -37.656 1 90.94 170 LEU B O 1
ATOM 6136 N N . ALA B 1 171 ? 0.295 -40.344 -39.125 1 91.62 171 ALA B N 1
ATOM 6137 C CA . ALA B 1 171 ? 1.558 -39.719 -38.781 1 91.62 171 ALA B CA 1
ATOM 6138 C C . ALA B 1 171 ? 1.519 -38.219 -39.094 1 91.62 171 ALA B C 1
ATOM 6140 O O . ALA B 1 171 ? 2.039 -37.406 -38.344 1 91.62 171 ALA B O 1
ATOM 6141 N N . PHE B 1 172 ? 0.896 -37.906 -40.188 1 94.19 172 PHE B N 1
ATOM 6142 C CA . PHE B 1 172 ? 0.851 -36.5 -40.625 1 94.19 172 PHE B CA 1
ATOM 6143 C C . PHE B 1 172 ? 0.09 -35.656 -39.625 1 94.19 172 PHE B C 1
ATOM 6145 O O . PHE B 1 172 ? 0.621 -34.656 -39.125 1 94.19 172 PHE B O 1
ATOM 6152 N N . TYR B 1 173 ? -1.097 -35.969 -39.344 1 94.75 173 TYR B N 1
ATOM 6153 C CA . TYR B 1 173 ? -1.937 -35.188 -38.469 1 94.75 173 TYR B CA 1
ATOM 6154 C C . TYR B 1 173 ? -1.411 -35.25 -37.031 1 94.75 173 TYR B C 1
ATOM 6156 O O . TYR B 1 173 ? -1.476 -34.25 -36.312 1 94.75 173 TYR B O 1
ATOM 6164 N N . SER B 1 174 ? -0.929 -36.344 -36.562 1 94.19 174 SER B N 1
ATOM 6165 C CA . SER B 1 174 ? -0.388 -36.469 -35.219 1 94.19 174 SER B CA 1
ATOM 6166 C C . SER B 1 174 ? 0.833 -35.594 -35.031 1 94.19 174 SER B C 1
ATOM 6168 O O . SER B 1 174 ? 1.062 -35.062 -33.938 1 94.19 174 SER B O 1
ATOM 6170 N N . ASN B 1 175 ? 1.599 -35.469 -36.094 1 93.06 175 ASN B N 1
ATOM 6171 C CA . ASN B 1 175 ? 2.758 -34.594 -36 1 93.06 175 ASN B CA 1
ATOM 6172 C C . ASN B 1 175 ? 2.34 -33.125 -35.812 1 93.06 175 ASN B C 1
ATOM 6174 O O . ASN B 1 175 ? 2.957 -32.406 -35.031 1 93.06 175 ASN B O 1
ATOM 6178 N N . ILE B 1 176 ? 1.369 -32.688 -36.531 1 93.88 176 ILE B N 1
ATOM 6179 C CA . ILE B 1 176 ? 0.862 -31.328 -36.375 1 93.88 176 ILE B CA 1
ATOM 6180 C C . ILE B 1 176 ? 0.409 -31.094 -34.938 1 93.88 176 ILE B C 1
ATOM 6182 O O . ILE B 1 176 ? 0.789 -30.109 -34.312 1 93.88 176 ILE B O 1
ATOM 6186 N N . ASN B 1 177 ? -0.386 -32.031 -34.438 1 94.75 177 ASN B N 1
ATOM 6187 C CA . ASN B 1 177 ? -0.899 -31.906 -33.062 1 94.75 177 ASN B CA 1
ATOM 6188 C C . ASN B 1 177 ? 0.226 -31.969 -32.031 1 94.75 177 ASN B C 1
ATOM 6190 O O . ASN B 1 177 ? 0.164 -31.281 -31.016 1 94.75 177 ASN B O 1
ATOM 6194 N N . ARG B 1 178 ? 1.221 -32.781 -32.312 1 91.94 178 ARG B N 1
ATOM 6195 C CA . ARG B 1 178 ? 2.365 -32.875 -31.406 1 91.94 178 ARG B CA 1
ATOM 6196 C C . ARG B 1 178 ? 3.021 -31.5 -31.25 1 91.94 178 ARG B C 1
ATOM 6198 O O . ARG B 1 178 ? 3.32 -31.078 -30.125 1 91.94 178 ARG B O 1
ATOM 6205 N N . VAL B 1 179 ? 3.234 -30.828 -32.281 1 92.5 179 VAL B N 1
ATOM 6206 C CA . VAL B 1 179 ? 3.898 -29.531 -32.281 1 92.5 179 VAL B CA 1
ATOM 6207 C C . VAL B 1 179 ? 3.035 -28.5 -31.547 1 92.5 179 VAL B C 1
ATOM 6209 O O . VAL B 1 179 ? 3.535 -27.75 -30.703 1 92.5 179 VAL B O 1
ATOM 6212 N N . LEU B 1 180 ? 1.767 -28.484 -31.844 1 93.12 180 LEU B N 1
ATOM 6213 C CA . LEU B 1 180 ? 0.857 -27.516 -31.234 1 93.12 180 LEU B CA 1
ATOM 6214 C C . LEU B 1 180 ? 0.715 -27.781 -29.734 1 93.12 180 LEU B C 1
ATOM 6216 O O . LEU B 1 180 ? 0.683 -26.859 -28.938 1 93.12 180 LEU B O 1
ATOM 6220 N N . ILE B 1 181 ? 0.661 -29.016 -29.328 1 93.25 181 ILE B N 1
ATOM 6221 C CA . ILE B 1 181 ? 0.501 -29.375 -27.938 1 93.25 181 ILE B CA 1
ATOM 6222 C C . ILE B 1 181 ? 1.785 -29.062 -27.172 1 93.25 181 ILE B C 1
ATOM 6224 O O . ILE B 1 181 ? 1.738 -28.625 -26.016 1 93.25 181 ILE B O 1
ATOM 6228 N N . ASN B 1 182 ? 2.916 -29.328 -27.781 1 89 182 ASN B N 1
ATOM 6229 C CA . ASN B 1 182 ? 4.176 -28.938 -27.156 1 89 182 ASN B CA 1
ATOM 6230 C C . ASN B 1 182 ? 4.238 -27.438 -26.891 1 89 182 ASN B C 1
ATOM 6232 O O . ASN B 1 182 ? 4.734 -27.016 -25.859 1 89 182 ASN B O 1
ATOM 6236 N N . TRP B 1 183 ? 3.836 -26.703 -27.859 1 90.19 183 TRP B N 1
ATOM 6237 C CA . TRP B 1 183 ? 3.768 -25.266 -27.656 1 90.19 183 TRP B CA 1
ATOM 6238 C C . TRP B 1 183 ? 2.848 -24.906 -26.5 1 90.19 183 TRP B C 1
ATOM 6240 O O . TRP B 1 183 ? 3.154 -24.016 -25.703 1 90.19 183 TRP B O 1
ATOM 6250 N N . MET B 1 184 ? 1.704 -25.578 -26.453 1 90.56 184 MET B N 1
ATOM 6251 C CA . MET B 1 184 ? 0.765 -25.359 -25.359 1 90.56 184 MET B CA 1
ATOM 6252 C C . MET B 1 184 ? 1.441 -25.578 -24 1 90.56 184 MET B C 1
ATOM 6254 O O . MET B 1 184 ? 1.259 -24.797 -23.078 1 90.56 184 MET B O 1
ATOM 6258 N N . GLY B 1 185 ? 2.16 -26.641 -23.922 1 87.56 185 GLY B N 1
ATOM 6259 C CA . GLY B 1 185 ? 2.877 -26.938 -22.688 1 87.56 185 GLY B CA 1
ATOM 6260 C C . GLY B 1 185 ? 3.844 -25.828 -22.281 1 87.56 185 GLY B C 1
ATOM 6261 O O . GLY B 1 185 ? 3.918 -25.469 -21.109 1 87.56 185 GLY B O 1
ATOM 6262 N N . ASN B 1 186 ? 4.527 -25.312 -23.234 1 86 186 ASN B N 1
ATOM 6263 C CA . ASN B 1 186 ? 5.465 -24.219 -22.969 1 86 186 ASN B CA 1
ATOM 6264 C C . ASN B 1 186 ? 4.746 -22.953 -22.516 1 86 186 ASN B C 1
ATOM 6266 O O . ASN B 1 186 ? 5.273 -22.203 -21.703 1 86 186 ASN B O 1
ATOM 6270 N N . GLU B 1 187 ? 3.627 -22.75 -23.141 1 86.12 187 GLU B N 1
ATOM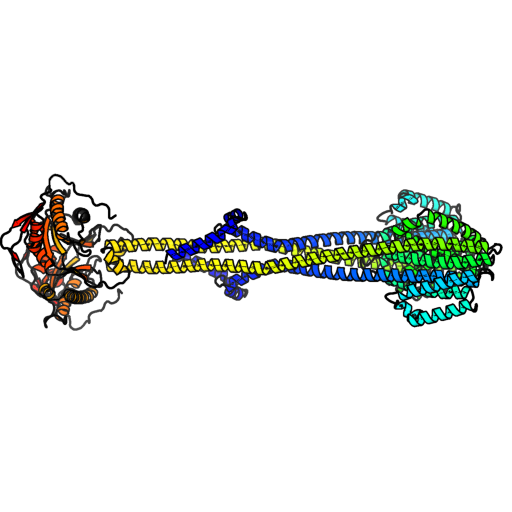 6271 C CA . GLU B 1 187 ? 2.848 -21.578 -22.766 1 86.12 187 GLU B CA 1
ATOM 6272 C C . GLU B 1 187 ? 2.312 -21.703 -21.344 1 86.12 187 GLU B C 1
ATOM 6274 O O . GLU B 1 187 ? 2.23 -20.703 -20.625 1 86.12 187 GLU B O 1
ATOM 6279 N N . VAL B 1 188 ? 1.866 -22.844 -20.969 1 87 188 VAL B N 1
ATOM 6280 C CA . VAL B 1 188 ? 1.407 -23.078 -19.609 1 87 188 VAL B CA 1
ATOM 6281 C C . VAL B 1 188 ? 2.541 -22.797 -18.625 1 87 188 VAL B C 1
ATOM 6283 O O . VAL B 1 188 ? 2.326 -22.172 -17.578 1 87 188 VAL B O 1
ATOM 6286 N N . ASN B 1 189 ? 3.709 -23.188 -19.016 1 81.88 189 ASN B N 1
ATOM 6287 C CA . ASN B 1 189 ? 4.891 -22.984 -18.172 1 81.88 189 ASN B CA 1
ATOM 6288 C C . ASN B 1 189 ? 5.188 -21.5 -17.984 1 81.88 189 ASN B C 1
ATOM 6290 O O . ASN B 1 189 ? 5.773 -21.109 -16.969 1 81.88 189 ASN B O 1
ATOM 6294 N N . SER B 1 190 ? 4.801 -20.719 -18.906 1 78 190 SER B N 1
ATOM 6295 C CA . SER B 1 190 ? 5.082 -19.281 -18.844 1 78 190 SER B CA 1
ATOM 6296 C C . SER B 1 190 ? 4.043 -18.547 -18 1 78 190 SER B C 1
ATOM 6298 O O . SER B 1 190 ? 4.18 -17.359 -17.734 1 78 190 SER B O 1
ATOM 6300 N N . PHE B 1 191 ? 3.023 -19.328 -17.594 1 77.62 191 PHE B N 1
ATOM 6301 C CA . PHE B 1 191 ? 1.995 -18.75 -16.75 1 77.62 191 PHE B CA 1
ATOM 6302 C C . PHE B 1 191 ? 2.588 -18.281 -15.422 1 77.62 191 PHE B C 1
ATOM 6304 O O . PHE B 1 191 ? 3.23 -19.062 -14.719 1 77.62 191 PHE B O 1
ATOM 6311 N N . ALA B 1 192 ? 2.607 -16.984 -15.32 1 69.31 192 ALA B N 1
ATOM 6312 C CA . ALA B 1 192 ? 3.258 -16.375 -14.164 1 69.31 192 ALA B CA 1
ATOM 6313 C C . ALA B 1 192 ? 2.531 -16.734 -12.875 1 69.31 192 ALA B C 1
ATOM 6315 O O . ALA B 1 192 ? 1.943 -17.812 -12.766 1 69.31 192 ALA B O 1
ATOM 6316 N N . THR B 1 193 ? 2.287 -15.766 -11.969 1 67.5 193 THR B N 1
ATOM 6317 C CA . THR B 1 193 ? 1.738 -15.922 -10.625 1 67.5 193 THR B CA 1
ATOM 6318 C C . THR B 1 193 ? 0.214 -15.875 -10.656 1 67.5 193 THR B C 1
ATOM 6320 O O . THR B 1 193 ? -0.371 -15.102 -11.422 1 67.5 193 THR B O 1
ATOM 6323 N N . GLY B 1 194 ? -0.49 -17.062 -10.336 1 70.19 194 GLY B N 1
ATOM 6324 C CA . GLY B 1 194 ? -1.94 -17.078 -10.242 1 70.19 194 GLY B CA 1
ATOM 6325 C C . GLY B 1 194 ? -2.488 -18.391 -9.703 1 70.19 194 GLY B C 1
ATOM 6326 O O . GLY B 1 194 ? -1.758 -19.375 -9.578 1 70.19 194 GLY B O 1
ATOM 6327 N N . ASP B 1 195 ? -3.791 -18.375 -9.398 1 74.06 195 ASP B N 1
ATOM 6328 C CA . ASP B 1 195 ? -4.422 -19.531 -8.789 1 74.06 195 ASP B CA 1
ATOM 6329 C C . ASP B 1 195 ? -4.984 -20.484 -9.859 1 74.06 195 ASP B C 1
ATOM 6331 O O . ASP B 1 195 ? -5.508 -21.547 -9.539 1 74.06 195 ASP B O 1
ATOM 6335 N N . ALA B 1 196 ? -4.719 -20.078 -11.125 1 83.12 196 ALA B N 1
ATOM 6336 C CA . ALA B 1 196 ? -5.34 -20.891 -12.164 1 83.12 196 ALA B CA 1
ATOM 6337 C C . ALA B 1 196 ? -4.32 -21.812 -12.82 1 83.12 196 ALA B C 1
ATOM 6339 O O . ALA B 1 196 ? -4.629 -22.484 -13.805 1 83.12 196 ALA B O 1
ATOM 6340 N N . TRP B 1 197 ? -3.143 -21.922 -12.328 1 86 197 TRP B N 1
ATOM 6341 C CA . TRP B 1 197 ? -2.08 -22.688 -12.977 1 86 197 TRP B CA 1
ATOM 6342 C C . TRP B 1 197 ? -2.414 -24.172 -13 1 86 197 TRP B C 1
ATOM 6344 O O . TRP B 1 197 ? -2.139 -24.859 -13.984 1 86 197 TRP B O 1
ATOM 6354 N N . ALA B 1 198 ? -3.018 -24.656 -11.953 1 88.81 198 ALA B N 1
ATOM 6355 C CA . ALA B 1 198 ? -3.344 -26.078 -11.867 1 88.81 198 ALA B CA 1
ATOM 6356 C C . ALA B 1 198 ? -4.367 -26.469 -12.93 1 88.81 198 ALA B C 1
ATOM 6358 O O . ALA B 1 198 ? -4.215 -27.484 -13.602 1 88.81 198 ALA B O 1
ATOM 6359 N N . ASP B 1 199 ? -5.332 -25.641 -13.102 1 90.62 199 ASP B N 1
ATOM 6360 C CA . ASP B 1 199 ? -6.355 -25.891 -14.109 1 90.62 199 ASP B CA 1
ATOM 6361 C C . ASP B 1 199 ? -5.773 -25.781 -15.516 1 90.62 199 ASP B C 1
ATOM 6363 O O . ASP B 1 199 ? -6.188 -26.5 -16.422 1 90.62 199 ASP B O 1
ATOM 6367 N N . LEU B 1 200 ? -4.859 -24.906 -15.719 1 90.25 200 LEU B N 1
ATOM 6368 C CA . LEU B 1 200 ? -4.203 -24.766 -17.016 1 90.25 200 LEU B CA 1
ATOM 6369 C C . LEU B 1 200 ? -3.369 -26.016 -17.328 1 90.25 200 LEU B C 1
ATOM 6371 O O . LEU B 1 200 ? -3.326 -26.469 -18.469 1 90.25 200 LEU B O 1
ATOM 6375 N N . THR B 1 201 ? -2.697 -26.5 -16.344 1 91 201 THR B N 1
ATOM 6376 C CA . THR B 1 201 ? -1.937 -27.734 -16.484 1 91 201 THR B CA 1
ATOM 6377 C C . THR B 1 201 ? -2.861 -28.891 -16.828 1 91 201 THR B C 1
ATOM 6379 O O . THR B 1 201 ? -2.555 -29.719 -17.688 1 91 201 THR B O 1
ATOM 6382 N N . ALA B 1 202 ? -3.926 -28.891 -16.078 1 93.94 202 ALA B N 1
ATOM 6383 C CA . ALA B 1 202 ? -4.918 -29.922 -16.359 1 93.94 202 ALA B CA 1
ATOM 6384 C C . ALA B 1 202 ? -5.426 -29.828 -17.797 1 93.94 202 ALA B C 1
ATOM 6386 O O . ALA B 1 202 ? -5.66 -30.844 -18.453 1 93.94 202 ALA B O 1
ATOM 6387 N N . PHE B 1 203 ? -5.637 -28.641 -18.266 1 94.19 203 PHE B N 1
ATOM 6388 C CA . PHE B 1 203 ? -6.074 -28.391 -19.641 1 94.19 203 PHE B CA 1
ATOM 6389 C C . PHE B 1 203 ? -5.078 -28.969 -20.641 1 94.19 203 PHE B C 1
ATOM 6391 O O . PHE B 1 203 ? -5.473 -29.625 -21.609 1 94.19 203 PHE B O 1
ATOM 6398 N N . HIS B 1 204 ? -3.867 -28.766 -20.406 1 92.81 204 HIS B N 1
ATOM 6399 C CA . HIS B 1 204 ? -2.803 -29.297 -21.25 1 92.81 204 HIS B CA 1
ATOM 6400 C C . HIS B 1 204 ? -2.795 -30.812 -21.234 1 92.81 204 HIS B C 1
ATOM 6402 O O . HIS B 1 204 ? -2.721 -31.453 -22.297 1 92.81 204 HIS B O 1
ATOM 6408 N N . PHE B 1 205 ? -2.971 -31.406 -20.125 1 94.44 205 PHE B N 1
ATOM 6409 C CA . PHE B 1 205 ? -2.93 -32.875 -20.016 1 94.44 205 PHE B CA 1
ATOM 6410 C C . PHE B 1 205 ? -4.164 -33.5 -20.656 1 94.44 205 PHE B C 1
ATOM 6412 O O . PHE B 1 205 ? -4.082 -34.562 -21.234 1 94.44 205 PHE B O 1
ATOM 6419 N N . LEU B 1 206 ? -5.227 -32.844 -20.484 1 96.31 206 LEU B N 1
ATOM 6420 C CA . LEU B 1 206 ? -6.422 -33.375 -21.141 1 96.31 206 LEU B CA 1
ATOM 6421 C C . LEU B 1 206 ? -6.27 -33.344 -22.656 1 96.31 206 LEU B C 1
ATOM 6423 O O . LEU B 1 206 ? -6.738 -34.25 -23.344 1 96.31 206 LEU B O 1
ATOM 6427 N N . THR B 1 207 ? -5.645 -32.312 -23.109 1 95.06 207 THR B N 1
ATOM 6428 C CA . THR B 1 207 ? -5.383 -32.219 -24.547 1 95.06 207 THR B CA 1
ATOM 6429 C C . THR B 1 207 ? -4.496 -33.375 -25 1 95.06 207 THR B C 1
ATOM 6431 O O . THR B 1 207 ? -4.727 -33.969 -26.062 1 95.06 207 THR B O 1
ATOM 6434 N N . LEU B 1 208 ? -3.514 -33.688 -24.219 1 94.31 208 LEU B N 1
ATOM 6435 C CA . LEU B 1 208 ? -2.648 -34.812 -24.531 1 94.31 208 LEU B CA 1
ATOM 6436 C C . LEU B 1 208 ? -3.432 -36.125 -24.484 1 94.31 208 LEU B C 1
ATOM 6438 O O . LEU B 1 208 ? -3.236 -37 -25.328 1 94.31 208 LEU B O 1
ATOM 6442 N N . ALA B 1 209 ? -4.262 -36.219 -23.5 1 96.5 209 ALA B N 1
ATOM 6443 C CA . ALA B 1 209 ? -5.082 -37.406 -23.375 1 96.5 209 ALA B CA 1
ATOM 6444 C C . ALA B 1 209 ? -5.969 -37.594 -24.609 1 96.5 209 ALA B C 1
ATOM 6446 O O . ALA B 1 209 ? -6.035 -38.688 -25.172 1 96.5 209 ALA B O 1
ATOM 6447 N N . LYS B 1 210 ? -6.633 -36.562 -25 1 96 210 LYS B N 1
ATOM 6448 C CA . LYS B 1 210 ? -7.5 -36.594 -26.172 1 96 210 LYS B CA 1
ATOM 6449 C C . LYS B 1 210 ? -6.715 -37 -27.438 1 96 210 LYS B C 1
ATOM 6451 O O . LYS B 1 210 ? -7.203 -37.75 -28.266 1 96 210 LYS B O 1
ATOM 6456 N N . GLU B 1 211 ? -5.527 -36.438 -27.5 1 95.12 211 GLU B N 1
ATOM 6457 C CA . GLU B 1 211 ? -4.688 -36.719 -28.656 1 95.12 211 GLU B CA 1
ATOM 6458 C C . GLU B 1 211 ? -4.352 -38.219 -28.719 1 95.12 211 GLU B C 1
ATOM 6460 O O . GLU B 1 211 ? -4.516 -38.844 -29.781 1 95.12 211 GLU B O 1
ATOM 6465 N N . ASN B 1 212 ? -3.867 -38.75 -27.703 1 95.38 212 ASN B N 1
ATOM 6466 C CA . ASN B 1 212 ? -3.486 -40.156 -27.672 1 95.38 212 ASN B CA 1
ATOM 6467 C C . ASN B 1 212 ? -4.695 -41.094 -27.859 1 95.38 212 ASN B C 1
ATOM 6469 O O . ASN B 1 212 ? -4.609 -42.125 -28.531 1 95.38 212 ASN B O 1
ATOM 6473 N N . MET B 1 213 ? -5.789 -40.719 -27.328 1 95.06 213 MET B N 1
ATOM 6474 C CA . MET B 1 213 ? -6.996 -41.531 -27.469 1 95.06 213 MET B CA 1
ATOM 6475 C C . MET B 1 213 ? -7.555 -41.438 -28.891 1 95.06 213 MET B C 1
ATOM 6477 O O . MET B 1 213 ? -8.164 -42.375 -29.391 1 95.06 213 MET B O 1
ATOM 6481 N N . GLY B 1 214 ? -7.355 -40.281 -29.484 1 92.25 214 GLY B N 1
ATOM 6482 C CA . GLY B 1 214 ? -7.699 -40.156 -30.891 1 92.25 214 GLY B CA 1
ATOM 6483 C C . GLY B 1 214 ? -6.914 -41.125 -31.781 1 92.25 214 GLY B C 1
ATOM 6484 O O . GLY B 1 214 ? -7.469 -41.719 -32.688 1 92.25 214 GLY B O 1
ATOM 6485 N N . VAL B 1 215 ? -5.645 -41.188 -31.531 1 93.62 215 VAL B N 1
ATOM 6486 C CA . VAL B 1 215 ? -4.805 -42.125 -32.281 1 93.62 215 VAL B CA 1
ATOM 6487 C C . VAL B 1 215 ? -5.227 -43.562 -31.969 1 93.62 215 VAL B C 1
ATOM 6489 O O . VAL B 1 215 ? -5.273 -44.406 -32.875 1 93.62 215 VAL B O 1
ATOM 6492 N N . GLU B 1 216 ? -5.547 -43.75 -30.703 1 94.69 216 GLU B N 1
ATOM 6493 C CA . GLU B 1 216 ? -6.047 -45.062 -30.297 1 94.69 216 GLU B CA 1
ATOM 6494 C C . GLU B 1 216 ? -7.305 -45.438 -31.078 1 94.69 216 GLU B C 1
ATOM 6496 O O . GLU B 1 216 ? -7.469 -46.594 -31.5 1 94.69 216 GLU B O 1
ATOM 6501 N N . ARG B 1 217 ? -8.148 -44.531 -31.188 1 91.81 217 ARG B N 1
ATOM 6502 C CA . ARG B 1 217 ? -9.391 -44.719 -31.922 1 91.81 217 ARG B CA 1
ATOM 6503 C C . ARG B 1 217 ? -9.102 -45.188 -33.344 1 91.81 217 ARG B C 1
ATOM 6505 O O . ARG B 1 217 ? -9.719 -46.156 -33.844 1 91.81 217 ARG B O 1
ATOM 6512 N N . ALA B 1 218 ? -8.195 -44.531 -34 1 87.25 218 ALA B N 1
ATOM 6513 C CA . ALA B 1 218 ? -7.859 -44.875 -35.375 1 87.25 218 ALA B CA 1
ATOM 6514 C C . ALA B 1 218 ? -7.242 -46.25 -35.469 1 87.25 218 ALA B C 1
ATOM 6516 O O . ALA B 1 218 ? -7.613 -47.062 -36.344 1 87.25 218 ALA B O 1
ATOM 6517 N N . ARG B 1 219 ? -6.355 -46.531 -34.594 1 90.12 219 ARG B N 1
ATOM 6518 C CA . ARG B 1 219 ? -5.668 -47.812 -34.656 1 90.12 219 ARG B CA 1
ATOM 6519 C C . ARG B 1 219 ? -6.613 -48.938 -34.281 1 90.12 219 ARG B C 1
ATOM 6521 O O . ARG B 1 219 ? -6.512 -50.062 -34.812 1 90.12 219 ARG B O 1
ATOM 6528 N N . GLY B 1 220 ? -7.496 -48.688 -33.312 1 91.25 220 GLY B N 1
ATOM 6529 C CA . GLY B 1 220 ? -8.477 -49.688 -32.938 1 91.25 220 GLY B CA 1
ATOM 6530 C C . GLY B 1 220 ? -9.406 -50.062 -34.094 1 91.25 220 GLY B C 1
ATOM 6531 O O . GLY B 1 220 ? -9.758 -51.219 -34.281 1 91.25 220 GLY B O 1
ATOM 6532 N N . SER B 1 221 ? -9.82 -49.094 -34.812 1 86.94 221 SER B N 1
ATOM 6533 C CA . SER B 1 221 ? -10.656 -49.344 -35.969 1 86.94 221 SER B CA 1
ATOM 6534 C C . SER B 1 221 ? -9.922 -50.219 -37 1 86.94 221 SER B C 1
ATOM 6536 O O . SER B 1 221 ? -10.523 -51.094 -37.625 1 86.94 221 SER B O 1
ATOM 6538 N N . ALA B 1 222 ? -8.625 -49.875 -37.156 1 85.31 222 ALA B N 1
ATOM 6539 C CA . ALA B 1 222 ? -7.816 -50.656 -38.094 1 85.31 222 ALA B CA 1
ATOM 6540 C C . ALA B 1 222 ? -7.723 -52.125 -37.625 1 85.31 222 ALA B C 1
ATOM 6542 O O . ALA B 1 222 ? -7.691 -53.031 -38.469 1 85.31 222 ALA B O 1
ATOM 6543 N N . PHE B 1 223 ? -7.699 -52.344 -36.375 1 90.75 223 PHE B N 1
ATOM 6544 C CA . PHE B 1 223 ? -7.656 -53.719 -35.812 1 90.75 223 PHE B CA 1
ATOM 6545 C C . PHE B 1 223 ? -8.906 -54.5 -36.188 1 90.75 223 PHE B C 1
ATOM 6547 O O . PHE B 1 223 ? -8.82 -55.625 -36.688 1 90.75 223 PHE B O 1
ATOM 6554 N N . TRP B 1 224 ? -10.031 -53.906 -35.969 1 89.38 224 TRP B N 1
ATOM 6555 C CA . TRP B 1 224 ? -11.289 -54.594 -36.188 1 89.38 224 TRP B CA 1
ATOM 6556 C C . TRP B 1 224 ? -11.508 -54.875 -37.688 1 89.38 224 TRP B C 1
ATOM 6558 O O . TRP B 1 224 ? -12.133 -55.875 -38.062 1 89.38 224 TRP B O 1
ATOM 6568 N N . ASN B 1 225 ? -10.914 -54.062 -38.5 1 83.31 225 ASN B N 1
ATOM 6569 C CA . ASN B 1 225 ? -11.023 -54.281 -39.938 1 83.31 225 ASN B CA 1
ATOM 6570 C C . ASN B 1 225 ? -10.125 -55.406 -40.406 1 83.31 225 ASN B C 1
ATOM 6572 O O . ASN B 1 225 ? -10.477 -56.156 -41.312 1 83.31 225 ASN B O 1
ATOM 6576 N N . ALA B 1 226 ? -8.953 -55.531 -39.812 1 86.69 226 ALA B N 1
ATOM 6577 C CA . ALA B 1 226 ? -7.973 -56.531 -40.219 1 86.69 226 ALA B CA 1
ATOM 6578 C C . ALA B 1 226 ? -8.156 -57.812 -39.438 1 86.69 226 ALA B C 1
ATOM 6580 O O . ALA B 1 226 ? -7.867 -58.906 -39.969 1 86.69 226 ALA B O 1
ATOM 6581 N N . GLY B 1 227 ? -8.562 -57.656 -38.219 1 90.31 227 GLY B N 1
ATOM 6582 C CA . GLY B 1 227 ? -8.75 -58.812 -37.375 1 90.31 227 GLY B CA 1
ATOM 6583 C C . GLY B 1 227 ? -7.531 -59.125 -36.5 1 90.31 227 GLY B C 1
ATOM 6584 O O . GLY B 1 227 ? -7.598 -59.938 -35.594 1 90.31 227 GLY B O 1
ATOM 6585 N N . TYR B 1 228 ? -6.398 -58.531 -36.844 1 91.94 228 TYR B N 1
ATOM 6586 C CA . TYR B 1 228 ? -5.191 -58.75 -36.062 1 91.94 228 TYR B CA 1
ATOM 6587 C C . TYR B 1 228 ? -4.234 -57.562 -36.219 1 91.94 228 TYR B C 1
ATOM 6589 O O . TYR B 1 228 ? -4.344 -56.781 -37.156 1 91.94 228 TYR B O 1
ATOM 6597 N N . PHE B 1 229 ? -3.412 -57.438 -35.156 1 90.5 229 PHE B N 1
ATOM 6598 C CA . PHE B 1 229 ? -2.297 -56.5 -35.219 1 90.5 229 PHE B CA 1
ATOM 6599 C C . PHE B 1 229 ? -0.986 -57.219 -35.5 1 90.5 229 PHE B C 1
ATOM 6601 O O . PHE B 1 229 ? -0.758 -58.312 -34.969 1 90.5 229 PHE B O 1
ATOM 6608 N N . SER B 1 230 ? -0.225 -56.594 -36.438 1 87.94 230 SER B N 1
ATOM 6609 C CA . SER B 1 230 ? 1.177 -57 -36.406 1 87.94 230 SER B CA 1
ATOM 6610 C C . SER B 1 230 ? 1.819 -56.656 -35.062 1 87.94 230 SER B C 1
ATOM 6612 O O . SER B 1 230 ? 1.241 -55.938 -34.25 1 87.94 230 SER B O 1
ATOM 6614 N N . LYS B 1 231 ? 2.877 -57.219 -34.719 1 83.88 231 LYS B N 1
ATOM 6615 C CA . LYS B 1 231 ? 3.553 -56.969 -33.438 1 83.88 231 LYS B CA 1
ATOM 6616 C C . LYS B 1 231 ? 3.764 -55.469 -33.188 1 83.88 231 LYS B C 1
ATOM 6618 O O . LYS B 1 231 ? 3.492 -54.969 -32.094 1 83.88 231 LYS B O 1
ATOM 6623 N N . ARG B 1 232 ? 4.18 -54.812 -34.219 1 83.62 232 ARG B N 1
ATOM 6624 C CA . ARG B 1 232 ? 4.441 -53.375 -34.062 1 83.62 232 ARG B CA 1
ATOM 6625 C C . ARG B 1 232 ? 3.145 -52.594 -33.875 1 83.62 232 ARG B C 1
ATOM 6627 O O . ARG B 1 232 ? 3.082 -51.688 -33.062 1 83.62 232 ARG B O 1
ATOM 6634 N N . GLU B 1 233 ? 2.158 -52.969 -34.625 1 88.38 233 GLU B N 1
ATOM 6635 C CA . GLU B 1 233 ? 0.869 -52.281 -34.5 1 88.38 233 GLU B CA 1
ATOM 6636 C C . GLU B 1 233 ? 0.265 -52.5 -33.125 1 88.38 233 GLU B C 1
ATOM 6638 O O . GLU B 1 233 ? -0.387 -51.594 -32.562 1 88.38 233 GLU B O 1
ATOM 6643 N N . PHE B 1 234 ? 0.501 -53.656 -32.656 1 90.06 234 PHE B N 1
ATOM 6644 C CA . PHE B 1 234 ? 0.012 -54 -31.328 1 90.06 234 PHE B CA 1
ATOM 6645 C C . PHE B 1 234 ? 0.665 -53.125 -30.281 1 90.06 234 PHE B C 1
ATOM 6647 O O . PHE B 1 234 ? -0.021 -52.562 -29.422 1 90.06 234 PHE B O 1
ATOM 6654 N N . ILE B 1 235 ? 1.929 -52.969 -30.375 1 86.25 235 ILE B N 1
ATOM 6655 C CA . ILE B 1 235 ? 2.689 -52.125 -29.438 1 86.25 235 ILE B CA 1
ATOM 6656 C C . ILE B 1 235 ? 2.252 -50.688 -29.562 1 86.25 235 ILE B C 1
ATOM 6658 O O . ILE B 1 235 ? 2.043 -50 -28.547 1 86.25 235 ILE B O 1
ATOM 6662 N N . ASP B 1 236 ? 2.062 -50.219 -30.734 1 88.25 236 ASP B N 1
ATOM 6663 C CA . ASP B 1 236 ? 1.668 -48.844 -30.984 1 88.25 236 ASP B CA 1
ATOM 6664 C C . ASP B 1 236 ? 0.291 -48.562 -30.391 1 88.25 236 ASP B C 1
ATOM 6666 O O . ASP B 1 236 ? 0.062 -47.469 -29.828 1 88.25 236 ASP B O 1
ATOM 6670 N N . PHE B 1 237 ? -0.618 -49.469 -30.531 1 90.75 237 PHE B N 1
ATOM 6671 C CA . PHE B 1 237 ? -1.964 -49.312 -29.984 1 90.75 237 PHE B CA 1
ATOM 6672 C C . PHE B 1 237 ? -1.926 -49.188 -28.469 1 90.75 237 PHE B C 1
ATOM 6674 O O . PHE B 1 237 ? -2.547 -48.281 -27.906 1 90.75 237 PHE B O 1
ATOM 6681 N N . PHE B 1 238 ? -1.145 -50 -27.891 1 88.88 238 PHE B N 1
ATOM 6682 C CA . PHE B 1 238 ? -1.079 -50 -26.438 1 88.88 238 PHE B CA 1
ATOM 6683 C C . PHE B 1 238 ? -0.366 -48.781 -25.922 1 88.88 238 PHE B C 1
ATOM 6685 O O . PHE B 1 238 ? -0.702 -48.25 -24.859 1 88.88 238 PHE B O 1
ATOM 6692 N N . GLU B 1 239 ? 0.605 -48.375 -26.625 1 89.88 239 GLU B N 1
ATOM 6693 C CA . GLU B 1 239 ? 1.329 -47.156 -26.219 1 89.88 239 GLU B CA 1
ATOM 6694 C C . GL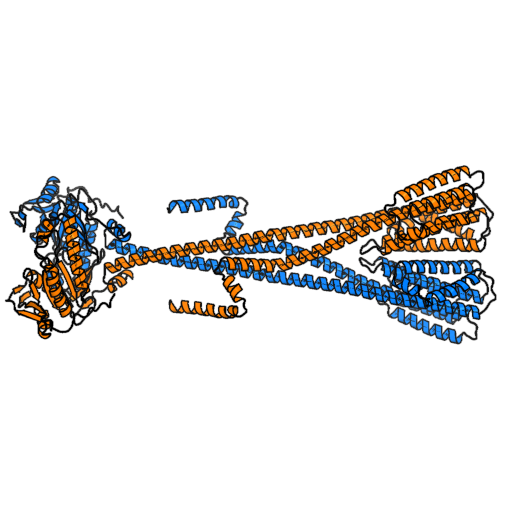U B 1 239 ? 0.39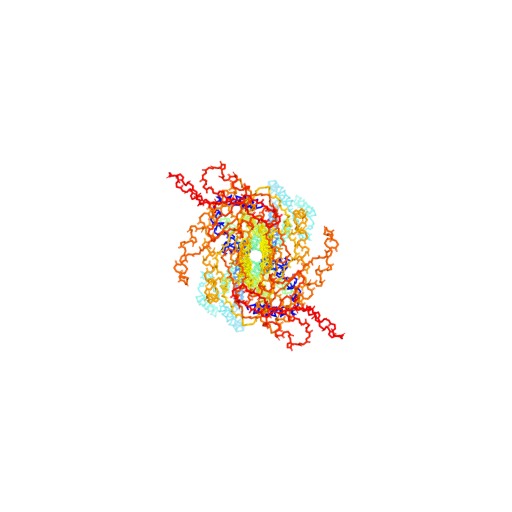5 -45.938 -26.156 1 89.88 239 GLU B C 1
ATOM 6696 O O . GLU B 1 239 ? 0.43 -45.188 -25.188 1 89.88 239 GLU B O 1
ATOM 6701 N N . CYS B 1 240 ? -0.412 -45.781 -27.109 1 91.94 240 CYS B N 1
ATOM 6702 C CA . CYS B 1 240 ? -1.337 -44.625 -27.141 1 91.94 240 CYS B CA 1
ATOM 6703 C C . CYS B 1 240 ? -2.387 -44.75 -26.047 1 91.94 240 CYS B C 1
ATOM 6705 O O . CYS B 1 240 ? -2.752 -43.75 -25.422 1 91.94 240 CYS B O 1
ATOM 6707 N N . GLN B 1 241 ? -2.828 -46 -25.891 1 93.69 241 GLN B N 1
ATOM 6708 C CA . GLN B 1 241 ? -3.809 -46.25 -24.844 1 93.69 241 GLN B CA 1
ATOM 6709 C C . GLN B 1 241 ? -3.246 -45.875 -23.469 1 93.69 241 GLN B C 1
ATOM 6711 O O . GLN B 1 241 ? -3.91 -45.188 -22.688 1 93.69 241 GLN B O 1
ATOM 6716 N N . THR B 1 242 ? -2.066 -46.281 -23.234 1 92.62 242 THR B N 1
ATOM 6717 C CA . THR B 1 242 ? -1.432 -46.062 -21.938 1 92.62 242 THR B CA 1
ATOM 6718 C C . THR B 1 242 ? -1.15 -44.594 -21.703 1 92.62 242 THR B C 1
ATOM 6720 O O . THR B 1 242 ? -1.402 -44.062 -20.625 1 92.62 242 THR B O 1
ATOM 6723 N N . ARG B 1 243 ? -0.648 -43.938 -22.703 1 91.69 243 ARG B N 1
ATOM 6724 C CA . ARG B 1 243 ? -0.381 -42.531 -22.594 1 91.69 243 ARG B CA 1
ATOM 6725 C C . ARG B 1 243 ? -1.671 -41.75 -22.359 1 91.69 243 ARG B C 1
ATOM 6727 O O . ARG B 1 243 ? -1.723 -40.844 -21.5 1 91.69 243 ARG B O 1
ATOM 6734 N N . GLY B 1 244 ? -2.643 -42.062 -23.141 1 94.75 244 GLY B N 1
ATOM 6735 C CA . GLY B 1 244 ? -3.922 -41.406 -23 1 94.75 244 GLY B CA 1
ATOM 6736 C C . GLY B 1 244 ? -4.516 -41.531 -21.609 1 94.75 244 GLY B C 1
ATOM 6737 O O . GLY B 1 244 ? -4.922 -40.531 -21 1 94.75 244 GLY B O 1
ATOM 6738 N N . ASN B 1 245 ? -4.48 -42.75 -21.094 1 93.31 245 ASN B N 1
ATOM 6739 C CA . ASN B 1 245 ? -5.008 -43 -19.75 1 93.31 245 ASN B CA 1
ATOM 6740 C C . ASN B 1 245 ? -4.168 -42.281 -18.688 1 93.31 245 ASN B C 1
ATOM 6742 O O . ASN B 1 245 ? -4.707 -41.781 -17.703 1 93.31 245 ASN B O 1
ATOM 6746 N N . GLY B 1 246 ? -2.889 -42.312 -18.859 1 90.06 246 GLY B N 1
ATOM 6747 C CA . GLY B 1 246 ? -2.008 -41.656 -17.922 1 90.06 246 GLY B CA 1
ATOM 6748 C C . GLY B 1 246 ? -2.238 -40.156 -17.844 1 90.06 246 GLY B C 1
ATOM 6749 O O . GLY B 1 246 ? -2.367 -39.594 -16.75 1 90.06 246 GLY B O 1
ATOM 6750 N N . PHE B 1 247 ? -2.309 -39.531 -18.969 1 94.44 247 PHE B N 1
ATOM 6751 C CA . PHE B 1 247 ? -2.508 -38.094 -19 1 94.44 247 PHE B CA 1
ATOM 6752 C C . PHE B 1 247 ? -3.9 -37.719 -18.5 1 94.44 247 PHE B C 1
ATOM 6754 O O . PHE B 1 247 ? -4.086 -36.688 -17.875 1 94.44 247 PHE B O 1
ATOM 6761 N N . LEU B 1 248 ? -4.887 -38.562 -18.828 1 95.62 248 LEU B N 1
ATOM 6762 C CA . LEU B 1 248 ? -6.234 -38.312 -18.344 1 95.62 248 LEU B CA 1
ATOM 6763 C C . LEU B 1 248 ? -6.273 -38.344 -16.812 1 95.62 248 LEU B C 1
ATOM 6765 O O . LEU B 1 248 ? -6.906 -37.5 -16.188 1 95.62 248 LEU B O 1
ATOM 6769 N N . LYS B 1 249 ? -5.609 -39.281 -16.234 1 92 249 LYS B N 1
ATOM 6770 C CA . LYS B 1 249 ? -5.566 -39.375 -14.773 1 92 249 LYS B CA 1
ATOM 6771 C C . LYS B 1 249 ? -4.949 -38.125 -14.141 1 92 249 LYS B C 1
ATOM 6773 O O . LYS B 1 249 ? -5.438 -37.625 -13.125 1 92 249 LYS B O 1
ATOM 6778 N N . GLU B 1 250 ? -3.906 -37.688 -14.742 1 90.88 250 GLU B N 1
ATOM 6779 C CA . GLU B 1 250 ? -3.25 -36.5 -14.227 1 90.88 250 GLU B CA 1
ATOM 6780 C C . GLU B 1 250 ? -4.129 -35.281 -14.406 1 90.88 250 GLU B C 1
ATOM 6782 O O . GLU B 1 250 ? -4.176 -34.406 -13.531 1 90.88 250 GLU B O 1
ATOM 6787 N N . ALA B 1 251 ? -4.77 -35.156 -15.539 1 94.94 251 ALA B N 1
ATOM 6788 C CA . ALA B 1 251 ? -5.668 -34.031 -15.773 1 94.94 251 ALA B CA 1
ATOM 6789 C C . ALA B 1 251 ? -6.75 -33.938 -14.703 1 94.94 251 ALA B C 1
ATOM 6791 O O . ALA B 1 251 ? -7.031 -32.875 -14.164 1 94.94 251 ALA B O 1
ATOM 6792 N N . VAL B 1 252 ? -7.312 -35.094 -14.383 1 94.62 252 VAL B N 1
ATOM 6793 C CA . VAL B 1 252 ? -8.383 -35.156 -13.398 1 94.62 252 VAL B CA 1
ATOM 6794 C C . VAL B 1 252 ? -7.832 -34.844 -12.008 1 94.62 252 VAL B C 1
ATOM 6796 O O . VAL B 1 252 ? -8.523 -34.25 -11.188 1 94.62 252 VAL B O 1
ATOM 6799 N N . LEU B 1 253 ? -6.613 -35.156 -11.75 1 89.69 253 LEU B N 1
ATOM 6800 C CA . LEU B 1 253 ? -5.973 -34.906 -10.469 1 89.69 253 LEU B CA 1
ATOM 6801 C C . LEU B 1 253 ? -5.75 -33.406 -10.258 1 89.69 253 LEU B C 1
ATOM 6803 O O . LEU B 1 253 ? -5.898 -32.906 -9.141 1 89.69 253 LEU B O 1
ATOM 6807 N N . PHE B 1 254 ? -5.477 -32.719 -11.32 1 90.81 254 PHE B N 1
ATOM 6808 C CA . PHE B 1 254 ? -5.066 -31.328 -11.195 1 90.81 254 PHE B CA 1
ATOM 6809 C C . PHE B 1 254 ? -6.273 -30.406 -11.281 1 90.81 254 PHE B C 1
ATOM 6811 O O . PHE B 1 254 ? -6.156 -29.203 -11.039 1 90.81 254 PHE B O 1
ATOM 6818 N N . SER B 1 255 ? -7.434 -30.938 -11.641 1 93.31 255 SER B N 1
ATOM 6819 C CA . SER B 1 255 ? -8.594 -30.062 -11.805 1 93.31 255 SER B CA 1
ATOM 6820 C C . SER B 1 255 ? -9.844 -30.672 -11.188 1 93.31 255 SER B C 1
ATOM 6822 O O . SER B 1 255 ? -10.242 -31.781 -11.547 1 93.31 255 SER B O 1
ATOM 6824 N N . ASN B 1 256 ? -10.5 -29.969 -10.406 1 90.88 256 ASN B N 1
ATOM 6825 C CA . ASN B 1 256 ? -11.75 -30.406 -9.797 1 90.88 256 ASN B CA 1
ATOM 6826 C C . ASN B 1 256 ? -12.883 -30.469 -10.82 1 90.88 256 ASN B C 1
ATOM 6828 O O . ASN B 1 256 ? -13.758 -31.312 -10.734 1 90.88 256 ASN B O 1
ATOM 6832 N N . VAL B 1 257 ? -12.875 -29.578 -11.75 1 94 257 VAL B N 1
ATOM 6833 C CA . VAL B 1 257 ? -13.883 -29.531 -12.797 1 94 257 VAL B CA 1
ATOM 6834 C C . VAL B 1 257 ? -13.82 -30.812 -13.633 1 94 257 VAL B C 1
ATOM 6836 O O . VAL B 1 257 ? -14.852 -31.438 -13.883 1 94 257 VAL B O 1
ATOM 6839 N N . LEU B 1 258 ? -12.57 -31.188 -14.023 1 95.94 258 LEU B N 1
ATOM 6840 C CA . LEU B 1 258 ? -12.414 -32.406 -14.82 1 95.94 258 LEU B CA 1
ATOM 6841 C C . LEU B 1 258 ? -12.742 -33.625 -14 1 95.94 258 LEU B C 1
ATOM 6843 O O . LEU B 1 258 ? -13.297 -34.594 -14.531 1 95.94 258 LEU B O 1
ATOM 6847 N N . ASN B 1 259 ? -12.367 -33.594 -12.727 1 93.75 259 ASN B N 1
ATOM 6848 C CA . ASN B 1 259 ? -12.703 -34.719 -11.852 1 93.75 259 ASN B CA 1
ATOM 6849 C C . ASN B 1 259 ? -14.211 -34.938 -11.781 1 93.75 259 ASN B C 1
ATOM 6851 O O . ASN B 1 259 ? -14.68 -36.062 -11.875 1 93.75 259 ASN B O 1
ATOM 6855 N N . THR B 1 260 ? -14.914 -33.906 -11.703 1 94.38 260 THR B N 1
ATOM 6856 C CA . THR B 1 260 ? -16.375 -33.969 -11.609 1 94.38 260 THR B CA 1
ATOM 6857 C C . THR B 1 260 ? -16.984 -34.406 -12.93 1 94.38 260 THR B C 1
ATOM 6859 O O . THR B 1 260 ? -17.828 -35.312 -12.961 1 94.38 260 THR B O 1
ATOM 6862 N N . GLU B 1 261 ? -16.516 -33.875 -14.055 1 95.56 261 GLU B N 1
ATOM 6863 C CA . GLU B 1 261 ? -17.078 -34.156 -15.367 1 95.56 261 GLU B CA 1
ATOM 6864 C C . GLU B 1 261 ? -16.75 -35.594 -15.812 1 95.56 261 GLU B C 1
ATOM 6866 O O . GLU B 1 261 ? -17.578 -36.25 -16.422 1 95.56 261 GLU B O 1
ATOM 6871 N N . MET B 1 262 ? -15.531 -36.062 -15.492 1 95.5 262 MET B N 1
ATOM 6872 C CA . MET B 1 262 ? -15.102 -37.375 -15.977 1 95.5 262 MET B CA 1
ATOM 6873 C C . MET B 1 262 ? -15.555 -38.469 -15.023 1 95.5 262 MET B C 1
ATOM 6875 O O . MET B 1 262 ? -15.438 -39.656 -15.336 1 95.5 262 MET B O 1
ATOM 6879 N N . SER B 1 263 ? -16.078 -38.062 -13.859 1 93.38 263 SER B N 1
ATOM 6880 C CA . SER B 1 263 ? -16.656 -39.031 -12.953 1 93.38 263 SER B CA 1
ATOM 6881 C C . SER B 1 263 ? -18.172 -39.125 -13.141 1 93.38 263 SER B C 1
ATOM 6883 O O . SER B 1 263 ? -18.859 -39.781 -12.352 1 93.38 263 SER B O 1
ATOM 6885 N N . SER B 1 264 ? -18.688 -38.531 -14.156 1 94.38 264 SER B N 1
ATOM 6886 C CA . SER B 1 264 ? -20.109 -38.594 -14.453 1 94.38 264 SER B CA 1
ATOM 6887 C C . SER B 1 264 ? -20.547 -40 -14.867 1 94.38 264 SER B C 1
ATOM 6889 O O . SER B 1 264 ? -19.703 -40.812 -15.266 1 94.38 264 SER B O 1
ATOM 6891 N N . ARG B 1 265 ? -21.844 -40.312 -14.852 1 91.81 265 ARG B N 1
ATOM 6892 C CA . ARG B 1 265 ? -22.375 -41.594 -15.227 1 91.81 265 ARG B CA 1
ATOM 6893 C C . ARG B 1 265 ? -22.125 -41.906 -16.703 1 91.81 265 ARG B C 1
ATOM 6895 O O . ARG B 1 265 ? -21.734 -43.031 -17.062 1 91.81 265 ARG B O 1
ATOM 6902 N N . ALA B 1 266 ? -22.359 -40.875 -17.453 1 92.69 266 ALA B N 1
ATOM 6903 C CA . ALA B 1 266 ? -22.141 -41.031 -18.891 1 92.69 266 ALA B CA 1
ATOM 6904 C C . ALA B 1 266 ? -20.688 -41.375 -19.172 1 92.69 266 ALA B C 1
ATOM 6906 O O . ALA B 1 266 ? -20.422 -42.281 -19.984 1 92.69 266 ALA B O 1
ATOM 6907 N N . ALA B 1 267 ? -19.75 -40.75 -18.547 1 94.5 267 ALA B N 1
ATOM 6908 C CA . ALA B 1 267 ? -18.328 -41.031 -18.75 1 94.5 267 ALA B CA 1
ATOM 6909 C C . ALA B 1 267 ? -17.953 -42.438 -18.281 1 94.5 267 ALA B C 1
ATOM 6911 O O . ALA B 1 267 ? -17.188 -43.125 -18.938 1 94.5 267 ALA B O 1
ATOM 6912 N N . THR B 1 268 ? -18.531 -42.844 -17.203 1 94.25 268 THR B N 1
ATOM 6913 C CA . THR B 1 268 ? -18.219 -44.156 -16.641 1 94.25 268 THR B CA 1
ATOM 6914 C C . THR B 1 268 ? -18.75 -45.281 -17.547 1 94.25 268 THR B C 1
ATOM 6916 O O . THR B 1 268 ? -18.078 -46.281 -17.734 1 94.25 268 THR B O 1
ATOM 6919 N N . ILE B 1 269 ? -19.906 -45.094 -18.078 1 95.19 269 ILE B N 1
ATOM 6920 C CA . ILE B 1 269 ? -20.516 -46.062 -18.969 1 95.19 269 ILE B CA 1
ATOM 6921 C C . ILE B 1 269 ? -19.656 -46.219 -20.219 1 95.19 269 ILE B C 1
ATOM 6923 O O . ILE B 1 269 ? -19.359 -47.344 -20.641 1 95.19 269 ILE B O 1
ATOM 6927 N N . LEU B 1 270 ? -19.25 -45.125 -20.75 1 95.19 270 LEU B N 1
ATOM 6928 C CA . LEU B 1 270 ? -18.438 -45.188 -21.969 1 95.19 270 LEU B CA 1
ATOM 6929 C C . LEU B 1 270 ? -17.062 -45.781 -21.672 1 95.19 270 LEU B C 1
ATOM 6931 O O . LEU B 1 270 ? -16.531 -46.531 -22.484 1 95.19 270 LEU B O 1
ATOM 6935 N N . GLU B 1 271 ? -16.5 -45.406 -20.578 1 95.06 271 GLU B N 1
ATOM 6936 C CA . GLU B 1 271 ? -15.195 -45.938 -20.203 1 95.06 271 GLU B CA 1
ATOM 6937 C C . GLU B 1 271 ? -15.242 -47.469 -20.062 1 95.06 271 GLU B C 1
ATOM 6939 O O . GLU B 1 271 ? -14.328 -48.156 -20.5 1 95.06 271 GLU B O 1
ATOM 6944 N N . ASN B 1 272 ? -16.266 -48 -19.484 1 94.69 272 ASN B N 1
ATOM 6945 C CA . ASN B 1 272 ? -16.406 -49.438 -19.312 1 94.69 272 ASN B CA 1
ATOM 6946 C C . ASN B 1 272 ? -16.594 -50.125 -20.656 1 94.69 272 ASN B C 1
ATOM 6948 O O . ASN B 1 272 ? -16.031 -51.219 -20.891 1 94.69 272 ASN B O 1
ATOM 6952 N N . ALA B 1 273 ? -17.391 -49.469 -21.5 1 95.88 273 ALA B N 1
ATOM 6953 C CA . ALA B 1 273 ? -17.594 -50.031 -22.828 1 95.88 273 ALA B CA 1
ATOM 6954 C C . ALA B 1 273 ? -16.297 -50.094 -23.625 1 95.88 273 ALA B C 1
ATOM 6956 O O . ALA B 1 273 ? -16.031 -51.062 -24.328 1 95.88 273 ALA B O 1
ATOM 6957 N N . ILE B 1 274 ? -15.523 -49.094 -23.5 1 96.44 274 ILE B N 1
ATOM 6958 C CA . ILE B 1 274 ? -14.25 -49 -24.203 1 96.44 274 ILE B CA 1
ATOM 6959 C C . ILE B 1 274 ? -13.266 -50.031 -23.609 1 96.44 274 ILE B C 1
ATOM 6961 O O . ILE B 1 274 ? -12.547 -50.688 -24.344 1 96.44 274 ILE B O 1
ATOM 6965 N N . GLN B 1 275 ? -13.32 -50.125 -22.266 1 94.69 275 GLN B N 1
ATOM 6966 C CA . GLN B 1 275 ? -12.406 -51.031 -21.609 1 94.69 275 GLN B CA 1
ATOM 6967 C C . GLN B 1 275 ? -12.703 -52.5 -22.016 1 94.69 275 GLN B C 1
ATOM 6969 O O . GLN B 1 275 ? -11.781 -53.281 -22.188 1 94.69 275 GLN B O 1
ATOM 6974 N N . TYR B 1 276 ? -13.938 -52.75 -22.188 1 94.38 276 TYR B N 1
ATOM 6975 C CA . TYR B 1 276 ? -14.328 -54.094 -22.641 1 94.38 276 TYR B CA 1
ATOM 6976 C C . TYR B 1 276 ? -13.734 -54.375 -24.016 1 94.38 276 TYR B C 1
ATOM 6978 O O . TYR B 1 276 ? -13.156 -55.438 -24.219 1 94.38 276 TYR B O 1
ATOM 6986 N N . ARG B 1 277 ? -13.852 -53.5 -24.859 1 94.94 277 ARG B N 1
ATOM 6987 C CA . ARG B 1 277 ? -13.367 -53.656 -26.219 1 94.94 277 ARG B CA 1
ATOM 6988 C C . ARG B 1 277 ? -11.844 -53.656 -26.266 1 94.94 277 ARG B C 1
ATOM 6990 O O . ARG B 1 277 ? -11.227 -54.344 -27.078 1 94.94 277 ARG B O 1
ATOM 6997 N N . ARG B 1 278 ? -11.219 -52.844 -25.422 1 94.12 278 ARG B N 1
ATOM 6998 C CA . ARG B 1 278 ? -9.766 -52.844 -25.281 1 94.12 278 ARG B CA 1
ATOM 6999 C C . ARG B 1 278 ? -9.266 -54.25 -24.906 1 94.12 278 ARG B C 1
ATOM 7001 O O . ARG B 1 278 ? -8.273 -54.719 -25.469 1 94.12 278 ARG B O 1
ATOM 7008 N N . ASN B 1 279 ? -9.992 -54.906 -24.031 1 91.19 279 ASN B N 1
ATOM 7009 C CA . ASN B 1 279 ? -9.609 -56.25 -23.609 1 91.19 279 ASN B CA 1
ATOM 7010 C C . ASN B 1 279 ? -9.703 -57.25 -24.766 1 91.19 279 ASN B C 1
ATOM 7012 O O . ASN B 1 279 ? -8.883 -58.156 -24.859 1 91.19 279 ASN B O 1
ATOM 7016 N N . LEU B 1 280 ? -10.688 -57.031 -25.609 1 92.81 280 LEU B N 1
ATOM 7017 C CA . LEU B 1 280 ? -10.828 -57.875 -26.781 1 92.81 280 LEU B CA 1
ATOM 7018 C C . LEU B 1 280 ? -9.68 -57.656 -27.75 1 92.81 280 LEU B C 1
ATOM 7020 O O . LEU B 1 280 ? -9.164 -58.625 -28.344 1 92.81 280 LEU B O 1
ATOM 7024 N N . ILE B 1 281 ? -9.312 -56.438 -27.906 1 92.69 281 ILE B N 1
ATOM 7025 C CA . ILE B 1 281 ? -8.219 -56.094 -28.812 1 92.69 281 ILE B CA 1
ATOM 7026 C C . ILE B 1 281 ? -6.914 -56.688 -28.297 1 92.69 281 ILE B C 1
ATOM 7028 O O . ILE B 1 281 ? -6.062 -57.125 -29.078 1 92.69 281 ILE B O 1
ATOM 7032 N N . LEU B 1 282 ? -6.785 -56.844 -27 1 86.94 282 LEU B N 1
ATOM 7033 C CA . LEU B 1 282 ? -5.578 -57.344 -26.359 1 86.94 282 LEU B CA 1
ATOM 7034 C C . LEU B 1 282 ? -5.379 -58.812 -26.688 1 86.94 282 LEU B C 1
ATOM 7036 O O . LEU B 1 282 ? -4.25 -59.312 -26.688 1 86.94 282 LEU B O 1
ATOM 7040 N N . LEU B 1 283 ? -6.434 -59.469 -27.047 1 87.69 283 LEU B N 1
ATOM 7041 C CA . LEU B 1 283 ? -6.324 -60.875 -27.438 1 87.69 283 LEU B CA 1
ATOM 7042 C C . LEU B 1 283 ? -5.684 -61 -28.828 1 87.69 283 LEU B C 1
ATOM 7044 O O . LEU B 1 283 ? -5.07 -62.031 -29.125 1 87.69 283 LEU B O 1
ATOM 7048 N N . ASN B 1 284 ? -5.785 -60 -29.625 1 91.19 284 ASN B N 1
ATOM 7049 C CA . ASN B 1 284 ? -5.199 -59.844 -30.953 1 91.19 284 ASN B CA 1
ATOM 7050 C C . ASN B 1 284 ? -5.582 -61.031 -31.859 1 91.19 284 ASN B C 1
ATOM 7052 O O . ASN B 1 284 ? -4.727 -61.594 -32.531 1 91.19 284 ASN B O 1
ATOM 7056 N N . ASP B 1 285 ? -6.68 -61.531 -31.656 1 90.31 285 ASP B N 1
ATOM 7057 C CA . ASP B 1 285 ? -7.234 -62.625 -32.438 1 90.31 285 ASP B CA 1
ATOM 7058 C C . ASP B 1 285 ? -8.742 -62.438 -32.625 1 90.31 285 ASP B C 1
ATOM 7060 O O . ASP B 1 285 ? -9.531 -62.938 -31.828 1 90.31 285 ASP B O 1
ATOM 7064 N N . ALA B 1 286 ? -9.055 -61.688 -33.719 1 91.62 286 ALA B N 1
ATOM 7065 C CA . ALA B 1 286 ? -10.469 -61.438 -34 1 91.62 286 ALA B CA 1
ATOM 7066 C C . ALA B 1 286 ? -10.766 -61.656 -35.5 1 91.62 286 ALA B C 1
ATOM 7068 O O . ALA B 1 286 ? -9.844 -61.719 -36.312 1 91.62 286 ALA B O 1
ATOM 7069 N N . SER B 1 287 ? -12.047 -61.875 -35.75 1 92.94 287 SER B N 1
ATOM 7070 C CA . SER B 1 287 ? -12.484 -61.875 -37.156 1 92.94 287 SER B CA 1
ATOM 7071 C C . SER B 1 287 ? -12.711 -60.469 -37.688 1 92.94 287 SER B C 1
ATOM 7073 O O . SER B 1 287 ? -13.266 -59.625 -36.969 1 92.94 287 SER B O 1
ATOM 7075 N N . PRO B 1 288 ? -12.172 -60.281 -38.844 1 90.5 288 PRO B N 1
ATOM 7076 C CA . PRO B 1 288 ? -12.422 -58.969 -39.438 1 90.5 288 PRO B CA 1
ATOM 7077 C C . PRO B 1 288 ? -13.906 -58.594 -39.469 1 90.5 288 PRO B C 1
ATOM 7079 O O . PRO B 1 288 ? -14.734 -59.438 -39.844 1 90.5 288 PRO B O 1
ATOM 7082 N N . SER B 1 289 ? -14.234 -57.438 -38.969 1 89.19 289 SER B N 1
ATOM 7083 C CA . SER B 1 289 ? -15.625 -56.969 -38.875 1 89.19 289 SER B CA 1
ATOM 7084 C C . SER B 1 289 ? -15.727 -55.469 -39.031 1 89.19 289 SER B C 1
ATOM 7086 O O . SER B 1 289 ? -15.281 -54.719 -38.156 1 89.19 289 SER B O 1
ATOM 7088 N N . VAL B 1 290 ? -16.375 -55.062 -40.031 1 82.19 290 VAL B N 1
ATOM 7089 C CA . VAL B 1 290 ? -16.578 -53.656 -40.25 1 82.19 290 VAL B CA 1
ATOM 7090 C C . VAL B 1 290 ? -17.531 -53.094 -39.219 1 82.19 290 VAL B C 1
ATOM 7092 O O . VAL B 1 290 ? -17.406 -51.938 -38.812 1 82.19 290 VAL B O 1
ATOM 7095 N N . ASP B 1 291 ? -18.391 -53.844 -38.812 1 84.81 291 ASP B N 1
ATOM 7096 C CA . ASP B 1 291 ? -19.359 -53.438 -37.812 1 84.81 291 ASP B CA 1
ATOM 7097 C C . ASP B 1 291 ? -18.672 -53.156 -36.469 1 84.81 291 ASP B C 1
ATOM 7099 O O . ASP B 1 291 ? -18.953 -52.156 -35.812 1 84.81 291 ASP B O 1
ATOM 7103 N N . ASN B 1 292 ? -17.781 -54.062 -36.094 1 90.31 292 ASN B N 1
ATOM 7104 C CA . ASN B 1 292 ? -17.047 -53.844 -34.844 1 90.31 292 ASN B CA 1
ATOM 7105 C C . ASN B 1 292 ? -16.125 -52.625 -34.938 1 90.31 292 ASN B C 1
ATOM 7107 O O . ASN B 1 292 ? -15.922 -51.938 -33.938 1 90.31 292 ASN B O 1
ATOM 7111 N N . ALA B 1 293 ? -15.609 -52.438 -36.094 1 87.19 293 ALA B N 1
ATOM 7112 C CA . ALA B 1 293 ? -14.766 -51.25 -36.312 1 87.19 293 ALA B CA 1
ATOM 7113 C C . ALA B 1 293 ? -15.578 -49.969 -36.156 1 87.19 293 ALA B C 1
ATOM 7115 O O . ALA B 1 293 ? -15.117 -49 -35.531 1 87.19 293 ALA B O 1
ATOM 7116 N N . SER B 1 294 ? -16.75 -50 -36.656 1 83.19 294 SER B N 1
ATOM 7117 C CA . SER B 1 294 ? -17.625 -48.844 -36.562 1 83.19 294 SER B CA 1
ATOM 7118 C C . SER B 1 294 ? -18.094 -48.594 -35.125 1 83.19 294 SER B C 1
ATOM 7120 O O . SER B 1 294 ? -18.234 -47.438 -34.688 1 83.19 294 SER B O 1
ATOM 7122 N N . GLN B 1 295 ? -18.375 -49.594 -34.469 1 89.25 295 GLN B N 1
ATOM 7123 C CA . GLN B 1 295 ? -18.797 -49.469 -33.094 1 89.25 295 GLN B CA 1
ATOM 7124 C C . GLN B 1 295 ? -17.672 -48.938 -32.219 1 89.25 295 GLN B C 1
ATOM 7126 O O . GLN B 1 295 ? -17.906 -48.031 -31.375 1 89.25 295 GLN B O 1
ATOM 7131 N N . TRP B 1 296 ? -16.484 -49.469 -32.375 1 92.19 296 TRP B N 1
ATOM 7132 C CA . TRP B 1 296 ? -15.32 -48.969 -31.672 1 92.19 296 TRP B CA 1
ATOM 7133 C C . TRP B 1 296 ? -15.109 -47.469 -31.938 1 92.19 296 TRP B C 1
ATOM 7135 O O . TRP B 1 296 ? -14.922 -46.688 -31 1 92.19 296 TRP B O 1
ATOM 7145 N N . PHE B 1 297 ? -15.203 -47.156 -33.125 1 86.12 297 PHE B N 1
ATOM 7146 C CA . PHE B 1 297 ? -15.008 -45.75 -33.5 1 86.12 297 PHE B CA 1
ATOM 7147 C C . PHE B 1 297 ? -16.047 -44.844 -32.844 1 86.12 297 PHE B C 1
ATOM 7149 O O . PHE B 1 297 ? -15.711 -43.781 -32.344 1 86.12 297 PHE B O 1
ATOM 7156 N N . SER B 1 298 ? -17.188 -45.281 -32.844 1 87.56 298 SER B N 1
ATOM 7157 C CA . SER B 1 298 ? -18.281 -44.5 -32.25 1 87.56 298 SER B CA 1
ATOM 7158 C C . SER B 1 298 ? -18.109 -44.344 -30.75 1 87.56 298 SER B C 1
ATOM 7160 O O . SER B 1 298 ? -18.312 -43.25 -30.219 1 87.56 298 SER B O 1
ATOM 7162 N N . TYR B 1 299 ? -17.75 -45.406 -30.031 1 92.69 299 TYR B N 1
ATOM 7163 C CA . TYR B 1 299 ? -17.547 -45.344 -28.578 1 92.69 299 TYR B CA 1
ATOM 7164 C C . TYR B 1 299 ? -16.422 -44.406 -28.234 1 92.69 299 TYR B C 1
ATOM 7166 O O . TYR B 1 299 ? -16.547 -43.562 -27.328 1 92.69 299 TYR B O 1
ATOM 7174 N N . MET B 1 300 ? -15.336 -44.531 -28.969 1 93.56 300 MET B N 1
ATOM 7175 C CA . MET B 1 300 ? -14.18 -43.688 -28.703 1 93.56 300 MET B CA 1
ATOM 7176 C C . MET B 1 300 ? -14.5 -42.219 -29.016 1 93.56 300 MET B C 1
ATOM 7178 O O . MET B 1 300 ? -14.086 -41.312 -28.297 1 93.56 300 MET B O 1
ATOM 7182 N N . THR B 1 301 ? -15.227 -42 -30.047 1 88.44 301 THR B N 1
ATOM 7183 C CA . THR B 1 301 ? -15.594 -40.656 -30.438 1 88.44 301 THR B CA 1
ATOM 7184 C C . THR B 1 301 ? -16.484 -40 -29.375 1 88.44 301 THR B C 1
ATOM 7186 O O . THR B 1 301 ? -16.297 -38.844 -29.016 1 88.44 301 THR B O 1
ATOM 7189 N N . LEU B 1 302 ? -17.406 -40.75 -28.953 1 92.31 302 LEU B N 1
ATOM 7190 C CA . LEU B 1 302 ? -18.297 -40.25 -27.922 1 92.31 302 LEU B CA 1
ATOM 7191 C C . LEU B 1 302 ? -17.531 -39.906 -26.656 1 92.31 302 LEU B C 1
ATOM 7193 O O . LEU B 1 302 ? -17.812 -38.875 -26 1 92.31 302 LEU B O 1
ATOM 7197 N N . TYR B 1 303 ? -16.594 -40.688 -26.266 1 95.5 303 TYR B N 1
ATOM 7198 C CA . TYR B 1 303 ? -15.797 -40.469 -25.062 1 95.5 303 TYR B CA 1
ATOM 7199 C C . TYR B 1 303 ? -14.922 -39.219 -25.234 1 95.5 303 TYR B C 1
ATOM 7201 O O . TYR B 1 303 ? -14.812 -38.406 -24.328 1 95.5 303 TYR B O 1
ATOM 7209 N N . ILE B 1 304 ? -14.297 -39.062 -26.359 1 93.94 304 ILE B N 1
ATOM 7210 C CA . ILE B 1 304 ? -13.445 -37.938 -26.641 1 93.94 304 ILE B CA 1
ATOM 7211 C C . ILE B 1 304 ? -14.289 -36.656 -26.688 1 93.94 304 ILE B C 1
ATOM 7213 O O . ILE B 1 304 ? -13.852 -35.594 -26.25 1 93.94 304 ILE B O 1
ATOM 7217 N N . ASP B 1 305 ? -15.484 -36.812 -27.203 1 90.94 305 ASP B N 1
ATOM 7218 C CA . ASP B 1 305 ? -16.406 -35.688 -27.219 1 90.94 305 ASP B CA 1
ATOM 7219 C C . ASP B 1 305 ? -16.75 -35.25 -25.797 1 90.94 305 ASP B C 1
ATOM 7221 O O . ASP B 1 305 ? -16.891 -34.031 -25.516 1 90.94 305 ASP B O 1
ATOM 7225 N N . LEU B 1 306 ? -16.953 -36.188 -24.984 1 95.25 306 LEU B N 1
ATOM 7226 C CA . LEU B 1 306 ? -17.203 -35.875 -23.578 1 95.25 306 LEU B CA 1
ATOM 7227 C C . LEU B 1 306 ? -16.016 -35.156 -22.969 1 95.25 306 LEU B C 1
ATOM 7229 O O . LEU B 1 306 ? -16.188 -34.219 -22.188 1 95.25 306 LEU B O 1
ATOM 7233 N N . MET B 1 307 ? -14.82 -35.594 -23.266 1 96.31 307 MET B N 1
ATOM 7234 C CA . MET B 1 307 ? -13.609 -34.938 -22.797 1 96.31 307 MET B CA 1
ATOM 7235 C C . MET B 1 307 ? -13.539 -33.5 -23.328 1 96.31 307 MET B C 1
ATOM 7237 O O . MET B 1 307 ? -13.117 -32.594 -22.609 1 96.31 307 MET B O 1
ATOM 7241 N N . ASP B 1 308 ? -13.945 -33.375 -24.531 1 93.56 308 ASP B N 1
ATOM 7242 C CA . ASP B 1 308 ? -13.914 -32.031 -25.141 1 93.56 308 ASP B CA 1
ATOM 7243 C C . ASP B 1 308 ? -14.898 -31.109 -24.438 1 93.56 308 ASP B C 1
ATOM 7245 O O . ASP B 1 308 ? -14.594 -29.922 -24.234 1 93.56 308 ASP B O 1
ATOM 7249 N N . LYS B 1 309 ? -16.047 -31.578 -24.156 1 94.25 309 LYS B N 1
ATOM 7250 C CA . LYS B 1 309 ? -17.016 -30.781 -23.422 1 94.25 309 LYS B CA 1
ATOM 7251 C C . LYS B 1 309 ? -16.484 -30.391 -22.047 1 94.25 309 LYS B C 1
ATOM 7253 O O . LYS B 1 309 ? -16.656 -29.25 -21.594 1 94.25 309 LYS B O 1
ATOM 7258 N N . ALA B 1 310 ? -15.867 -31.328 -21.375 1 96.12 310 ALA B N 1
ATOM 7259 C CA . ALA B 1 310 ? -15.242 -31.047 -20.078 1 96.12 310 ALA B CA 1
ATOM 7260 C C . ALA B 1 310 ? -14.133 -30.016 -20.219 1 96.12 310 ALA B C 1
ATOM 7262 O O . ALA B 1 310 ? -13.961 -29.156 -19.344 1 96.12 310 ALA B O 1
ATOM 7263 N N . GLN B 1 311 ? -13.398 -30.141 -21.281 1 95 311 GLN B N 1
ATOM 7264 C CA . GLN B 1 311 ? -12.312 -29.203 -21.547 1 95 311 GLN B CA 1
ATOM 7265 C C . GLN B 1 311 ? -12.844 -27.797 -21.75 1 95 311 GLN B C 1
ATOM 7267 O O . GLN B 1 311 ? -12.242 -26.828 -21.281 1 95 311 GLN B O 1
ATOM 7272 N N . ASN B 1 312 ? -13.914 -27.656 -22.469 1 93 312 ASN B N 1
ATOM 7273 C CA . ASN B 1 312 ? -14.523 -26.359 -22.688 1 93 312 ASN B CA 1
ATOM 7274 C C . ASN B 1 312 ? -15.047 -25.75 -21.391 1 93 312 ASN B C 1
ATOM 7276 O O . ASN B 1 312 ? -14.914 -24.547 -21.156 1 93 312 ASN B O 1
ATOM 7280 N N . LYS B 1 313 ? -15.633 -26.578 -20.625 1 94.88 313 LYS B N 1
ATOM 7281 C CA . LYS B 1 313 ? -16.078 -26.109 -19.328 1 94.88 313 LYS B CA 1
ATOM 7282 C C . LYS B 1 313 ? -14.906 -25.625 -18.469 1 94.88 313 LYS B C 1
ATOM 7284 O O . LYS B 1 313 ? -15.016 -24.625 -17.781 1 94.88 313 LYS B O 1
ATOM 7289 N N . LEU B 1 314 ? -13.852 -26.375 -18.516 1 94.88 314 LEU B N 1
ATOM 7290 C CA . LEU B 1 314 ? -12.641 -25.984 -17.797 1 94.88 314 LEU B CA 1
ATOM 7291 C C . LEU B 1 314 ? -12.094 -24.656 -18.312 1 94.88 314 LEU B C 1
ATOM 7293 O O . LEU B 1 314 ? -11.695 -23.797 -17.531 1 94.88 314 LEU B O 1
ATOM 7297 N N . ALA B 1 315 ? -12.07 -24.484 -19.594 1 91.62 315 ALA B N 1
ATOM 7298 C CA . ALA B 1 315 ? -11.609 -23.25 -20.203 1 91.62 315 ALA B CA 1
ATOM 7299 C C . ALA B 1 315 ? -12.453 -22.062 -19.734 1 91.62 315 ALA B C 1
ATOM 7301 O O . ALA B 1 315 ? -11.914 -20.984 -19.438 1 91.62 315 ALA B O 1
ATOM 7302 N N . ASP B 1 316 ? -13.711 -22.297 -19.672 1 90.94 316 ASP B N 1
ATOM 7303 C CA . ASP B 1 316 ? -14.609 -21.234 -19.203 1 90.94 316 ASP B CA 1
ATOM 7304 C C . ASP B 1 316 ? -14.336 -20.875 -17.75 1 90.94 316 ASP B C 1
ATOM 7306 O O . ASP B 1 316 ? -14.352 -19.703 -17.375 1 90.94 316 ASP B O 1
ATOM 7310 N N . GLU B 1 317 ? -14.141 -21.859 -16.969 1 91.88 317 GLU B N 1
ATOM 7311 C CA . GLU B 1 317 ? -13.844 -21.625 -15.57 1 91.88 317 GLU B CA 1
ATOM 7312 C C . GLU B 1 317 ? -12.523 -20.891 -15.398 1 91.88 317 GLU B C 1
ATOM 7314 O O . GLU B 1 317 ? -12.414 -20 -14.547 1 91.88 317 GLU B O 1
ATOM 7319 N N . ILE B 1 318 ? -11.523 -21.281 -16.141 1 89.5 318 ILE B N 1
ATOM 7320 C CA . ILE B 1 318 ? -10.227 -20.609 -16.094 1 89.5 318 ILE B CA 1
ATOM 7321 C C . ILE B 1 318 ? -10.391 -19.141 -16.484 1 89.5 318 ILE B C 1
ATOM 7323 O O . ILE B 1 318 ? -9.844 -18.25 -15.836 1 89.5 318 ILE B O 1
ATOM 7327 N N . PHE B 1 319 ? -11.18 -18.922 -17.516 1 85.5 319 PHE B N 1
ATOM 7328 C CA . PHE B 1 319 ? -11.398 -17.562 -18 1 85.5 319 PHE B CA 1
ATOM 7329 C C . PHE B 1 319 ? -12.117 -16.719 -16.953 1 85.5 319 PHE B C 1
ATOM 7331 O O . PHE B 1 319 ? -11.742 -15.57 -16.719 1 85.5 319 PHE B O 1
ATOM 7338 N N . GLN B 1 320 ? -13.102 -17.281 -16.391 1 86.69 320 GLN B N 1
ATOM 7339 C CA . GLN B 1 320 ? -13.867 -16.562 -15.375 1 86.69 320 GLN B CA 1
ATOM 7340 C C . GLN B 1 320 ? -13 -16.234 -14.164 1 86.69 320 GLN B C 1
ATOM 7342 O O . GLN B 1 320 ? -13.07 -15.125 -13.625 1 86.69 320 GLN B O 1
ATOM 7347 N N . ARG B 1 321 ? -12.219 -17.109 -13.758 1 84.94 321 ARG B N 1
ATOM 7348 C CA . ARG B 1 321 ? -11.344 -16.906 -12.609 1 84.94 321 ARG B CA 1
ATOM 7349 C C . ARG B 1 321 ? -10.289 -15.844 -12.914 1 84.94 321 ARG B C 1
ATOM 7351 O O . ARG B 1 321 ? -9.969 -15.016 -12.062 1 84.94 321 ARG B O 1
ATOM 7358 N N . THR B 1 322 ? -9.727 -15.961 -14.094 1 81.81 322 THR B N 1
ATOM 7359 C CA . THR B 1 322 ? -8.711 -15 -14.5 1 81.81 322 THR B CA 1
ATOM 7360 C C . THR B 1 322 ? -9.297 -13.602 -14.617 1 81.81 322 THR B C 1
ATOM 7362 O O . THR B 1 322 ? -8.68 -12.617 -14.203 1 81.81 322 THR B O 1
ATOM 7365 N N . MET B 1 323 ? -10.555 -13.516 -15.109 1 79.88 323 MET B N 1
ATOM 7366 C CA . MET B 1 323 ? -11.219 -12.219 -15.242 1 79.88 323 MET B CA 1
ATOM 7367 C C . MET B 1 323 ? -11.594 -11.656 -13.875 1 79.88 323 MET B C 1
ATOM 7369 O O . MET B 1 323 ? -11.469 -10.453 -13.641 1 79.88 323 MET B O 1
ATOM 7373 N N . SER B 1 324 ? -11.992 -12.492 -13.008 1 82.75 324 SER B N 1
ATOM 7374 C CA . SER B 1 324 ? -12.359 -12.047 -11.664 1 82.75 324 SER B CA 1
ATOM 7375 C C . SER B 1 324 ? -11.148 -11.508 -10.906 1 82.75 324 SER B C 1
ATOM 7377 O O . SER B 1 324 ? -11.242 -10.516 -10.188 1 82.75 324 SER B O 1
ATOM 7379 N N . THR B 1 325 ? -10.023 -12.195 -11.047 1 77.88 325 THR B N 1
ATOM 7380 C CA . THR B 1 325 ? -8.789 -11.734 -10.422 1 77.88 325 THR B CA 1
ATOM 7381 C C . THR B 1 325 ? -8.352 -10.398 -11.016 1 77.88 325 THR B C 1
ATOM 7383 O O . THR B 1 325 ? -7.855 -9.531 -10.297 1 77.88 325 THR B O 1
ATOM 7386 N N . GLY B 1 326 ? -8.516 -10.312 -12.328 1 75 326 GLY B N 1
ATOM 7387 C CA . GLY B 1 326 ? -8.203 -9.055 -12.992 1 75 326 GLY B CA 1
ATOM 7388 C C . GLY B 1 326 ? -9.078 -7.902 -12.531 1 75 326 GLY B C 1
ATOM 7389 O O . GLY B 1 326 ? -8.586 -6.801 -12.281 1 75 326 GLY B O 1
ATOM 7390 N N . ASP B 1 327 ? -10.328 -8.109 -12.312 1 77.75 327 ASP B N 1
ATOM 7391 C CA . ASP B 1 327 ? -11.266 -7.09 -11.852 1 77.75 327 ASP B CA 1
ATOM 7392 C C . ASP B 1 327 ? -10.93 -6.637 -10.43 1 77.75 327 ASP B C 1
ATOM 7394 O O . ASP B 1 327 ? -11.031 -5.449 -10.109 1 77.75 327 ASP B O 1
ATOM 7398 N N . ARG B 1 328 ? -10.523 -7.488 -9.617 1 77.56 328 ARG B N 1
ATOM 7399 C CA . ARG B 1 328 ? -10.133 -7.16 -8.242 1 77.56 328 ARG B CA 1
ATOM 7400 C C . ARG B 1 328 ? -8.867 -6.32 -8.219 1 77.56 328 ARG B C 1
ATOM 7402 O O . ARG B 1 328 ? -8.758 -5.371 -7.441 1 77.56 328 ARG B O 1
ATOM 7409 N N . ALA B 1 329 ? -7.977 -6.809 -9.109 1 73.19 329 ALA B N 1
ATOM 7410 C CA . ALA B 1 329 ? -6.734 -6.047 -9.195 1 73.19 329 ALA B CA 1
ATOM 7411 C C . ALA B 1 329 ? -6.992 -4.625 -9.68 1 73.19 329 ALA B C 1
ATOM 7413 O O . ALA B 1 329 ? -6.406 -3.67 -9.172 1 73.19 329 ALA B O 1
ATOM 7414 N N . ASP B 1 330 ? -7.914 -4.438 -10.602 1 76.25 330 ASP B N 1
ATOM 7415 C CA . ASP B 1 330 ? -8.258 -3.119 -11.125 1 76.25 330 ASP B CA 1
ATOM 7416 C C . ASP B 1 330 ? -8.977 -2.279 -10.07 1 76.25 330 ASP B C 1
ATOM 7418 O O . ASP B 1 330 ? -8.742 -1.074 -9.969 1 76.25 330 ASP B O 1
ATOM 7422 N N . SER B 1 331 ? -9.82 -2.881 -9.336 1 79.88 331 SER B N 1
ATOM 7423 C CA . SER B 1 331 ? -10.516 -2.172 -8.273 1 79.88 331 SER B CA 1
ATOM 7424 C C . SER B 1 331 ? -9.555 -1.709 -7.184 1 79.88 331 SER B C 1
ATOM 7426 O O . SER B 1 331 ? -9.664 -0.587 -6.684 1 79.88 331 SER B O 1
ATOM 7428 N N . ASP B 1 332 ? -8.625 -2.6 -6.852 1 74.5 332 ASP B N 1
ATOM 7429 C CA . ASP B 1 332 ? -7.605 -2.236 -5.871 1 74.5 332 ASP B CA 1
ATOM 7430 C C . ASP B 1 332 ? -6.762 -1.06 -6.359 1 74.5 332 ASP B C 1
ATOM 7432 O O . ASP B 1 332 ? -6.414 -0.171 -5.582 1 74.5 332 ASP B O 1
ATOM 7436 N N . MET B 1 333 ? -6.512 -1.053 -7.613 1 74.44 333 MET B N 1
ATOM 7437 C CA . MET B 1 333 ? -5.754 0.041 -8.219 1 74.44 333 MET B CA 1
ATOM 7438 C C . MET B 1 333 ? -6.547 1.344 -8.164 1 74.44 333 MET B C 1
ATOM 7440 O O . MET B 1 333 ? -6.004 2.391 -7.809 1 74.44 333 MET B O 1
ATOM 7444 N N . MET B 1 334 ? -7.805 1.306 -8.438 1 80.19 334 MET B N 1
ATOM 7445 C CA . MET B 1 334 ? -8.648 2.498 -8.43 1 80.19 334 MET B CA 1
ATOM 7446 C C . MET B 1 334 ? -8.766 3.08 -7.027 1 80.19 334 MET B C 1
ATOM 7448 O O . MET B 1 334 ? -8.695 4.297 -6.848 1 80.19 334 MET B O 1
ATOM 7452 N N . ILE B 1 335 ? -8.883 2.225 -6.105 1 77.25 335 ILE B N 1
ATOM 7453 C CA . ILE B 1 335 ? -9.016 2.67 -4.723 1 77.25 335 ILE B CA 1
ATOM 7454 C C . ILE B 1 335 ? -7.711 3.316 -4.258 1 77.25 335 ILE B C 1
ATOM 7456 O O . ILE B 1 335 ? -7.727 4.375 -3.625 1 77.25 335 ILE B O 1
ATOM 7460 N N . THR B 1 336 ? -6.574 2.662 -4.582 1 73.56 336 THR B N 1
ATOM 7461 C CA . THR B 1 336 ? -5.277 3.197 -4.184 1 73.56 336 THR B CA 1
ATOM 7462 C C . THR B 1 336 ? -5.027 4.551 -4.844 1 73.56 336 THR B C 1
ATOM 7464 O O . THR B 1 336 ? -4.531 5.48 -4.203 1 73.56 336 THR B O 1
ATOM 7467 N N . CYS B 1 337 ? -5.422 4.723 -6.07 1 72.12 337 CYS B N 1
ATOM 7468 C CA . CYS B 1 337 ? -5.266 5.98 -6.789 1 72.12 337 CYS B CA 1
ATOM 7469 C C . CYS B 1 337 ? -6.168 7.059 -6.207 1 72.12 337 CYS B C 1
ATOM 7471 O O . CYS B 1 337 ? -5.754 8.211 -6.062 1 72.12 337 CYS B O 1
ATOM 7473 N N . PHE B 1 338 ? -7.352 6.711 -5.793 1 80.12 338 PHE B N 1
ATOM 7474 C CA . PHE B 1 338 ? -8.305 7.645 -5.203 1 80.12 338 PHE B CA 1
ATOM 7475 C C . PHE B 1 338 ? -7.781 8.18 -3.875 1 80.12 338 PHE B C 1
ATOM 7477 O O . PHE B 1 338 ? -7.867 9.375 -3.605 1 80.12 338 PHE B O 1
ATOM 7484 N N . LEU B 1 339 ? -7.246 7.309 -3.162 1 73 339 LEU B N 1
ATOM 7485 C CA . LEU B 1 339 ? -6.715 7.699 -1.863 1 73 339 LEU B CA 1
ATOM 7486 C C . LEU B 1 339 ? -5.488 8.594 -2.027 1 73 339 LEU B C 1
ATOM 7488 O O . LEU B 1 339 ? -5.281 9.523 -1.24 1 73 339 LEU B O 1
ATOM 7492 N N . LEU B 1 340 ? -4.707 8.328 -3.051 1 71.56 340 LEU B N 1
ATOM 7493 C CA . LEU B 1 340 ? -3.555 9.18 -3.346 1 71.56 340 LEU B CA 1
ATOM 7494 C C . LEU B 1 340 ? -3.998 10.586 -3.721 1 71.56 340 LEU B C 1
ATOM 7496 O O . LEU B 1 340 ? -3.396 11.57 -3.281 1 71.56 340 LEU B O 1
ATOM 7500 N N . VAL B 1 341 ? -5.027 10.695 -4.496 1 71.94 341 VAL B N 1
ATOM 7501 C CA . VAL B 1 341 ? -5.539 11.992 -4.926 1 71.94 341 VAL B CA 1
ATOM 7502 C C . VAL B 1 341 ? -6.066 12.773 -3.723 1 71.94 341 VAL B C 1
ATOM 7504 O O . VAL B 1 341 ? -5.836 13.977 -3.604 1 71.94 341 VAL B O 1
ATOM 7507 N N . ILE B 1 342 ? -6.715 12.07 -2.877 1 72.81 342 ILE B N 1
ATOM 7508 C CA . ILE B 1 342 ? -7.258 12.703 -1.681 1 72.81 342 ILE B CA 1
ATOM 7509 C C . ILE B 1 342 ? -6.113 13.227 -0.812 1 72.81 342 ILE B C 1
ATOM 7511 O O . ILE B 1 342 ? -6.188 14.336 -0.276 1 72.81 342 ILE B O 1
ATOM 7515 N N . GLU B 1 343 ? -5.086 12.422 -0.737 1 69.88 343 GLU B N 1
ATOM 7516 C CA . GLU B 1 343 ? -3.922 12.82 0.048 1 69.88 343 GLU B CA 1
ATOM 7517 C C . GLU B 1 343 ? -3.229 14.031 -0.562 1 69.88 343 GLU B C 1
ATOM 7519 O O . GLU B 1 343 ? -2.818 14.945 0.156 1 69.88 343 GLU B O 1
ATOM 7524 N N . LEU B 1 344 ? -3.139 14.094 -1.853 1 69 344 LEU B N 1
ATOM 7525 C CA . LEU B 1 344 ? -2.475 15.195 -2.541 1 69 344 LEU B CA 1
ATOM 7526 C C . LEU B 1 344 ? -3.311 16.469 -2.461 1 69 344 LEU B C 1
ATOM 7528 O O . LEU B 1 344 ? -2.764 17.578 -2.445 1 69 344 LEU B O 1
ATOM 7532 N N . ALA B 1 345 ? -4.598 16.328 -2.365 1 70.31 345 ALA B N 1
ATOM 7533 C CA . ALA B 1 345 ? -5.492 17.469 -2.291 1 70.31 345 ALA B CA 1
ATOM 7534 C C . ALA B 1 345 ? -5.516 18.062 -0.882 1 70.31 345 ALA B C 1
ATOM 7536 O O . ALA B 1 345 ? -5.664 19.266 -0.711 1 70.31 345 ALA B O 1
ATOM 7537 N N . ILE B 1 346 ? -5.332 17.25 0.051 1 66.56 346 ILE B N 1
ATOM 7538 C CA . ILE B 1 346 ? -5.418 17.688 1.444 1 66.56 346 ILE B CA 1
ATOM 7539 C C . ILE B 1 346 ? -4.16 18.453 1.823 1 66.56 346 ILE B C 1
ATOM 7541 O O . ILE B 1 346 ? -4.223 19.406 2.619 1 66.56 346 ILE B O 1
ATOM 7545 N N . TYR B 1 347 ? -3.08 18.266 1.033 1 63.75 347 TYR B N 1
ATOM 7546 C CA . TYR B 1 347 ? -1.807 18.891 1.378 1 63.75 347 TYR B CA 1
ATOM 7547 C C . TYR B 1 347 ? -1.835 20.375 1.088 1 63.75 347 TYR B C 1
ATOM 7549 O O . TYR B 1 347 ? -1.502 21.188 1.953 1 63.75 347 TYR B O 1
ATOM 7557 N N . PRO B 1 348 ? -2.154 20.75 -0.081 1 61.88 348 PRO B N 1
ATOM 7558 C CA . PRO B 1 348 ? -2.211 22.188 -0.33 1 61.88 348 PRO B CA 1
ATOM 7559 C C . PRO B 1 348 ? -3.248 22.891 0.538 1 61.88 348 PRO B C 1
ATOM 7561 O O . PRO B 1 348 ? -3.033 24.031 0.959 1 61.88 348 PRO B O 1
ATOM 7564 N N . LEU B 1 349 ? -4.27 22.203 0.819 1 63.53 349 LEU B N 1
ATOM 7565 C CA . LEU B 1 349 ? -5.305 22.766 1.676 1 63.53 349 LEU B CA 1
ATOM 7566 C C . LEU B 1 349 ? -4.781 22.984 3.092 1 63.53 349 LEU B C 1
ATOM 7568 O O . LEU B 1 349 ? -5.039 24.016 3.707 1 63.53 349 LEU B O 1
ATOM 7572 N N . PHE B 1 350 ? -4.023 22.094 3.529 1 63.5 350 PHE B N 1
ATOM 7573 C CA . PHE B 1 350 ? -3.432 22.188 4.859 1 63.5 350 PHE B CA 1
ATOM 7574 C C . PHE B 1 350 ? -2.4 23.297 4.926 1 63.5 350 PHE B C 1
ATOM 7576 O O . PHE B 1 350 ? -2.344 24.047 5.91 1 63.5 350 PHE B O 1
ATOM 7583 N N . VAL B 1 351 ? -1.654 23.359 4 1 60.59 351 VAL B N 1
ATOM 7584 C CA . VAL B 1 351 ? -0.647 24.422 3.939 1 60.59 351 VAL B CA 1
ATOM 7585 C C . VAL B 1 351 ? -1.33 25.781 3.91 1 60.59 351 VAL B C 1
ATOM 7587 O O . VAL B 1 351 ? -0.917 26.703 4.613 1 60.59 351 VAL B O 1
ATOM 7590 N N . TYR B 1 352 ? -2.324 25.812 3.168 1 60.5 352 TYR B N 1
ATOM 7591 C CA . TYR B 1 352 ? -3.064 27.062 3.057 1 60.5 352 TYR B CA 1
ATOM 7592 C C . TYR B 1 352 ? -3.668 27.453 4.398 1 60.5 352 TYR B C 1
ATOM 7594 O O . TYR B 1 352 ? -3.543 28.609 4.824 1 60.5 352 TYR B O 1
ATOM 7602 N N . LEU B 1 353 ? -4.266 26.609 4.992 1 60.47 353 LEU B N 1
ATOM 7603 C CA . LEU B 1 353 ? -4.918 26.875 6.27 1 60.47 353 LEU B CA 1
ATOM 7604 C C . LEU B 1 353 ? -3.895 27.234 7.336 1 60.47 353 LEU B C 1
ATOM 7606 O O . LEU B 1 353 ? -4.137 28.125 8.164 1 60.47 353 LEU B O 1
ATOM 7610 N N . SER B 1 354 ? -2.797 26.562 7.285 1 58.62 354 SER B N 1
ATOM 7611 C CA . SER B 1 354 ? -1.743 26.828 8.258 1 58.62 354 SER B CA 1
ATOM 7612 C C . SER B 1 354 ? -1.155 28.234 8.062 1 58.62 354 SER B C 1
ATOM 7614 O O . SER B 1 354 ? -0.911 28.953 9.039 1 58.62 354 SER B O 1
ATOM 7616 N N . VAL B 1 355 ? -0.996 28.578 6.875 1 58.69 355 VAL B N 1
ATOM 7617 C CA . VAL B 1 355 ? -0.454 29.891 6.582 1 58.69 355 VAL B CA 1
ATOM 7618 C C . VAL B 1 355 ? -1.468 30.969 6.977 1 58.69 355 VAL B C 1
ATOM 7620 O O . VAL B 1 355 ? -1.104 31.984 7.562 1 58.69 355 VAL B O 1
ATOM 7623 N N . ARG B 1 356 ? -2.633 30.703 6.594 1 58.59 356 ARG B N 1
ATOM 7624 C CA . ARG B 1 356 ? -3.684 31.656 6.918 1 58.59 356 ARG B CA 1
ATOM 7625 C C . ARG B 1 356 ? -3.803 31.859 8.43 1 58.59 356 ARG B C 1
ATOM 7627 O O . ARG B 1 356 ? -4.031 32.969 8.898 1 58.59 356 ARG B O 1
ATOM 7634 N N . LEU B 1 357 ? -3.65 30.812 9.07 1 57.03 357 LEU B N 1
ATOM 7635 C CA . LEU B 1 357 ? -3.719 30.875 10.523 1 57.03 357 LEU B CA 1
ATOM 7636 C C . LEU B 1 357 ? -2.555 31.688 11.086 1 57.03 357 LEU B C 1
ATOM 7638 O O . LEU B 1 357 ? -2.74 32.5 11.984 1 57.03 357 LEU B O 1
ATOM 7642 N N . VAL B 1 358 ? -1.412 31.516 10.523 1 55.88 358 VAL B N 1
ATOM 7643 C CA . VAL B 1 358 ? -0.22 32.219 11 1 55.88 358 VAL B CA 1
ATOM 7644 C C . VAL B 1 358 ? -0.322 33.688 10.672 1 55.88 358 VAL B C 1
ATOM 7646 O O . VAL B 1 358 ? 0.032 34.531 11.492 1 55.88 358 VAL B O 1
ATOM 7649 N N . THR B 1 359 ? -0.814 33.906 9.57 1 58.19 359 THR B N 1
ATOM 7650 C CA . THR B 1 359 ? -0.932 35.281 9.148 1 58.19 359 THR B CA 1
ATOM 7651 C C . THR B 1 359 ? -1.957 36.031 10.008 1 58.19 359 THR B C 1
ATOM 7653 O O . THR B 1 359 ? -1.76 37.188 10.352 1 58.19 359 THR B O 1
ATOM 7656 N N . ARG B 1 360 ? -3.033 35.312 10.219 1 57.28 360 ARG B N 1
ATOM 7657 C CA . ARG B 1 360 ? -4.062 35.938 11.055 1 57.28 360 ARG B CA 1
ATOM 7658 C C . ARG B 1 360 ? -3.525 36.25 12.453 1 57.28 360 ARG B C 1
ATOM 7660 O O . ARG B 1 360 ? -3.795 37.312 13 1 57.28 360 ARG B O 1
ATOM 7667 N N . ILE B 1 361 ? -2.789 35.469 12.922 1 55.66 361 ILE B N 1
ATOM 7668 C CA . ILE B 1 361 ? -2.221 35.656 14.25 1 55.66 361 ILE B CA 1
ATOM 7669 C C . ILE B 1 361 ? -1.23 36.812 14.234 1 55.66 361 ILE B C 1
ATOM 7671 O O . ILE B 1 361 ? -1.196 37.625 15.164 1 55.66 361 ILE B O 1
ATOM 7675 N N . LYS B 1 362 ? -0.579 36.906 13.164 1 56.84 362 LYS B N 1
ATOM 7676 C CA . LYS B 1 362 ? 0.397 38 13.031 1 56.84 362 LYS B CA 1
ATOM 7677 C C . LYS B 1 362 ? -0.294 39.344 12.914 1 56.84 362 LYS B C 1
ATOM 7679 O O . LYS B 1 362 ? 0.157 40.344 13.508 1 56.84 362 LYS B O 1
ATOM 7684 N N . THR B 1 363 ? -1.273 39.344 12.195 1 59.81 363 THR B N 1
ATOM 7685 C CA . THR B 1 363 ? -1.994 40.594 12.008 1 59.81 363 THR B CA 1
ATOM 7686 C C . THR B 1 363 ? -2.586 41.062 13.328 1 59.81 363 THR B C 1
ATOM 7688 O O . THR B 1 363 ? -2.555 42.281 13.625 1 59.81 363 THR B O 1
ATOM 7691 N N . ILE B 1 364 ? -3.102 40.125 14.023 1 58.78 364 ILE B N 1
ATOM 7692 C CA . ILE B 1 364 ? -3.662 40.469 15.32 1 58.78 364 ILE B CA 1
ATOM 7693 C C . ILE B 1 364 ? -2.555 41 16.234 1 58.78 364 ILE B C 1
ATOM 7695 O O . ILE B 1 364 ? -2.738 41.969 16.953 1 58.78 364 ILE B O 1
ATOM 7699 N N . GLY B 1 365 ? -1.451 40.344 16.109 1 58.41 365 GLY B N 1
ATOM 7700 C CA . GLY B 1 365 ? -0.314 40.781 16.906 1 58.41 365 GLY B CA 1
ATOM 7701 C C . GLY B 1 365 ? 0.187 42.156 16.547 1 58.41 365 GLY B C 1
ATOM 7702 O O . GLY B 1 365 ? 0.483 42.969 17.438 1 58.41 365 GLY B O 1
ATOM 7703 N N . SER B 1 366 ? 0.198 42.469 15.344 1 62.62 366 SER B N 1
ATOM 7704 C CA . SER B 1 366 ? 0.695 43.781 14.891 1 62.62 366 SER B CA 1
ATOM 7705 C C . SER B 1 366 ? -0.28 44.906 15.234 1 62.62 366 SER B C 1
ATOM 7707 O O . SER B 1 366 ? 0.136 46 15.586 1 62.62 366 SER B O 1
ATOM 7709 N N . SER B 1 367 ? -1.473 44.531 15.047 1 65.75 367 SER B N 1
ATOM 7710 C CA . SER B 1 367 ? -2.486 45.5 15.391 1 65.75 367 SER B CA 1
ATOM 7711 C C . SER B 1 367 ? -2.436 45.875 16.875 1 65.75 367 SER B C 1
ATOM 7713 O O . SER B 1 367 ? -2.58 47.031 17.25 1 65.75 367 SER B O 1
ATOM 7715 N N . LEU B 1 368 ? -2.162 44.938 17.625 1 65.5 368 LEU B N 1
ATOM 7716 C CA . LEU B 1 368 ? -2.064 45.156 19.062 1 65.5 368 LEU B CA 1
ATOM 7717 C C . LEU B 1 368 ? -0.82 45.969 19.406 1 65.5 368 LEU B C 1
ATOM 7719 O O . LEU B 1 368 ? -0.858 46.812 20.281 1 65.5 368 LEU B O 1
ATOM 7723 N N . ALA B 1 369 ? 0.193 45.781 18.688 1 64.62 369 ALA B N 1
ATOM 7724 C CA . ALA B 1 369 ? 1.44 46.5 18.906 1 64.62 369 ALA B CA 1
ATOM 7725 C C . ALA B 1 369 ? 1.297 47.969 18.516 1 64.62 369 ALA B C 1
ATOM 7727 O O . ALA B 1 369 ? 1.809 48.875 19.203 1 64.62 369 ALA B O 1
ATOM 7728 N N . SER B 1 370 ? 0.661 48.188 17.438 1 70.12 370 SER B N 1
ATOM 7729 C CA . SER B 1 370 ? 0.477 49.562 16.984 1 70.12 370 SER B CA 1
ATOM 7730 C C . SER B 1 370 ? -0.4 50.344 17.938 1 70.12 370 SER B C 1
ATOM 7732 O O . SER B 1 370 ? -0.131 51.531 18.203 1 70.12 370 SER B O 1
ATOM 7734 N N . LYS B 1 371 ? -1.421 49.75 18.391 1 71.25 371 LYS B N 1
ATOM 7735 C CA . LYS B 1 371 ? -2.307 50.406 19.344 1 71.25 371 LYS B CA 1
ATOM 7736 C C . LYS B 1 371 ? -1.578 50.75 20.641 1 71.25 371 LYS B C 1
ATOM 7738 O O . LYS B 1 371 ? -1.783 51.812 21.234 1 71.25 371 LYS B O 1
ATOM 7743 N N . SER B 1 372 ? -0.714 49.875 20.984 1 69.69 372 SER B N 1
ATOM 7744 C CA . SER B 1 372 ? 0.073 50.062 22.203 1 69.69 372 SER B CA 1
ATOM 7745 C C . SER B 1 372 ? 1.035 51.25 22.047 1 69.69 372 SER B C 1
ATOM 7747 O O . SER B 1 372 ? 1.238 52 22.984 1 69.69 372 SER B O 1
ATOM 7749 N N . ARG B 1 373 ? 1.569 51.406 20.891 1 70.19 373 ARG B N 1
ATOM 7750 C CA . ARG B 1 373 ? 2.506 52.5 20.641 1 70.19 373 ARG B CA 1
ATOM 7751 C C . ARG B 1 373 ? 1.794 53.844 20.672 1 70.19 373 ARG B C 1
ATOM 7753 O O . ARG B 1 373 ? 2.332 54.812 21.188 1 70.19 373 ARG B O 1
ATOM 7760 N N . HIS B 1 374 ? 0.666 53.781 20.109 1 73.06 374 HIS B N 1
ATOM 7761 C CA . HIS B 1 374 ? -0.12 55.031 20.109 1 73.06 374 HIS B CA 1
ATOM 7762 C C . HIS B 1 374 ? -0.503 55.438 21.531 1 73.06 374 HIS B C 1
ATOM 7764 O O . HIS B 1 374 ? -0.451 56.625 21.875 1 73.06 374 HIS B O 1
ATOM 7770 N N . LEU B 1 375 ? -0.802 54.469 22.312 1 71.38 375 LEU B N 1
ATOM 7771 C CA . LEU B 1 375 ? -1.2 54.75 23.703 1 71.38 375 LEU B CA 1
ATOM 7772 C C . LEU B 1 375 ? -0.024 55.281 24.516 1 71.38 375 LEU B C 1
ATOM 7774 O O . LEU B 1 375 ? -0.196 56.156 25.359 1 71.38 375 LEU B O 1
ATOM 7778 N N . PHE B 1 376 ? 1.118 54.844 24.094 1 70.81 376 PHE B N 1
ATOM 7779 C CA . PHE B 1 376 ? 2.318 55.281 24.797 1 70.81 376 PHE B CA 1
ATOM 7780 C C . PHE B 1 376 ? 2.654 56.719 24.438 1 70.81 376 PHE B C 1
ATOM 7782 O O . PHE B 1 376 ? 3.078 57.5 25.312 1 70.81 376 PHE B O 1
ATOM 7789 N N . LYS B 1 377 ? 2.461 57.094 23.312 1 73.5 377 LYS B N 1
ATOM 7790 C CA . LYS B 1 377 ? 2.736 58.469 22.875 1 73.5 377 LYS B CA 1
ATOM 7791 C C . LYS B 1 377 ? 1.78 59.469 23.531 1 73.5 377 LYS B C 1
ATOM 7793 O O . LYS B 1 377 ? 2.195 60.531 23.969 1 73.5 377 LYS B O 1
ATOM 7798 N N . GLU B 1 378 ? 0.599 58.938 23.578 1 72.25 378 GLU B N 1
ATOM 7799 C CA . GLU B 1 378 ? -0.41 59.781 24.203 1 72.25 378 GLU B CA 1
ATOM 7800 C C . GLU B 1 378 ? -0.146 59.969 25.688 1 72.25 378 GLU B C 1
ATOM 7802 O O . GLU B 1 378 ? -0.347 61.062 26.234 1 72.25 378 GLU B O 1
ATOM 7807 N N . GLN B 1 379 ? 0.304 58.969 26.297 1 73.94 379 GLN B N 1
ATOM 7808 C CA . GLN B 1 379 ? 0.641 59.031 27.703 1 73.94 379 GLN B CA 1
ATOM 7809 C C . GLN B 1 379 ? 1.802 59.969 27.969 1 73.94 379 GLN B C 1
ATOM 7811 O O . GLN B 1 379 ? 1.791 60.719 28.938 1 73.94 379 GLN B O 1
ATOM 7816 N N . ARG B 1 380 ? 2.732 59.969 27.109 1 71.81 380 ARG B N 1
ATOM 7817 C CA . ARG B 1 380 ? 3.893 60.844 27.25 1 71.81 380 ARG B CA 1
ATOM 7818 C C . ARG B 1 380 ? 3.494 62.312 27.109 1 71.81 380 ARG B C 1
ATOM 7820 O O . ARG B 1 380 ? 4.004 63.156 27.828 1 71.81 380 ARG B O 1
ATOM 7827 N N . ARG B 1 381 ? 2.607 62.531 26.266 1 73.25 381 ARG B N 1
ATOM 7828 C CA . ARG B 1 381 ? 2.139 63.906 26.047 1 73.25 381 ARG B CA 1
ATOM 7829 C C . ARG B 1 381 ? 1.389 64.438 27.25 1 73.25 381 ARG B C 1
ATOM 7831 O O . ARG B 1 381 ? 1.574 65.562 27.641 1 73.25 381 ARG B O 1
ATOM 7838 N N . ASN B 1 382 ? 0.587 63.562 27.766 1 71.25 382 ASN B N 1
ATOM 7839 C CA . ASN B 1 382 ? -0.191 63.969 28.938 1 71.25 382 ASN B CA 1
ATOM 7840 C C . ASN B 1 382 ? 0.704 64.188 30.141 1 71.25 382 ASN B C 1
ATOM 7842 O O . ASN B 1 382 ? 0.469 65.125 30.906 1 71.25 382 ASN B O 1
ATOM 7846 N N . THR B 1 383 ? 1.706 63.438 30.219 1 70.69 383 THR B N 1
ATOM 7847 C CA . THR B 1 383 ? 2.639 63.594 31.328 1 70.69 383 THR B CA 1
ATOM 7848 C C . THR B 1 383 ? 3.453 64.875 31.172 1 70.69 383 THR B C 1
ATOM 7850 O O . THR B 1 383 ? 3.734 65.562 32.156 1 70.69 383 THR B O 1
ATOM 7853 N N . GLU B 1 384 ? 3.801 65.25 30.031 1 73 384 GLU B N 1
ATOM 7854 C CA . GLU B 1 384 ? 4.551 66.5 29.75 1 73 384 GLU B CA 1
ATOM 7855 C C . GLU B 1 384 ? 3.729 67.75 30.078 1 73 384 GLU B C 1
ATOM 7857 O O . GLU B 1 384 ? 4.262 68.688 30.578 1 73 384 GLU B O 1
ATOM 7862 N N . MET B 1 385 ? 2.553 67.625 29.859 1 70.81 385 MET B N 1
ATOM 7863 C CA . MET B 1 385 ? 1.677 68.75 30.125 1 70.81 385 MET B CA 1
ATOM 7864 C C . MET B 1 385 ? 1.555 69 31.625 1 70.81 385 MET B C 1
ATOM 7866 O O . MET B 1 385 ? 1.613 70.125 32.062 1 70.81 385 MET B O 1
ATOM 7870 N N . VAL B 1 386 ? 1.456 67.938 32.344 1 72.06 386 VAL B N 1
ATOM 7871 C CA . VAL B 1 386 ? 1.363 68 33.812 1 72.06 386 VAL B CA 1
ATOM 7872 C C . VAL B 1 386 ? 2.676 68.562 34.375 1 72.06 386 VAL B C 1
ATOM 7874 O O . VAL B 1 386 ? 2.674 69.375 35.281 1 72.06 386 VAL B O 1
ATOM 7877 N N . SER B 1 387 ? 3.682 68.25 33.75 1 69.88 387 SER B N 1
ATOM 7878 C CA . SER B 1 387 ? 5 68.625 34.219 1 69.88 387 SER B CA 1
ATOM 7879 C C . SER B 1 387 ? 5.27 70.125 33.906 1 69.88 387 SER B C 1
ATOM 7881 O O . SER B 1 387 ? 6.125 70.75 34.531 1 69.88 387 SER B O 1
ATOM 7883 N N . GLN B 1 388 ? 4.594 70.625 33 1 67 388 GLN B N 1
ATOM 7884 C CA . GLN B 1 388 ? 4.73 72.062 32.656 1 67 388 GLN B CA 1
ATOM 7885 C C . GLN B 1 388 ? 3.965 72.938 33.656 1 67 388 GLN B C 1
ATOM 7887 O O . GLN B 1 388 ? 4.27 74.062 33.812 1 67 388 GLN B O 1
ATOM 7892 N N . MET B 1 389 ? 3.148 72.25 34.375 1 64.56 389 MET B N 1
ATOM 7893 C CA . MET B 1 389 ? 2.273 73 35.281 1 64.56 389 MET B CA 1
ATOM 7894 C C . MET B 1 389 ? 2.811 73 36.688 1 64.56 389 MET B C 1
ATOM 7896 O O . MET B 1 389 ? 2.555 73.938 37.469 1 64.56 389 MET B O 1
ATOM 7900 N N . TYR B 1 390 ? 3.576 71.938 37.062 1 67.25 390 TYR B N 1
ATOM 7901 C CA . TYR B 1 390 ? 4.121 71.75 38.406 1 67.25 390 TYR B CA 1
ATOM 7902 C C . TYR B 1 390 ? 5.613 71.438 38.344 1 67.25 390 TYR B C 1
ATOM 7904 O O . TYR B 1 390 ? 6.121 70.938 37.344 1 67.25 390 TYR B O 1
ATOM 7912 N N . PRO B 1 391 ? 6.246 71.938 39.406 1 64.69 391 PRO B N 1
ATOM 7913 C CA . PRO B 1 391 ? 7.609 71.438 39.469 1 64.69 391 PRO B CA 1
ATOM 7914 C C . PRO B 1 391 ? 7.648 69.875 39.344 1 64.69 391 PRO B C 1
ATOM 7916 O O . PRO B 1 391 ? 6.742 69.188 39.812 1 64.69 391 PRO B O 1
ATOM 7919 N N . LYS B 1 392 ? 8.594 69.438 38.594 1 70.56 392 LYS B N 1
ATOM 7920 C CA . LYS B 1 392 ? 8.727 68.062 38.219 1 70.56 392 LYS B CA 1
ATOM 7921 C C . LYS B 1 392 ? 8.523 67.125 39.438 1 70.56 392 LYS B C 1
ATOM 7923 O O . LYS B 1 392 ? 7.848 66.125 39.344 1 70.56 392 LYS B O 1
ATOM 7928 N N . SER B 1 393 ? 9.125 67.438 40.562 1 71.81 393 SER B N 1
ATOM 7929 C CA . SER B 1 393 ? 9.031 66.625 41.781 1 71.81 393 SER B CA 1
ATOM 7930 C C . SER B 1 393 ? 7.594 66.562 42.281 1 71.81 393 SER B C 1
ATOM 7932 O O . SER B 1 393 ? 7.145 65.5 42.75 1 71.81 393 SER B O 1
ATOM 7934 N N . ILE B 1 394 ? 6.883 67.688 42.156 1 72.75 394 ILE B N 1
ATOM 7935 C CA . ILE B 1 394 ? 5.508 67.812 42.625 1 72.75 394 ILE B CA 1
ATOM 7936 C C . ILE B 1 394 ? 4.57 67.125 41.625 1 72.75 394 ILE B C 1
ATOM 7938 O O . ILE B 1 394 ? 3.633 66.438 42 1 72.75 394 ILE B O 1
ATOM 7942 N N . ALA B 1 395 ? 4.863 67.375 40.375 1 73.44 395 ALA B N 1
ATOM 7943 C CA . ALA B 1 395 ? 4.062 66.812 39.281 1 73.44 395 ALA B CA 1
ATOM 7944 C C . ALA B 1 395 ? 4.043 65.25 39.375 1 73.44 395 ALA B C 1
ATOM 7946 O O . ALA B 1 395 ? 2.99 64.625 39.25 1 73.44 395 ALA B O 1
ATOM 7947 N N . LEU B 1 396 ? 5.188 64.688 39.656 1 73.25 396 LEU B N 1
ATOM 7948 C CA . LEU B 1 396 ? 5.32 63.25 39.781 1 73.25 396 LEU B CA 1
ATOM 7949 C C . LEU B 1 396 ? 4.523 62.688 40.969 1 73.25 396 LEU B C 1
ATOM 7951 O O . LEU B 1 396 ? 3.902 61.625 40.875 1 73.25 396 LEU B O 1
ATOM 7955 N N . LYS B 1 397 ? 4.504 63.5 41.969 1 73.19 397 LYS B N 1
ATOM 7956 C CA . LYS B 1 397 ? 3.77 63.094 43.188 1 73.19 397 LYS B CA 1
ATOM 7957 C C . LYS B 1 397 ? 2.262 63.188 42.938 1 73.19 397 LYS B C 1
ATOM 7959 O O . LYS B 1 397 ? 1.509 62.344 43.438 1 73.19 397 LYS B O 1
ATOM 7964 N N . LEU B 1 398 ? 1.899 64.125 42.188 1 70.75 398 LEU B N 1
ATOM 7965 C CA . LEU B 1 398 ? 0.483 64.375 41.906 1 70.75 398 LEU B CA 1
ATOM 7966 C C . LEU B 1 398 ? -0.034 63.25 40.969 1 70.75 398 LEU B C 1
ATOM 7968 O O . LEU B 1 398 ? -1.146 62.75 41.156 1 70.75 398 LEU B O 1
ATOM 7972 N N . LEU B 1 399 ? 0.844 62.938 40.031 1 70.69 399 LEU B N 1
ATOM 7973 C CA . LEU B 1 399 ? 0.473 61.906 39.062 1 70.69 399 LEU B CA 1
ATOM 7974 C C . LEU B 1 399 ? 0.389 60.531 39.719 1 70.69 399 LEU B C 1
ATOM 7976 O O . LEU B 1 399 ? -0.418 59.688 39.281 1 70.69 399 LEU B O 1
ATOM 7980 N N . SER B 1 400 ? 1.189 60.312 40.688 1 71.38 400 SER B N 1
ATOM 7981 C CA . SER B 1 400 ? 1.19 59.031 41.375 1 71.38 400 SER B CA 1
ATOM 7982 C C . SER B 1 400 ? 0.067 58.969 42.406 1 71.38 400 SER B C 1
ATOM 7984 O O . SER B 1 400 ? -0.218 57.875 42.938 1 71.38 400 SER B O 1
ATOM 7986 N N . GLY B 1 401 ? -0.659 60.094 42.625 1 67.25 401 GLY B N 1
ATOM 7987 C CA . GLY B 1 401 ? -1.777 60.125 43.562 1 67.25 401 GLY B CA 1
ATOM 7988 C C . GLY B 1 401 ? -1.348 60.312 45 1 67.25 401 GLY B C 1
ATOM 7989 O O . GLY B 1 401 ? -2.123 60.062 45.906 1 67.25 401 GLY B O 1
ATOM 7990 N N . GLU B 1 402 ? -0.107 60.656 45.219 1 69.56 402 GLU B N 1
ATOM 7991 C CA . GLU B 1 402 ? 0.403 60.812 46.562 1 69.56 402 GLU B CA 1
ATOM 7992 C C . GLU B 1 402 ? -0.053 62.156 47.156 1 69.56 402 GLU B C 1
ATOM 7994 O O . GLU B 1 402 ? -0.193 63.125 46.438 1 69.56 402 GLU B O 1
ATOM 7999 N N . ASN B 1 403 ? -0.533 62.062 48.406 1 66.88 403 ASN B N 1
ATOM 8000 C CA . ASN B 1 403 ? -0.885 63.281 49.125 1 66.88 403 ASN B CA 1
ATOM 8001 C C . ASN B 1 403 ? 0.349 64.125 49.438 1 66.88 403 ASN B C 1
ATOM 8003 O O . ASN B 1 403 ? 1.345 63.594 49.938 1 66.88 403 ASN B O 1
ATOM 8007 N N . ILE B 1 404 ? 0.475 65.25 48.938 1 69.81 404 ILE B N 1
ATOM 8008 C CA . ILE B 1 404 ? 1.626 66.125 49.188 1 69.81 404 ILE B CA 1
ATOM 8009 C C . ILE B 1 404 ? 1.405 66.938 50.469 1 69.81 404 ILE B C 1
ATOM 8011 O O . ILE B 1 404 ? 0.511 67.75 50.562 1 69.81 404 ILE B O 1
ATOM 8015 N N . GLU B 1 405 ? 2.078 66.5 51.562 1 74.62 405 GLU B N 1
ATOM 8016 C CA . GLU B 1 405 ? 2.045 67.25 52.812 1 74.62 405 GLU B CA 1
ATOM 8017 C C . GLU B 1 405 ? 2.814 68.562 52.75 1 74.62 405 GLU B C 1
ATOM 8019 O O . GLU B 1 405 ? 3.805 68.688 52.031 1 74.62 405 GLU B O 1
ATOM 8024 N N . PRO B 1 406 ? 2.293 69.562 53.5 1 78.31 406 PRO B N 1
ATOM 8025 C CA . PRO B 1 406 ? 3.029 70.812 53.562 1 78.31 406 PRO B CA 1
ATOM 8026 C C . PRO B 1 406 ? 4.426 70.688 54.156 1 78.31 406 PRO B C 1
ATOM 8028 O O . PRO B 1 406 ? 4.625 69.875 55.094 1 78.31 406 PRO B O 1
ATOM 8031 N N . GLU B 1 407 ? 5.328 71.25 53.562 1 83.06 407 GLU B N 1
ATOM 8032 C CA . GLU B 1 407 ? 6.719 71.188 54 1 83.06 407 GLU B CA 1
ATOM 8033 C C . GLU B 1 407 ? 7.195 72.562 54.469 1 83.06 407 GLU B C 1
ATOM 8035 O O . GLU B 1 407 ? 6.852 73.625 53.875 1 83.06 407 GLU B O 1
ATOM 8040 N N . ILE B 1 408 ? 7.961 72.562 55.656 1 85.19 408 ILE B N 1
ATOM 8041 C CA . ILE B 1 408 ? 8.531 73.812 56.156 1 85.19 408 ILE B CA 1
ATOM 8042 C C . ILE B 1 408 ? 9.992 73.938 55.75 1 85.19 408 ILE B C 1
ATOM 8044 O O . ILE B 1 408 ? 10.766 73 55.906 1 85.19 408 ILE B O 1
ATOM 8048 N N . PHE B 1 409 ? 10.305 75 55.219 1 89.69 409 PHE B N 1
ATOM 8049 C CA . PHE B 1 409 ? 11.672 75.312 54.812 1 89.69 409 PHE B CA 1
ATOM 8050 C C . PHE B 1 409 ? 12.266 76.375 55.75 1 89.69 409 PHE B C 1
ATOM 8052 O O . PHE B 1 409 ? 11.727 77.438 55.875 1 89.69 409 PHE B O 1
ATOM 8059 N N . GLU B 1 410 ? 13.273 76 56.375 1 89.06 410 GLU B N 1
ATOM 8060 C CA . GLU B 1 410 ? 13.875 76.875 57.406 1 89.06 410 GLU B CA 1
ATOM 8061 C C . GLU B 1 410 ? 14.414 78.125 56.781 1 89.06 410 GLU B C 1
ATOM 8063 O O . GLU B 1 410 ? 14.336 79.188 57.406 1 89.06 410 GLU B O 1
ATOM 8068 N N . GLN B 1 411 ? 15.039 78.125 55.688 1 93.56 411 GLN B N 1
ATOM 8069 C CA . GLN B 1 411 ? 15.594 79.312 55.062 1 93.56 411 GLN B CA 1
ATOM 8070 C C . GLN B 1 411 ? 15.297 79.25 53.562 1 93.56 411 GLN B C 1
ATOM 8072 O O . GLN B 1 411 ? 15.711 78.375 52.844 1 93.56 411 GLN B O 1
ATOM 8077 N N . ALA B 1 412 ? 14.5 80.25 53.156 1 94.94 412 ALA B N 1
ATOM 8078 C CA . ALA B 1 412 ? 14.195 80.5 51.75 1 94.94 412 ALA B CA 1
ATOM 8079 C C . ALA B 1 412 ? 14.062 82 51.469 1 94.94 412 ALA B C 1
ATOM 8081 O O . ALA B 1 412 ? 13.828 82.812 52.406 1 94.94 412 ALA B O 1
ATOM 8082 N N . THR B 1 413 ? 14.406 82.438 50.312 1 97 413 THR B N 1
ATOM 8083 C CA . THR B 1 413 ? 14.234 83.812 49.938 1 97 413 THR B CA 1
ATOM 8084 C C . THR B 1 413 ? 13.055 84 48.969 1 97 413 THR B C 1
ATOM 8086 O O . THR B 1 413 ? 12.977 83.312 47.969 1 97 413 THR B O 1
ATOM 8089 N N . VAL B 1 414 ? 12.109 84.75 49.375 1 95.94 414 VAL B N 1
ATOM 8090 C CA . VAL B 1 414 ? 10.914 85.062 48.594 1 95.94 414 VAL B CA 1
ATOM 8091 C C . VAL B 1 414 ? 10.984 86.438 47.969 1 95.94 414 VAL B C 1
ATOM 8093 O O . VAL B 1 414 ? 11.406 87.375 48.625 1 95.94 414 VAL B O 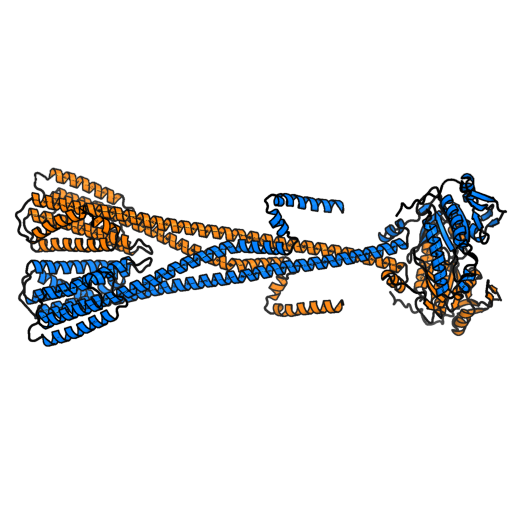1
ATOM 8096 N N . CYS B 1 415 ? 10.648 86.5 46.719 1 96.81 415 CYS B N 1
ATOM 8097 C CA . CYS B 1 415 ? 10.75 87.75 45.969 1 96.81 415 CYS B CA 1
ATOM 8098 C C . CYS B 1 415 ? 9.453 88.062 45.25 1 96.81 415 CYS B C 1
ATOM 8100 O O . CYS B 1 415 ? 8.859 87.125 44.625 1 96.81 415 CYS B O 1
ATOM 8102 N N . PHE B 1 416 ? 8.984 89.25 45.375 1 93.69 416 PHE B N 1
ATOM 8103 C CA . PHE B 1 416 ? 7.895 89.75 44.562 1 93.69 416 PHE B CA 1
ATOM 8104 C C . PHE B 1 416 ? 8.422 90.75 43.531 1 93.69 416 PHE B C 1
ATOM 8106 O O . PHE B 1 416 ? 9.133 91.688 43.906 1 93.69 416 PHE B O 1
ATOM 8113 N N . SER B 1 417 ? 8.188 90.5 42.344 1 92.62 417 SER B N 1
ATOM 8114 C CA . SER B 1 417 ? 8.539 91.438 41.281 1 92.62 417 SER B CA 1
ATOM 8115 C C . SER B 1 417 ? 7.305 91.875 40.5 1 92.62 417 SER B C 1
ATOM 8117 O O . SER B 1 417 ? 6.5 91.062 40.062 1 92.62 417 SER B O 1
ATOM 8119 N N . VAL B 1 418 ? 7.109 93.125 40.344 1 87.12 418 VAL B N 1
ATOM 8120 C CA . VAL B 1 418 ? 5.926 93.688 39.719 1 87.12 418 VAL B CA 1
ATOM 8121 C C . VAL B 1 418 ? 6.344 94.625 38.562 1 87.12 418 VAL B C 1
ATOM 8123 O O . VAL B 1 418 ? 7.312 95.375 38.719 1 87.12 418 VAL B O 1
ATOM 8126 N N . LEU B 1 419 ? 5.574 94.5 37.531 1 85.75 419 LEU B N 1
ATOM 8127 C CA . LEU B 1 419 ? 5.738 95.438 36.438 1 85.75 419 LEU B CA 1
ATOM 8128 C C . LEU B 1 419 ? 5.082 96.812 36.781 1 85.75 419 LEU B C 1
ATOM 8130 O O . LEU B 1 419 ? 3.861 96.875 36.906 1 85.75 419 LEU B O 1
ATOM 8134 N N . THR B 1 420 ? 5.957 97.812 36.875 1 82.31 420 THR B N 1
ATOM 8135 C CA . THR B 1 420 ? 5.457 99.125 37.281 1 82.31 420 THR B CA 1
ATOM 8136 C C . THR B 1 420 ? 4.715 99.812 36.125 1 82.31 420 THR B C 1
ATOM 8138 O O . THR B 1 420 ? 5.227 99.875 35 1 82.31 420 THR B O 1
ATOM 8141 N N . ASP B 1 421 ? 3.504 100.312 36.375 1 73.44 421 ASP B N 1
ATOM 8142 C CA . ASP B 1 421 ? 2.664 101.062 35.438 1 73.44 421 ASP B CA 1
ATOM 8143 C C . ASP B 1 421 ? 2.311 100.25 34.219 1 73.44 421 ASP B C 1
ATOM 8145 O O . ASP B 1 421 ? 2.197 100.75 33.125 1 73.44 421 ASP B O 1
ATOM 8149 N N . PHE B 1 422 ? 2.346 98.938 34.375 1 75.31 422 PHE B N 1
ATOM 8150 C CA . PHE B 1 422 ? 2.074 98.062 33.281 1 75.31 422 PHE B CA 1
ATOM 8151 C C . PHE B 1 422 ? 0.604 98.125 32.875 1 75.31 422 PHE B C 1
ATOM 8153 O O . PHE B 1 422 ? 0.269 98 31.688 1 75.31 422 PHE B O 1
ATOM 8160 N N . ASP B 1 423 ? -0.161 98.25 33.875 1 69.12 423 ASP B N 1
ATOM 8161 C CA . ASP B 1 423 ? -1.592 98.375 33.594 1 69.12 423 ASP B CA 1
ATOM 8162 C C . ASP B 1 423 ? -1.883 99.562 32.656 1 69.12 423 ASP B C 1
ATOM 8164 O O . ASP B 1 423 ? -2.76 99.438 31.797 1 69.12 423 ASP B O 1
ATOM 8168 N N . ASP B 1 424 ? -1.144 100.562 32.938 1 69.5 424 ASP B N 1
ATOM 8169 C CA . ASP B 1 424 ? -1.316 101.75 32.125 1 69.5 424 ASP B CA 1
ATOM 8170 C C . ASP B 1 424 ? -0.919 101.5 30.688 1 69.5 424 ASP B C 1
ATOM 8172 O O . ASP B 1 424 ? -1.501 102.062 29.766 1 69.5 424 ASP B O 1
ATOM 8176 N N . ILE B 1 425 ? -0.024 100.562 30.562 1 71 425 ILE B N 1
ATOM 8177 C CA . ILE B 1 425 ? 0.482 100.25 29.234 1 71 425 ILE B CA 1
ATOM 8178 C C . ILE B 1 425 ? -0.516 99.375 28.5 1 71 425 ILE B C 1
ATOM 8180 O O . ILE B 1 425 ? -0.826 99.562 27.328 1 71 425 ILE B O 1
ATOM 8184 N N . ILE B 1 426 ? -1.049 98.375 29.203 1 70.81 426 ILE B N 1
ATOM 8185 C CA . ILE B 1 426 ? -1.887 97.375 28.594 1 70.81 426 ILE B CA 1
ATOM 8186 C C . ILE B 1 426 ? -3.281 97.938 28.328 1 70.81 426 ILE B C 1
ATOM 8188 O O . ILE B 1 426 ? -3.977 97.5 27.406 1 70.81 426 ILE B O 1
ATOM 8192 N N . ASN B 1 427 ? -3.668 98.875 29.047 1 66.38 427 ASN B N 1
ATOM 8193 C CA . ASN B 1 427 ? -5.023 99.438 28.953 1 66.38 427 ASN B CA 1
ATOM 8194 C C . ASN B 1 427 ? -5.223 100.25 27.688 1 66.38 427 ASN B C 1
ATOM 8196 O O . ASN B 1 427 ? -6.352 100.438 27.234 1 66.38 427 ASN B O 1
ATOM 8200 N N . VAL B 1 428 ? -4.109 100.562 27.203 1 68.38 428 VAL B N 1
ATOM 8201 C CA . VAL B 1 428 ? -4.23 101.375 25.984 1 68.38 428 VAL B CA 1
ATOM 8202 C C . VAL B 1 428 ? -4.176 100.438 24.766 1 68.38 428 VAL B C 1
ATOM 8204 O O . VAL B 1 428 ? -4.492 100.875 23.656 1 68.38 428 VAL B O 1
ATOM 8207 N N . LEU B 1 429 ? -3.893 99.25 24.984 1 74.25 429 LEU B N 1
ATOM 8208 C CA . LEU B 1 429 ? -3.748 98.312 23.906 1 74.25 429 LEU B CA 1
ATOM 8209 C C . LEU B 1 429 ? -5.02 97.438 23.734 1 74.25 429 LEU B C 1
ATOM 8211 O O . LEU B 1 429 ? -5.84 97.375 24.641 1 74.25 429 LEU B O 1
ATOM 8215 N N . SER B 1 430 ? -5.172 96.938 22.469 1 71.62 430 SER B N 1
ATOM 8216 C CA . SER B 1 430 ? -6.234 95.938 22.266 1 71.62 430 SER B CA 1
ATOM 8217 C C . SER B 1 430 ? -5.98 94.688 23.047 1 71.62 430 SER B C 1
ATOM 8219 O O . SER B 1 430 ? -4.855 94.375 23.484 1 71.62 430 SER B O 1
ATOM 8221 N N . ALA B 1 431 ? -6.969 93.938 23.266 1 68.81 431 ALA B N 1
ATOM 8222 C CA . ALA B 1 431 ? -6.836 92.688 24.016 1 68.81 431 ALA B CA 1
ATOM 8223 C C . ALA B 1 431 ? -5.766 91.75 23.406 1 68.81 431 ALA B C 1
ATOM 8225 O O . ALA B 1 431 ? -4.965 91.188 24.109 1 68.81 431 ALA B O 1
ATOM 8226 N N . GLU B 1 432 ? -5.812 91.688 22.078 1 73.69 432 GLU B N 1
ATOM 8227 C CA . GLU B 1 432 ? -4.852 90.812 21.375 1 73.69 432 GLU B CA 1
ATOM 8228 C C . GLU B 1 432 ? -3.424 91.312 21.578 1 73.69 432 GLU B C 1
ATOM 8230 O O . GLU B 1 432 ? -2.504 90.562 21.781 1 73.69 432 GLU B O 1
ATOM 8235 N N . GLU B 1 433 ? -3.389 92.688 21.406 1 75.94 433 GLU B N 1
ATOM 8236 C CA . GLU B 1 433 ? -2.076 93.312 21.578 1 75.94 433 GLU B CA 1
ATOM 8237 C C . GLU B 1 433 ? -1.577 93.188 23.016 1 75.94 433 GLU B C 1
ATOM 8239 O O . GLU B 1 433 ? -0.384 92.938 23.234 1 75.94 433 GLU B O 1
ATOM 8244 N N . ALA B 1 434 ? -2.477 93.312 23.953 1 74.06 434 ALA B N 1
ATOM 8245 C CA . ALA B 1 434 ? -2.121 93.188 25.359 1 74.06 434 ALA B CA 1
ATOM 8246 C C . ALA B 1 434 ? -1.572 91.812 25.672 1 74.06 434 ALA B C 1
ATOM 8248 O O . ALA B 1 434 ? -0.573 91.688 26.391 1 74.06 434 ALA B O 1
ATOM 8249 N N . ILE B 1 435 ? -2.217 90.812 25.109 1 73.44 435 ILE B N 1
ATOM 8250 C CA . ILE B 1 435 ? -1.814 89.438 25.359 1 73.44 435 ILE B CA 1
ATOM 8251 C C . ILE B 1 435 ? -0.439 89.188 24.734 1 73.44 435 ILE B C 1
ATOM 8253 O O . ILE B 1 435 ? 0.4 88.5 25.344 1 73.44 435 ILE B O 1
ATOM 8257 N N . THR B 1 436 ? -0.228 89.688 23.578 1 77.38 436 THR B N 1
ATOM 8258 C CA . THR B 1 436 ? 1.05 89.562 22.891 1 77.38 436 THR B CA 1
ATOM 8259 C C . THR B 1 436 ? 2.184 90.125 23.703 1 77.38 436 THR B C 1
ATOM 8261 O O . THR B 1 436 ? 3.25 89.562 23.844 1 77.38 436 THR B O 1
ATOM 8264 N N . VAL B 1 437 ? 1.852 91.375 24.141 1 78 437 VAL B N 1
ATOM 8265 C CA . VAL B 1 437 ? 2.859 92.062 24.922 1 78 437 VAL B CA 1
ATOM 8266 C C . VAL B 1 437 ? 3.121 91.312 26.234 1 78 437 VAL B C 1
ATOM 8268 O O . VAL B 1 437 ? 4.273 91.188 26.641 1 78 437 VAL B O 1
ATOM 8271 N N . LEU B 1 438 ? 2.117 90.938 26.828 1 77.38 438 LEU B N 1
ATOM 8272 C CA . LEU B 1 438 ? 2.258 90.188 28.078 1 77.38 438 LEU B CA 1
ATOM 8273 C C . LEU B 1 438 ? 3.053 88.938 27.891 1 77.38 438 LEU B C 1
ATOM 8275 O O . LEU B 1 438 ? 3.92 88.562 28.703 1 77.38 438 LEU B O 1
ATOM 8279 N N . ASN B 1 439 ? 2.754 88.25 26.891 1 76.19 439 ASN B N 1
ATOM 8280 C CA . ASN B 1 439 ? 3.453 87 26.609 1 76.19 439 ASN B CA 1
ATOM 8281 C C . ASN B 1 439 ? 4.941 87.25 26.359 1 76.19 439 ASN B C 1
ATOM 8283 O O . ASN B 1 439 ? 5.777 86.438 26.797 1 76.19 439 ASN B O 1
ATOM 8287 N N . ARG B 1 440 ? 5.148 88.25 25.672 1 80.88 440 ARG B N 1
ATOM 8288 C CA . ARG B 1 440 ? 6.543 88.562 25.391 1 80.88 440 ARG B CA 1
ATOM 8289 C C . ARG B 1 440 ? 7.297 88.875 26.672 1 80.88 440 ARG B C 1
ATOM 8291 O O . ARG B 1 440 ? 8.43 88.438 26.875 1 80.88 440 ARG B O 1
ATOM 8298 N N . VAL B 1 441 ? 6.68 89.688 27.438 1 82.06 441 VAL B N 1
ATOM 8299 C CA . VAL B 1 441 ? 7.293 90.125 28.703 1 82.06 441 VAL B CA 1
ATOM 8300 C C . VAL B 1 441 ? 7.516 88.875 29.594 1 82.06 441 VAL B C 1
ATOM 8302 O O . VAL B 1 441 ? 8.578 88.75 30.203 1 82.06 441 VAL B O 1
ATOM 8305 N N . LEU B 1 442 ? 6.52 88.062 29.625 1 79.25 442 LEU B N 1
ATOM 8306 C CA . LEU B 1 442 ? 6.617 86.875 30.469 1 79.25 442 LEU B CA 1
ATOM 8307 C C . LEU B 1 442 ? 7.684 85.938 29.938 1 79.25 442 LEU B C 1
ATOM 8309 O O . LEU B 1 442 ? 8.375 85.312 30.719 1 79.25 442 LEU B O 1
ATOM 8313 N N . GLU B 1 443 ? 7.746 85.875 28.75 1 81.31 443 GLU B N 1
ATOM 8314 C CA . GLU B 1 443 ? 8.766 85 28.141 1 81.31 443 GLU B CA 1
ATOM 8315 C C . GLU B 1 443 ? 10.172 85.5 28.5 1 81.31 443 GLU B C 1
ATOM 8317 O O . GLU B 1 443 ? 11.047 84.688 28.797 1 81.31 443 GLU B O 1
ATOM 8322 N N . ILE B 1 444 ? 10.297 86.75 28.359 1 84.88 444 ILE B N 1
ATOM 8323 C CA . ILE B 1 444 ? 11.586 87.312 28.688 1 84.88 444 ILE B CA 1
ATOM 8324 C C . ILE B 1 444 ? 11.906 87.062 30.156 1 84.88 444 ILE B C 1
ATOM 8326 O O . ILE B 1 444 ? 13.039 86.688 30.5 1 84.88 444 ILE B O 1
ATOM 8330 N N . MET B 1 445 ? 10.961 87.25 30.969 1 85.31 445 MET B N 1
ATOM 8331 C CA . MET B 1 445 ? 11.148 87 32.406 1 85.31 445 MET B CA 1
ATOM 8332 C C . MET B 1 445 ? 11.484 85.562 32.656 1 85.31 445 MET B C 1
ATOM 8334 O O . MET B 1 445 ? 12.391 85.25 33.438 1 85.31 445 MET B O 1
ATOM 8338 N N . GLU B 1 446 ? 10.766 84.75 32.031 1 81.38 446 GLU B N 1
ATOM 8339 C CA . GLU B 1 446 ? 10.969 83.312 32.219 1 81.38 446 GLU B CA 1
ATOM 8340 C C . GLU B 1 446 ? 12.367 82.938 31.781 1 81.38 446 GLU B C 1
ATOM 8342 O O . GLU B 1 446 ? 13.016 82.125 32.438 1 81.38 446 GLU B O 1
ATOM 8347 N N . ASP B 1 447 ? 12.742 83.312 30.688 1 86.31 447 ASP B N 1
ATOM 8348 C CA . ASP B 1 447 ? 14.086 83.062 30.188 1 86.31 447 ASP B CA 1
ATOM 8349 C C . ASP B 1 447 ? 15.148 83.438 31.188 1 86.31 447 ASP B C 1
ATOM 8351 O O . ASP B 1 447 ? 16.172 82.812 31.344 1 86.31 447 ASP B O 1
ATOM 8355 N N . GLU B 1 448 ? 14.914 84.562 31.766 1 89.19 448 GLU B N 1
ATOM 8356 C CA . GLU B 1 448 ? 15.867 85.062 32.75 1 89.19 448 GLU B CA 1
ATOM 8357 C C . GLU B 1 448 ? 15.828 84.25 34.031 1 89.19 448 GLU B C 1
ATOM 8359 O O . GLU B 1 448 ? 16.875 84 34.656 1 89.19 448 GLU B O 1
ATOM 8364 N N . ILE B 1 449 ? 14.688 83.875 34.438 1 88.38 449 ILE B N 1
ATOM 8365 C CA . ILE B 1 449 ? 14.5 83.125 35.656 1 88.38 449 ILE B CA 1
ATOM 8366 C C . ILE B 1 449 ? 15.195 81.75 35.562 1 88.38 449 ILE B C 1
ATOM 8368 O O . ILE B 1 449 ? 15.789 81.25 36.531 1 88.38 449 ILE B O 1
ATOM 8372 N N . LEU B 1 450 ? 15.164 81.188 34.406 1 85.25 450 LEU B N 1
ATOM 8373 C CA . LEU B 1 450 ? 15.695 79.875 34.156 1 85.25 450 LEU B CA 1
ATOM 8374 C C . LEU B 1 450 ? 17.203 79.875 34.344 1 85.25 450 LEU B C 1
ATOM 8376 O O . LEU B 1 450 ? 17.797 78.812 34.562 1 85.25 450 LEU B O 1
ATOM 8380 N N . LYS B 1 451 ? 17.781 80.875 34.312 1 90.94 451 LYS B N 1
ATOM 8381 C CA . LYS B 1 451 ? 19.234 81 34.438 1 90.94 451 LYS B CA 1
ATOM 8382 C C . LYS B 1 451 ? 19.672 80.875 35.875 1 90.94 451 LYS B C 1
ATOM 8384 O O . LYS B 1 451 ? 20.844 80.562 36.156 1 90.94 451 LYS B O 1
ATOM 8389 N N . TYR B 1 452 ? 18.781 80.938 36.812 1 89.62 452 TYR B N 1
ATOM 8390 C CA . TYR B 1 452 ? 19.094 80.938 38.219 1 89.62 452 TYR B CA 1
ATOM 8391 C C . TYR B 1 452 ? 18.328 79.812 38.906 1 89.62 452 TYR B C 1
ATOM 8393 O O . TYR B 1 452 ? 17.422 79.188 38.344 1 89.62 452 TYR B O 1
ATOM 8401 N N . ASP B 1 453 ? 18.797 79.375 40.062 1 90.94 453 ASP B N 1
ATOM 8402 C CA . ASP B 1 453 ? 18.109 78.375 40.875 1 90.94 453 ASP B CA 1
ATOM 8403 C C . ASP B 1 453 ? 16.922 79 41.625 1 90.94 453 ASP B C 1
ATOM 8405 O O . ASP B 1 453 ? 16.953 79.125 42.844 1 90.94 453 ASP B O 1
ATOM 8409 N N . VAL B 1 454 ? 16.016 79.5 40.844 1 90.25 454 VAL B N 1
ATOM 8410 C CA . VAL B 1 454 ? 14.828 80.188 41.344 1 90.25 454 VAL B CA 1
ATOM 8411 C C . VAL B 1 454 ? 13.57 79.5 40.812 1 90.25 454 VAL B C 1
ATOM 8413 O O . VAL B 1 454 ? 13.547 79.062 39.656 1 90.25 454 VAL B O 1
ATOM 8416 N N . PHE B 1 455 ? 12.648 79.312 41.656 1 86.56 455 PHE B N 1
ATOM 8417 C CA . PHE B 1 455 ? 11.367 78.688 41.312 1 86.56 455 PHE B CA 1
ATOM 8418 C C . PHE B 1 455 ? 10.281 79.75 41.156 1 86.56 455 PHE B C 1
ATOM 8420 O O . PHE B 1 455 ? 10.102 80.625 42.031 1 86.56 455 PHE B O 1
ATOM 8427 N N . LYS B 1 456 ? 9.68 79.688 40 1 84.69 456 LYS B N 1
ATOM 8428 C CA . LYS B 1 456 ? 8.531 80.562 39.781 1 84.69 456 LYS B CA 1
ATOM 8429 C C . LYS B 1 456 ? 7.273 80 40.438 1 84.69 456 LYS B C 1
ATOM 8431 O O . LYS B 1 456 ? 6.742 79 40 1 84.69 456 LYS B O 1
ATOM 8436 N N . VAL B 1 457 ? 6.871 80.562 41.5 1 80.62 457 VAL B N 1
ATOM 8437 C CA . VAL B 1 457 ? 5.758 80.062 42.312 1 80.62 457 VAL B CA 1
ATOM 8438 C C . VAL B 1 457 ? 4.438 80.438 41.625 1 80.62 457 VAL B C 1
ATOM 8440 O O . VAL B 1 457 ? 3.543 79.562 41.5 1 80.62 457 VAL B O 1
ATOM 8443 N N . GLU B 1 458 ? 4.32 81.625 41.312 1 75.88 458 GLU B N 1
ATOM 8444 C CA . GLU B 1 458 ? 3.062 82.062 40.75 1 75.88 458 GLU B CA 1
ATOM 8445 C C . GLU B 1 458 ? 3.287 83.312 39.844 1 75.88 458 GLU B C 1
ATOM 8447 O O . GLU B 1 458 ? 4.191 84.125 40.094 1 75.88 458 GLU B O 1
ATOM 8452 N N . THR B 1 459 ? 2.623 83.312 38.75 1 73.75 459 THR B N 1
ATOM 8453 C CA . THR B 1 459 ? 2.582 84.438 37.875 1 73.75 459 THR B CA 1
ATOM 8454 C C . THR B 1 459 ? 1.19 85.062 37.906 1 73.75 459 THR B C 1
ATOM 8456 O O . THR B 1 459 ? 0.186 84.375 37.781 1 73.75 459 THR B O 1
ATOM 8459 N N . ARG B 1 460 ? 1.194 86.25 38.25 1 69.19 460 ARG B N 1
ATOM 8460 C CA . ARG B 1 460 ? -0.034 87 38.156 1 69.19 460 ARG B CA 1
ATOM 8461 C C . ARG B 1 460 ? 0.044 88 36.969 1 69.19 460 ARG B C 1
ATOM 8463 O O . ARG B 1 460 ? 1.027 88 36.219 1 69.19 460 ARG B O 1
ATOM 8470 N N . GLU B 1 461 ? -1.001 88.688 36.656 1 64.44 461 GLU B N 1
ATOM 8471 C CA . GLU B 1 461 ? -1.057 89.625 35.531 1 64.44 461 GLU B CA 1
ATOM 8472 C C . GLU B 1 461 ? 0.191 90.5 35.469 1 64.44 461 GLU B C 1
ATOM 8474 O O . GLU B 1 461 ? 0.821 90.625 34.406 1 64.44 461 GLU B O 1
ATOM 8479 N N . ASP B 1 462 ? 0.508 91.188 36.625 1 71.44 462 ASP B N 1
ATOM 8480 C CA . ASP B 1 462 ? 1.629 92.125 36.594 1 71.44 462 ASP B CA 1
ATOM 8481 C C . ASP B 1 462 ? 2.686 91.75 37.625 1 71.44 462 ASP B C 1
ATOM 8483 O O . ASP B 1 462 ? 3.594 92.562 37.906 1 71.44 462 ASP B O 1
ATOM 8487 N N . MET B 1 463 ? 2.52 90.625 38.25 1 79.44 463 MET B N 1
ATOM 8488 C CA . MET B 1 463 ? 3.416 90.312 39.344 1 79.44 463 MET B CA 1
ATOM 8489 C C . MET B 1 463 ? 3.869 88.812 39.25 1 79.44 463 MET B C 1
ATOM 8491 O O . MET B 1 463 ? 3.109 88 38.812 1 79.44 463 MET B O 1
ATOM 8495 N N . VAL B 1 464 ? 5.129 88.625 39.594 1 85 464 VAL B N 1
ATOM 8496 C CA . VAL B 1 464 ? 5.66 87.312 39.656 1 85 464 VAL B CA 1
ATOM 8497 C C . VAL B 1 464 ? 6.199 87 41.062 1 85 464 VAL B C 1
ATOM 8499 O O . VAL B 1 464 ? 6.871 87.812 41.656 1 85 464 VAL B O 1
ATOM 8502 N N . LEU B 1 465 ? 5.742 85.938 41.594 1 89.5 465 LEU B N 1
ATOM 8503 C CA . LEU B 1 465 ? 6.277 85.438 42.844 1 89.5 465 LEU B CA 1
ATOM 8504 C C . LEU B 1 465 ? 7.379 84.438 42.625 1 89.5 465 LEU B C 1
ATOM 8506 O O . LEU B 1 465 ? 7.152 83.375 41.969 1 89.5 465 LEU B O 1
ATOM 8510 N N . LEU B 1 466 ? 8.539 84.75 43.125 1 92.69 466 LEU B N 1
ATOM 8511 C CA . LEU B 1 466 ? 9.719 83.875 42.938 1 92.69 466 LEU B CA 1
ATOM 8512 C C . LEU B 1 466 ? 10.266 83.438 44.281 1 92.69 466 LEU B C 1
ATOM 8514 O O . LEU B 1 466 ? 10.117 84.125 45.312 1 92.69 466 LEU B O 1
ATOM 8518 N N . ALA B 1 467 ? 10.812 82.312 44.25 1 94.12 467 ALA B N 1
ATOM 8519 C CA . ALA B 1 467 ? 11.406 81.812 45.469 1 94.12 467 ALA B CA 1
ATOM 8520 C C . ALA B 1 467 ? 12.633 80.938 45.188 1 94.12 467 ALA B C 1
ATOM 8522 O O . ALA B 1 467 ? 12.688 80.25 44.188 1 94.12 467 ALA B O 1
ATOM 8523 N N . SER B 1 468 ? 13.57 81.125 45.906 1 95.12 468 SER B N 1
ATOM 8524 C CA . SER B 1 468 ? 14.734 80.25 45.875 1 95.12 468 SER B CA 1
ATOM 8525 C C . SER B 1 468 ? 14.922 79.562 47.25 1 95.12 468 SER B C 1
ATOM 8527 O O . SER B 1 468 ? 14.688 80.188 48.281 1 95.12 468 SER B O 1
ATOM 8529 N N . GLY B 1 469 ? 15.32 78.312 47.25 1 91.94 469 GLY B N 1
ATOM 8530 C CA . GLY B 1 469 ? 15.383 77.562 48.438 1 91.94 469 GLY B CA 1
ATOM 8531 C C . GLY B 1 469 ? 14.156 76.688 48.656 1 91.94 469 GLY B C 1
ATOM 8532 O O . GLY B 1 469 ? 14.117 75.875 49.562 1 91.94 469 GLY B O 1
ATOM 8533 N N . VAL B 1 470 ? 13.109 76.875 47.875 1 88.62 470 VAL B N 1
ATOM 8534 C CA . VAL B 1 470 ? 11.875 76.062 47.812 1 88.62 470 VAL B CA 1
ATOM 8535 C C . VAL B 1 470 ? 11.484 75.875 46.375 1 88.62 470 VAL B C 1
ATOM 8537 O O . VAL B 1 470 ? 11.562 76.75 45.531 1 88.62 470 VAL B O 1
ATOM 8540 N N . PRO B 1 471 ? 11.164 74.688 45.906 1 82.88 471 PRO B N 1
ATOM 8541 C CA . PRO B 1 471 ? 11 73.438 46.625 1 82.88 471 PRO B CA 1
ATOM 8542 C C . PRO B 1 471 ? 12.32 72.75 46.875 1 82.88 471 PRO B C 1
ATOM 8544 O O . PRO B 1 471 ? 12.383 71.75 47.656 1 82.88 471 PRO B O 1
ATOM 8547 N N . ARG B 1 472 ? 13.266 73.188 46.188 1 85.56 472 ARG B N 1
ATOM 8548 C CA . ARG B 1 472 ? 14.594 72.562 46.375 1 85.56 472 ARG B CA 1
ATOM 8549 C C . ARG B 1 472 ? 15.438 73.438 47.312 1 85.56 472 ARG B C 1
ATOM 8551 O O . ARG B 1 472 ? 15.672 74.625 47.062 1 85.56 472 ARG B O 1
ATOM 8558 N N . ARG B 1 473 ? 16 72.812 48.281 1 90.75 473 ARG B N 1
ATOM 8559 C CA . ARG B 1 473 ? 16.812 73.5 49.281 1 90.75 473 ARG B CA 1
ATOM 8560 C C . ARG B 1 473 ? 18.172 73.875 48.719 1 90.75 473 ARG B C 1
ATOM 8562 O O . ARG B 1 473 ? 18.797 73.062 48.031 1 90.75 473 ARG B O 1
ATOM 8569 N N . THR B 1 474 ? 18.5 75.062 48.812 1 91.75 474 THR B N 1
ATOM 8570 C CA . THR B 1 474 ? 19.812 75.562 48.406 1 91.75 474 THR B CA 1
ATOM 8571 C C . THR B 1 474 ? 20.312 76.625 49.375 1 91.75 474 THR B C 1
ATOM 8573 O O . THR B 1 474 ? 19.531 77.5 49.781 1 91.75 474 THR B O 1
ATOM 8576 N N . PRO B 1 475 ? 21.578 76.562 49.781 1 90.06 475 PRO B N 1
ATOM 8577 C CA . PRO B 1 475 ? 22.125 77.5 50.688 1 90.06 475 PRO B CA 1
ATOM 8578 C C . PRO B 1 475 ? 22.359 78.875 50.031 1 90.06 475 PRO B C 1
ATOM 8580 O O . PRO B 1 475 ? 22.5 79.875 50.719 1 90.06 475 PRO B O 1
ATOM 8583 N N . ARG B 1 476 ? 22.359 79.062 48.75 1 94.19 476 ARG B N 1
ATOM 8584 C CA . ARG B 1 476 ? 22.625 80.25 48 1 94.19 476 ARG B CA 1
ATOM 8585 C C . ARG B 1 476 ? 21.312 80.938 47.562 1 94.19 476 ARG B C 1
ATOM 8587 O O . ARG B 1 476 ? 21.281 81.625 46.531 1 94.19 476 ARG B O 1
ATOM 8594 N N . ASN B 1 477 ? 20.281 80.75 48.344 1 95.25 477 ASN B N 1
ATOM 8595 C CA . ASN B 1 477 ? 18.969 81.188 47.906 1 95.25 477 ASN B CA 1
ATOM 8596 C C . ASN B 1 477 ? 18.922 82.75 47.812 1 95.25 477 ASN B C 1
ATOM 8598 O O . ASN B 1 477 ? 18.359 83.312 46.875 1 95.25 477 ASN B O 1
ATOM 8602 N N . CYS B 1 478 ? 19.531 83.438 48.719 1 96.5 478 CYS B N 1
ATOM 8603 C CA . CYS B 1 478 ? 19.5 84.875 48.719 1 96.5 478 CYS B CA 1
ATOM 8604 C C . CYS B 1 478 ? 20.281 85.438 47.562 1 96.5 478 CYS B C 1
ATOM 8606 O O . CYS B 1 478 ? 19.828 86.375 46.906 1 96.5 478 CYS B O 1
ATOM 8608 N N . GLU B 1 479 ? 21.375 84.875 47.281 1 95.88 479 GLU B N 1
ATOM 8609 C CA . GLU B 1 479 ? 22.219 85.312 46.188 1 95.88 479 GLU B CA 1
ATOM 8610 C C . GLU B 1 479 ? 21.531 85.125 44.844 1 95.88 479 GLU B C 1
ATOM 8612 O O . GLU B 1 479 ? 21.594 86 43.969 1 95.88 479 GLU B O 1
ATOM 8617 N N . GLU B 1 480 ? 20.938 84 44.781 1 95.62 480 GLU B N 1
ATOM 8618 C CA . GLU B 1 480 ? 20.25 83.688 43.531 1 95.62 480 GLU B CA 1
ATOM 8619 C C . GLU B 1 480 ? 19.156 84.688 43.219 1 95.62 480 GLU B C 1
ATOM 8621 O O . GLU B 1 480 ? 19.031 85.125 42.094 1 95.62 480 GLU B O 1
ATOM 8626 N N . ILE B 1 481 ? 18.391 85.062 44.188 1 97 481 ILE B N 1
ATOM 8627 C CA . ILE B 1 481 ? 17.297 86 44 1 97 481 ILE B CA 1
ATOM 8628 C C . ILE B 1 481 ? 17.859 87.375 43.75 1 97 481 ILE B C 1
ATOM 8630 O O . ILE B 1 481 ? 17.344 88.125 42.906 1 97 481 ILE B O 1
ATOM 8634 N N . ALA B 1 482 ? 18.859 87.75 44.469 1 96.62 482 ALA B N 1
ATOM 8635 C CA . ALA B 1 482 ? 19.484 89.062 44.281 1 96.62 482 ALA B CA 1
ATOM 8636 C C . ALA B 1 482 ? 20.031 89.25 42.875 1 96.62 482 ALA B C 1
ATOM 8638 O O . ALA B 1 482 ? 19.797 90.25 42.219 1 96.62 482 ALA B O 1
ATOM 8639 N N . ASP B 1 483 ? 20.719 88.188 42.469 1 95.94 483 ASP B N 1
ATOM 8640 C CA . ASP B 1 483 ? 21.281 88.25 41.094 1 95.94 483 ASP B CA 1
ATOM 8641 C C . ASP B 1 483 ? 20.188 88.312 40.062 1 95.94 483 ASP B C 1
ATOM 8643 O O . ASP B 1 483 ? 20.312 89 39.062 1 95.94 483 ASP B O 1
ATOM 8647 N N . LEU B 1 484 ? 19.141 87.562 40.25 1 95.94 484 LEU B N 1
ATOM 8648 C CA . LEU B 1 484 ? 18.016 87.562 39.312 1 95.94 484 LEU B CA 1
ATOM 8649 C C . LEU B 1 484 ? 17.359 88.938 39.25 1 95.94 484 LEU B C 1
ATOM 8651 O O . LEU B 1 484 ? 17.047 89.375 38.156 1 95.94 484 LEU B O 1
ATOM 8655 N N . CYS B 1 485 ? 17.125 89.5 40.375 1 95.62 485 CYS B N 1
ATOM 8656 C CA . CYS B 1 485 ? 16.469 90.812 40.406 1 95.62 485 CYS B CA 1
ATOM 8657 C C . CYS B 1 485 ? 17.266 91.875 39.656 1 95.62 485 CYS B C 1
ATOM 8659 O O . CYS B 1 485 ? 16.719 92.625 38.906 1 95.62 485 CYS B O 1
ATOM 8661 N N . LEU B 1 486 ? 18.547 91.875 39.875 1 95 486 LEU B N 1
ATOM 8662 C CA . LEU B 1 486 ? 19.438 92.812 39.156 1 95 486 LEU B CA 1
ATOM 8663 C C . LEU B 1 486 ? 19.406 92.562 37.656 1 95 486 LEU B C 1
ATOM 8665 O O . LEU B 1 486 ? 19.344 93.5 36.875 1 95 486 LEU B O 1
ATOM 8669 N N . SER B 1 487 ? 19.438 91.25 37.344 1 94 487 SER B N 1
ATOM 8670 C CA . SER B 1 487 ? 19.406 90.875 35.938 1 94 487 SER B CA 1
ATOM 8671 C C . SER B 1 487 ? 18.078 91.25 35.281 1 94 487 SER B C 1
ATOM 8673 O O . SER B 1 487 ? 18.062 91.812 34.156 1 94 487 SER B O 1
ATOM 8675 N N . LEU B 1 488 ? 16.969 91 35.938 1 93.19 488 LEU B N 1
ATOM 8676 C CA . LEU B 1 488 ? 15.641 91.312 35.438 1 93.19 488 LEU B CA 1
ATOM 8677 C C . LEU B 1 488 ? 15.5 92.812 35.219 1 93.19 488 LEU B C 1
ATOM 8679 O O . LEU B 1 488 ? 14.906 93.25 34.219 1 93.19 488 LEU B O 1
ATOM 8683 N N . ARG B 1 489 ? 15.953 93.562 36.125 1 90.62 489 ARG B N 1
ATOM 8684 C CA . ARG B 1 489 ? 15.875 95 36.031 1 90.62 489 ARG B CA 1
ATOM 8685 C C . ARG B 1 489 ? 16.594 95.5 34.781 1 90.62 489 ARG B C 1
ATOM 8687 O O . ARG B 1 489 ? 16.078 96.375 34.062 1 90.62 489 ARG B O 1
ATOM 8694 N N . THR B 1 490 ? 17.766 94.938 34.562 1 89 490 THR B N 1
ATOM 8695 C CA . THR B 1 490 ? 18.578 95.375 33.438 1 89 490 THR B CA 1
ATOM 8696 C C . THR B 1 490 ? 17.938 94.938 32.125 1 89 490 THR B C 1
ATOM 8698 O O . THR B 1 490 ? 17.828 95.688 31.172 1 89 490 THR B O 1
ATOM 8701 N N . ARG B 1 491 ? 17.5 93.688 32.094 1 88.44 491 ARG B N 1
ATOM 8702 C CA . ARG B 1 491 ? 16.922 93.125 30.875 1 88.44 491 ARG B CA 1
ATOM 8703 C C . ARG B 1 491 ? 15.602 93.812 30.531 1 88.44 491 ARG B C 1
ATOM 8705 O O . ARG B 1 491 ? 15.32 94.062 29.359 1 88.44 491 ARG B O 1
ATOM 8712 N N . MET B 1 492 ? 14.742 94 31.484 1 87.38 492 MET B N 1
ATOM 8713 C CA . MET B 1 492 ? 13.414 94.625 31.25 1 87.38 492 MET B CA 1
ATOM 8714 C C . MET B 1 492 ? 13.523 96.062 30.797 1 87.38 492 MET B C 1
ATOM 8716 O O . MET B 1 492 ? 12.695 96.5 30.016 1 87.38 492 MET B O 1
ATOM 8720 N N . ARG B 1 493 ? 14.5 96.688 31.219 1 81.31 493 ARG B N 1
ATOM 8721 C CA . ARG B 1 493 ? 14.711 98.062 30.828 1 81.31 493 ARG B CA 1
ATOM 8722 C C . ARG B 1 493 ? 15.109 98.188 29.359 1 81.31 493 ARG B C 1
ATOM 8724 O O . ARG B 1 493 ? 14.844 99.188 28.703 1 81.31 493 ARG B O 1
ATOM 8731 N N . SER B 1 494 ? 15.656 97.062 28.875 1 78.56 494 SER B N 1
ATOM 8732 C CA . SER B 1 494 ? 16.156 97.062 27.5 1 78.56 494 SER B CA 1
ATOM 8733 C C . SER B 1 494 ? 15.117 96.562 26.531 1 78.56 494 SER B C 1
ATOM 8735 O O . SER B 1 494 ? 15.305 96.562 25.312 1 78.56 494 SER B O 1
ATOM 8737 N N . VAL B 1 495 ? 14.094 96 27.031 1 76.19 495 VAL B N 1
ATOM 8738 C CA . VAL B 1 495 ? 13.094 95.375 26.188 1 76.19 495 VAL B CA 1
ATOM 8739 C C . VAL B 1 495 ? 12.281 96.438 25.453 1 76.19 495 VAL B C 1
ATOM 8741 O O . VAL B 1 495 ? 11.812 97.375 26.062 1 76.19 495 VAL B O 1
ATOM 8744 N N . CYS B 1 496 ? 12.344 96.375 24.141 1 70.38 496 CYS B N 1
ATOM 8745 C CA . CYS B 1 496 ? 11.516 97.25 23.281 1 70.38 496 CYS B CA 1
ATOM 8746 C C . CYS B 1 496 ? 10.297 96.5 22.766 1 70.38 496 CYS B C 1
ATOM 8748 O O . CYS B 1 496 ? 10.438 95.5 22.062 1 70.38 496 CYS B O 1
ATOM 8750 N N . LEU B 1 497 ? 9.102 96.75 23.406 1 69.12 497 LEU B N 1
ATOM 8751 C CA . LEU B 1 497 ? 7.887 96.062 22.969 1 69.12 497 LEU B CA 1
ATOM 8752 C C . LEU B 1 497 ? 7.223 96.875 21.828 1 69.12 497 LEU B C 1
ATOM 8754 O O . LEU B 1 497 ? 6.965 98.062 21.938 1 69.12 497 LEU B O 1
ATOM 8758 N N . GLY B 1 498 ? 7.77 96.875 20.656 1 62.44 498 GLY B N 1
ATOM 8759 C CA . GLY B 1 498 ? 7.328 97.5 19.438 1 62.44 498 GLY B CA 1
ATOM 8760 C C . GLY B 1 498 ? 6.113 98.438 19.641 1 62.44 498 GLY B C 1
ATOM 8761 O O . GLY B 1 498 ? 6 99.438 19.016 1 62.44 498 GLY B O 1
ATOM 8762 N N . LEU B 1 499 ? 5.109 98 20.297 1 62.44 499 LEU B N 1
ATOM 8763 C CA . LEU B 1 499 ? 3.846 98.688 20.422 1 62.44 499 LEU B CA 1
ATOM 8764 C C . LEU B 1 499 ? 3.908 99.75 21.547 1 62.44 499 LEU B C 1
ATOM 8766 O O . LEU B 1 499 ? 2.986 100.5 21.719 1 62.44 499 LEU B O 1
ATOM 8770 N N . LEU B 1 500 ? 4.852 99.688 22.391 1 57.91 500 LEU B N 1
ATOM 8771 C CA . LEU B 1 500 ? 4.969 100.562 23.531 1 57.91 500 LEU B CA 1
ATOM 8772 C C . LEU B 1 500 ? 6.012 101.625 23.281 1 57.91 500 LEU B C 1
ATOM 8774 O O . LEU B 1 500 ? 6.988 101.375 22.562 1 57.91 500 LEU B O 1
ATOM 8778 N N . PRO B 1 501 ? 5.605 102.938 23.562 1 56.28 501 PRO B N 1
ATOM 8779 C CA . PRO B 1 501 ? 6.602 104 23.406 1 56.28 501 PRO B CA 1
ATOM 8780 C C . PRO B 1 501 ? 7.992 103.562 23.875 1 56.28 501 PRO B C 1
ATOM 8782 O O . PRO B 1 501 ? 8.133 102.562 24.578 1 56.28 501 PRO B O 1
ATOM 8785 N N . SER B 1 502 ? 9.047 104.312 23.469 1 57.03 502 SER B N 1
ATOM 8786 C CA . SER B 1 502 ? 10.5 104.188 23.562 1 57.03 502 SER B CA 1
ATOM 8787 C C . SER B 1 502 ? 10.922 103.812 24.984 1 57.03 502 SER B C 1
ATOM 8789 O O . SER B 1 502 ? 12.109 103.688 25.266 1 57.03 502 SER B O 1
ATOM 8791 N N . ARG B 1 503 ? 9.953 103.562 25.906 1 62.22 503 ARG B N 1
ATOM 8792 C CA . ARG B 1 503 ? 10.43 103.375 27.281 1 62.22 503 ARG B CA 1
ATOM 8793 C C . ARG B 1 503 ? 10.32 101.938 27.688 1 62.22 503 ARG B C 1
ATOM 8795 O O . ARG B 1 503 ? 9.352 101.25 27.344 1 62.22 503 ARG B O 1
ATOM 8802 N N . GLY B 1 504 ? 11.32 101.25 28.078 1 74.25 504 GLY B N 1
ATOM 8803 C CA . GLY B 1 504 ? 11.422 99.938 28.625 1 74.25 504 GLY B CA 1
ATOM 8804 C C . GLY B 1 504 ? 10.422 99.625 29.734 1 74.25 504 GLY B C 1
ATOM 8805 O O . GLY B 1 504 ? 9.641 100.5 30.094 1 74.25 504 GLY B O 1
ATOM 8806 N N . VAL B 1 505 ? 10.148 98.438 30.094 1 81.5 505 VAL B N 1
ATOM 8807 C CA . VAL B 1 505 ? 9.258 98.062 31.172 1 81.5 505 VAL B CA 1
ATOM 8808 C C . VAL B 1 505 ? 9.992 98.125 32.5 1 81.5 505 VAL B C 1
ATOM 8810 O O . VAL B 1 505 ? 11.164 97.75 32.625 1 81.5 505 VAL B O 1
ATOM 8813 N N . ARG B 1 506 ? 9.414 98.875 33.344 1 87.06 506 ARG B N 1
ATOM 8814 C CA . ARG B 1 506 ? 10.008 99 34.688 1 87.06 506 ARG B CA 1
ATOM 8815 C C . ARG B 1 506 ? 9.492 97.938 35.625 1 87.06 506 ARG B C 1
ATOM 8817 O O . ARG B 1 506 ? 8.32 97.562 35.562 1 87.06 506 ARG B O 1
ATOM 8824 N N . ILE B 1 507 ? 10.523 97.5 36.438 1 89.19 507 ILE B N 1
ATOM 8825 C CA . ILE B 1 507 ? 10.188 96.438 37.375 1 89.19 507 ILE B CA 1
ATOM 8826 C C . ILE B 1 507 ? 10.625 96.812 38.781 1 89.19 507 ILE B C 1
ATOM 8828 O O . ILE B 1 507 ? 11.695 97.438 38.969 1 89.19 507 ILE B O 1
ATOM 8832 N N . LYS B 1 508 ? 9.812 96.75 39.656 1 92.81 508 LYS B N 1
ATOM 8833 C CA . LYS B 1 508 ? 10.148 96.938 41.062 1 92.81 508 LYS B CA 1
ATOM 8834 C C . LYS B 1 508 ? 10.102 95.562 41.781 1 92.81 508 LYS B C 1
ATOM 8836 O O . LYS B 1 508 ? 9.242 94.75 41.5 1 92.81 508 LYS B O 1
ATOM 8841 N N . SER B 1 509 ? 11.102 95.375 42.656 1 95.12 509 SER B N 1
ATOM 8842 C CA . SER B 1 509 ? 11.203 94.062 43.312 1 95.12 509 SER B CA 1
ATOM 8843 C C . SER B 1 509 ? 11.438 94.25 44.812 1 95.12 509 SER B C 1
ATOM 8845 O O . SER B 1 509 ? 11.914 95.312 45.25 1 95.12 509 SER B O 1
ATOM 8847 N N . GLY B 1 510 ? 11 93.375 45.5 1 95.69 510 GLY B N 1
ATOM 8848 C CA . GLY B 1 510 ? 11.242 93.25 46.938 1 95.69 510 GLY B CA 1
ATOM 8849 C C . GLY B 1 510 ? 11.391 91.812 47.406 1 95.69 510 GLY B C 1
ATOM 8850 O O . GLY B 1 510 ? 10.703 90.875 46.906 1 95.69 510 GLY B O 1
ATOM 8851 N N . PHE B 1 511 ? 12.352 91.562 48.281 1 96.31 511 PHE B N 1
ATOM 8852 C CA . PHE B 1 511 ? 12.492 90.188 48.719 1 96.31 511 PHE B CA 1
ATOM 8853 C C . PHE B 1 511 ? 12.922 90.125 50.156 1 96.31 511 PHE B C 1
ATOM 8855 O O . PHE B 1 511 ? 13.352 91.125 50.75 1 96.31 511 PHE B O 1
ATOM 8862 N N . CYS B 1 512 ? 12.719 88.938 50.719 1 96.25 512 CYS B N 1
ATOM 8863 C CA . CYS B 1 512 ? 12.984 88.688 52.125 1 96.25 512 CYS B CA 1
ATOM 8864 C C . CYS B 1 512 ? 13.445 87.25 52.312 1 96.25 512 CYS B C 1
ATOM 8866 O O . CYS B 1 512 ? 12.969 86.312 51.625 1 96.25 512 CYS B O 1
ATOM 8868 N N . THR B 1 513 ? 14.406 87 53.219 1 96.56 513 THR B N 1
ATOM 8869 C CA . THR B 1 513 ? 14.906 85.688 53.531 1 96.56 513 THR B CA 1
ATOM 8870 C C . THR B 1 513 ? 14.445 85.25 54.906 1 96.56 513 THR B C 1
ATOM 8872 O O . THR B 1 513 ? 14.508 86 55.875 1 96.56 513 THR B O 1
ATOM 8875 N N . GLY B 1 514 ? 13.875 84.062 54.906 1 93.25 514 GLY B N 1
ATOM 8876 C CA . GLY B 1 514 ? 13.422 83.562 56.188 1 93.25 514 GLY B CA 1
ATOM 8877 C C . GLY B 1 514 ? 12.734 82.188 56.031 1 93.25 514 GLY B C 1
ATOM 8878 O O . GLY B 1 514 ? 12.898 81.5 55 1 93.25 514 GLY B O 1
ATOM 8879 N N . SER B 1 515 ? 12.078 81.75 57.094 1 90.19 515 SER B N 1
ATOM 8880 C CA . SER B 1 515 ? 11.352 80.438 57.094 1 90.19 515 SER B CA 1
ATOM 8881 C C . SER B 1 515 ? 10.047 80.562 56.312 1 90.19 515 SER B C 1
ATOM 8883 O O . SER B 1 515 ? 9.359 81.625 56.406 1 90.19 515 SER B O 1
ATOM 8885 N N . VAL B 1 516 ? 9.758 79.562 55.438 1 88.12 516 VAL B N 1
ATOM 8886 C CA . VAL B 1 516 ? 8.531 79.625 54.656 1 88.12 516 VAL B CA 1
ATOM 8887 C C . VAL B 1 516 ? 7.895 78.188 54.688 1 88.12 516 VAL B C 1
ATOM 8889 O O . VAL B 1 516 ? 8.602 77.188 54.781 1 88.12 516 VAL B O 1
ATOM 8892 N N . ALA B 1 517 ? 6.668 78.125 54.719 1 83.12 517 ALA B N 1
ATOM 8893 C CA . ALA B 1 517 ? 5.914 76.875 54.562 1 83.12 517 ALA B CA 1
ATOM 8894 C C . ALA B 1 517 ? 5.32 76.75 53.156 1 83.12 517 ALA B C 1
ATOM 8896 O O . ALA B 1 517 ? 4.871 77.75 52.594 1 83.12 517 ALA B O 1
ATOM 8897 N N . ALA B 1 518 ? 5.59 75.625 52.5 1 83.19 518 ALA B N 1
ATOM 8898 C CA . ALA B 1 518 ? 5.074 75.438 51.156 1 83.19 518 ALA B CA 1
ATOM 8899 C C . ALA B 1 518 ? 4.16 74.188 51.125 1 83.19 518 ALA B C 1
ATOM 8901 O O . ALA B 1 518 ? 4.398 73.25 51.812 1 83.19 518 ALA B O 1
ATOM 8902 N N . GLY B 1 519 ? 3.119 74.188 50.375 1 77.44 519 GLY B N 1
ATOM 8903 C CA . GLY B 1 519 ? 2.193 73.125 50.219 1 77.44 519 GLY B CA 1
ATOM 8904 C C . GLY B 1 519 ? 1.236 73.25 49.062 1 77.44 519 GLY B C 1
ATOM 8905 O O . GLY B 1 519 ? 1.226 74.312 48.406 1 77.44 519 GLY B O 1
ATOM 8906 N N . ILE B 1 520 ? 0.587 72.188 48.75 1 76.5 520 ILE B N 1
ATOM 8907 C CA . ILE B 1 520 ? -0.424 72.188 47.688 1 76.5 520 ILE B CA 1
ATOM 8908 C C . ILE B 1 520 ? -1.795 72.5 48.281 1 76.5 520 ILE B C 1
ATOM 8910 O O . ILE B 1 520 ? -2.172 71.875 49.312 1 76.5 520 ILE B O 1
ATOM 8914 N N . VAL B 1 521 ? -2.354 73.5 47.781 1 72.12 521 VAL B N 1
ATOM 8915 C CA . VAL B 1 521 ? -3.662 73.875 48.281 1 72.12 521 VAL B CA 1
ATOM 8916 C C . VAL B 1 521 ? -4.711 73.75 47.188 1 72.12 521 VAL B C 1
ATOM 8918 O O . VAL B 1 521 ? -4.441 74.062 46.031 1 72.12 521 VAL B O 1
ATOM 8921 N N . GLY B 1 522 ? -5.844 73.25 47.469 1 67.88 522 GLY B N 1
ATOM 8922 C CA . GLY B 1 522 ? -6.957 73.188 46.531 1 67.88 522 GLY B CA 1
ATOM 8923 C C . GLY B 1 522 ? -7.254 71.75 46.062 1 67.88 522 GLY B C 1
ATOM 8924 O O . GLY B 1 522 ? -6.348 70.938 45.969 1 67.88 522 GLY B O 1
ATOM 8925 N N . VAL B 1 523 ? -8.516 71.438 45.969 1 63.97 523 VAL B N 1
ATOM 8926 C CA . VAL B 1 523 ? -8.93 70.125 45.469 1 63.97 523 VAL B CA 1
ATOM 8927 C C . VAL B 1 523 ? -9.078 70.188 43.938 1 63.97 523 VAL B C 1
ATOM 8929 O O . VAL B 1 523 ? -8.516 69.375 43.219 1 63.97 523 VAL B O 1
ATOM 8932 N N . LYS B 1 524 ? -9.75 71.312 43.531 1 63.78 524 LYS B N 1
ATOM 8933 C CA . LYS B 1 524 ? -9.859 71.562 42.094 1 63.78 524 LYS B CA 1
ATOM 8934 C C . LYS B 1 524 ? -8.852 72.625 41.656 1 63.78 524 LYS B C 1
ATOM 8936 O O . LYS B 1 524 ? -8.797 73.688 42.219 1 63.78 524 LYS B O 1
ATOM 8941 N N . MET B 1 525 ? -7.879 72.25 40.781 1 65.88 525 MET B N 1
ATOM 8942 C CA . MET B 1 525 ? -6.805 73.125 40.344 1 65.88 525 MET B CA 1
ATOM 8943 C C . MET B 1 525 ? -5.785 73.375 41.438 1 65.88 525 MET B C 1
ATOM 8945 O O . MET B 1 525 ? -5.566 74.5 41.844 1 65.88 525 MET B O 1
ATOM 8949 N N . PRO B 1 526 ? -5.332 72.188 41.938 1 69.25 526 PRO B N 1
ATOM 8950 C CA . PRO B 1 526 ? -4.379 72.312 43.031 1 69.25 526 PRO B CA 1
ATOM 8951 C C . PRO B 1 526 ? -3.213 73.25 42.688 1 69.25 526 PRO B C 1
ATOM 8953 O O . PRO B 1 526 ? -2.738 73.25 41.562 1 69.25 526 PRO B O 1
ATOM 8956 N N . ARG B 1 527 ? -2.873 74.188 43.625 1 71.88 527 ARG B N 1
ATOM 8957 C CA . ARG B 1 527 ? -1.776 75.125 43.406 1 71.88 527 ARG B CA 1
ATOM 8958 C C . ARG B 1 527 ? -0.725 75 44.5 1 71.88 527 ARG B C 1
ATOM 8960 O O . ARG B 1 527 ? -1.059 74.75 45.688 1 71.88 527 ARG B O 1
ATOM 8967 N N . TYR B 1 528 ? 0.478 75.125 44.062 1 77.12 528 TYR B N 1
ATOM 8968 C CA . TYR B 1 528 ? 1.599 75.188 45 1 77.12 528 TYR B CA 1
ATOM 8969 C C . TYR B 1 528 ? 1.756 76.562 45.562 1 77.12 528 TYR B C 1
ATOM 8971 O O . TYR B 1 528 ? 1.966 77.562 44.812 1 77.12 528 TYR B O 1
ATOM 8979 N N . LEU B 1 529 ? 1.552 76.688 46.875 1 77.75 529 LEU B N 1
ATOM 8980 C CA . LEU B 1 529 ? 1.565 78 47.5 1 77.75 529 LEU B CA 1
ATOM 8981 C C . LEU B 1 529 ? 2.619 78.125 48.594 1 77.75 529 LEU B C 1
ATOM 8983 O O . LEU B 1 529 ? 2.988 77.062 49.156 1 77.75 529 LEU B O 1
ATOM 8987 N N . LEU B 1 530 ? 3.084 79.312 48.875 1 82.31 530 LEU B N 1
ATOM 8988 C CA . LEU B 1 530 ? 4.008 79.625 49.969 1 82.31 530 LEU B CA 1
ATOM 8989 C C . LEU B 1 530 ? 3.311 80.438 51.094 1 82.31 530 LEU B C 1
ATOM 8991 O O . LEU B 1 530 ? 2.48 81.312 50.812 1 82.31 530 LEU B O 1
ATOM 8995 N N . PHE B 1 531 ? 3.689 80 52.281 1 75.88 531 PHE B N 1
ATOM 8996 C CA . PHE B 1 531 ? 3.105 80.625 53.469 1 75.88 531 PHE B CA 1
ATOM 8997 C C . PHE B 1 531 ? 4.188 81 54.469 1 75.88 531 PHE B C 1
ATOM 8999 O O . PHE B 1 531 ? 5.234 80.375 54.531 1 75.88 531 PHE B O 1
ATOM 9006 N N . GLY B 1 532 ? 3.814 82.125 55.188 1 77.69 532 GLY B N 1
ATOM 9007 C CA . GLY B 1 532 ? 4.715 82.5 56.25 1 77.69 532 GLY B CA 1
ATOM 9008 C C . GLY B 1 532 ? 4.984 84 56.281 1 77.69 532 GLY B C 1
ATOM 9009 O O . GLY B 1 532 ? 4.605 84.75 55.344 1 77.69 532 GLY B O 1
ATOM 9010 N N . ASP B 1 533 ? 5.594 84.438 57.344 1 79.19 533 ASP B N 1
ATOM 9011 C CA . ASP B 1 533 ? 5.934 85.875 57.562 1 79.19 533 ASP B CA 1
ATOM 9012 C C . ASP B 1 533 ? 6.922 86.312 56.5 1 79.19 533 ASP B C 1
ATOM 9014 O O . ASP B 1 533 ? 6.895 87.5 56.125 1 79.19 533 ASP B O 1
ATOM 9018 N N . THR B 1 534 ? 7.711 85.5 56.125 1 88.75 534 THR B N 1
ATOM 9019 C CA . THR B 1 534 ? 8.695 85.812 55.094 1 88.75 534 THR B CA 1
ATOM 9020 C C . THR B 1 534 ? 8.016 86.312 53.812 1 88.75 534 THR B C 1
ATOM 9022 O O . THR B 1 534 ? 8.453 87.25 53.188 1 88.75 534 THR B O 1
ATOM 9025 N N . VAL B 1 535 ? 6.953 85.688 53.438 1 87.19 535 VAL B N 1
ATOM 9026 C CA . VAL B 1 535 ? 6.219 86 52.219 1 87.19 535 VAL B CA 1
ATOM 9027 C C . VAL B 1 535 ? 5.562 87.375 52.344 1 87.19 535 VAL B C 1
ATOM 9029 O O . VAL B 1 535 ? 5.629 88.188 51.438 1 87.19 535 VAL B O 1
ATOM 9032 N N . ASN B 1 536 ? 5.035 87.625 53.438 1 79.88 536 ASN B N 1
ATOM 9033 C CA . ASN B 1 536 ? 4.367 88.875 53.688 1 79.88 536 ASN B CA 1
ATOM 9034 C C . ASN B 1 536 ? 5.359 90.062 53.719 1 79.88 536 ASN B C 1
ATOM 9036 O O . ASN B 1 536 ? 5.066 91.125 53.219 1 79.88 536 ASN B O 1
ATOM 9040 N N . THR B 1 537 ? 6.402 89.75 54.375 1 88.56 537 THR B N 1
ATOM 9041 C CA . THR B 1 537 ? 7.434 90.75 54.438 1 88.56 537 THR B CA 1
ATOM 9042 C C . THR B 1 537 ? 7.973 91.062 53.062 1 88.56 537 THR B C 1
ATOM 9044 O O . THR B 1 537 ? 8.219 92.25 52.719 1 88.56 537 THR B O 1
ATOM 9047 N N . ALA B 1 538 ? 8.156 90.125 52.281 1 93.31 538 ALA B N 1
ATOM 9048 C CA . ALA B 1 538 ? 8.617 90.312 50.938 1 93.31 538 ALA B CA 1
ATOM 9049 C C . ALA B 1 538 ? 7.617 91.125 50.125 1 93.31 538 ALA B C 1
ATOM 9051 O O . ALA B 1 538 ? 8.016 92 49.344 1 93.31 538 ALA B O 1
ATOM 9052 N N . ALA B 1 539 ? 6.375 90.812 50.25 1 87.19 539 ALA B N 1
ATOM 9053 C CA . ALA B 1 539 ? 5.328 91.562 49.562 1 87.19 539 ALA B CA 1
ATOM 9054 C C . ALA B 1 539 ? 5.371 93 49.938 1 87.19 539 ALA B C 1
ATOM 9056 O O . ALA B 1 539 ? 5.188 93.938 49.094 1 87.19 539 ALA B O 1
ATOM 9057 N N . ARG B 1 540 ? 5.66 93.25 51.156 1 86.38 540 ARG B N 1
ATOM 9058 C CA . ARG B 1 540 ? 5.73 94.625 51.656 1 86.38 540 ARG B CA 1
ATOM 9059 C C . ARG B 1 540 ? 6.969 95.312 51.156 1 86.38 540 ARG B C 1
ATOM 9061 O O . ARG B 1 540 ? 6.945 96.562 50.906 1 86.38 540 ARG B O 1
ATOM 9068 N N . MET B 1 541 ? 7.996 94.562 51.062 1 92.19 541 MET B N 1
ATOM 9069 C CA . MET B 1 541 ? 9.203 95.125 50.469 1 92.19 541 MET B CA 1
ATOM 9070 C C . MET B 1 541 ? 8.938 95.625 49.031 1 92.19 541 MET B C 1
ATOM 9072 O O . MET B 1 541 ? 9.43 96.688 48.625 1 92.19 541 MET B O 1
ATOM 9076 N N . GLN B 1 542 ? 8.211 94.812 48.375 1 90.88 542 GLN B N 1
ATOM 9077 C CA . GLN B 1 542 ? 7.891 95.188 47 1 90.88 542 GLN B CA 1
ATOM 9078 C C . GLN B 1 542 ? 6.922 96.375 46.938 1 90.88 542 GLN B C 1
ATOM 9080 O O . GLN B 1 542 ? 7.098 97.25 46.125 1 90.88 542 GLN B O 1
ATOM 9085 N N . SER B 1 543 ? 5.895 96.312 47.688 1 84.31 543 SER B N 1
ATOM 9086 C CA . SER B 1 543 ? 4.848 9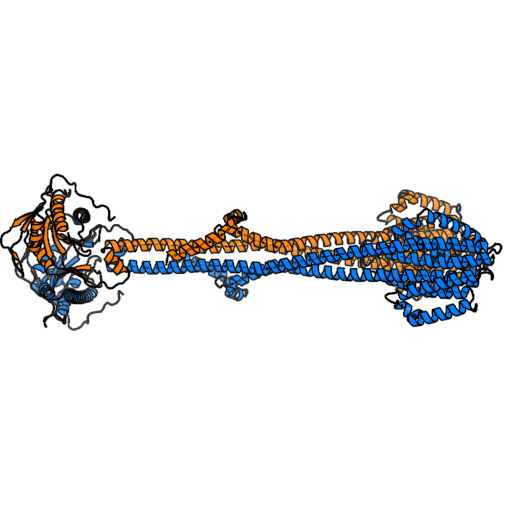7.375 47.625 1 84.31 543 SER B CA 1
ATOM 9087 C C . SER B 1 543 ? 5.383 98.688 48.062 1 84.31 543 SER B C 1
ATOM 9089 O O . SER B 1 543 ? 4.891 99.75 47.562 1 84.31 543 SER B O 1
ATOM 9091 N N . THR B 1 544 ? 6.32 98.75 48.906 1 85.88 544 THR B N 1
ATOM 9092 C CA . THR B 1 544 ? 6.859 100 49.406 1 85.88 544 THR B CA 1
ATOM 9093 C C . THR B 1 544 ? 8.117 100.375 48.625 1 85.88 544 THR B C 1
ATOM 9095 O O . THR B 1 544 ? 8.789 101.375 48.969 1 85.88 544 THR B O 1
ATOM 9098 N N . SER B 1 545 ? 8.352 99.625 47.656 1 85.94 545 SER B N 1
ATOM 9099 C CA . SER B 1 545 ? 9.523 99.938 46.844 1 85.94 545 SER B CA 1
ATOM 9100 C C . SER B 1 545 ? 9.25 101.062 45.844 1 85.94 545 SER B C 1
ATOM 9102 O O . SER B 1 545 ? 8.117 101.5 45.75 1 85.94 545 SER B O 1
ATOM 9104 N N . ASN B 1 546 ? 10.336 101.625 45.281 1 82.12 546 ASN B N 1
ATOM 9105 C CA . ASN B 1 546 ? 10.227 102.625 44.219 1 82.12 546 ASN B CA 1
ATOM 9106 C C . ASN B 1 546 ? 10.039 102 42.844 1 82.12 546 ASN B C 1
ATOM 9108 O O . ASN B 1 546 ? 10.164 100.75 42.688 1 82.12 546 ASN B O 1
ATOM 9112 N N . ALA B 1 547 ? 9.703 102.688 41.844 1 79.44 547 ALA B N 1
ATOM 9113 C CA . ALA B 1 547 ? 9.297 102.25 40.531 1 79.44 547 ALA B CA 1
ATOM 9114 C C . ALA B 1 547 ? 10.375 101.375 39.875 1 79.44 547 ALA B C 1
ATOM 9116 O O . ALA B 1 547 ? 10.078 100.562 39.031 1 79.44 547 ALA B O 1
ATOM 9117 N N . ILE B 1 548 ? 11.609 101.438 40.25 1 79.44 548 ILE B N 1
ATOM 9118 C CA . ILE B 1 548 ? 12.656 100.625 39.625 1 79.44 548 ILE B CA 1
ATOM 9119 C C . ILE B 1 548 ? 13.57 100.062 40.719 1 79.44 548 ILE B C 1
ATOM 9121 O O . ILE B 1 548 ? 14.672 99.625 40.406 1 79.44 548 ILE B O 1
ATOM 9125 N N . GLY B 1 549 ? 13.094 100.125 41.844 1 89.31 549 GLY B N 1
ATOM 9126 C CA . GLY B 1 549 ? 13.969 99.75 42.969 1 89.31 549 GLY B CA 1
ATOM 9127 C C . GLY B 1 549 ? 13.828 98.312 43.406 1 89.31 549 GLY B C 1
ATOM 9128 O O . GLY B 1 549 ? 12.828 97.625 43.094 1 89.31 549 GLY B O 1
ATOM 9129 N N . ILE B 1 550 ? 14.953 97.812 44 1 95.38 550 ILE B N 1
ATOM 9130 C CA . ILE B 1 550 ? 14.977 96.562 44.656 1 95.38 550 ILE B CA 1
ATOM 9131 C C . ILE B 1 550 ? 15.125 96.75 46.188 1 95.38 550 ILE B C 1
ATOM 9133 O O . ILE B 1 550 ? 16.203 97.062 46.656 1 95.38 550 ILE B O 1
ATOM 9137 N N . GLN B 1 551 ? 14.023 96.562 46.781 1 95.56 551 GLN B N 1
ATOM 9138 C CA . GLN B 1 551 ? 14.031 96.75 48.25 1 95.56 551 GLN B CA 1
ATOM 9139 C C . GLN B 1 551 ? 14.211 95.438 48.969 1 95.56 551 GLN B C 1
ATOM 9141 O O . GLN B 1 551 ? 13.555 94.438 48.625 1 95.56 551 GLN B O 1
ATOM 9146 N N . VAL B 1 552 ? 15.078 95.375 49.938 1 95.38 552 VAL B N 1
ATOM 9147 C CA . VAL B 1 552 ? 15.453 94.125 50.625 1 95.38 552 VAL B CA 1
ATOM 9148 C C . VAL B 1 552 ? 15.156 94.188 52.125 1 95.38 552 VAL B C 1
ATOM 9150 O O . VAL B 1 552 ? 15.383 95.25 52.719 1 95.38 552 VAL B O 1
ATOM 9153 N N . ALA B 1 553 ? 14.656 93.125 52.594 1 94.81 553 ALA B N 1
ATOM 9154 C CA . ALA B 1 553 ? 14.406 93.062 54.031 1 94.81 553 ALA B CA 1
ATOM 9155 C C . ALA B 1 553 ? 15.719 93 54.812 1 94.81 553 ALA B C 1
ATOM 9157 O O . ALA B 1 553 ? 16.75 92.625 54.25 1 94.81 553 ALA B O 1
ATOM 9158 N N . PRO B 1 554 ? 15.719 93.312 56.125 1 93.31 554 PRO B N 1
ATOM 9159 C CA . PRO B 1 554 ? 16.938 93.312 56.938 1 93.31 554 PRO B CA 1
ATOM 9160 C C . PRO B 1 554 ? 17.609 91.938 56.938 1 93.31 554 PRO B C 1
ATOM 9162 O O . PRO B 1 554 ? 18.844 91.812 56.875 1 93.31 554 PRO B O 1
ATOM 9165 N N . SER B 1 555 ? 16.844 90.875 57 1 94.19 555 SER B N 1
ATOM 9166 C CA . SER B 1 555 ? 17.391 89.562 57.031 1 94.19 555 SER B CA 1
ATOM 9167 C C . SER B 1 555 ? 18.203 89.25 55.781 1 94.19 555 SER B C 1
ATOM 9169 O O . SER B 1 555 ? 19.281 88.688 55.844 1 94.19 555 SER B O 1
ATOM 9171 N N . SER B 1 556 ? 17.703 89.625 54.625 1 95.88 556 SER B N 1
ATOM 9172 C CA . SER B 1 556 ? 18.391 89.438 53.375 1 95.88 556 SER B CA 1
ATOM 9173 C C . SER B 1 556 ? 19.562 90.375 53.219 1 95.88 556 SER B C 1
ATOM 9175 O O . SER B 1 556 ? 20.609 90 52.656 1 95.88 556 SER B O 1
ATOM 9177 N N . GLY B 1 557 ? 19.359 91.562 53.594 1 94.31 557 GLY B N 1
ATOM 9178 C CA . GLY B 1 557 ? 20.406 92.5 53.531 1 94.31 557 GLY B CA 1
ATOM 9179 C C . GLY B 1 557 ? 21.656 92.125 54.312 1 94.31 557 GLY B C 1
ATOM 9180 O O . GLY B 1 557 ? 22.781 92.375 53.844 1 94.31 557 GLY B O 1
ATOM 9181 N N . GLU B 1 558 ? 21.406 91.625 55.5 1 93.88 558 GLU B N 1
ATOM 9182 C CA . GLU B 1 558 ? 22.531 91.125 56.312 1 93.88 558 GLU B CA 1
ATOM 9183 C C . GLU B 1 558 ? 23.312 90.062 55.594 1 93.88 558 GLU B C 1
ATOM 9185 O O . GLU B 1 558 ? 24.547 90.062 55.594 1 93.88 558 GLU B O 1
ATOM 9190 N N . ILE B 1 559 ? 22.578 89.188 55 1 95 559 ILE B N 1
ATOM 9191 C CA . ILE B 1 559 ? 23.203 88.125 54.281 1 95 559 ILE B CA 1
ATOM 9192 C C . ILE B 1 559 ? 24.016 88.625 53.094 1 95 559 ILE B C 1
ATOM 9194 O O . ILE B 1 559 ? 25.156 88.25 52.875 1 95 559 ILE B O 1
ATOM 9198 N N . LEU B 1 560 ? 23.5 89.5 52.344 1 94.81 560 LEU B N 1
ATOM 9199 C CA . LEU B 1 560 ? 24.156 90.062 51.156 1 94.81 560 LEU B CA 1
ATOM 9200 C C . LEU B 1 560 ? 25.344 90.938 51.562 1 94.81 560 LEU B C 1
ATOM 9202 O O . LEU B 1 560 ? 26.344 91 50.844 1 94.81 560 LEU B O 1
ATOM 9206 N N . SER B 1 561 ? 25.188 91.625 52.656 1 91.88 561 SER B N 1
ATOM 9207 C CA . SER B 1 561 ? 26.281 92.438 53.156 1 91.88 561 SER B CA 1
ATOM 9208 C C . SER B 1 561 ? 27.484 91.562 53.562 1 91.88 561 SER B C 1
ATOM 9210 O O . SER B 1 561 ? 28.625 92 53.344 1 91.88 561 SER B O 1
ATOM 9212 N N . ASP B 1 562 ? 27.172 90.562 54.156 1 92.69 562 ASP B N 1
ATOM 9213 C CA . ASP B 1 562 ? 28.234 89.625 54.625 1 92.69 562 ASP B CA 1
ATOM 9214 C C . ASP B 1 562 ? 29 89.062 53.438 1 92.69 562 ASP B C 1
ATOM 9216 O O . ASP B 1 562 ? 30.188 88.75 53.531 1 92.69 562 ASP B O 1
ATOM 9220 N N . LEU B 1 563 ? 28.344 88.875 52.312 1 90.75 563 LEU B N 1
ATOM 9221 C CA . LEU B 1 563 ? 28.984 88.375 51.125 1 90.75 563 LEU B CA 1
ATOM 9222 C C . LEU B 1 563 ? 29.922 89.375 50.5 1 90.75 563 LEU B C 1
ATOM 9224 O O . LEU B 1 563 ? 30.891 89 49.812 1 90.75 563 LEU B O 1
ATOM 9228 N N . GLY B 1 564 ? 29.672 90.625 50.562 1 87.31 564 GLY B N 1
ATOM 9229 C CA . GLY B 1 564 ? 30.609 91.688 50.219 1 87.31 564 GLY B CA 1
ATOM 9230 C C . GLY B 1 564 ? 30.594 92 48.75 1 87.31 564 GLY B C 1
ATOM 9231 O O . GLY B 1 564 ? 31.328 92.938 48.281 1 87.31 564 GLY B O 1
ATOM 9232 N N . VAL B 1 565 ? 29.844 91.375 47.938 1 90.69 565 VAL B N 1
ATOM 9233 C CA . VAL B 1 565 ? 29.891 91.562 46.5 1 90.69 565 VAL B CA 1
ATOM 9234 C C . VAL B 1 565 ? 28.734 92.438 46.062 1 90.69 565 VAL B C 1
ATOM 9236 O O . VAL B 1 565 ? 28.734 92.938 44.906 1 90.69 565 VAL B O 1
ATOM 9239 N N . TYR B 1 566 ? 27.859 92.812 46.906 1 94.19 566 TYR B N 1
ATOM 9240 C CA . TYR B 1 566 ? 26.688 93.625 46.531 1 94.19 566 TYR B CA 1
ATOM 9241 C C . TYR B 1 566 ? 26.75 95 47.125 1 94.19 566 TYR B C 1
ATOM 9243 O O . TYR B 1 566 ? 27.25 95.188 48.25 1 94.19 566 TYR B O 1
ATOM 9251 N N . LYS B 1 567 ? 26.328 95.938 46.375 1 94.12 567 LYS B N 1
ATOM 9252 C CA . LYS B 1 567 ? 26.203 97.312 46.844 1 94.12 567 LYS B CA 1
ATOM 9253 C C . LYS B 1 567 ? 24.828 97.625 47.438 1 94.12 567 LYS B C 1
ATOM 9255 O O . LYS B 1 567 ? 23.828 97.625 46.719 1 94.12 567 LYS B O 1
ATOM 9260 N N . LEU B 1 568 ? 24.75 97.812 48.812 1 93.56 568 LEU B N 1
ATOM 9261 C CA . LEU B 1 568 ? 23.5 98 49.5 1 93.56 568 LEU B CA 1
ATOM 9262 C C . LEU B 1 568 ? 23.453 99.438 50.094 1 93.56 568 LEU B C 1
ATOM 9264 O O . LEU B 1 568 ? 24.469 99.938 50.562 1 93.56 568 LEU B O 1
ATOM 9268 N N . GLU B 1 569 ? 22.391 100.062 49.938 1 92.69 569 GLU B N 1
ATOM 9269 C CA . GLU B 1 569 ? 22.156 101.375 50.562 1 92.69 569 GLU B CA 1
ATOM 9270 C C . GLU B 1 569 ? 21.047 101.312 51.594 1 92.69 569 GLU B C 1
ATOM 9272 O O . GLU B 1 569 ? 19.938 100.875 51.312 1 92.69 569 GLU B O 1
ATOM 9277 N N . GLN B 1 570 ? 21.312 101.688 52.812 1 89.44 570 GLN B N 1
ATOM 9278 C CA . GLN B 1 570 ? 20.328 101.625 53.875 1 89.44 570 GLN B CA 1
ATOM 9279 C C . GLN B 1 570 ? 19.266 102.688 53.719 1 89.44 570 GLN B C 1
ATOM 9281 O O . GLN B 1 570 ? 19.594 103.875 53.406 1 89.44 570 GLN B O 1
ATOM 9286 N N . ARG B 1 571 ? 18.062 102.25 53.625 1 87 571 ARG B N 1
ATOM 9287 C CA . ARG B 1 571 ? 16.938 103.188 53.5 1 87 571 ARG B CA 1
ATOM 9288 C C . ARG B 1 571 ? 16.469 103.625 54.906 1 87 571 ARG B C 1
ATOM 9290 O O . ARG B 1 571 ? 16.797 103 55.906 1 87 571 ARG B O 1
ATOM 9297 N N . ASP B 1 572 ? 15.703 104.75 54.938 1 77.19 572 ASP B N 1
ATOM 9298 C CA . ASP B 1 572 ? 15.109 105.25 56.156 1 77.19 572 ASP B CA 1
ATOM 9299 C C . ASP B 1 572 ? 14.055 104.312 56.719 1 77.19 572 ASP B C 1
ATOM 9301 O O . ASP B 1 572 ? 13.656 103.375 56.031 1 77.19 572 ASP B O 1
ATOM 9305 N N . LEU B 1 573 ? 13.594 104.5 57.906 1 82.44 573 LEU B N 1
ATOM 9306 C CA . LEU B 1 573 ? 12.562 103.688 58.594 1 82.44 573 LEU B CA 1
ATOM 9307 C C . LEU B 1 573 ? 11.258 103.688 57.812 1 82.44 573 LEU B C 1
ATOM 9309 O O . LEU B 1 573 ? 10.758 104.812 57.469 1 82.44 573 LEU B O 1
ATOM 9313 N N . VAL B 1 574 ? 10.859 102.562 57.406 1 82.75 574 VAL B N 1
ATOM 9314 C CA . VAL B 1 574 ? 9.625 102.438 56.625 1 82.75 574 VAL B CA 1
ATOM 9315 C C . VAL B 1 574 ? 8.547 101.75 57.469 1 82.75 574 VAL B C 1
ATOM 9317 O O . VAL B 1 574 ? 8.82 100.812 58.219 1 82.75 574 VAL B O 1
ATOM 9320 N N . GLN B 1 575 ? 7.402 102.312 57.469 1 82.44 575 GLN B N 1
ATOM 9321 C CA . GLN B 1 575 ? 6.266 101.75 58.188 1 82.44 575 GLN B CA 1
ATOM 9322 C C . GLN B 1 575 ? 5.684 100.562 57.406 1 82.44 575 GLN B C 1
ATOM 9324 O O . GLN B 1 575 ? 5.211 100.75 56.281 1 82.44 575 GLN B O 1
ATOM 9329 N N . ILE B 1 576 ? 5.926 99.438 57.969 1 79.19 576 ILE B N 1
ATOM 9330 C CA . ILE B 1 576 ? 5.43 98.25 57.344 1 79.19 576 ILE B CA 1
ATOM 9331 C C . ILE B 1 576 ? 4.16 97.75 58.031 1 79.19 576 ILE B C 1
ATOM 9333 O O . ILE B 1 576 ? 4.121 97.625 59.25 1 79.19 576 ILE B O 1
ATOM 9337 N N . LYS B 1 577 ? 3.203 97.562 57.25 1 72.38 577 LYS B N 1
ATOM 9338 C CA . LYS B 1 577 ? 1.917 97.125 57.781 1 72.38 577 LYS B CA 1
ATOM 9339 C C . LYS B 1 577 ? 2.062 95.875 58.594 1 72.38 577 LYS B C 1
ATOM 9341 O O . LYS B 1 577 ? 2.625 94.875 58.094 1 72.38 577 LYS B O 1
ATOM 9346 N N . GLY B 1 578 ? 1.678 95.812 59.875 1 69.19 578 GLY B N 1
ATOM 9347 C CA . GLY B 1 578 ? 1.65 94.625 60.719 1 69.19 578 GLY B CA 1
ATOM 9348 C C . GLY B 1 578 ? 2.965 94.375 61.438 1 69.19 578 GLY B C 1
ATOM 9349 O O . GLY B 1 578 ? 3.031 93.562 62.344 1 69.19 578 GLY B O 1
ATOM 9350 N N . LYS B 1 579 ? 4.062 95 60.938 1 76.5 579 LYS B N 1
ATOM 9351 C CA . LYS B 1 579 ? 5.371 94.688 61.5 1 76.5 579 LYS B CA 1
ATOM 9352 C C . LYS B 1 579 ? 5.992 95.938 62.125 1 76.5 579 LYS B C 1
ATOM 9354 O O . LYS B 1 579 ? 7.031 95.812 62.781 1 76.5 579 LYS B O 1
ATOM 9359 N N . GLY B 1 580 ? 5.316 97.062 61.938 1 78.88 580 GLY B N 1
ATOM 9360 C CA . GLY B 1 580 ? 5.848 98.312 62.531 1 78.88 580 GLY B CA 1
ATOM 9361 C C . GLY B 1 580 ? 6.973 98.938 61.719 1 78.88 580 GLY B C 1
ATOM 9362 O O . GLY B 1 580 ? 7.039 98.688 60.5 1 78.88 580 GLY B O 1
ATOM 9363 N N . GLU B 1 581 ? 7.848 99.75 62.406 1 83.44 581 GLU B N 1
ATOM 9364 C CA . GLU B 1 581 ? 8.945 100.438 61.75 1 83.44 581 GLU B CA 1
ATOM 9365 C C . GLU B 1 581 ? 10.148 99.5 61.562 1 83.44 581 GLU B C 1
ATOM 9367 O O . GLU B 1 581 ? 10.531 98.812 62.5 1 83.44 581 GLU B O 1
ATOM 9372 N N . MET B 1 582 ? 10.586 99.375 60.375 1 86.12 582 MET B N 1
ATOM 9373 C CA . MET B 1 582 ? 11.734 98.5 60.094 1 86.12 582 MET B CA 1
ATOM 9374 C C . MET B 1 582 ? 12.727 99.188 59.156 1 86.12 582 MET B C 1
ATOM 9376 O O . MET B 1 582 ? 12.344 100 58.312 1 86.12 582 MET B O 1
ATOM 9380 N N . TYR B 1 583 ? 14.039 98.812 59.375 1 88.12 583 TYR B N 1
ATOM 9381 C CA . TYR B 1 583 ? 15.07 99.25 58.469 1 88.12 583 TYR B CA 1
ATOM 9382 C C . TYR B 1 583 ? 15.102 98.375 57.219 1 88.12 583 TYR B C 1
ATOM 9384 O O . TYR B 1 583 ? 14.93 97.125 57.312 1 88.12 583 TYR B O 1
ATOM 9392 N N . THR B 1 584 ? 15.094 99 56.031 1 91.88 584 THR B N 1
ATOM 9393 C CA . THR B 1 584 ? 15.195 98.25 54.812 1 91.88 584 THR B CA 1
ATOM 9394 C C . THR B 1 584 ? 16.406 98.688 54 1 91.88 584 THR B C 1
ATOM 9396 O O . THR B 1 584 ? 17.094 99.625 54.375 1 91.88 584 THR B O 1
ATOM 9399 N N . TYR B 1 585 ? 16.812 97.938 52.969 1 94.38 585 TYR B N 1
ATOM 9400 C CA . TYR B 1 585 ? 17.969 98.188 52.156 1 94.38 585 TYR B CA 1
ATOM 9401 C C . TYR B 1 585 ? 17.578 98.312 50.688 1 94.38 585 TYR B C 1
ATOM 9403 O O . TYR B 1 585 ? 16.641 97.688 50.219 1 94.38 585 TYR B O 1
ATOM 9411 N N . TRP B 1 586 ? 18.297 99.25 49.969 1 94.62 586 TRP B N 1
ATOM 9412 C CA . TRP B 1 586 ? 18.266 99.25 48.5 1 94.62 586 TRP B CA 1
ATOM 9413 C C . TRP B 1 586 ? 19.422 98.438 47.938 1 94.62 586 TRP B C 1
ATOM 9415 O O . TRP B 1 586 ? 20.578 98.688 48.281 1 94.62 586 TRP B O 1
ATOM 9425 N N . LEU B 1 587 ? 19.062 97.438 47.156 1 94.56 587 LEU B N 1
ATOM 9426 C CA . LEU B 1 587 ? 20.078 96.75 46.375 1 94.56 587 LEU B CA 1
ATOM 9427 C C . LEU B 1 587 ? 20.391 97.5 45.094 1 94.56 587 LEU B C 1
ATOM 9429 O O . LEU B 1 587 ? 19.547 97.625 44.188 1 94.56 587 LEU B O 1
ATOM 9433 N N . MET B 1 588 ? 21.562 98 44.906 1 92.06 588 MET B N 1
ATOM 9434 C CA . MET B 1 588 ? 21.891 98.875 43.781 1 92.06 588 MET B CA 1
ATOM 9435 C C . MET B 1 588 ? 22.609 98.125 42.688 1 92.06 588 MET B C 1
ATOM 9437 O O . MET B 1 588 ? 22.312 98.312 41.5 1 92.06 588 MET B O 1
ATOM 9441 N N . ASP B 1 589 ? 23.625 97.375 42.938 1 90.94 589 ASP B N 1
ATOM 9442 C CA . ASP B 1 589 ? 24.438 96.688 41.906 1 90.94 589 ASP B CA 1
ATOM 9443 C C . ASP B 1 589 ? 25.266 95.625 42.531 1 90.94 589 ASP B C 1
ATOM 9445 O O . ASP B 1 589 ? 25.266 95.438 43.75 1 90.94 589 ASP B O 1
ATOM 9449 N N . LYS B 1 590 ? 25.656 94.688 41.594 1 88.44 590 LYS B N 1
ATOM 9450 C CA . LYS B 1 590 ? 26.625 93.688 42 1 88.44 590 LYS B CA 1
ATOM 9451 C C . LYS B 1 590 ? 28.031 94.062 41.562 1 88.44 590 LYS B C 1
ATOM 9453 O O . LYS B 1 590 ? 28.25 94.5 40.438 1 88.44 590 LYS B O 1
ATOM 9458 N N . ARG B 1 591 ? 28.969 94.25 42.438 1 75 591 ARG B N 1
ATOM 9459 C CA . ARG B 1 591 ? 30.359 94.562 42.125 1 75 591 ARG B CA 1
ATOM 9460 C C . ARG B 1 591 ? 31.031 93.438 41.344 1 75 591 ARG B C 1
ATOM 9462 O O . ARG B 1 591 ? 31.062 92.312 41.812 1 75 591 ARG B O 1
ATOM 9469 N N . ILE B 1 592 ? 30.688 93.125 39.906 1 55.81 592 ILE B N 1
ATOM 9470 C CA . ILE B 1 592 ? 31.422 92.062 39.188 1 55.81 592 ILE B CA 1
ATOM 9471 C C . ILE B 1 592 ? 32.906 92.25 39.438 1 55.81 592 ILE B C 1
ATOM 9473 O O . ILE B 1 592 ? 33.5 93.312 39.219 1 55.81 592 ILE B O 1
ATOM 9477 N N . PRO B 1 593 ? 33.5 91.438 40.094 1 47.97 593 PRO B N 1
ATOM 9478 C CA . PRO B 1 593 ? 34.938 91.562 39.906 1 47.97 593 PRO B CA 1
ATOM 9479 C C . PRO B 1 593 ? 35.344 91.5 38.406 1 47.97 593 PRO B C 1
ATOM 9481 O O . PRO B 1 593 ? 34.625 90.875 37.594 1 47.97 593 PRO B O 1
ATOM 9484 N N . HIS B 1 594 ? 36.219 92.312 37.75 1 38.91 594 HIS B N 1
ATOM 9485 C CA . HIS B 1 594 ? 36.656 92.25 36.344 1 38.91 594 HIS B CA 1
ATOM 9486 C C . HIS B 1 594 ? 36.656 90.812 35.844 1 38.91 594 HIS B C 1
ATOM 9488 O O . HIS B 1 594 ? 36.719 90.562 34.656 1 38.91 594 HIS B O 1
ATOM 9494 N N . GLY B 1 595 ? 37.344 89.75 36.312 1 34.06 595 GLY B N 1
ATOM 9495 C CA . GLY B 1 595 ? 37.781 88.625 35.531 1 34.06 595 GLY B CA 1
ATOM 9496 C C . GLY B 1 595 ? 36.656 87.625 35.281 1 34.06 595 GLY B C 1
ATOM 9497 O O . GLY B 1 595 ? 36.844 86.625 34.531 1 34.06 595 GLY B O 1
ATOM 9498 N N . ARG B 1 596 ? 35.969 86.938 36.156 1 38.5 596 ARG B N 1
ATOM 9499 C CA . ARG B 1 596 ? 35.406 85.625 35.906 1 38.5 596 ARG B CA 1
ATOM 9500 C C . ARG B 1 596 ? 34.062 85.75 35.188 1 38.5 596 ARG B C 1
ATOM 9502 O O . ARG B 1 596 ? 33.188 86.5 35.625 1 38.5 596 ARG B O 1
ATOM 9509 N N . SER B 1 597 ? 34 85.562 33.938 1 32.09 597 SER B N 1
ATOM 9510 C CA . SER B 1 597 ? 32.875 85.312 33.031 1 32.09 597 SER B CA 1
ATOM 9511 C C . SER B 1 597 ? 31.766 84.5 33.688 1 32.09 597 SER B C 1
ATOM 9513 O O . SER B 1 597 ? 32.031 83.688 34.531 1 32.09 597 SER B O 1
ATOM 9515 N N . PRO B 1 598 ? 30.5 84.875 33.656 1 36.88 598 PRO B N 1
ATOM 9516 C CA . PRO B 1 598 ? 29.328 84.188 34.156 1 36.88 598 PRO B CA 1
ATOM 9517 C C . PRO B 1 598 ? 29.328 82.688 33.781 1 36.88 598 PRO B C 1
ATOM 9519 O O . PRO B 1 598 ? 29.641 82.312 32.656 1 36.88 598 PRO B O 1
ATOM 9522 N N . VAL B 1 599 ? 29.625 81.75 34.688 1 29.8 599 VAL B N 1
ATOM 9523 C CA . VAL B 1 599 ? 29.531 80.312 34.469 1 29.8 599 VAL B CA 1
ATOM 9524 C C . VAL B 1 599 ? 28.094 79.938 34.094 1 29.8 599 VAL B C 1
ATOM 9526 O O . VAL B 1 599 ? 27.156 80.25 34.812 1 29.8 599 VAL B O 1
ATOM 9529 N N . LEU B 1 600 ? 27.703 79.75 32.844 1 32.5 600 LEU B N 1
ATOM 9530 C CA . LEU B 1 600 ? 26.531 79.125 32.219 1 32.5 600 LEU B CA 1
ATOM 9531 C C . LEU B 1 600 ? 26.297 77.75 32.812 1 32.5 600 LEU B C 1
ATOM 9533 O O . LEU B 1 600 ? 27.094 76.875 32.594 1 32.5 600 LEU B O 1
ATOM 9537 N N . SER B 1 601 ? 25.906 77.562 33.938 1 28.53 601 SER B N 1
ATOM 9538 C CA . SER B 1 601 ? 25.547 76.188 34.312 1 28.53 601 SER B CA 1
ATOM 9539 C C . SER B 1 601 ? 24.406 75.688 33.438 1 28.53 601 SER B C 1
ATOM 9541 O O . SER B 1 601 ? 23.281 76.188 33.5 1 28.53 601 SER B O 1
ATOM 9543 N N . ALA B 1 602 ? 24.516 75.375 32.156 1 31.38 602 ALA B N 1
ATOM 9544 C CA . ALA B 1 602 ? 23.656 74.688 31.219 1 31.38 602 ALA B CA 1
ATOM 9545 C C . ALA B 1 602 ? 23.297 73.312 31.719 1 31.38 602 ALA B C 1
ATOM 9547 O O . ALA B 1 602 ? 22.719 72.5 30.984 1 31.38 602 ALA B O 1
ATOM 9548 N N . GLU B 1 603 ? 23.859 72.75 32.719 1 27.09 603 GLU B N 1
ATOM 9549 C CA . GLU B 1 603 ? 23.703 71.25 32.719 1 27.09 603 GLU B CA 1
ATOM 9550 C C . GLU B 1 603 ? 22.234 70.875 32.812 1 27.09 603 GLU B C 1
ATOM 9552 O O . GLU B 1 603 ? 21.891 69.75 32.562 1 27.09 603 GLU B O 1
ATOM 9557 N N . LEU B 1 604 ? 21.406 71.5 33.594 1 24.91 604 LEU B N 1
ATOM 9558 C CA . LEU B 1 604 ? 20.234 70.688 33.969 1 24.91 604 LEU B CA 1
ATOM 9559 C C . LEU B 1 604 ? 19.188 70.75 32.844 1 24.91 604 LEU B C 1
ATOM 9561 O O . LEU B 1 604 ? 18.453 71.688 32.688 1 24.91 604 LEU B O 1
ATOM 9565 N N . TYR B 1 605 ? 19.594 70.812 31.531 1 22.03 605 TYR B N 1
ATOM 9566 C CA . TYR B 1 605 ? 18.578 70.312 30.625 1 22.03 605 TYR B CA 1
ATOM 9567 C C . TYR B 1 605 ? 18.297 68.812 30.906 1 22.03 605 TYR B C 1
ATOM 9569 O O . TYR B 1 605 ? 19.234 68.062 31.141 1 22.03 605 TYR B O 1
#

Sequence (1210 aa):
MLRRASEMTSRTLSRLSILQHMGLDTFYNRCNFGTRFGQILILSMLLVVGFLPSSILTVQNILKVLASSKVYSDNVWVTQKLTEIGRVVHEIQIERGRSTLFLTVSSGDAGDAWQQLLEQRTSVDSATNQLTQWPDQARLELGTLPDHKVKVEAFRRNVETGSVNYSDTLAFYSNINRVLINWMGNEVNSFATGDAWADLTAFHFLTLAKENMGVERARGSAFWNAGYFSKREFIDFFECQTRGNGFLKEAVLFSNVLNTEMSSRAATILENAIQYRRNLILLNDASPSVDNASQWFSYMTLYIDLMDKAQNKLADEIFQRTMSTGDRADSDMMITCFLLVIELAIYPLFVYLSVRLVTRIKTIGSSLASKSRHLFKEQRRNTEMVSQMYPKSIALKLLSGENIEPEIFEQATVCFSVLTDFDDIINVLSAEEAITVLNRVLEIMEDEILKYDVFKVETREDMVLLASGVPRRTPRNCEEIADLCLSLRTRMRSVCLGLLPSRGVRIKSGFCTGSVAAGIVGVKMPRYLLFGDTVNTAARMQSTSNAIGIQVAPSSGEILSDLGVYKLEQRDLVQIKGKGEMYTYWLMDKRIPHGRSPVLSAELYMLRRASEMTSRTLSRLSILQHMGLDTFYNRCNFGTRFGQILILSMLLVVGFLPSSILTVQNILKVLASSKVYSDNVWVTQKLTEIGRVVHEIQIERGRSTLFLTVSSGDAGDAWQQLLEQRTSVDSATNQLTQWPDQARLELGTLPDHKVKVEAFRRNVETGSVNYSDTLAFYSNINRVLINWMGNEVNSFATGDAWADLTAFHFLTLAKENMGVERARGSAFWNAGYFSKREFIDFFECQTRGNGFLKEAVLFSNVLNTEMSSRAATILENAIQYRRNLILLNDASPSVDNASQWFSYMTLYIDLMDKAQNKLADEIFQRTMSTGDRADSDMMITCFLLVIELAIYPLFVYLSVRLVTRIKTIGSSLASKSRHLFKEQRRNTEMVSQMYPKSIALKLLSGENIEPEIFEQATVCFSVLTDFDDIINVLSAEEAITVLNRVLEIMEDEILKYDVFKVETREDMVLLASGVPRRTPRNCEEIADLCLSLRTRMRSVCLGLLPSRGVRIKSGFCTGSVAAGIVGVKMPRYLLFGDTVNTAARMQSTSNAIGIQVAPSSGEILSDLGVYKLEQRDLVQIKGKGEMYTYWLMDKRIPHGRSPVLSAELY

Foldseek 3Di:
DVVVVVVVVVVVVVVVVVCVPVVCVVVCVQLVVPDLRNLLVVLLVVLCVVCVVVLVVLVVLLVVLVVLLVLLVLLLVLLVQLVLLLQLLLLLLVLLQLLLCLLQDDPVCNVVSVVVNVVSVVSNVVSLVPRPDDQPQCCVVQNDSVSNVVVVVVVVVCSVVSVDHSVVSLVVSLVSSVSSLVSLVVSLVVNDDDPCSLLSLLLSLLSLLLSLLSSLLSLLLVCLQVQFDDPVSLVSNVVSVVSNVVSLVSSLVSDVLSVVLCPDPVNVVLVVVLVVSVVVVNVRGGDRDNVVSVVSNVSSVVNSVSSVVSSVVSSVVSSVRSVVSSVVSVVSSVVSVVVSVVSVVVSVVSSVVSSVVSVVVVVVVVVVVVVVVVVVVVVVVVLVVLCVADPVVVSVCVVVVHAWDKDKQFKKKKKKKFWFCLCVVLVVDDPVLSVVLQVVLVVQLVVLLVQFQKDFQDDDSGMTMIMHCPPPHDPCRLVRVLVSLQVSLVSQQPDDSVVGPPGGTAMFMFMFMGMWMWDWDDPPPTGIDIDDPRNLVRVQQRVPTDRRWYKYFPRSVVVVVVVVQWDKAKDDFDQGPPPGTGIIITTDDGNPDPDDDDPSPPPPD/DVVVVVVVVVVVVVVVVVCVPVVCVCVCVQLVVPDLRNLLVVLLVVLCVVCVVVLVVLVVLLVVLVVLLVLLVLLLVLLVQLVLLLQLLLLLLVLLQLLLCLLQDDPVCNVVSVVVNVVSVVSNVVSLVPRPDDQPQCCVVQNDSVSNVVVVVVVVVCSVVSVDHSVRSLVVSLVSSVRSLVSLVVSLVVNDDDPCSLLSLLLSLLSLLLSLLSSLLSLLLVCLQVQADDPVSLVSNVVSVVSNVVSLVSSLVSDVLSVVLCPDPVNVVLVVVLVVSVVVVNVRGGDRDNVVSVVSNVSSVVNSVSSVVSSVVSSVVSSVRSVVSSVVSVVSSVVSVVVSVVSVVVSVVSSVVSSVVSVVVVVVVVVVVVVVVVVVVVVVVVLVVLCVADPVVVSVCVVVVHAWDKDKFFKKKKKKKFWFCVCVVLVVDDPVLSVVLQVVLVVLLVVLLVQFQKDFQDDDSGMTMIMHCPPPHDPCRLVRVLVSLQVSLVSQQPDDSVSGPPGGTAMFMFMEMGMKMWHWDDPPPTGIDIDDPRNLRRVQQRVPTDRRWYKYFPRSVVVVVVVVQWDKAKDAFDQGPPPGTGIIITTDDGNPDPDDDPPRPPPPD